Protein AF-0000000080310926 (afdb_homodimer)

Nearest PDB structures (foldseek):
  3hut-assembly1_A  TM=7.399E-01  e=4.909E-22  Rhodospirillum rubrum ATCC 11170
  4gnr-assembly1_A  TM=7.950E-01  e=7.179E-20  Streptococcus pneumoniae str. Canada MDR_19A
  4eyk-assembly1_A  TM=7.569E-01  e=8.304E-18  Rhodopseudomonas palustris BisB5
  4evs-assembly1_A  TM=7.681E-01  e=6.756E-16  Rhodopseudomonas palustris CGA009
  4f06-assembly1_A  TM=7.928E-01  e=7.482E-15  Rhodopseudomonas palustris HaA2

Secondary structure (DSSP, 8-state):
------------------S-PEEEEEEE--SGGGHHHHHHHHHHHHHHHHHIIIII-SBTTBPEEEEEEE-TT-HHHHHHHHHHHHHTT-SEEE--S-HHHHHHHHHHHHHHT--EEESSPPS-S--GGGGGEEE-S--HHHHHHHHHHHHHHTT--EEEEEEESSHHHHHHHHHHHHHHHHTT-EEEEEEEE-TTS--HHHHHHHHTT--SEEEEE--HHHHHHHHHHHHHTT---EEEE-GGG--HHHHHTS-TTTTTT-EEEEE---TTHHHHHHHHHHHTTTPPPPHHHHHHHHHHHHHHHHHHHHHHH---HHHHHHHHHSS-SEEEETT-HHHHHHHHHTT--EEEE-SSS---B-TTSBBSS--EEEEEEETTEEEEPPPSB---S-----/------------------TTPEEEEEEE--SGGGHHHHHHHHHHHHHHHHHIIIII-SBTTBPEEEEEEE-TT-HHHHHHHHHHHHHTT-SEEE--S-HHHHHHHHHHHHHHT--EEESSPPS-S--GGGGGEEE-S--HHHHHHHHHHHHHHTT--EEEEEEESSHHHHHHHHHHHHHHHHTT-EEEEEEEE-TTS--HHHHHHHHTT--SEEEEE--HHHHHHHHHHHHHTT---EEEE-GGG--HHHHHTS-TTTTTT-EEEEE---TTHHHHHHHHHHHTTTPPPPHHHHHHHHHHHHHHHHHHHHHHH---HHHHHHHHHSS-SEEEETT-HHHHHHHHHTT--EEEE-SSS---B-TTSBBSS--EEEEEEETTEEEEPPPSB---S-----

InterPro domains:
  IPR028081 Leucine-binding protein domain [PF13458] (21-311)
  IPR028082 Periplasmic binding protein-like I [SSF53822] (20-378)
  IPR051010 Branched-chain amino acid transport protein [PTHR30483] (4-324)

Radius of gyration: 31.16 Å; Cα contacts (8 Å, |Δi|>4): 1689; chains: 2; bounding box: 74×140×94 Å

Foldseek 3Di:
DPPPPPPPPPPPDDDPPPPFAAEEEEEEACDDPCNVVRVLLVLLQVVLQCLCCVQACFFVNHGYDYDYDHCVVPLVSSVVRVVVSVVVPHQEYEDDADQVSVQVCLVVCLVVQHAYEYCHDHLDLPDPSLLRYFHQHDALLVQLLVLLVVCVVVVFFEFEEEAEDGSSRVSNVVSVQVNSVVVVGHYPYYFYDHLVDDDLVSLVSRCPPHGQAYEYHDALVSLQVSLQSCVVVVRDHAYEYEPNNVDLSSLVSHPWPSQAFHKYKDFFFAPLLVVVQVVSCVVPVHDGRDLVSQRSSVVSLLLSLLSSLCSQPNDRSSVSSLQQLAADFDEDEQSRSSVSSVCSNVVHHYFYATSGGSSRQDPSNYRPDTFMWMWGARRSDIGTDPGPDHRPPDVPDD/DPPPPPPPPPPPDDDPQPPFAAEEEEEEACDDPCNVVRVLLVLLQVVLQCLCCVQACFFVNHGYDYDYDHCVVDLVSSVVRVVVSVVVPHQEYEDDADQVSVQVCLVVCLVVQHAYEYCHDHLDLPDPSLLRYFHQHDALLVQLLVLLVVCVVVVFFEFEEEAEDGSSRVSNVVSVQVNSVVVVGHYPYYFYDHLVDDDLVSLVSRCPPHGQAYEYHDALVSLQVSLQSCVVVVRDHAYEYEPNNVDLSSLVSHPWPSQAFHKYKDFFFAPLLVVVQVVSCVVPVHDGRDLVSQRSSQVSLLLSLLSSLCSQPNDRSSVSSLQQLAADFDEDEQSRSSVSSVCSNVVHHYFYATSGGSSRQDPSNYRPDTFMWMWGARRSDIGTDDGPDHRPPDVPDD

pLDDT: mean 86.86, std 15.84, range [20.0, 98.69]

Solvent-accessible surface area (backbone atoms only — not comparable to full-atom values): 41056 Å² total; per-residue (Å²): 136,84,80,77,78,76,77,76,72,74,75,72,69,78,73,75,73,72,90,66,60,45,37,37,24,35,37,33,27,64,41,74,95,44,16,66,56,26,50,47,33,50,52,31,40,48,51,38,39,49,46,39,34,71,55,49,44,22,49,82,67,21,41,59,43,83,47,76,36,51,21,58,82,33,68,69,53,25,50,52,33,50,51,50,38,55,72,70,55,36,61,33,36,38,43,30,73,50,40,68,54,41,55,67,40,40,66,59,32,52,76,69,69,28,42,34,38,22,57,33,57,71,76,64,87,78,50,81,66,50,59,34,45,34,27,65,33,67,47,43,32,57,51,18,28,53,45,24,53,51,32,45,67,69,32,39,45,40,25,15,32,42,21,34,66,54,53,58,31,51,35,19,49,48,18,25,47,55,40,25,40,65,46,51,29,43,70,79,38,78,34,69,40,55,81,89,52,92,58,70,65,48,57,54,59,37,50,50,87,63,36,54,24,38,37,40,35,44,45,37,67,55,39,26,48,52,54,52,50,39,51,74,71,65,59,84,58,46,47,34,33,38,46,62,51,75,39,72,66,26,48,71,65,36,67,85,64,74,50,56,75,19,36,32,35,35,82,44,60,40,80,51,27,58,61,45,42,52,53,41,16,71,72,49,84,64,43,75,67,51,78,67,21,30,37,51,23,33,48,53,48,50,46,48,54,21,51,32,35,31,66,73,72,49,75,56,66,49,60,40,36,43,58,47,24,27,45,64,36,54,77,27,50,57,86,36,50,38,60,46,46,53,38,38,76,71,69,46,61,39,15,52,28,32,34,22,43,43,67,29,31,18,89,76,29,31,43,49,71,60,39,54,28,42,30,33,26,50,91,73,34,84,40,79,43,81,59,60,54,64,61,56,78,59,80,60,83,123,136,82,77,78,78,78,76,77,75,75,76,73,68,78,71,73,75,72,94,65,59,44,38,36,23,36,37,33,27,63,40,73,95,43,18,66,56,26,50,46,34,48,52,32,40,48,52,40,41,50,46,38,33,73,54,48,44,22,48,83,69,20,40,59,44,81,45,76,36,49,20,59,82,33,68,69,53,25,50,52,33,49,49,51,37,54,74,70,54,36,62,34,38,37,41,31,73,49,37,68,53,41,56,67,40,38,66,57,31,53,74,70,69,28,43,34,37,21,55,33,58,70,76,63,86,77,50,82,63,50,58,33,42,34,26,65,34,66,45,44,32,59,50,19,28,54,44,24,53,52,32,45,68,69,33,39,44,39,25,13,34,40,21,32,68,53,53,60,32,51,36,19,50,48,17,25,44,54,40,25,40,64,47,53,32,44,69,79,39,79,34,68,40,56,83,90,52,94,57,69,64,47,55,54,58,37,49,50,88,61,36,55,24,38,37,41,33,46,45,36,70,56,38,26,50,53,54,51,49,38,50,74,71,66,58,84,60,45,46,34,33,39,48,62,50,75,39,72,67,26,48,70,66,35,67,84,65,75,51,55,76,19,36,32,35,34,82,44,59,40,80,51,28,56,60,45,40,52,53,42,17,72,72,50,85,64,42,76,69,51,77,68,21,30,38,51,24,32,48,51,48,51,47,46,54,20,50,33,34,33,66,72,72,48,74,56,67,51,60,39,35,41,57,50,25,28,45,65,36,55,77,28,51,58,85,36,49,39,62,45,47,53,37,39,75,71,70,47,61,37,16,48,27,31,32,22,43,44,68,29,30,17,90,78,28,29,43,50,71,63,38,51,28,42,31,35,26,50,90,72,36,82,41,79,43,81,58,58,55,64,59,53,78,58,82,59,80,122

Organism: NCBI:txid927083

Structure (mmCIF, N/CA/C/O backbone):
data_AF-0000000080310926-model_v1
#
loop_
_entity.id
_entity.type
_entity.pdbx_description
1 polymer 'Branched-chain amino acid ABC transporter, amino acid-binding protein'
#
loop_
_atom_site.group_PDB
_atom_site.id
_atom_site.type_symbol
_atom_site.label_atom_id
_atom_site.label_alt_id
_atom_site.label_comp_id
_atom_site.label_asym_id
_atom_site.label_entity_id
_atom_site.label_seq_id
_atom_site.pdbx_PDB_ins_code
_atom_site.Cartn_x
_atom_site.Cartn_y
_atom_site.Cartn_z
_atom_site.occupancy
_atom_site.B_iso_or_equiv
_atom_site.auth_seq_id
_atom_site.auth_comp_id
_atom_site.auth_asym_id
_atom_site.auth_atom_id
_atom_site.pdbx_PDB_model_num
ATOM 1 N N . MET A 1 1 ? 23.469 -83.375 -9.305 1 33.31 1 MET A N 1
ATOM 2 C CA . MET A 1 1 ? 22.438 -83 -10.25 1 33.31 1 MET A CA 1
ATOM 3 C C . MET A 1 1 ? 21.703 -81.75 -9.773 1 33.31 1 MET A C 1
ATOM 5 O O . MET A 1 1 ? 20.938 -81.812 -8.812 1 33.31 1 MET A O 1
ATOM 9 N N . ALA A 1 2 ? 22.453 -80.625 -9.898 1 42.41 2 ALA A N 1
ATOM 10 C CA . ALA A 1 2 ? 22.266 -79.25 -9.477 1 42.41 2 ALA A CA 1
ATOM 11 C C . ALA A 1 2 ? 21.062 -78.625 -10.172 1 42.41 2 ALA A C 1
ATOM 13 O O . ALA A 1 2 ? 21.078 -78.375 -11.391 1 42.41 2 ALA A O 1
ATOM 14 N N . SER A 1 3 ? 19.828 -78.938 -9.688 1 39.19 3 SER A N 1
ATOM 15 C CA . SER A 1 3 ? 18.562 -78.438 -10.227 1 39.19 3 SER A CA 1
ATOM 16 C C . SER A 1 3 ? 18.531 -76.875 -10.219 1 39.19 3 SER A C 1
ATOM 18 O O . SER A 1 3 ? 18.656 -76.25 -9.156 1 39.19 3 SER A O 1
ATOM 20 N N . SER A 1 4 ? 18.969 -76.312 -11.328 1 39.78 4 SER A N 1
ATOM 21 C CA . SER A 1 4 ? 18.906 -74.875 -11.609 1 39.78 4 SER A CA 1
ATOM 22 C C . SER A 1 4 ? 17.484 -74.375 -11.562 1 39.78 4 SER A C 1
ATOM 24 O O . SER A 1 4 ? 16.641 -74.75 -12.383 1 39.78 4 SER A O 1
ATOM 26 N N . ILE A 1 5 ? 16.938 -74 -10.352 1 46.66 5 ILE A N 1
ATOM 27 C CA . ILE A 1 5 ? 15.633 -73.312 -10.219 1 46.66 5 ILE A CA 1
ATOM 28 C C . ILE A 1 5 ? 15.633 -72 -10.953 1 46.66 5 ILE A C 1
ATOM 30 O O . ILE A 1 5 ? 16.375 -71.062 -10.586 1 46.66 5 ILE A O 1
ATOM 34 N N . VAL A 1 6 ? 15.367 -72 -12.227 1 42.88 6 VAL A N 1
ATOM 35 C CA . VAL A 1 6 ? 15.086 -70.812 -12.984 1 42.88 6 VAL A CA 1
ATOM 36 C C . VAL A 1 6 ? 13.93 -70.062 -12.336 1 42.88 6 VAL A C 1
ATOM 38 O O . VAL A 1 6 ? 12.797 -70.5 -12.312 1 42.88 6 VAL A O 1
ATOM 41 N N . LEU A 1 7 ? 14.266 -69.25 -11.297 1 39.59 7 LEU A N 1
ATOM 42 C CA . LEU A 1 7 ? 13.273 -68.25 -10.797 1 39.59 7 LEU A CA 1
ATOM 43 C C . LEU A 1 7 ? 12.82 -67.312 -11.898 1 39.59 7 LEU A C 1
ATOM 45 O O . LEU A 1 7 ? 13.602 -66.5 -12.383 1 39.59 7 LEU A O 1
ATOM 49 N N . ALA A 1 8 ? 11.844 -67.75 -12.711 1 44.66 8 ALA A N 1
ATOM 50 C CA . ALA A 1 8 ? 11.102 -66.875 -13.617 1 44.66 8 ALA A CA 1
ATOM 51 C C . ALA A 1 8 ? 10.562 -65.625 -12.875 1 44.66 8 ALA A C 1
ATOM 53 O O . ALA A 1 8 ? 9.656 -65.75 -12.047 1 44.66 8 ALA A O 1
ATOM 54 N N . SER A 1 9 ? 11.406 -64.688 -12.672 1 36.22 9 SER A N 1
ATOM 55 C CA . SER A 1 9 ? 10.953 -63.344 -12.188 1 36.22 9 SER A CA 1
ATOM 56 C C . SER A 1 9 ? 9.852 -62.781 -13.078 1 36.22 9 SER A C 1
ATOM 58 O O . SER A 1 9 ? 10.078 -62.531 -14.258 1 36.22 9 SER A O 1
ATOM 60 N N . CYS A 1 10 ? 8.594 -63.188 -12.961 1 36.5 10 CYS A N 1
ATOM 61 C CA . CYS A 1 10 ? 7.473 -62.531 -13.609 1 36.5 10 CYS A CA 1
ATOM 62 C C . CYS A 1 10 ? 7.602 -61 -13.5 1 36.5 10 CYS A C 1
ATOM 64 O O . CYS A 1 10 ? 7.512 -60.469 -12.406 1 36.5 10 CYS A O 1
ATOM 66 N N . VAL A 1 11 ? 8.391 -60.375 -14.328 1 38.06 11 VAL A N 1
ATOM 67 C CA . VAL A 1 11 ? 8.344 -58.938 -14.531 1 38.06 11 VAL A CA 1
ATOM 68 C C . VAL A 1 11 ? 6.891 -58.469 -14.625 1 38.06 11 VAL A C 1
ATOM 70 O O . VAL A 1 11 ? 6.18 -58.812 -15.57 1 38.06 11 VAL A O 1
ATOM 73 N N . SER A 1 12 ? 6.133 -58.438 -13.531 1 37.62 12 SER A N 1
ATOM 74 C CA . SER A 1 12 ? 4.812 -57.812 -13.508 1 37.62 12 SER A CA 1
ATOM 75 C C . SER A 1 12 ? 4.77 -56.562 -14.398 1 37.62 12 SER A C 1
ATOM 77 O O . SER A 1 12 ? 5.582 -55.656 -14.242 1 37.62 12 SER A O 1
ATOM 79 N N . ARG A 1 13 ? 4.309 -56.688 -15.602 1 43 13 ARG A N 1
ATOM 80 C CA . ARG A 1 13 ? 4.012 -55.531 -16.484 1 43 13 ARG A CA 1
ATOM 81 C C . ARG A 1 13 ? 3.402 -54.406 -15.688 1 43 13 ARG A C 1
ATOM 83 O O . ARG A 1 13 ? 2.471 -54.594 -14.906 1 43 13 ARG A O 1
ATOM 90 N N . PRO A 1 14 ? 4.172 -53.25 -15.57 1 41.41 14 PRO A N 1
ATOM 91 C CA . PRO A 1 14 ? 3.518 -52.156 -14.875 1 41.41 14 PRO A CA 1
ATOM 92 C C . PRO A 1 14 ? 2.057 -51.969 -15.281 1 41.41 14 PRO A C 1
ATOM 94 O O . PRO A 1 14 ? 1.687 -52.281 -16.422 1 41.41 14 PRO A O 1
ATOM 97 N N . ALA A 1 15 ? 1.085 -52.062 -14.414 1 42.44 15 ALA A N 1
ATOM 98 C CA . ALA A 1 15 ? -0.353 -51.938 -14.625 1 42.44 15 ALA A CA 1
ATOM 99 C C . ALA A 1 15 ? -0.648 -50.781 -15.602 1 42.44 15 ALA A C 1
ATOM 101 O O . ALA A 1 15 ? 0.032 -49.75 -15.594 1 42.44 15 ALA A O 1
ATOM 102 N N . PRO A 1 16 ? -1.193 -50.938 -16.781 1 40.81 16 PRO A N 1
ATOM 103 C CA . PRO A 1 16 ? -1.605 -49.844 -17.688 1 40.81 16 PRO A CA 1
ATOM 104 C C . PRO A 1 16 ? -2.092 -48.625 -16.922 1 40.81 16 PRO A C 1
ATOM 106 O O . PRO A 1 16 ? -2.635 -48.719 -15.828 1 40.81 16 PRO A O 1
ATOM 109 N N . GLU A 1 17 ? -1.365 -47.438 -16.922 1 47.25 17 GLU A N 1
ATOM 110 C CA . GLU A 1 17 ? -1.964 -46.219 -16.422 1 47.25 17 GLU A CA 1
ATOM 111 C C . GLU A 1 17 ? -3.467 -46.188 -16.688 1 47.25 17 GLU A C 1
ATOM 113 O O . GLU A 1 17 ? -3.922 -46.562 -17.766 1 47.25 17 GLU A O 1
ATOM 118 N N . PRO A 1 18 ? -4.371 -46.375 -15.781 1 49.66 18 PRO A N 1
ATOM 119 C CA . PRO A 1 18 ? -5.797 -46.312 -16.109 1 49.66 18 PRO A CA 1
ATOM 120 C C . PRO A 1 18 ? -6.105 -45.312 -17.219 1 49.66 18 PRO A C 1
ATOM 122 O O . PRO A 1 18 ? -5.402 -44.312 -17.375 1 49.66 18 PRO A O 1
ATOM 125 N N . ALA A 1 19 ? -6.559 -45.594 -18.406 1 55.59 19 ALA A N 1
ATOM 126 C CA . ALA A 1 19 ? -6.957 -44.969 -19.656 1 55.59 19 ALA A CA 1
ATOM 127 C C . ALA A 1 19 ? -7.41 -43.531 -19.406 1 55.59 19 ALA A C 1
ATOM 129 O O . ALA A 1 19 ? -7.273 -42.656 -20.281 1 55.59 19 ALA A O 1
ATOM 130 N N . ASP A 1 20 ? -7.871 -42.906 -18.25 1 81.56 20 ASP A N 1
ATOM 131 C CA . ASP A 1 20 ? -8.516 -41.594 -18.297 1 81.56 20 ASP A CA 1
ATOM 132 C C . ASP A 1 20 ? -7.855 -40.625 -17.328 1 81.56 20 ASP A C 1
ATOM 134 O O . ASP A 1 20 ? -8.523 -40.062 -16.453 1 81.56 20 ASP A O 1
ATOM 138 N N . THR A 1 21 ? -6.391 -40.469 -17.375 1 93.69 21 THR A N 1
ATOM 139 C CA . THR A 1 21 ? -5.648 -39.562 -16.5 1 93.69 21 THR A CA 1
ATOM 140 C C . THR A 1 21 ? -5.488 -38.188 -17.156 1 93.69 21 THR A C 1
ATOM 142 O O . THR A 1 21 ? -5.477 -38.062 -18.391 1 93.69 21 THR A O 1
ATOM 145 N N . ILE A 1 22 ? -5.457 -37.188 -16.328 1 97.31 22 ILE A N 1
ATOM 146 C CA . ILE A 1 22 ? -5.176 -35.844 -16.797 1 97.31 22 ILE A CA 1
ATO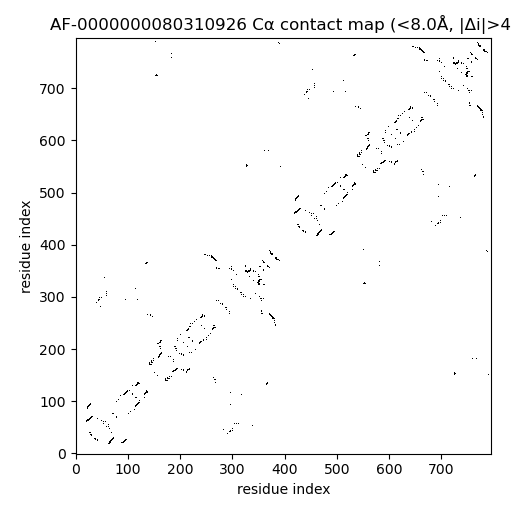M 147 C C . ILE A 1 22 ? -3.684 -35.531 -16.656 1 97.31 22 ILE A C 1
ATOM 149 O O . ILE A 1 22 ? -3.113 -35.656 -15.578 1 97.31 22 ILE A O 1
ATOM 153 N N . ARG A 1 23 ? -3.008 -35.219 -17.797 1 98.06 23 ARG A N 1
ATOM 154 C CA . ARG A 1 23 ? -1.574 -34.938 -17.781 1 98.06 23 ARG A CA 1
ATOM 155 C C . ARG A 1 23 ? -1.301 -33.469 -17.578 1 98.06 23 ARG A C 1
ATOM 157 O O . ARG A 1 23 ? -1.846 -32.625 -18.297 1 98.06 23 ARG A O 1
ATOM 164 N N . VAL A 1 24 ? -0.503 -33.156 -16.531 1 98.5 24 VAL A N 1
ATOM 165 C CA . VAL A 1 24 ? -0.023 -31.828 -16.203 1 98.5 24 VAL A CA 1
ATOM 166 C C . VAL A 1 24 ? 1.43 -31.672 -16.656 1 98.5 24 VAL A C 1
ATOM 168 O O . VAL A 1 24 ? 2.289 -32.469 -16.266 1 98.5 24 VAL A O 1
ATOM 171 N N . GLY A 1 25 ? 1.706 -30.703 -17.469 1 98.62 25 GLY A N 1
ATOM 172 C CA . GLY A 1 25 ? 3.066 -30.484 -17.938 1 98.62 25 GLY A CA 1
ATOM 173 C C . GLY A 1 25 ? 3.867 -29.562 -17.047 1 98.62 25 GLY A C 1
ATOM 174 O O . GLY A 1 25 ? 3.393 -28.484 -16.672 1 98.62 25 GLY A O 1
ATOM 175 N N . ALA A 1 26 ? 5.047 -29.969 -16.656 1 98.44 26 ALA A N 1
ATOM 176 C CA . ALA A 1 26 ? 6.031 -29.125 -15.992 1 98.44 26 ALA A CA 1
ATOM 177 C C . ALA A 1 26 ? 7.215 -28.828 -16.906 1 98.44 26 ALA A C 1
ATOM 179 O O . ALA A 1 26 ? 7.898 -29.75 -17.359 1 98.44 26 ALA A O 1
ATOM 180 N N . LEU A 1 27 ? 7.383 -27.641 -17.281 1 97.81 27 LEU A N 1
ATOM 181 C CA . LEU A 1 27 ? 8.508 -27.172 -18.078 1 97.81 27 LEU A CA 1
ATOM 182 C C . LEU A 1 27 ? 9.5 -26.391 -17.219 1 97.81 27 LEU A C 1
ATOM 184 O O . LEU A 1 27 ? 9.328 -25.188 -17.016 1 97.81 27 LEU A O 1
ATOM 188 N N . LEU A 1 28 ? 10.547 -27.094 -16.766 1 95.88 28 LEU A N 1
ATOM 189 C CA . LEU A 1 28 ? 11.445 -26.578 -15.742 1 95.88 28 LEU A CA 1
ATOM 190 C C . LEU A 1 28 ? 12.898 -26.891 -16.094 1 95.88 28 LEU A C 1
ATOM 192 O O . LEU A 1 28 ? 13.172 -27.797 -16.891 1 95.88 28 LEU A O 1
ATOM 196 N N . PRO A 1 29 ? 13.844 -26.125 -15.531 1 90.94 29 PRO A N 1
ATOM 197 C CA . PRO A 1 29 ? 15.25 -26.484 -15.75 1 90.94 29 PRO A CA 1
ATOM 198 C C . PRO A 1 29 ? 15.695 -27.672 -14.891 1 90.94 29 PRO A C 1
ATOM 200 O O . PRO A 1 29 ? 15.57 -27.625 -13.664 1 90.94 29 PRO A O 1
ATOM 203 N N . PHE A 1 30 ? 16.172 -28.797 -15.523 1 94.56 30 PHE A N 1
ATOM 204 C CA . PHE A 1 30 ? 16.641 -29.969 -14.773 1 94.56 30 PHE A CA 1
ATOM 205 C C . PHE A 1 30 ? 18.125 -30.203 -15.031 1 94.56 30 PHE A C 1
ATOM 207 O O . PHE A 1 30 ? 18.703 -31.172 -14.539 1 94.56 30 PHE A O 1
ATOM 214 N N . THR A 1 31 ? 18.672 -29.344 -15.867 1 90.62 31 THR A N 1
ATOM 215 C CA . THR A 1 31 ? 20.109 -29.375 -16.141 1 90.62 31 THR A CA 1
ATOM 216 C C . THR A 1 31 ? 20.703 -27.984 -15.977 1 90.62 31 THR A C 1
ATOM 218 O O . THR A 1 31 ? 19.984 -26.984 -15.914 1 90.62 31 THR A O 1
ATOM 221 N N . GLY A 1 32 ? 21.969 -28 -15.75 1 81.62 32 GLY A N 1
ATOM 222 C CA . GLY A 1 32 ? 22.656 -26.734 -15.617 1 81.62 32 GLY A CA 1
ATOM 223 C C . GLY A 1 32 ? 22.562 -26.141 -14.227 1 81.62 32 GLY A C 1
ATOM 224 O O . GLY A 1 32 ? 22.266 -26.844 -13.266 1 81.62 32 GLY A O 1
ATOM 225 N N . ASP A 1 33 ? 22.781 -24.828 -14.086 1 73.06 33 ASP A N 1
ATOM 226 C CA . ASP A 1 33 ? 22.922 -24.109 -12.812 1 73.06 33 ASP A CA 1
ATOM 227 C C . ASP A 1 33 ? 21.578 -24.031 -12.086 1 73.06 33 ASP A C 1
ATOM 229 O O . ASP A 1 33 ? 21.547 -23.844 -10.867 1 73.06 33 ASP A O 1
ATOM 233 N N . LEU A 1 34 ? 20.516 -24.25 -12.836 1 78.88 34 LEU A N 1
ATOM 234 C CA . LEU A 1 34 ? 19.188 -24.109 -12.234 1 78.88 34 LEU A CA 1
ATOM 235 C C . LEU A 1 34 ? 18.547 -25.469 -11.992 1 78.88 34 LEU A C 1
ATOM 237 O O . LEU A 1 34 ? 17.375 -25.547 -11.648 1 78.88 34 LEU A O 1
ATOM 241 N N . ALA A 1 35 ? 19.344 -26.5 -12.141 1 87.81 35 ALA A N 1
ATOM 242 C CA . ALA A 1 35 ? 18.828 -27.859 -12 1 87.81 35 ALA A CA 1
ATOM 243 C C . ALA A 1 35 ? 18.188 -28.062 -10.633 1 87.81 35 ALA A C 1
ATOM 245 O O . ALA A 1 35 ? 17.078 -28.625 -10.531 1 87.81 35 ALA A O 1
ATOM 246 N N . SER A 1 36 ? 18.844 -27.562 -9.594 1 86.31 36 SER A N 1
ATOM 247 C CA . SER A 1 36 ? 18.328 -27.75 -8.242 1 86.31 36 SER A CA 1
ATOM 248 C C . SER A 1 36 ? 17.031 -26.984 -8.031 1 86.31 36 SER A C 1
ATOM 250 O O . SER A 1 36 ? 16.156 -27.438 -7.285 1 86.31 36 SER A O 1
ATOM 252 N N . VAL A 1 37 ? 16.906 -25.875 -8.641 1 86.25 37 VAL A N 1
ATOM 253 C CA . VAL A 1 37 ? 15.695 -25.078 -8.555 1 86.25 37 VAL A CA 1
ATOM 254 C C . VAL A 1 37 ? 14.539 -25.828 -9.227 1 86.25 37 VAL A C 1
ATOM 256 O O . VAL A 1 37 ? 13.469 -25.984 -8.633 1 86.25 37 VAL A O 1
ATOM 259 N N . GLY A 1 38 ? 14.789 -26.312 -10.445 1 92.94 38 GLY A N 1
ATOM 260 C CA . GLY A 1 38 ? 13.773 -27.078 -11.156 1 92.94 38 GLY A CA 1
ATOM 261 C C . GLY A 1 38 ? 13.305 -28.297 -10.391 1 92.94 38 GLY A C 1
ATOM 262 O O . GLY A 1 38 ? 12.109 -28.578 -10.328 1 92.94 38 GLY A O 1
ATOM 263 N N . GLU A 1 39 ? 14.281 -28.984 -9.812 1 94.06 39 GLU A N 1
ATOM 264 C CA . GLU A 1 39 ? 13.945 -30.172 -9.031 1 94.06 39 GLU A CA 1
ATOM 265 C C . GLU A 1 39 ? 13.094 -29.812 -7.82 1 94.06 39 GLU A C 1
ATOM 267 O O . GLU A 1 39 ? 12.133 -30.516 -7.5 1 94.06 39 GLU A O 1
ATOM 272 N N . ASN A 1 40 ? 13.438 -28.734 -7.137 1 93.88 40 ASN A N 1
ATOM 273 C CA . ASN A 1 40 ? 12.688 -28.297 -5.969 1 93.88 40 ASN A CA 1
ATOM 274 C C . ASN A 1 40 ? 11.258 -27.922 -6.328 1 93.88 40 ASN A C 1
ATOM 276 O O . ASN A 1 40 ? 10.312 -28.312 -5.629 1 93.88 40 ASN A O 1
ATOM 280 N N . ILE A 1 41 ? 11.102 -27.234 -7.434 1 95.12 41 ILE A N 1
ATOM 281 C CA . ILE A 1 41 ? 9.773 -26.875 -7.91 1 95.12 41 ILE A CA 1
ATOM 282 C C . ILE A 1 41 ? 8.969 -28.125 -8.242 1 95.12 41 ILE A C 1
ATOM 284 O O . ILE A 1 41 ? 7.805 -28.25 -7.863 1 95.12 41 ILE A O 1
ATOM 288 N N . GLU A 1 42 ? 9.625 -29.062 -8.961 1 97.31 42 GLU A N 1
ATOM 289 C CA . GLU A 1 42 ? 8.93 -30.297 -9.312 1 97.31 42 GLU A CA 1
ATOM 290 C C . GLU A 1 42 ? 8.422 -31.031 -8.07 1 97.31 42 GLU A C 1
ATOM 292 O O . GLU A 1 42 ? 7.324 -31.578 -8.078 1 97.31 42 GLU A O 1
ATOM 297 N N . ARG A 1 43 ? 9.188 -31.016 -7.07 1 97.12 43 ARG A N 1
ATOM 298 C CA . ARG A 1 43 ? 8.797 -31.656 -5.82 1 97.12 43 ARG A CA 1
ATOM 299 C C . ARG A 1 43 ? 7.551 -31 -5.234 1 97.12 43 ARG A C 1
ATOM 301 O O . ARG A 1 43 ? 6.676 -31.672 -4.691 1 97.12 43 ARG A O 1
ATOM 308 N N . GLY A 1 44 ? 7.504 -29.672 -5.293 1 97.19 44 GLY A N 1
ATOM 309 C CA . GLY A 1 44 ? 6.293 -28.969 -4.883 1 97.19 44 GLY A CA 1
ATOM 310 C C . GLY A 1 44 ? 5.082 -29.344 -5.719 1 97.19 44 GLY A C 1
ATOM 311 O O . GLY A 1 44 ? 3.986 -29.516 -5.188 1 97.19 44 GLY A O 1
ATOM 312 N N . LEU A 1 45 ? 5.285 -29.484 -7 1 98.12 45 LEU A N 1
ATOM 313 C CA . LEU A 1 45 ? 4.211 -29.875 -7.91 1 98.12 45 LEU A CA 1
ATOM 314 C C . LEU A 1 45 ? 3.725 -31.297 -7.602 1 98.12 45 LEU A C 1
ATOM 316 O O . LEU A 1 45 ? 2.527 -31.578 -7.684 1 98.12 45 LEU A O 1
ATOM 320 N N . LEU A 1 46 ? 4.637 -32.156 -7.293 1 98.12 46 LEU A N 1
ATOM 321 C CA . LEU A 1 46 ? 4.266 -33.531 -6.957 1 98.12 46 LEU A CA 1
ATOM 322 C C . LEU A 1 46 ? 3.412 -33.562 -5.695 1 98.12 4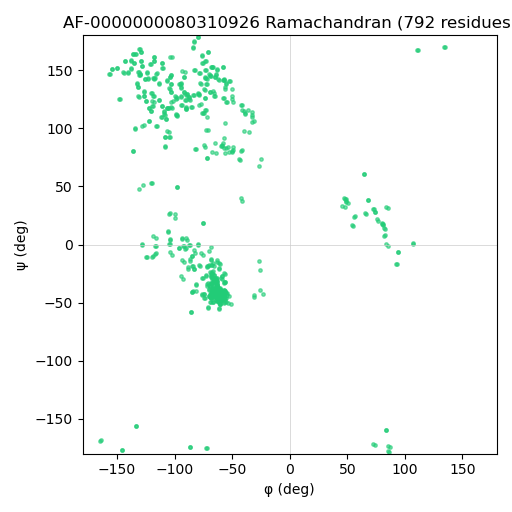6 LEU A C 1
ATOM 324 O O . LEU A 1 46 ? 2.443 -34.312 -5.617 1 98.12 46 LEU A O 1
ATOM 328 N N . ILE A 1 47 ? 3.734 -32.75 -4.715 1 97.25 47 ILE A N 1
ATOM 329 C CA . ILE A 1 47 ? 2.889 -32.656 -3.529 1 97.25 47 ILE A CA 1
ATOM 330 C C . ILE A 1 47 ? 1.485 -32.188 -3.934 1 97.25 47 ILE A C 1
ATOM 332 O O . ILE A 1 47 ? 0.49 -32.75 -3.445 1 97.25 47 ILE A O 1
ATOM 336 N N . ALA A 1 48 ? 1.396 -31.203 -4.797 1 97.62 48 ALA A N 1
ATOM 337 C CA . ALA A 1 48 ? 0.101 -30.703 -5.25 1 97.62 48 ALA A CA 1
ATOM 338 C C . ALA A 1 48 ? -0.701 -31.797 -5.938 1 97.62 48 ALA A C 1
ATOM 340 O O . ALA A 1 48 ? -1.893 -31.969 -5.668 1 97.62 48 ALA A O 1
ATOM 341 N N . ILE A 1 49 ? -0.052 -32.594 -6.805 1 98 49 ILE A N 1
ATOM 342 C CA . ILE A 1 49 ? -0.699 -33.656 -7.535 1 98 49 ILE A CA 1
ATOM 343 C C . ILE A 1 49 ? -1.213 -34.719 -6.551 1 98 49 ILE A C 1
ATOM 345 O O . ILE A 1 49 ? -2.365 -35.156 -6.637 1 98 49 ILE A O 1
ATOM 349 N N . GLU A 1 50 ? -0.373 -35.094 -5.664 1 97.19 50 GLU A N 1
ATOM 350 C CA . GLU A 1 50 ? -0.752 -36.062 -4.656 1 97.19 50 GLU A CA 1
ATOM 351 C C . GLU A 1 50 ? -1.937 -35.594 -3.826 1 97.19 50 GLU A C 1
ATOM 353 O O . GLU A 1 50 ? -2.865 -36.344 -3.555 1 97.19 50 GLU A O 1
ATOM 358 N N . THR A 1 51 ? -1.869 -34.344 -3.439 1 96.5 51 THR A N 1
ATOM 359 C CA . THR A 1 51 ? -2.941 -33.75 -2.648 1 96.5 51 THR A CA 1
ATOM 360 C C . THR A 1 51 ? -4.266 -33.812 -3.408 1 96.5 51 THR A C 1
ATOM 362 O O . THR A 1 51 ? -5.277 -34.25 -2.875 1 96.5 51 THR A O 1
ATOM 365 N N . VAL A 1 52 ? -4.309 -33.438 -4.664 1 97.69 52 VAL A N 1
ATOM 366 C CA . VAL A 1 52 ? -5.52 -33.406 -5.48 1 97.69 52 VAL A CA 1
ATOM 367 C C . VAL A 1 52 ? -6.02 -34.844 -5.68 1 97.69 52 VAL A C 1
ATOM 369 O O . VAL A 1 52 ? -7.219 -35.125 -5.555 1 97.69 52 VAL A O 1
ATOM 372 N N . ASN A 1 53 ? -5.121 -35.75 -5.961 1 97.69 53 ASN A N 1
ATOM 373 C CA . ASN A 1 53 ? -5.5 -37.125 -6.207 1 97.69 53 ASN A CA 1
ATOM 374 C C . ASN A 1 53 ? -6.043 -37.812 -4.949 1 97.69 53 ASN A C 1
ATOM 376 O O . ASN A 1 53 ? -7.074 -38.469 -4.992 1 97.69 53 ASN A O 1
ATOM 380 N N . GLU A 1 54 ? -5.402 -37.562 -3.844 1 96.75 54 GLU A N 1
ATOM 381 C CA . GLU A 1 54 ? -5.742 -38.281 -2.609 1 96.75 54 GLU A CA 1
ATOM 382 C C . GLU A 1 54 ? -6.926 -37.625 -1.909 1 96.75 54 GLU A C 1
ATOM 384 O O . GLU A 1 54 ? -7.801 -38.312 -1.377 1 96.75 54 GLU A O 1
ATOM 389 N N . GLU A 1 55 ? -6.91 -36.312 -1.939 1 95.56 55 GLU A N 1
ATOM 390 C CA . GLU A 1 55 ? -7.902 -35.625 -1.134 1 95.56 55 GLU A CA 1
ATOM 391 C C . GLU A 1 55 ? -9.156 -35.281 -1.949 1 95.56 55 GLU A C 1
ATOM 393 O O . GLU A 1 55 ? -10.258 -35.219 -1.403 1 95.56 55 GLU A O 1
ATOM 398 N N . ALA A 1 56 ? -9.016 -35.125 -3.229 1 96.06 56 ALA A N 1
ATOM 399 C CA . ALA A 1 56 ? -10.156 -34.656 -4.031 1 96.06 56 ALA A CA 1
ATOM 400 C C . ALA A 1 56 ? -10.555 -35.75 -5.043 1 96.06 56 ALA A C 1
ATOM 402 O O . ALA A 1 56 ? -11.57 -35.594 -5.734 1 96.06 56 ALA A O 1
ATOM 403 N N . GLY A 1 57 ? -9.805 -36.781 -5.176 1 95.94 57 GLY A N 1
ATOM 404 C CA . GLY A 1 57 ? -10.117 -37.844 -6.133 1 95.94 57 GLY A CA 1
ATOM 405 C C . GLY A 1 57 ? -9.797 -37.438 -7.566 1 95.94 57 GLY A C 1
ATOM 406 O O . GLY A 1 57 ? -10.344 -38.031 -8.508 1 95.94 57 GLY A O 1
ATOM 407 N N . GLY A 1 58 ? -8.961 -36.5 -7.719 1 97.12 58 GLY A N 1
ATOM 408 C CA . GLY A 1 58 ? -8.625 -36 -9.047 1 97.12 58 GLY A CA 1
ATOM 409 C C . GLY A 1 58 ? -9.578 -34.938 -9.539 1 97.12 58 GLY A C 1
ATOM 410 O O . GLY A 1 58 ? -10.352 -34.375 -8.766 1 97.12 58 GLY A O 1
ATOM 411 N N . VAL A 1 59 ? -9.398 -34.562 -10.773 1 97.44 59 VAL A N 1
ATOM 412 C CA . VAL A 1 59 ? -10.273 -33.594 -11.438 1 97.44 59 VAL A CA 1
ATOM 413 C C . VAL A 1 59 ? -11.297 -34.312 -12.297 1 97.44 59 VAL A C 1
ATOM 415 O O . VAL A 1 59 ? -10.945 -35.156 -13.141 1 97.44 59 VAL A O 1
ATOM 418 N N . GLY A 1 60 ? -12.57 -34.031 -12.086 1 95.12 60 GLY A N 1
ATOM 419 C CA . GLY A 1 60 ? -13.602 -34.781 -12.797 1 95.12 60 GLY A CA 1
ATOM 420 C C . GLY A 1 60 ? -13.516 -36.281 -12.594 1 95.12 60 GLY A C 1
ATOM 421 O O . GLY A 1 60 ? -13.867 -37.062 -13.484 1 95.12 60 GLY A O 1
ATOM 422 N N . GLY A 1 61 ? -12.922 -36.625 -11.516 1 94.94 61 GLY A N 1
ATOM 423 C CA . GLY A 1 61 ? -12.766 -38.031 -11.203 1 94.94 61 GLY A CA 1
ATOM 424 C C . GLY A 1 61 ? -11.539 -38.656 -11.852 1 94.94 61 GLY A C 1
ATOM 425 O O . GLY A 1 61 ? -11.273 -39.844 -11.672 1 94.94 61 GLY A O 1
ATOM 426 N N . ARG A 1 62 ? -10.82 -37.969 -12.578 1 96.75 62 ARG A N 1
ATOM 427 C CA . ARG A 1 62 ? -9.609 -38.438 -13.234 1 96.75 62 ARG A CA 1
ATOM 428 C C . ARG A 1 62 ? -8.359 -38.031 -12.461 1 96.75 62 ARG A C 1
ATOM 430 O O . ARG A 1 62 ? -8.195 -36.844 -12.117 1 96.75 62 ARG A O 1
ATOM 437 N N . PRO A 1 63 ? -7.488 -38.969 -12.125 1 97.38 63 PRO A N 1
ATOM 438 C CA . PRO A 1 63 ? -6.258 -38.594 -11.43 1 97.38 63 PRO A CA 1
ATOM 439 C C . PRO A 1 63 ? -5.316 -37.75 -12.305 1 97.38 63 PRO A C 1
ATOM 441 O O . PRO A 1 63 ? -5.34 -37.875 -13.531 1 97.38 63 PRO A O 1
ATOM 444 N N . LEU A 1 64 ? -4.527 -36.938 -11.594 1 98.31 64 LEU A N 1
ATOM 445 C CA . LEU A 1 64 ? -3.508 -36.156 -12.266 1 98.31 64 LEU A 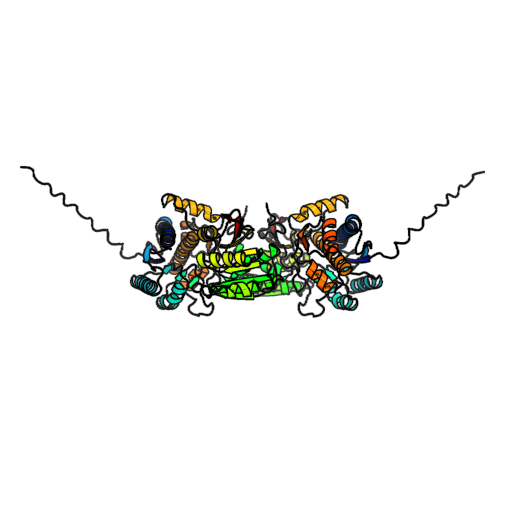CA 1
ATOM 446 C C . LEU A 1 64 ? -2.18 -36.875 -12.32 1 98.31 64 LEU A C 1
ATOM 448 O O . LEU A 1 64 ? -1.847 -37.656 -11.406 1 98.31 64 LEU A O 1
ATOM 452 N N . THR A 1 65 ? -1.447 -36.719 -13.375 1 98.12 65 THR A N 1
ATOM 453 C CA . THR A 1 65 ? -0.066 -37.156 -13.484 1 98.12 65 THR A CA 1
ATOM 454 C C . THR A 1 65 ? 0.832 -36.031 -14 1 98.12 65 THR A C 1
ATOM 456 O O . THR A 1 65 ? 0.399 -35.219 -14.805 1 98.12 65 THR A O 1
ATOM 459 N N . LEU A 1 66 ? 2.039 -36.031 -13.5 1 98.25 66 LEU A N 1
ATOM 460 C CA . LEU A 1 66 ? 2.992 -35 -13.891 1 98.25 66 LEU A CA 1
ATOM 461 C C . LEU A 1 66 ? 3.873 -35.469 -15.039 1 98.25 66 LEU A C 1
ATOM 463 O O . LEU A 1 66 ? 4.426 -36.594 -14.977 1 98.25 66 LEU A O 1
ATOM 467 N N . VAL A 1 67 ? 3.971 -34.75 -16.109 1 98.31 67 VAL A N 1
ATOM 468 C CA . VAL A 1 67 ? 4.922 -34.938 -17.188 1 98.31 67 VAL A CA 1
ATOM 469 C C . VAL A 1 67 ? 5.934 -33.781 -17.203 1 98.31 67 VAL A C 1
ATOM 471 O O . VAL A 1 67 ? 5.594 -32.656 -17.547 1 98.31 67 VAL A O 1
ATOM 474 N N . SER A 1 68 ? 7.145 -34.094 -16.844 1 98.31 68 SER A N 1
ATOM 475 C CA . SER A 1 68 ? 8.164 -33.062 -16.719 1 98.31 68 SER A CA 1
ATOM 476 C C . SER A 1 68 ? 9.109 -33.094 -17.922 1 98.31 68 SER A C 1
ATOM 478 O O . SER A 1 68 ? 9.461 -34.156 -18.422 1 98.31 68 SER A O 1
ATOM 480 N N . ARG A 1 69 ? 9.445 -31.938 -18.406 1 97.94 69 ARG A N 1
ATOM 481 C CA . ARG A 1 69 ? 10.453 -31.781 -19.453 1 97.94 69 ARG A CA 1
ATOM 482 C C . ARG A 1 69 ? 11.469 -30.719 -19.078 1 97.94 69 ARG A C 1
ATOM 484 O O . ARG A 1 69 ? 11.125 -29.719 -18.422 1 97.94 69 ARG A O 1
ATOM 491 N N . ASP A 1 70 ? 12.602 -30.906 -19.516 1 97.19 70 ASP A N 1
ATOM 492 C CA . ASP A 1 70 ? 13.734 -30.047 -19.188 1 97.19 70 ASP A CA 1
ATOM 493 C C . ASP A 1 70 ? 13.867 -28.922 -20.203 1 97.19 70 ASP A C 1
ATOM 495 O O . ASP A 1 70 ? 13.922 -29.156 -21.422 1 97.19 70 ASP A O 1
ATOM 499 N N . THR A 1 71 ? 13.969 -27.672 -19.703 1 93.75 71 THR A N 1
ATOM 500 C CA . THR A 1 71 ? 14.18 -26.531 -20.594 1 93.75 71 THR A CA 1
ATOM 501 C C . THR A 1 71 ? 15.633 -26.453 -21.031 1 93.75 71 THR A C 1
ATOM 503 O O . THR A 1 71 ? 15.961 -25.766 -22.016 1 93.75 71 THR A O 1
ATOM 506 N N . HIS A 1 72 ? 16.516 -27.172 -20.234 1 88.88 72 HIS A N 1
ATOM 507 C CA . HIS A 1 72 ? 17.969 -27.094 -20.422 1 88.88 72 HIS A CA 1
ATOM 508 C C . HIS A 1 72 ? 18.453 -25.656 -20.391 1 88.88 72 HIS A C 1
ATOM 510 O O . HIS A 1 72 ? 19.516 -25.344 -20.938 1 88.88 72 HIS A O 1
ATOM 516 N N . SER A 1 73 ? 17.625 -24.812 -19.875 1 80.38 73 SER A N 1
ATOM 517 C CA . SER A 1 73 ? 17.891 -23.375 -19.859 1 80.38 73 SER A CA 1
ATOM 518 C C . SER A 1 73 ? 18.312 -22.891 -21.25 1 80.38 73 SER A C 1
ATOM 520 O O . SER A 1 73 ? 19.219 -22.047 -21.359 1 80.38 73 SER A O 1
ATOM 522 N N . ASP A 1 74 ? 17.719 -23.453 -22.281 1 86 74 ASP A N 1
ATOM 523 C CA . ASP A 1 74 ? 17.984 -23.156 -23.688 1 86 74 ASP A CA 1
ATOM 524 C C . ASP A 1 74 ? 16.688 -22.922 -24.453 1 86 74 ASP A C 1
ATOM 526 O O . ASP A 1 74 ? 15.797 -23.766 -24.438 1 86 74 ASP A O 1
ATOM 530 N N . PRO A 1 75 ? 16.641 -21.766 -25.156 1 86.56 75 PRO A N 1
ATOM 531 C CA . PRO A 1 75 ? 15.383 -21.422 -25.812 1 86.56 75 PRO A CA 1
ATOM 532 C C . PRO A 1 75 ? 14.969 -22.469 -26.844 1 86.56 75 PRO A C 1
ATOM 534 O O . PRO A 1 75 ? 13.781 -22.797 -26.953 1 86.56 75 PRO A O 1
ATOM 537 N N . VAL A 1 76 ? 15.891 -22.969 -27.641 1 90.94 76 VAL A N 1
ATOM 538 C CA . VAL A 1 76 ? 15.57 -23.922 -28.688 1 90.94 76 VAL A CA 1
ATOM 539 C C . VAL A 1 76 ? 15.141 -25.25 -28.062 1 90.94 76 VAL A C 1
ATOM 541 O O . VAL A 1 76 ? 14.094 -25.797 -28.406 1 90.94 76 VAL A O 1
ATOM 544 N N . ARG A 1 77 ? 15.914 -25.734 -27.141 1 93.25 77 ARG A N 1
ATOM 545 C CA . ARG A 1 77 ? 15.578 -26.984 -26.469 1 93.25 77 ARG A CA 1
ATOM 546 C C . ARG A 1 77 ? 14.312 -26.844 -25.625 1 93.25 77 ARG A C 1
ATOM 548 O O . ARG A 1 77 ? 13.516 -27.781 -25.531 1 93.25 77 ARG A O 1
ATOM 555 N N . GLY A 1 78 ? 14.203 -25.703 -25.016 1 94.31 78 GLY A N 1
ATOM 556 C CA . GLY A 1 78 ? 13 -25.422 -24.266 1 94.31 78 GLY A CA 1
ATOM 557 C C . GLY A 1 78 ? 11.734 -25.453 -25.094 1 94.31 78 GLY A C 1
ATOM 558 O O . GLY A 1 78 ? 10.719 -26.016 -24.672 1 94.31 78 GLY A O 1
ATOM 559 N N . MET A 1 79 ? 11.812 -24.875 -26.266 1 94.44 79 MET A N 1
ATOM 560 C CA . MET A 1 79 ? 10.656 -24.891 -27.156 1 94.44 79 MET A CA 1
ATOM 561 C C . MET A 1 79 ? 10.328 -26.312 -27.594 1 94.44 79 MET A C 1
ATOM 563 O O . MET A 1 79 ? 9.156 -26.688 -27.672 1 94.44 79 MET A O 1
ATOM 567 N N . ALA A 1 80 ? 11.367 -27.031 -27.875 1 96.06 80 ALA A N 1
ATOM 568 C CA . ALA A 1 80 ? 11.164 -28.422 -28.25 1 96.06 80 ALA A CA 1
ATOM 569 C C . ALA A 1 80 ? 10.523 -29.203 -27.094 1 96.06 80 ALA A C 1
ATOM 571 O O . ALA A 1 80 ? 9.641 -30.031 -27.312 1 96.06 80 ALA A O 1
ATOM 572 N N . ALA A 1 81 ? 11.023 -28.938 -25.953 1 97 81 ALA A N 1
ATOM 573 C CA . ALA A 1 81 ? 10.461 -29.578 -24.766 1 97 81 ALA A CA 1
ATOM 574 C C . ALA A 1 81 ? 8.992 -29.203 -24.578 1 97 81 ALA A C 1
ATOM 576 O O . ALA A 1 81 ? 8.172 -30.062 -24.234 1 97 81 ALA A O 1
ATOM 577 N N . ALA A 1 82 ? 8.672 -27.953 -24.797 1 96.12 82 ALA A N 1
ATOM 578 C CA . ALA A 1 82 ? 7.285 -27.5 -24.719 1 96.12 82 ALA A CA 1
ATOM 579 C C . ALA A 1 82 ? 6.406 -28.219 -25.734 1 96.12 82 ALA A C 1
ATOM 581 O O . ALA A 1 82 ? 5.305 -28.656 -25.422 1 96.12 82 ALA A O 1
ATOM 582 N N . GLN A 1 83 ? 6.906 -28.328 -26.922 1 95.81 83 GLN A N 1
ATOM 583 C CA . GLN A 1 83 ? 6.164 -29.031 -27.969 1 95.81 83 GLN A CA 1
ATOM 584 C C . GLN A 1 83 ? 5.922 -30.5 -27.578 1 95.81 83 GLN A C 1
ATOM 586 O O . GLN A 1 83 ? 4.848 -31.031 -27.844 1 95.81 83 GLN A O 1
ATOM 591 N N . ALA A 1 84 ? 6.938 -31.078 -27.016 1 97.19 84 ALA A N 1
ATOM 592 C CA . ALA A 1 84 ? 6.797 -32.469 -26.578 1 97.19 84 ALA A CA 1
ATOM 593 C C . ALA A 1 84 ? 5.695 -32.594 -25.531 1 97.19 84 ALA A C 1
ATOM 595 O O . ALA A 1 84 ? 4.957 -33.594 -25.531 1 97.19 84 ALA A O 1
ATOM 596 N N . LEU A 1 85 ? 5.609 -31.641 -24.625 1 97.75 85 LEU A N 1
ATOM 597 C CA . LEU A 1 85 ? 4.539 -31.641 -23.625 1 97.75 85 LEU A CA 1
ATOM 598 C C . LEU A 1 85 ? 3.176 -31.531 -24.297 1 97.75 85 LEU A C 1
ATOM 600 O O . LEU A 1 85 ? 2.238 -32.25 -23.938 1 97.75 85 LEU A O 1
ATOM 604 N N . LEU A 1 86 ? 3.066 -30.641 -25.25 1 96.06 86 LEU A N 1
ATOM 605 C CA . LEU A 1 86 ? 1.811 -30.453 -25.969 1 96.06 86 LEU A CA 1
ATOM 606 C C . LEU A 1 86 ? 1.428 -31.734 -26.734 1 96.06 86 LEU A C 1
ATOM 608 O O . LEU A 1 86 ? 0.267 -32.156 -26.703 1 96.06 86 LEU A O 1
ATOM 612 N N . ASP A 1 87 ? 2.395 -32.375 -27.328 1 95.75 87 ASP A N 1
ATOM 613 C CA . ASP A 1 87 ? 2.164 -33.625 -28.062 1 95.75 87 ASP A CA 1
ATOM 614 C C . ASP A 1 87 ? 1.747 -34.75 -27.125 1 95.75 87 ASP A C 1
ATOM 616 O O . ASP A 1 87 ? 1.04 -35.656 -27.531 1 95.75 87 ASP A O 1
ATOM 620 N N . ALA A 1 88 ? 2.238 -34.625 -25.938 1 96.38 88 ALA A N 1
ATOM 621 C CA . ALA A 1 88 ? 1.896 -35.656 -24.953 1 96.38 88 ALA A CA 1
ATOM 622 C C . ALA A 1 88 ? 0.477 -35.438 -24.422 1 96.38 88 ALA A C 1
ATOM 624 O O . ALA A 1 88 ? -0.025 -36.25 -23.641 1 96.38 88 ALA A O 1
ATOM 625 N N . GLY A 1 89 ? -0.147 -34.312 -24.797 1 96.06 89 GLY A N 1
ATOM 626 C CA . GLY A 1 89 ? -1.545 -34.094 -24.469 1 96.06 89 GLY A CA 1
ATOM 627 C C . GLY A 1 89 ? -1.741 -33.5 -23.094 1 96.06 89 GLY A C 1
ATOM 628 O O . GLY A 1 89 ? -2.721 -33.812 -22.406 1 96.06 89 GLY A O 1
ATOM 629 N N . VAL A 1 90 ? -0.835 -32.719 -22.625 1 97.56 90 VAL A N 1
ATOM 630 C CA . VAL A 1 90 ? -1 -32.094 -21.328 1 97.56 90 VAL A CA 1
ATOM 631 C C . VAL A 1 90 ? -2.129 -31.062 -21.406 1 97.56 90 VAL A C 1
ATOM 633 O O . VAL A 1 90 ? -2.396 -30.5 -22.469 1 97.56 90 VAL A O 1
ATOM 636 N N . GLU A 1 91 ? -2.781 -30.797 -20.312 1 96.88 91 GLU A N 1
ATOM 637 C CA . GLU A 1 91 ? -3.914 -29.875 -20.266 1 96.88 91 GLU A CA 1
ATOM 638 C C . GLU A 1 91 ? -3.508 -28.516 -19.688 1 96.88 91 GLU A C 1
ATOM 640 O O . GLU A 1 91 ? -4.293 -27.562 -19.703 1 96.88 91 GLU A O 1
ATOM 645 N N . VAL A 1 92 ? -2.35 -28.438 -19.188 1 97.88 92 VAL A N 1
ATOM 646 C CA . VAL A 1 92 ? -1.763 -27.203 -18.656 1 97.88 92 VAL A CA 1
ATOM 647 C C . VAL A 1 92 ? -0.239 -27.312 -18.688 1 97.88 92 VAL A C 1
ATOM 649 O O . VAL A 1 92 ? 0.318 -28.406 -18.578 1 97.88 92 VAL A O 1
ATOM 652 N N . ILE A 1 93 ? 0.385 -26.188 -18.906 1 97.94 93 ILE A N 1
ATOM 653 C CA . ILE A 1 93 ? 1.831 -26.125 -18.719 1 97.94 93 ILE A CA 1
ATOM 654 C C . ILE A 1 93 ? 2.166 -25.203 -17.547 1 97.94 93 ILE A C 1
ATOM 656 O O . ILE A 1 93 ? 1.704 -24.062 -17.5 1 97.94 93 ILE A O 1
ATOM 660 N N . ILE A 1 94 ? 2.875 -25.703 -16.609 1 97.81 94 ILE A N 1
ATOM 661 C CA . ILE A 1 94 ? 3.393 -24.953 -15.469 1 97.81 94 ILE A CA 1
ATOM 662 C C . ILE A 1 94 ? 4.883 -24.688 -15.664 1 97.81 94 ILE A C 1
ATOM 664 O O . ILE A 1 94 ? 5.656 -25.609 -15.938 1 97.81 94 ILE A O 1
ATOM 668 N N . GLY A 1 95 ? 5.301 -23.5 -15.43 1 93.62 95 GLY A N 1
ATOM 669 C CA . GLY A 1 95 ? 6.598 -23.016 -15.875 1 93.62 95 GLY A CA 1
ATOM 670 C C . GLY A 1 95 ? 6.57 -22.469 -17.297 1 93.62 95 GLY A C 1
ATOM 671 O O . GLY A 1 95 ? 5.5 -22.328 -17.891 1 93.62 95 GLY A O 1
ATOM 672 N N . PRO A 1 96 ? 7.621 -22.016 -17.906 1 88.81 96 PRO A N 1
ATOM 673 C CA . PRO A 1 96 ? 8.984 -22 -17.375 1 88.81 96 PRO A CA 1
ATOM 674 C C . PRO A 1 96 ? 9.258 -20.797 -16.484 1 88.81 96 PRO A C 1
ATOM 676 O O . PRO A 1 96 ? 8.414 -19.906 -16.375 1 88.81 96 PRO A O 1
ATOM 679 N N . GLU A 1 97 ? 10.375 -20.844 -15.805 1 79.38 97 GLU A N 1
ATOM 680 C CA . GLU A 1 97 ? 10.852 -19.688 -15.047 1 79.38 97 GLU A CA 1
ATOM 681 C C . GLU A 1 97 ? 11.438 -18.625 -15.977 1 79.38 97 GLU A C 1
ATOM 683 O O . GLU A 1 97 ? 11.383 -17.438 -15.68 1 79.38 97 GLU A O 1
ATOM 688 N N . GLU A 1 98 ? 11.945 -19.094 -17.078 1 76.69 98 GLU A N 1
ATOM 689 C CA . GLU A 1 98 ? 12.562 -18.188 -18.047 1 76.69 98 GLU A CA 1
ATOM 690 C C . GLU A 1 98 ? 11.508 -17.391 -18.797 1 76.69 98 GLU A C 1
ATOM 692 O O . GLU A 1 98 ? 10.703 -17.953 -19.547 1 76.69 98 GLU A O 1
ATOM 697 N N . GLY A 1 99 ? 11.516 -16.109 -18.625 1 78.88 99 GLY A N 1
ATOM 698 C CA . GLY A 1 99 ? 10.508 -15.234 -19.203 1 78.88 99 GLY A CA 1
ATOM 699 C C . GLY A 1 99 ? 10.469 -15.273 -20.719 1 78.88 99 GLY A C 1
ATOM 700 O O . GLY A 1 99 ? 9.391 -15.305 -21.312 1 78.88 99 GLY A O 1
ATOM 701 N N . ASP A 1 100 ? 11.609 -15.273 -21.344 1 80.56 100 ASP A N 1
ATOM 702 C CA . ASP A 1 100 ? 11.656 -15.297 -22.797 1 80.56 100 ASP A CA 1
ATOM 703 C C . ASP A 1 100 ? 11.008 -16.562 -23.344 1 80.56 100 ASP A C 1
ATOM 705 O O . ASP A 1 100 ? 10.32 -16.516 -24.375 1 80.56 100 ASP A O 1
ATOM 709 N N . LEU A 1 101 ? 11.344 -17.609 -22.688 1 85.44 101 LEU A N 1
ATOM 710 C CA . LEU A 1 101 ? 10.719 -18.859 -23.109 1 85.44 101 LEU A CA 1
ATOM 711 C C . LEU A 1 101 ? 9.211 -18.812 -22.906 1 85.44 101 LEU A C 1
ATOM 713 O O . LEU A 1 101 ? 8.445 -19.25 -23.781 1 85.44 101 LEU A O 1
ATOM 717 N N . ALA A 1 102 ? 8.789 -18.297 -21.766 1 88.25 102 ALA A N 1
ATOM 718 C CA . ALA A 1 102 ? 7.359 -18.141 -21.516 1 88.25 102 ALA A CA 1
ATOM 719 C C . ALA A 1 102 ? 6.703 -17.281 -22.594 1 88.25 102 ALA A C 1
ATOM 721 O O . ALA A 1 102 ? 5.621 -17.609 -23.078 1 88.25 102 ALA A O 1
ATOM 722 N N . ASP A 1 103 ? 7.32 -16.281 -23 1 87.19 103 ASP A N 1
ATOM 723 C CA . ASP A 1 103 ? 6.809 -15.406 -24.047 1 87.19 103 ASP A CA 1
ATOM 724 C C . ASP A 1 103 ? 6.648 -16.156 -25.359 1 87.19 103 ASP A C 1
ATOM 726 O O . ASP A 1 103 ? 5.629 -16.031 -26.031 1 87.19 103 ASP A O 1
ATOM 730 N N . ALA A 1 104 ? 7.598 -16.891 -25.672 1 86.81 104 ALA A N 1
ATOM 731 C CA . ALA A 1 104 ? 7.613 -17.625 -26.938 1 86.81 104 ALA A CA 1
ATOM 732 C C . ALA A 1 104 ? 6.535 -18.703 -26.953 1 86.81 104 ALA A C 1
ATOM 734 O O . ALA A 1 104 ? 6.109 -19.156 -28.031 1 86.81 104 ALA A O 1
ATOM 735 N N . LEU A 1 105 ? 6.156 -19.109 -25.797 1 90.62 105 LEU A N 1
ATOM 736 C CA . LEU A 1 105 ? 5.191 -20.203 -25.688 1 90.62 105 LEU A CA 1
ATOM 737 C C . LEU A 1 105 ? 3.766 -19.688 -25.844 1 90.62 105 LEU A C 1
ATOM 739 O O . LEU A 1 105 ? 2.84 -20.453 -26.078 1 90.62 105 LEU A O 1
ATOM 743 N N . GLU A 1 106 ? 3.533 -18.469 -25.641 1 89.12 106 GLU A N 1
ATOM 744 C CA . GLU A 1 106 ? 2.186 -17.922 -25.547 1 89.12 106 GLU A CA 1
ATOM 745 C C . GLU A 1 106 ? 1.366 -18.25 -26.797 1 89.12 106 GLU A C 1
ATOM 747 O O . GLU A 1 106 ? 0.249 -18.766 -26.688 1 89.12 106 GLU A O 1
ATOM 752 N N . PRO A 1 107 ? 1.912 -18.078 -28.016 1 88 107 PRO A N 1
ATOM 753 C CA . PRO A 1 107 ? 1.111 -18.422 -29.188 1 88 107 PRO A CA 1
ATOM 754 C C . PRO A 1 107 ? 0.812 -19.922 -29.281 1 88 107 PRO A C 1
ATOM 756 O O . PRO A 1 107 ? -0.248 -20.312 -29.781 1 88 107 PRO A O 1
ATOM 759 N N . LEU A 1 108 ? 1.727 -20.734 -28.828 1 89.56 108 LEU A N 1
ATOM 760 C CA . LEU A 1 108 ? 1.561 -22.188 -28.906 1 89.56 108 LEU A CA 1
ATOM 761 C C . LEU A 1 108 ? 0.454 -22.656 -27.984 1 89.56 108 LEU A C 1
ATOM 763 O O . LEU A 1 108 ? -0.394 -23.453 -28.375 1 89.56 108 LEU A O 1
ATOM 767 N N . VAL A 1 109 ? 0.483 -22.141 -26.781 1 91.5 109 VAL A N 1
ATOM 768 C CA . VAL A 1 109 ? -0.537 -22.562 -25.828 1 91.5 109 VAL A CA 1
ATOM 769 C C . VAL A 1 109 ? -1.892 -21.984 -26.219 1 91.5 109 VAL A C 1
ATOM 771 O O . VAL A 1 109 ? -2.93 -22.625 -26.016 1 91.5 109 VAL A O 1
ATOM 774 N N . ALA A 1 110 ? -1.907 -20.844 -26.781 1 89.38 110 ALA A N 1
ATOM 775 C CA . ALA A 1 110 ? -3.146 -20.25 -27.266 1 89.38 110 ALA A CA 1
ATOM 776 C C . ALA A 1 110 ? -3.77 -21.109 -28.359 1 89.38 110 ALA A C 1
ATOM 778 O O . ALA A 1 110 ? -4.98 -21.328 -28.375 1 89.38 110 ALA A O 1
ATOM 779 N N . ALA A 1 111 ? -2.967 -21.594 -29.234 1 89.94 111 ALA A N 1
ATOM 780 C CA . ALA A 1 111 ? -3.439 -22.422 -30.344 1 89.94 111 ALA A CA 1
ATOM 781 C C . ALA A 1 111 ? -4.035 -23.734 -29.844 1 89.94 111 ALA A C 1
ATOM 783 O O . ALA A 1 111 ? -4.969 -24.266 -30.438 1 89.94 111 ALA A O 1
ATOM 784 N N . ARG A 1 112 ? -3.518 -24.203 -28.766 1 91.69 112 ARG A N 1
ATOM 785 C CA . ARG A 1 112 ? -3.977 -25.484 -28.203 1 91.69 112 ARG A CA 1
ATOM 786 C C . ARG A 1 112 ? -5.09 -25.266 -27.188 1 91.69 112 ARG A C 1
ATOM 788 O O . ARG A 1 112 ? -5.75 -26.203 -26.766 1 91.69 112 ARG A O 1
ATOM 795 N N . GLY A 1 113 ? -5.227 -24 -26.766 1 92 113 GLY A N 1
ATOM 796 C CA . GLY A 1 113 ? -6.266 -23.656 -25.812 1 92 113 GLY A CA 1
ATOM 797 C C . GLY A 1 113 ? -5.961 -24.125 -24.391 1 92 113 GLY A C 1
ATOM 798 O O . GLY A 1 113 ? -6.863 -24.531 -23.656 1 92 113 GLY A O 1
ATOM 799 N N . ILE A 1 114 ? -4.723 -24.234 -24.062 1 93.94 114 ILE A N 1
ATOM 800 C CA . ILE A 1 114 ? -4.387 -24.656 -22.703 1 93.94 114 ILE A CA 1
ATOM 801 C C . ILE A 1 114 ? -3.672 -23.516 -21.984 1 93.94 114 ILE A C 1
ATOM 803 O O . ILE A 1 114 ? -2.912 -22.766 -22.594 1 93.94 114 ILE A O 1
ATOM 807 N N . PRO A 1 115 ? -3.873 -23.406 -20.656 1 96.38 115 PRO A N 1
ATOM 808 C CA . PRO A 1 115 ? -3.264 -22.297 -19.922 1 96.38 115 PRO A CA 1
ATOM 809 C C . PRO A 1 115 ? -1.782 -22.531 -19.625 1 96.38 115 PRO A C 1
ATOM 811 O O . PRO A 1 115 ? -1.34 -23.688 -19.531 1 96.38 115 PRO A O 1
ATOM 814 N N . LEU A 1 116 ? -1.095 -21.438 -19.609 1 96.06 116 LEU A N 1
ATOM 815 C CA . LEU A 1 116 ? 0.294 -21.344 -19.172 1 96.06 116 LEU A CA 1
ATOM 816 C C . LEU A 1 116 ? 0.397 -20.625 -17.844 1 96.06 116 LEU A C 1
ATOM 818 O O . LEU A 1 116 ? 0.068 -19.438 -17.75 1 96.06 116 LEU A O 1
ATOM 822 N N . LEU A 1 117 ? 0.777 -21.359 -16.781 1 96.19 117 LEU A N 1
ATOM 823 C CA . LEU A 1 117 ? 0.957 -20.734 -15.484 1 96.19 117 LEU A CA 1
ATOM 824 C C . LEU A 1 117 ? 2.438 -20.578 -15.148 1 96.19 117 LEU A C 1
ATOM 826 O O . LEU A 1 117 ? 3.166 -21.578 -15.094 1 96.19 117 LEU A O 1
ATOM 830 N N . THR A 1 118 ? 2.844 -19.344 -15.008 1 93.12 118 THR A N 1
ATOM 831 C CA . THR A 1 118 ? 4.258 -19.078 -14.781 1 93.12 118 THR A CA 1
ATOM 832 C C . THR A 1 118 ? 4.438 -17.922 -13.812 1 93.12 118 THR A C 1
ATOM 834 O O . THR A 1 118 ? 3.5 -17.156 -13.57 1 93.12 118 THR A O 1
ATOM 837 N N . ILE A 1 119 ? 5.578 -17.828 -13.156 1 87.94 119 ILE A N 1
ATOM 838 C CA . ILE A 1 119 ? 5.879 -16.703 -12.281 1 87.94 119 ILE A CA 1
ATOM 839 C C . ILE A 1 119 ? 6.613 -15.617 -13.07 1 87.94 119 ILE A C 1
ATOM 841 O O . ILE A 1 119 ? 6.902 -14.539 -12.539 1 87.94 119 ILE A O 1
ATOM 845 N N . SER A 1 120 ? 6.863 -15.875 -14.32 1 80.31 120 SER A N 1
ATOM 846 C CA . SER A 1 120 ? 7.566 -14.914 -15.156 1 80.31 120 SER A CA 1
ATOM 847 C C . SER A 1 120 ? 6.598 -13.922 -15.789 1 80.31 120 SER A C 1
ATOM 849 O O . SER A 1 120 ? 5.625 -14.32 -16.438 1 80.31 120 SER A O 1
ATOM 851 N N . GLU A 1 121 ? 6.914 -12.719 -15.539 1 78.31 121 GLU A N 1
ATOM 852 C CA . GLU A 1 121 ? 6.086 -11.656 -16.094 1 78.31 121 GLU A CA 1
ATOM 853 C C . GLU A 1 121 ? 6.238 -11.578 -17.609 1 78.31 121 GLU A C 1
ATOM 855 O O . GLU A 1 121 ? 7.324 -11.812 -18.141 1 78.31 121 GLU A O 1
ATOM 860 N N . ALA A 1 122 ? 5.113 -11.242 -18.219 1 73 122 ALA A N 1
ATOM 861 C CA . ALA A 1 122 ? 5.133 -11.078 -19.672 1 73 122 ALA A CA 1
ATOM 862 C C . ALA A 1 122 ? 5.879 -9.812 -20.078 1 73 122 ALA A C 1
ATOM 864 O O . ALA A 1 122 ? 5.816 -8.797 -19.375 1 73 122 ALA A O 1
ATOM 865 N N . ALA A 1 123 ? 6.672 -9.883 -21.078 1 66.88 123 ALA A N 1
ATOM 866 C CA . ALA A 1 123 ? 7.406 -8.734 -21.578 1 66.88 123 ALA A CA 1
ATOM 867 C C . ALA A 1 123 ? 6.453 -7.629 -22.031 1 66.88 123 ALA A C 1
ATOM 869 O O . ALA A 1 123 ? 6.781 -6.445 -21.953 1 66.88 123 ALA A O 1
ATOM 870 N N . SER A 1 124 ? 5.305 -7.902 -22.75 1 61 124 SER A N 1
ATOM 871 C CA . SER A 1 124 ? 4.398 -6.867 -23.234 1 61 124 SER A CA 1
ATOM 872 C C . SER A 1 124 ? 2.973 -7.117 -22.75 1 61 124 SER A C 1
ATOM 874 O O . SER A 1 124 ? 2.547 -8.266 -22.625 1 61 124 SER A O 1
ATOM 876 N N . SER A 1 125 ? 2.357 -6.125 -22.047 1 56.5 125 SER A N 1
ATOM 877 C CA . SER A 1 125 ? 0.979 -6.215 -21.578 1 56.5 125 SER A CA 1
ATOM 878 C C . SER A 1 125 ? 0.002 -6.32 -22.75 1 56.5 125 SER A C 1
ATOM 880 O O . SER A 1 125 ? -1.153 -6.707 -22.562 1 56.5 125 SER A O 1
ATOM 882 N N . ASP A 1 126 ? 0.292 -5.723 -23.891 1 50.81 126 ASP A N 1
ATOM 883 C CA . ASP A 1 126 ? -0.687 -5.539 -24.953 1 50.81 126 ASP A CA 1
ATOM 884 C C . ASP A 1 126 ? -1.114 -6.879 -25.547 1 50.81 126 ASP A C 1
ATOM 886 O O . ASP A 1 126 ? -1.927 -6.926 -26.484 1 50.81 126 ASP A O 1
ATOM 890 N N . SER A 1 127 ? -0.493 -7.84 -25.406 1 47.09 127 SER A N 1
ATOM 891 C CA . SER A 1 127 ? -0.781 -8.914 -26.359 1 47.09 127 SER A CA 1
ATOM 892 C C . SER A 1 127 ? -2.139 -9.547 -26.078 1 47.09 127 SER A C 1
ATOM 894 O O . SER A 1 127 ? -2.469 -9.844 -24.922 1 47.09 127 SER A O 1
ATOM 896 N N . ALA A 1 128 ? -3.086 -9.344 -26.891 1 44.06 128 ALA A N 1
ATOM 897 C CA . ALA A 1 128 ? -4.328 -10.078 -27.078 1 44.06 128 ALA A CA 1
ATOM 898 C C . ALA A 1 128 ? -4.195 -11.516 -26.578 1 44.06 128 ALA A C 1
ATOM 900 O O . ALA A 1 128 ? -5.18 -12.133 -26.156 1 44.06 128 ALA A O 1
ATOM 901 N N . HIS A 1 129 ? -3.066 -12.117 -26.891 1 48.5 129 HIS A N 1
ATOM 902 C CA . HIS A 1 129 ? -2.744 -13.523 -26.688 1 48.5 129 HIS A CA 1
ATOM 903 C C . HIS A 1 129 ? -2.6 -13.859 -25.219 1 48.5 129 HIS A C 1
ATOM 905 O O . HIS A 1 129 ? -2.42 -15.023 -24.844 1 48.5 129 HIS A O 1
ATOM 911 N N . GLU A 1 130 ? -2.742 -12.781 -24.344 1 57.38 130 GLU A N 1
ATOM 912 C CA . GLU A 1 130 ? -2.537 -12.773 -22.891 1 57.38 130 GLU A CA 1
ATOM 913 C C . GLU A 1 130 ? -3.705 -13.438 -22.172 1 57.38 130 GLU A C 1
ATOM 915 O O . GLU A 1 130 ? -3.629 -13.688 -20.969 1 57.38 130 GLU A O 1
ATOM 920 N N . ALA A 1 131 ? -4.383 -14.195 -23.062 1 75.69 131 ALA A N 1
ATOM 921 C CA . ALA A 1 131 ? -5.617 -14.68 -22.453 1 75.69 131 ALA A CA 1
ATOM 922 C C . ALA A 1 131 ? -5.387 -16 -21.719 1 75.69 131 ALA A C 1
ATOM 924 O O . ALA A 1 131 ? -6.086 -16.312 -20.75 1 75.69 131 ALA A O 1
ATOM 925 N N . LEU A 1 132 ? -4.18 -16.688 -22.156 1 91.75 132 LEU A N 1
ATOM 926 C CA . LEU A 1 132 ? -4.07 -17.969 -21.484 1 91.75 132 LEU A CA 1
ATOM 927 C C . LEU A 1 132 ? -2.807 -18.047 -20.641 1 91.75 132 LEU A C 1
ATOM 929 O O . LEU A 1 132 ? -2.48 -19.094 -20.078 1 91.75 132 LEU A O 1
ATOM 933 N N . ARG A 1 133 ? -2.082 -16.891 -20.516 1 92.31 133 ARG A N 1
ATOM 934 C CA . ARG A 1 133 ? -0.976 -16.812 -19.578 1 92.31 133 ARG A CA 1
ATOM 935 C C . ARG A 1 133 ? -1.446 -16.281 -18.219 1 92.31 133 ARG A C 1
ATOM 937 O O . ARG A 1 133 ? -2.148 -15.273 -18.156 1 92.31 133 ARG A O 1
ATOM 944 N N . PHE A 1 134 ? -1.077 -16.953 -17.25 1 93.5 134 PHE A N 1
ATOM 945 C CA . PHE A 1 134 ? -1.347 -16.531 -15.875 1 93.5 134 PHE A CA 1
ATOM 946 C C . PHE A 1 134 ? -0.047 -16.312 -15.109 1 93.5 134 PHE A C 1
ATOM 948 O O . PHE A 1 134 ? 0.753 -17.25 -14.961 1 93.5 134 PHE A O 1
ATOM 955 N N . HIS A 1 135 ? 0.129 -15.117 -14.672 1 91.38 135 HIS A N 1
ATOM 956 C CA . HIS A 1 135 ? 1.341 -14.734 -13.961 1 91.38 135 HIS A CA 1
ATOM 957 C C . HIS A 1 135 ? 1.125 -14.758 -12.453 1 91.38 135 HIS A C 1
ATOM 959 O O . HIS A 1 135 ? 0.446 -13.891 -11.898 1 91.38 135 HIS A O 1
ATOM 965 N N . LEU A 1 136 ? 1.729 -15.672 -11.75 1 90.06 136 LEU A N 1
ATOM 966 C CA . LEU A 1 136 ? 1.465 -15.883 -10.328 1 90.06 136 LEU A CA 1
ATOM 967 C C . LEU A 1 136 ? 2.594 -15.312 -9.477 1 90.06 136 LEU A C 1
ATOM 969 O O . LEU A 1 136 ? 2.891 -15.836 -8.406 1 90.06 136 LEU A O 1
ATOM 973 N N . GLY A 1 137 ? 3.25 -14.398 -9.875 1 84.62 137 GLY A N 1
ATOM 974 C CA . GLY A 1 137 ? 4.254 -13.648 -9.125 1 84.62 137 GLY A CA 1
ATOM 975 C C . GLY A 1 137 ? 4.082 -12.148 -9.234 1 84.62 137 GLY A C 1
ATOM 976 O O . GLY A 1 137 ? 3.242 -11.664 -9.992 1 84.62 137 GLY A O 1
ATOM 977 N N . PRO A 1 138 ? 4.832 -11.5 -8.375 1 86.25 138 PRO A N 1
ATOM 978 C CA . PRO A 1 138 ? 4.781 -10.039 -8.492 1 86.25 138 PRO A CA 1
ATOM 979 C C . PRO A 1 138 ? 5.328 -9.539 -9.828 1 86.25 138 PRO A C 1
ATOM 981 O O . PRO A 1 138 ? 6.262 -10.133 -10.375 1 86.25 138 PRO A O 1
ATOM 984 N N . THR A 1 139 ? 4.746 -8.477 -10.312 1 86.69 139 THR A N 1
ATOM 985 C CA . THR A 1 139 ? 5.32 -7.824 -11.484 1 86.69 139 THR A CA 1
ATOM 986 C C . THR A 1 139 ? 6.57 -7.035 -11.102 1 86.69 139 THR A C 1
ATOM 988 O O . THR A 1 139 ? 6.719 -6.617 -9.953 1 86.69 139 THR A O 1
ATOM 991 N N . ALA A 1 140 ? 7.375 -6.84 -12.055 1 88.94 140 ALA A N 1
ATOM 992 C CA . ALA A 1 140 ? 8.578 -6.047 -11.828 1 88.94 140 ALA A CA 1
ATOM 993 C C . ALA A 1 140 ? 8.227 -4.625 -11.398 1 88.94 140 ALA A C 1
ATOM 995 O O . ALA A 1 140 ? 8.875 -4.062 -10.516 1 88.94 140 ALA A O 1
ATOM 996 N N . ALA A 1 141 ? 7.211 -4.09 -12 1 90.06 141 ALA A N 1
ATOM 997 C CA . ALA A 1 141 ? 6.785 -2.736 -11.648 1 90.06 141 ALA A CA 1
ATOM 998 C C . ALA A 1 141 ? 6.328 -2.664 -10.195 1 90.06 141 ALA A C 1
ATOM 1000 O O . ALA A 1 141 ? 6.633 -1.698 -9.492 1 90.06 141 ALA A O 1
ATOM 1001 N N . ALA A 1 142 ? 5.613 -3.664 -9.766 1 88.12 142 ALA A N 1
ATOM 1002 C CA . ALA A 1 142 ? 5.164 -3.703 -8.375 1 88.12 142 ALA A CA 1
ATOM 1003 C C . ALA A 1 142 ? 6.352 -3.795 -7.418 1 88.12 142 ALA A C 1
ATOM 1005 O O . ALA A 1 142 ? 6.359 -3.154 -6.367 1 88.12 142 ALA A O 1
ATOM 1006 N N . GLU A 1 143 ? 7.273 -4.555 -7.75 1 89.88 143 GLU A N 1
ATOM 1007 C CA . GLU A 1 143 ? 8.492 -4.648 -6.957 1 89.88 143 GLU A CA 1
ATOM 1008 C C . GLU A 1 143 ? 9.219 -3.307 -6.887 1 89.88 143 GLU A C 1
ATOM 1010 O O . GLU A 1 143 ? 9.641 -2.881 -5.812 1 89.88 143 GLU A O 1
ATOM 1015 N N . GLY A 1 144 ? 9.344 -2.668 -8.062 1 94.31 144 GLY A N 1
ATOM 1016 C CA . GLY A 1 144 ? 9.961 -1.351 -8.109 1 94.31 144 GLY A CA 1
ATOM 1017 C C . GLY A 1 144 ? 9.234 -0.325 -7.254 1 94.31 144 GLY A C 1
ATOM 1018 O O . GLY A 1 144 ? 9.867 0.452 -6.535 1 94.31 144 GLY A O 1
ATOM 1019 N N . ARG A 1 145 ? 7.938 -0.352 -7.344 1 92.06 145 ARG A N 1
ATOM 1020 C CA . ARG A 1 145 ? 7.152 0.581 -6.543 1 92.06 145 ARG A CA 1
ATOM 1021 C C . ARG A 1 145 ? 7.383 0.352 -5.055 1 92.06 145 ARG A C 1
ATOM 1023 O O . ARG A 1 145 ? 7.566 1.307 -4.297 1 92.06 145 ARG A O 1
ATOM 1030 N N . ALA A 1 146 ? 7.383 -0.89 -4.648 1 89.5 146 ALA A N 1
ATOM 1031 C CA . ALA A 1 146 ? 7.633 -1.212 -3.246 1 89.5 146 ALA A CA 1
ATOM 1032 C C . ALA A 1 146 ? 9.016 -0.729 -2.809 1 89.5 146 ALA A C 1
ATOM 1034 O O . ALA A 1 146 ? 9.164 -0.17 -1.719 1 89.5 146 ALA A O 1
ATOM 1035 N N . LEU A 1 147 ? 9.93 -0.924 -3.629 1 94.44 147 LEU A N 1
ATOM 1036 C CA . LEU A 1 147 ? 11.289 -0.517 -3.293 1 94.44 147 LEU A CA 1
ATOM 1037 C C . LEU A 1 147 ? 11.391 0.999 -3.158 1 94.44 147 LEU A C 1
ATOM 1039 O O . LEU A 1 147 ? 12.078 1.505 -2.27 1 94.44 147 LEU A O 1
ATOM 1043 N N . ALA A 1 148 ? 10.703 1.694 -4.043 1 94.12 148 ALA A N 1
ATOM 1044 C CA . ALA A 1 148 ? 10.695 3.154 -3.984 1 94.12 148 ALA A CA 1
ATOM 1045 C C . ALA A 1 148 ? 10.109 3.643 -2.66 1 94.12 148 ALA A C 1
ATOM 1047 O O . ALA A 1 148 ? 10.602 4.613 -2.08 1 94.12 148 ALA A O 1
ATOM 1048 N N . GLN A 1 149 ? 9.109 3.002 -2.227 1 88.75 149 GLN A N 1
ATOM 1049 C CA . GLN A 1 149 ? 8.531 3.363 -0.937 1 88.75 149 GLN A CA 1
ATOM 1050 C C . GLN A 1 149 ? 9.531 3.154 0.195 1 88.75 149 GLN A C 1
ATOM 1052 O O . GLN A 1 149 ? 9.648 3.992 1.092 1 88.75 149 GLN A O 1
ATOM 1057 N N . ARG A 1 150 ? 10.234 2.092 0.112 1 90.19 150 ARG A N 1
ATOM 1058 C CA . ARG A 1 150 ? 11.266 1.82 1.106 1 90.19 150 ARG A CA 1
ATOM 1059 C C . ARG A 1 150 ? 12.375 2.863 1.042 1 90.19 150 ARG A C 1
ATOM 1061 O O . ARG A 1 150 ? 12.867 3.32 2.076 1 90.19 150 ARG A O 1
ATOM 1068 N N . MET A 1 151 ? 12.766 3.227 -0.13 1 92.88 151 MET A N 1
ATOM 1069 C CA . MET A 1 151 ? 13.781 4.258 -0.318 1 92.88 151 MET A CA 1
ATOM 1070 C C . MET A 1 151 ? 13.336 5.578 0.311 1 92.88 151 MET A C 1
ATOM 1072 O O . MET A 1 151 ? 14.117 6.23 1.004 1 92.88 151 MET A O 1
ATOM 1076 N N . PHE A 1 152 ? 12.125 5.883 0.056 1 89.12 152 PHE A N 1
ATOM 1077 C CA . PHE A 1 152 ? 11.57 7.117 0.605 1 89.12 152 PHE A CA 1
ATOM 1078 C C . PHE A 1 152 ? 11.594 7.09 2.129 1 89.12 152 PHE A C 1
ATOM 1080 O O . PHE A 1 152 ? 12.031 8.055 2.766 1 89.12 152 PHE A O 1
ATOM 1087 N N . ARG A 1 153 ? 11.289 6.008 2.67 1 83.25 153 ARG A N 1
ATOM 1088 C CA . ARG A 1 153 ? 11.297 5.848 4.121 1 83.25 153 ARG A CA 1
ATOM 1089 C C . ARG A 1 153 ? 12.719 5.91 4.668 1 83.25 153 ARG A C 1
ATOM 1091 O O . ARG A 1 153 ? 12.938 6.363 5.793 1 83.25 153 ARG A O 1
ATOM 1098 N N . ASP A 1 154 ? 13.602 5.434 3.881 1 88.25 154 ASP A N 1
ATOM 1099 C CA . ASP A 1 154 ? 15.008 5.473 4.266 1 88.25 154 ASP A CA 1
ATOM 1100 C C . ASP A 1 154 ? 15.609 6.855 4.016 1 88.25 154 ASP A C 1
ATOM 1102 O O . ASP A 1 154 ? 16.812 7.055 4.172 1 88.25 154 ASP A O 1
ATOM 1106 N N . ARG A 1 155 ? 14.836 7.785 3.518 1 88.56 155 ARG A N 1
ATOM 1107 C CA . ARG A 1 155 ? 15.234 9.172 3.291 1 88.56 155 ARG A CA 1
ATOM 1108 C C . ARG A 1 155 ? 16.188 9.281 2.104 1 88.56 155 ARG A C 1
ATOM 1110 O O . ARG A 1 155 ? 17.125 10.078 2.125 1 88.56 155 ARG A O 1
ATOM 1117 N N . ARG A 1 156 ? 15.945 8.32 1.165 1 92.69 156 ARG A N 1
ATOM 1118 C CA . ARG A 1 156 ? 16.656 8.359 -0.106 1 92.69 156 ARG A CA 1
ATOM 1119 C C . ARG A 1 156 ? 15.742 8.781 -1.243 1 92.69 156 ARG A C 1
ATOM 1121 O O . ARG A 1 156 ? 14.93 7.984 -1.72 1 92.69 156 ARG A O 1
ATOM 1128 N N . GLN A 1 157 ? 15.969 10.016 -1.727 1 90.75 157 GLN A N 1
ATOM 1129 C CA . GLN A 1 157 ? 14.953 10.562 -2.619 1 90.75 157 GLN A CA 1
ATOM 1130 C C . GLN A 1 157 ? 15.562 10.977 -3.957 1 90.75 157 GLN A C 1
ATOM 1132 O O . GLN A 1 157 ? 14.852 11.438 -4.855 1 90.75 157 GLN A O 1
ATOM 1137 N N . ARG A 1 158 ? 16.812 11.016 -4.082 1 94.94 158 ARG A N 1
ATOM 1138 C CA . ARG A 1 158 ? 17.516 11.297 -5.328 1 94.94 158 ARG A CA 1
ATOM 1139 C C . ARG A 1 158 ? 18.328 10.086 -5.773 1 94.94 158 ARG A C 1
ATOM 1141 O O . ARG A 1 158 ? 19.406 9.828 -5.242 1 94.94 158 ARG A O 1
ATOM 1148 N N . ALA A 1 159 ? 17.766 9.367 -6.766 1 97.62 159 ALA A N 1
ATOM 1149 C CA . ALA A 1 159 ? 18.375 8.07 -7.059 1 97.62 159 ALA A CA 1
ATOM 1150 C C . ALA A 1 159 ? 18.688 7.945 -8.547 1 97.62 159 ALA A C 1
ATOM 1152 O O . ALA A 1 159 ? 18.125 8.664 -9.375 1 97.62 159 ALA A O 1
ATOM 1153 N N . SER A 1 160 ? 19.656 7.141 -8.805 1 98.5 160 SER A N 1
ATOM 1154 C CA . SER A 1 160 ? 19.891 6.613 -10.148 1 98.5 160 SER A CA 1
ATOM 1155 C C . SER A 1 160 ? 19.578 5.117 -10.211 1 98.5 160 SER A C 1
ATOM 1157 O O . SER A 1 160 ? 19.625 4.426 -9.195 1 98.5 160 SER A O 1
ATOM 1159 N N . ILE A 1 161 ? 19.203 4.719 -11.422 1 98.69 161 ILE A N 1
ATOM 1160 C CA . ILE A 1 161 ? 18.891 3.311 -11.641 1 98.69 161 ILE A CA 1
ATOM 1161 C C . ILE A 1 161 ? 19.844 2.727 -12.68 1 98.69 161 ILE A C 1
ATOM 1163 O O . ILE A 1 161 ? 20.094 3.34 -13.727 1 98.69 161 ILE A O 1
ATOM 1167 N N . ILE A 1 162 ? 20.469 1.63 -12.336 1 98.25 162 ILE A N 1
ATOM 1168 C CA . ILE A 1 162 ? 21.203 0.802 -13.289 1 98.25 162 ILE A CA 1
ATOM 1169 C C . ILE A 1 162 ? 20.469 -0.525 -13.484 1 98.25 162 ILE A C 1
ATOM 1171 O O . ILE A 1 162 ? 20.266 -1.273 -12.523 1 98.25 162 ILE A O 1
ATOM 1175 N N . SER A 1 163 ? 20.047 -0.791 -14.703 1 97 163 SER A N 1
ATOM 1176 C CA . SER A 1 163 ? 19.297 -2.021 -14.938 1 97 163 SER A CA 1
ATOM 1177 C C . SER A 1 163 ? 19.828 -2.77 -16.156 1 97 163 SER A C 1
ATOM 1179 O O . SER A 1 163 ? 20.219 -2.152 -17.141 1 97 163 SER A O 1
ATOM 1181 N N . ALA A 1 164 ? 19.891 -4.102 -15.953 1 91.5 164 ALA A N 1
ATOM 1182 C CA . ALA A 1 164 ? 20.156 -4.906 -17.141 1 91.5 164 ALA A CA 1
ATOM 1183 C C . ALA A 1 164 ? 19.109 -4.648 -18.219 1 91.5 164 ALA A C 1
ATOM 1185 O O . ALA A 1 164 ? 17.938 -4.434 -17.922 1 91.5 164 ALA A O 1
ATOM 1186 N N . GLN A 1 165 ? 19.578 -4.629 -19.469 1 86.94 165 GLN A N 1
ATOM 1187 C CA . GLN A 1 165 ? 18.656 -4.465 -20.578 1 86.94 165 GLN A CA 1
ATOM 1188 C C . GLN A 1 165 ? 17.594 -5.562 -20.594 1 86.94 165 GLN A C 1
ATOM 1190 O O . GLN A 1 165 ? 17.875 -6.695 -20.188 1 86.94 165 GLN A O 1
ATOM 1195 N N . GLY A 1 166 ? 16.375 -5.18 -20.938 1 82.12 166 GLY A N 1
ATOM 1196 C CA . GLY A 1 166 ? 15.273 -6.129 -21 1 82.12 166 GLY A CA 1
ATOM 1197 C C . GLY A 1 166 ? 14.008 -5.613 -20.344 1 82.12 166 GLY A C 1
ATOM 1198 O O . GLY A 1 166 ? 14.031 -4.586 -19.656 1 82.12 166 GLY A O 1
ATOM 1199 N N . THR A 1 167 ? 12.945 -6.332 -20.547 1 81.31 167 THR A N 1
ATOM 1200 C CA . THR A 1 167 ? 11.625 -5.902 -20.109 1 81.31 167 THR A CA 1
ATOM 1201 C C . THR A 1 167 ? 11.555 -5.852 -18.578 1 81.31 167 THR A C 1
ATOM 1203 O O . THR A 1 167 ? 10.93 -4.953 -18.016 1 81.31 167 THR A O 1
ATOM 1206 N N . TYR A 1 168 ? 12.18 -6.832 -17.984 1 84.31 168 TYR A N 1
ATOM 1207 C CA . TYR A 1 168 ? 12.141 -6.84 -16.531 1 84.31 168 TYR A CA 1
ATOM 1208 C C . TYR A 1 168 ? 12.789 -5.59 -15.961 1 84.31 168 TYR A C 1
ATOM 1210 O O . TYR A 1 168 ? 12.203 -4.902 -15.117 1 84.31 168 TYR A O 1
ATOM 1218 N N . GLY A 1 169 ? 14.055 -5.375 -16.375 1 90.44 169 GLY A N 1
ATOM 1219 C CA . GLY A 1 169 ? 14.766 -4.199 -15.891 1 90.44 169 GLY A CA 1
ATOM 1220 C C . GLY A 1 169 ? 14.031 -2.902 -16.172 1 90.44 169 GLY A C 1
ATOM 1221 O O . GLY A 1 169 ? 13.961 -2.023 -15.312 1 90.44 169 GLY A O 1
ATOM 1222 N N . ASP A 1 170 ? 13.43 -2.791 -17.344 1 90.75 170 ASP A N 1
ATOM 1223 C CA . ASP A 1 170 ? 12.711 -1.581 -17.719 1 90.75 170 ASP A CA 1
ATOM 1224 C C . ASP A 1 170 ? 11.461 -1.395 -16.875 1 90.75 170 ASP A C 1
ATOM 1226 O O . ASP A 1 170 ? 11.18 -0.29 -16.406 1 90.75 170 ASP A O 1
ATOM 1230 N N . SER A 1 171 ? 10.734 -2.49 -16.703 1 89.44 171 SER A N 1
ATOM 1231 C CA . SER A 1 171 ? 9.508 -2.43 -15.922 1 89.44 171 SER A CA 1
ATOM 1232 C C . SER A 1 171 ? 9.805 -2.1 -14.461 1 89.44 171 SER A C 1
ATOM 1234 O O . SER A 1 171 ? 9.102 -1.299 -13.844 1 89.44 171 SER A O 1
ATOM 1236 N N . PHE A 1 172 ? 10.828 -2.68 -13.938 1 94 172 PHE A N 1
ATOM 1237 C CA . PHE A 1 172 ? 11.25 -2.396 -12.562 1 94 172 PHE A CA 1
ATOM 1238 C C . PHE A 1 172 ? 11.609 -0.925 -12.398 1 94 172 PHE A C 1
ATOM 1240 O O . PHE A 1 172 ? 11.133 -0.264 -11.477 1 94 172 PHE A O 1
ATOM 1247 N N . ALA A 1 173 ? 12.391 -0.474 -13.297 1 97.06 173 ALA A N 1
ATOM 1248 C CA . ALA A 1 173 ? 12.828 0.918 -13.266 1 97.06 173 ALA A CA 1
ATOM 1249 C C . ALA A 1 173 ? 11.641 1.871 -13.336 1 97.06 173 ALA A C 1
ATOM 1251 O O . ALA A 1 173 ? 11.594 2.877 -12.625 1 97.06 173 ALA A O 1
ATOM 1252 N N . GLU A 1 174 ? 10.75 1.533 -14.156 1 95.12 174 GLU A N 1
ATOM 1253 C CA . GLU A 1 174 ? 9.57 2.379 -14.281 1 95.12 174 GLU A CA 1
ATOM 1254 C C . GLU A 1 174 ? 8.766 2.404 -12.977 1 95.12 174 GLU A C 1
ATOM 1256 O O . GLU A 1 174 ? 8.25 3.451 -12.586 1 95.12 174 GLU A O 1
ATOM 1261 N N . GLY A 1 175 ? 8.633 1.251 -12.367 1 94.81 175 GLY A N 1
ATOM 1262 C CA . GLY A 1 175 ? 7.988 1.203 -11.062 1 94.81 175 GLY A CA 1
ATOM 1263 C C . GLY A 1 175 ? 8.656 2.096 -10.031 1 94.81 175 GLY A C 1
ATOM 1264 O O . GLY A 1 175 ? 7.98 2.846 -9.32 1 94.81 175 GLY A O 1
ATOM 1265 N N . VAL A 1 176 ? 9.969 2.053 -9.992 1 97.25 176 VAL A N 1
ATOM 1266 C CA . VAL A 1 176 ? 10.727 2.895 -9.062 1 97.25 176 VAL A CA 1
ATOM 1267 C C . VAL A 1 176 ? 10.492 4.367 -9.398 1 97.25 176 VAL A C 1
ATOM 1269 O O . VAL A 1 176 ? 10.164 5.164 -8.523 1 97.25 176 VAL A O 1
ATOM 1272 N N . ARG A 1 177 ? 10.633 4.656 -10.656 1 97.56 177 ARG A N 1
ATOM 1273 C CA . ARG A 1 177 ? 10.523 6.039 -11.094 1 97.56 177 ARG A CA 1
ATOM 1274 C C . ARG A 1 177 ? 9.148 6.613 -10.773 1 97.56 177 ARG A C 1
ATOM 1276 O O . ARG A 1 177 ? 9.039 7.688 -10.18 1 97.56 177 ARG A O 1
ATOM 1283 N N . ALA A 1 178 ? 8.141 5.91 -11.164 1 94.25 178 ALA A N 1
ATOM 1284 C CA . ALA A 1 178 ? 6.777 6.398 -10.984 1 94.25 178 ALA A CA 1
ATOM 1285 C C . ALA A 1 178 ? 6.465 6.625 -9.516 1 94.25 178 ALA A C 1
ATOM 1287 O O . ALA A 1 178 ? 5.941 7.676 -9.133 1 94.25 178 ALA A O 1
ATOM 1288 N N . GLU A 1 179 ? 6.824 5.684 -8.719 1 92.94 179 GLU A N 1
ATOM 1289 C CA . GLU A 1 179 ? 6.465 5.758 -7.305 1 92.94 179 GLU A CA 1
ATOM 1290 C C . GLU A 1 179 ? 7.32 6.789 -6.574 1 92.94 179 GLU A C 1
ATOM 1292 O O . GLU A 1 179 ? 6.812 7.555 -5.75 1 92.94 179 GLU A O 1
ATOM 1297 N N . LEU A 1 180 ? 8.617 6.828 -6.84 1 95.19 180 LEU A N 1
ATOM 1298 C CA . LEU A 1 180 ? 9.477 7.793 -6.16 1 95.19 180 LEU A CA 1
ATOM 1299 C C . LEU A 1 180 ? 9.086 9.219 -6.523 1 95.19 180 LEU A C 1
ATOM 1301 O O . LEU A 1 180 ? 9.078 10.102 -5.664 1 95.19 180 LEU A O 1
ATOM 1305 N N . THR A 1 181 ? 8.734 9.391 -7.773 1 94.25 181 THR A N 1
ATOM 1306 C CA . THR A 1 181 ? 8.281 10.703 -8.211 1 94.25 181 THR A CA 1
ATOM 1307 C C . THR A 1 181 ? 6.977 11.086 -7.52 1 94.25 181 THR A C 1
ATOM 1309 O O . THR A 1 181 ? 6.832 12.203 -7.027 1 94.25 181 THR A O 1
ATOM 1312 N N . ARG A 1 182 ? 6.059 10.188 -7.445 1 87.12 182 ARG A N 1
ATOM 1313 C CA . ARG A 1 182 ? 4.789 10.422 -6.762 1 87.12 182 ARG A CA 1
ATOM 1314 C C . ARG A 1 182 ? 5.02 10.844 -5.312 1 87.12 182 ARG A C 1
ATOM 1316 O O . ARG A 1 182 ? 4.309 11.703 -4.789 1 87.12 182 ARG A O 1
ATOM 1323 N N . LEU A 1 183 ? 6.07 10.336 -4.707 1 87.69 183 LEU A N 1
ATOM 1324 C CA . LEU A 1 183 ? 6.379 10.586 -3.303 1 87.69 183 LEU A CA 1
ATOM 1325 C C . LEU A 1 183 ? 7.152 11.891 -3.137 1 87.69 183 LEU A C 1
ATOM 1327 O O . LEU A 1 183 ? 7.367 12.352 -2.014 1 87.69 183 LEU A O 1
ATOM 1331 N N . GLY A 1 184 ? 7.609 12.492 -4.25 1 87.06 184 GLY A N 1
ATOM 1332 C CA . GLY A 1 184 ? 8.297 13.773 -4.207 1 87.06 184 GLY A CA 1
ATOM 1333 C C . GLY A 1 184 ? 9.789 13.656 -4.461 1 87.06 184 GLY A C 1
ATOM 1334 O O . GLY A 1 184 ? 10.508 14.656 -4.402 1 87.06 184 GLY A O 1
ATOM 1335 N N . GLY A 1 185 ? 10.211 12.383 -4.707 1 92.62 185 GLY A N 1
ATOM 1336 C CA . GLY A 1 185 ? 11.609 12.164 -5.055 1 92.62 185 GLY A CA 1
ATOM 1337 C C . GLY A 1 185 ? 11.883 12.305 -6.543 1 92.62 185 GLY A C 1
ATOM 1338 O O . GLY A 1 185 ? 11.031 12.781 -7.293 1 92.62 185 GLY A O 1
ATOM 1339 N N . SER A 1 186 ? 13.164 11.984 -6.891 1 94.5 186 SER A N 1
ATOM 1340 C CA . SER A 1 186 ? 13.539 12.117 -8.297 1 94.5 186 SER A CA 1
ATOM 1341 C C . SER A 1 186 ? 14.508 11.016 -8.719 1 94.5 186 SER A C 1
ATOM 1343 O O . SER A 1 186 ? 15.266 10.5 -7.891 1 94.5 186 SER A O 1
ATOM 1345 N N . ILE A 1 187 ? 14.367 10.664 -9.977 1 97.06 187 ILE A N 1
ATOM 1346 C CA . ILE A 1 187 ? 15.328 9.781 -10.617 1 97.06 187 ILE A CA 1
ATOM 1347 C C . ILE A 1 187 ? 16.266 10.594 -11.5 1 97.06 187 ILE A C 1
ATOM 1349 O O . ILE A 1 187 ? 15.836 11.234 -12.461 1 97.06 187 ILE A O 1
ATOM 1353 N N . ILE A 1 188 ? 17.547 10.562 -11.156 1 96.31 188 ILE A N 1
ATOM 1354 C CA . ILE A 1 188 ? 18.578 11.344 -11.836 1 96.31 188 ILE A CA 1
ATOM 1355 C C . ILE A 1 188 ? 18.875 10.727 -13.203 1 96.31 188 ILE A C 1
ATOM 1357 O O . ILE A 1 188 ? 19.016 11.438 -14.195 1 96.31 188 ILE A O 1
ATOM 1361 N N . SER A 1 189 ? 19.016 9.438 -13.172 1 97.19 189 SER A N 1
ATOM 1362 C CA . SER A 1 189 ? 19.312 8.734 -14.422 1 97.19 189 SER A CA 1
ATOM 1363 C C . SER A 1 189 ? 18.844 7.285 -14.359 1 97.19 189 SER A C 1
ATOM 1365 O O . SER A 1 189 ? 18.688 6.723 -13.273 1 97.19 189 SER A O 1
ATOM 1367 N N . HIS A 1 190 ? 18.531 6.816 -15.5 1 98.12 190 HIS A N 1
ATOM 1368 C CA . HIS A 1 190 ? 18.328 5.391 -15.727 1 98.12 190 HIS A CA 1
ATOM 1369 C C . HIS A 1 190 ? 19.266 4.863 -16.812 1 98.12 190 HIS A C 1
ATOM 1371 O O . HIS A 1 190 ? 19.078 5.164 -17.984 1 98.12 190 HIS A O 1
ATOM 1377 N N . GLU A 1 191 ? 20.266 4.121 -16.281 1 98 191 GLU A N 1
ATOM 1378 C CA . GLU A 1 191 ? 21.266 3.564 -17.188 1 98 191 GLU A CA 1
ATOM 1379 C C . GLU A 1 191 ? 21.031 2.078 -17.438 1 98 191 GLU A C 1
ATOM 1381 O O . GLU A 1 191 ? 20.859 1.306 -16.484 1 98 191 GLU A O 1
ATOM 1386 N N . ARG A 1 192 ? 21.062 1.76 -18.719 1 96.12 192 ARG A N 1
ATOM 1387 C CA . ARG A 1 192 ? 20.906 0.358 -19.094 1 96.12 192 ARG A CA 1
ATOM 1388 C C . ARG A 1 192 ? 22.234 -0.256 -19.484 1 96.12 192 ARG A C 1
ATOM 1390 O O . ARG A 1 192 ? 23.078 0.412 -20.094 1 96.12 192 ARG A O 1
ATOM 1397 N N . PHE A 1 193 ? 22.375 -1.542 -19.125 1 95.12 193 PHE A N 1
ATOM 1398 C CA . PHE A 1 193 ? 23.625 -2.188 -19.5 1 95.12 193 PHE A CA 1
ATOM 1399 C C . PHE A 1 193 ? 23.375 -3.576 -20.078 1 95.12 193 PHE A C 1
ATOM 1401 O O . PHE A 1 193 ? 22.312 -4.168 -19.828 1 95.12 193 PHE A O 1
ATOM 1408 N N . ASP A 1 194 ? 24.328 -4.043 -20.891 1 91.81 194 ASP A N 1
ATOM 1409 C CA . ASP A 1 194 ? 24.375 -5.426 -21.359 1 91.81 194 ASP A CA 1
ATOM 1410 C C . ASP A 1 194 ? 25.188 -6.297 -20.406 1 91.81 194 ASP A C 1
ATOM 1412 O O . ASP A 1 194 ? 26.391 -6.078 -20.219 1 91.81 194 ASP A O 1
ATOM 1416 N N . PRO A 1 195 ? 24.5 -7.273 -19.859 1 85.69 195 PRO A N 1
ATOM 1417 C CA . PRO A 1 195 ? 25.219 -8.086 -18.875 1 85.69 195 PRO A CA 1
ATOM 1418 C C . PRO A 1 195 ? 26.422 -8.812 -19.469 1 85.69 195 PRO A C 1
ATOM 1420 O O . PRO A 1 195 ? 27.281 -9.281 -18.719 1 85.69 195 PRO A O 1
ATOM 1423 N N . ALA A 1 196 ? 26.484 -8.898 -20.734 1 83.56 196 ALA A N 1
ATOM 1424 C CA . ALA A 1 196 ? 27.562 -9.617 -21.406 1 83.56 196 ALA A CA 1
ATOM 1425 C C . ALA A 1 196 ? 28.766 -8.703 -21.625 1 83.56 196 ALA A C 1
ATOM 1427 O O . ALA A 1 196 ? 29.859 -9.172 -21.984 1 83.56 196 ALA A O 1
ATOM 1428 N N . ILE A 1 197 ? 28.547 -7.449 -21.469 1 88.44 197 ILE A N 1
ATOM 1429 C CA . ILE A 1 197 ? 29.578 -6.473 -21.766 1 88.44 197 ILE A CA 1
ATOM 1430 C C . ILE A 1 197 ? 29.953 -5.703 -20.5 1 88.44 197 ILE A C 1
ATOM 1432 O O . ILE A 1 197 ? 29.078 -5.227 -19.781 1 88.44 197 ILE A O 1
ATOM 1436 N N . GLU A 1 198 ? 31.219 -5.789 -20.203 1 87.19 198 GLU A N 1
ATOM 1437 C CA . GLU A 1 198 ? 31.688 -4.922 -19.125 1 87.19 198 GLU A CA 1
ATOM 1438 C C . GLU A 1 198 ? 31.828 -3.477 -19.609 1 87.19 198 GLU A C 1
ATOM 1440 O O . GLU A 1 198 ? 32.594 -3.182 -20.516 1 87.19 198 GLU A O 1
ATOM 1445 N N . ASP A 1 199 ? 31 -2.615 -19.078 1 89.56 199 ASP A N 1
ATOM 1446 C CA . ASP A 1 199 ? 30.984 -1.207 -19.469 1 89.56 199 ASP A CA 1
ATOM 1447 C C . ASP A 1 199 ? 30.922 -0.304 -18.234 1 89.56 199 ASP A C 1
ATOM 1449 O O . ASP A 1 199 ? 29.844 -0.005 -17.734 1 89.56 199 ASP A O 1
ATOM 1453 N N . ARG A 1 200 ? 32.094 0.226 -17.875 1 92.25 200 ARG A N 1
ATOM 1454 C CA . ARG A 1 200 ? 32.188 1.048 -16.672 1 92.25 200 ARG A CA 1
ATOM 1455 C C . ARG A 1 200 ? 31.516 2.404 -16.891 1 92.25 200 ARG A C 1
ATOM 1457 O O . ARG A 1 200 ? 31.188 3.096 -15.922 1 92.25 200 ARG A O 1
ATOM 1464 N N . SER A 1 201 ? 31.328 2.76 -18.109 1 94.62 201 SER A N 1
ATOM 1465 C CA . SER A 1 201 ? 30.75 4.066 -18.406 1 94.62 201 SER A CA 1
ATOM 1466 C C . SER A 1 201 ? 29.312 4.168 -17.875 1 94.62 201 SER A C 1
ATOM 1468 O O . SER A 1 201 ? 28.859 5.254 -17.531 1 94.62 201 SER A O 1
ATOM 1470 N N . VAL A 1 202 ? 28.641 3.082 -17.859 1 96.19 202 VAL A N 1
ATOM 1471 C CA . VAL A 1 202 ? 27.281 3.029 -17.344 1 96.19 202 VAL A CA 1
ATOM 1472 C C . VAL A 1 202 ? 27.266 3.488 -15.883 1 96.19 202 VAL A C 1
ATOM 1474 O O . VAL A 1 202 ? 26.422 4.312 -15.5 1 96.19 202 VAL A O 1
ATOM 1477 N N . LEU A 1 203 ? 28.188 2.939 -15.148 1 96.75 203 LEU A N 1
ATOM 1478 C CA . LEU A 1 203 ? 28.297 3.285 -13.734 1 96.75 203 LEU A CA 1
ATOM 1479 C C . LEU A 1 203 ? 28.703 4.746 -13.57 1 96.75 203 LEU A C 1
ATOM 1481 O O . LEU A 1 203 ? 28.156 5.449 -12.719 1 96.75 203 LEU A O 1
ATOM 1485 N N . GLU A 1 204 ? 29.609 5.207 -14.336 1 96.5 204 GLU A N 1
ATOM 1486 C CA . GLU A 1 204 ? 30.062 6.594 -14.25 1 96.5 204 GLU A CA 1
ATOM 1487 C C . GLU A 1 204 ? 28.922 7.566 -14.516 1 96.5 204 GLU A C 1
ATOM 1489 O O . GLU A 1 204 ? 28.766 8.547 -13.789 1 96.5 204 GLU A O 1
ATOM 1494 N N . ARG A 1 205 ? 28.109 7.27 -15.469 1 97.25 205 ARG A N 1
ATOM 1495 C CA . ARG A 1 205 ? 26.953 8.109 -15.766 1 97.25 205 ARG A CA 1
ATOM 1496 C C . ARG A 1 205 ? 25.953 8.086 -14.617 1 97.25 205 ARG A C 1
ATOM 1498 O O . ARG A 1 205 ? 25.375 9.117 -14.273 1 97.25 205 ARG A O 1
ATOM 1505 N N . ALA A 1 206 ? 25.734 6.91 -14.055 1 97.56 206 ALA A N 1
ATOM 1506 C CA . ALA A 1 206 ? 24.781 6.766 -12.961 1 97.56 206 ALA A CA 1
ATOM 1507 C C . ALA A 1 206 ? 25.25 7.535 -11.727 1 97.56 206 ALA A C 1
ATOM 1509 O O . ALA A 1 206 ? 24.422 7.969 -10.914 1 97.56 206 ALA A O 1
ATOM 1510 N N . LEU A 1 207 ? 26.547 7.652 -11.633 1 96.81 207 LEU A N 1
ATOM 1511 C CA . LEU A 1 207 ? 27.109 8.312 -10.453 1 96.81 207 LEU A CA 1
ATOM 1512 C C . LEU A 1 207 ? 27.266 9.805 -10.695 1 96.81 207 LEU A C 1
ATOM 1514 O O . LEU A 1 207 ? 27.562 10.562 -9.766 1 96.81 207 LEU A O 1
ATOM 1518 N N . ASP A 1 208 ? 26.906 10.086 -11.977 1 91.62 208 ASP A N 1
ATOM 1519 C CA . ASP A 1 208 ? 26.984 11.508 -12.297 1 91.62 208 ASP A CA 1
ATOM 1520 C C . ASP A 1 208 ? 25.953 12.312 -11.5 1 91.62 208 ASP A C 1
ATOM 1522 O O . ASP A 1 208 ? 24.859 11.82 -11.227 1 91.62 208 ASP A O 1
ATOM 1526 N N . ASP A 1 209 ? 26.266 13.297 -10.898 1 90.69 209 ASP A N 1
ATOM 1527 C CA . ASP A 1 209 ? 25.438 14.211 -10.125 1 90.69 209 ASP A CA 1
ATOM 1528 C C . ASP A 1 209 ? 25.203 13.68 -8.711 1 90.69 209 ASP A C 1
ATOM 1530 O O . ASP A 1 209 ? 24.234 14.062 -8.047 1 90.69 209 ASP A O 1
ATOM 1534 N N . GLU A 1 210 ? 25.844 12.656 -8.344 1 91.19 210 GLU A N 1
ATOM 1535 C CA . GLU A 1 210 ? 26 12.219 -6.961 1 91.19 210 GLU A CA 1
ATOM 1536 C C . GLU A 1 210 ? 24.672 11.828 -6.348 1 91.19 210 GLU A C 1
ATOM 1538 O O . GLU A 1 210 ? 24.25 12.406 -5.344 1 91.19 210 GLU A O 1
ATOM 1543 N N . PRO A 1 211 ? 23.984 10.812 -6.926 1 95.56 211 PRO A N 1
ATOM 1544 C CA . PRO A 1 211 ? 22.75 10.32 -6.297 1 95.56 211 PRO A CA 1
ATOM 1545 C C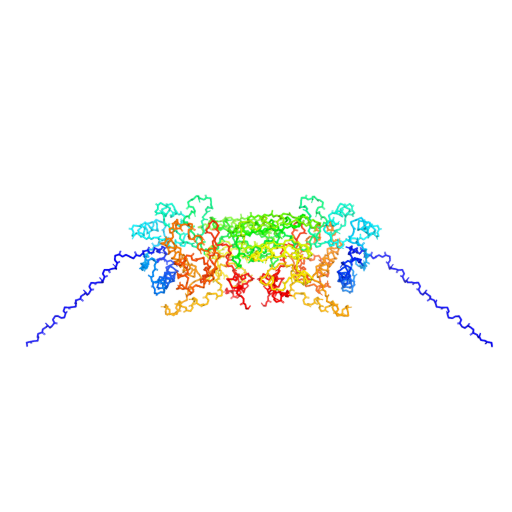 . PRO A 1 211 ? 22.984 9.836 -4.867 1 95.56 211 PRO A C 1
ATOM 1547 O O . PRO A 1 211 ? 24.094 9.43 -4.516 1 95.56 211 PRO A O 1
ATOM 1550 N N . ASP A 1 212 ? 21.938 9.898 -4.035 1 92.81 212 ASP A N 1
ATOM 1551 C CA . ASP A 1 212 ? 22.031 9.391 -2.668 1 92.81 212 ASP A CA 1
ATOM 1552 C C . ASP A 1 212 ? 21.781 7.891 -2.623 1 92.81 212 ASP A C 1
ATOM 1554 O O . ASP A 1 212 ? 22.094 7.23 -1.632 1 92.81 212 ASP A O 1
ATOM 1558 N N . ALA A 1 213 ? 21.156 7.367 -3.686 1 96.56 213 ALA A N 1
ATOM 1559 C CA . ALA A 1 213 ? 20.875 5.934 -3.77 1 96.56 213 ALA A CA 1
ATOM 1560 C C . ALA A 1 213 ? 21.094 5.414 -5.188 1 96.56 213 ALA A C 1
ATOM 1562 O O . ALA A 1 213 ? 20.906 6.148 -6.16 1 96.56 213 ALA A O 1
ATOM 1563 N N . LEU A 1 214 ? 21.5 4.211 -5.285 1 98.25 214 LEU A N 1
ATOM 1564 C CA . LEU A 1 214 ? 21.609 3.496 -6.555 1 98.25 214 LEU A CA 1
ATOM 1565 C C . LEU A 1 214 ? 20.766 2.229 -6.531 1 98.25 214 LEU A C 1
ATOM 1567 O O . LEU A 1 214 ? 20.969 1.357 -5.68 1 98.25 214 LEU A O 1
ATOM 1571 N N . VAL A 1 215 ? 19.797 2.201 -7.406 1 98.69 215 VAL A N 1
ATOM 1572 C CA . VAL A 1 215 ? 19 0.993 -7.613 1 98.69 215 VAL A CA 1
ATOM 1573 C C . VAL A 1 215 ? 19.688 0.103 -8.648 1 98.69 215 VAL A C 1
ATOM 1575 O O . VAL A 1 215 ? 20.016 0.558 -9.75 1 98.69 215 VAL A O 1
ATOM 1578 N N . LEU A 1 216 ? 19.891 -1.137 -8.25 1 98.31 216 LEU A N 1
ATOM 1579 C CA . LEU A 1 216 ? 20.578 -2.057 -9.148 1 98.31 216 LEU A CA 1
ATOM 1580 C C . LEU A 1 216 ? 19.703 -3.26 -9.469 1 98.31 216 LEU A C 1
ATOM 1582 O O . LEU A 1 216 ? 19.312 -4.008 -8.57 1 98.31 216 LEU A O 1
ATOM 1586 N N . VAL A 1 217 ? 19.328 -3.367 -10.734 1 96.31 217 VAL A N 1
ATOM 1587 C CA . VAL A 1 217 ? 18.625 -4.512 -11.297 1 96.31 217 VAL A CA 1
ATOM 1588 C C . VAL A 1 217 ? 19.562 -5.309 -12.203 1 96.31 217 VAL A C 1
ATOM 1590 O O . VAL A 1 217 ? 19.719 -4.98 -13.383 1 96.31 217 VAL A O 1
ATOM 1593 N N . ALA A 1 218 ? 20.188 -6.281 -11.625 1 93.5 218 ALA A N 1
ATOM 1594 C CA . ALA A 1 218 ? 21.25 -7.027 -12.297 1 93.5 218 ALA A CA 1
ATOM 1595 C C . ALA A 1 218 ? 21.234 -8.492 -11.875 1 93.5 218 ALA A C 1
ATOM 1597 O O . ALA A 1 218 ? 20.297 -8.961 -11.242 1 93.5 218 ALA A O 1
ATOM 1598 N N . TYR A 1 219 ? 22.188 -9.172 -12.398 1 86.31 219 TYR A N 1
ATOM 1599 C CA . TYR A 1 219 ? 22.453 -10.555 -12 1 86.31 219 TYR A CA 1
ATOM 1600 C C . TYR A 1 219 ? 23.641 -10.633 -11.055 1 86.31 219 TYR A C 1
ATOM 1602 O O . TYR A 1 219 ? 24.422 -9.688 -10.945 1 86.31 219 TYR A O 1
ATOM 1610 N N . PRO A 1 220 ? 23.781 -11.758 -10.305 1 88.81 220 PRO A N 1
ATOM 1611 C CA . PRO A 1 220 ? 24.781 -11.82 -9.242 1 88.81 220 PRO A CA 1
ATOM 1612 C C . PRO A 1 220 ? 26.188 -11.477 -9.734 1 88.81 220 PRO A C 1
ATOM 1614 O O . PRO A 1 220 ? 26.875 -10.648 -9.125 1 88.81 220 PRO A O 1
ATOM 1617 N N . ARG A 1 221 ? 26.609 -11.953 -10.828 1 88.56 221 ARG A N 1
ATOM 1618 C CA . ARG A 1 221 ? 27.953 -11.703 -11.32 1 88.56 221 ARG A CA 1
ATOM 1619 C C . ARG A 1 221 ? 28.109 -10.258 -11.781 1 88.56 221 ARG A C 1
ATOM 1621 O O . ARG A 1 221 ? 29.047 -9.57 -11.359 1 88.56 221 ARG A O 1
ATOM 1628 N N . SER A 1 222 ? 27.203 -9.828 -12.688 1 92 222 SER A N 1
ATOM 1629 C CA . SER A 1 222 ? 27.297 -8.453 -13.18 1 92 222 SER A CA 1
ATOM 1630 C C . SER A 1 222 ? 27.062 -7.445 -12.062 1 92 222 SER A C 1
ATOM 1632 O O . SER A 1 222 ? 27.688 -6.387 -12.039 1 92 222 SER A O 1
ATOM 1634 N N . GLY A 1 223 ? 26.172 -7.773 -11.148 1 95.38 223 GLY A N 1
ATOM 1635 C CA . GLY A 1 223 ? 25.938 -6.902 -10 1 95.38 223 GLY A CA 1
ATOM 1636 C C . GLY A 1 223 ? 27.172 -6.719 -9.133 1 95.38 223 GLY A C 1
ATOM 1637 O O . GLY A 1 223 ? 27.5 -5.598 -8.742 1 95.38 223 GLY A O 1
ATOM 1638 N N . ALA A 1 224 ? 27.812 -7.844 -8.852 1 94.75 224 ALA A N 1
ATOM 1639 C CA . ALA A 1 224 ? 29.016 -7.777 -8.031 1 94.75 224 ALA A CA 1
ATOM 1640 C C . ALA A 1 224 ? 30.078 -6.906 -8.695 1 94.75 224 ALA A C 1
ATOM 1642 O O . ALA A 1 224 ? 30.734 -6.098 -8.031 1 94.75 224 ALA A O 1
ATOM 1643 N N . ARG A 1 225 ? 30.203 -7.07 -9.945 1 94.75 225 ARG A N 1
ATOM 1644 C CA . ARG A 1 225 ? 31.172 -6.27 -10.68 1 94.75 225 ARG A CA 1
ATOM 1645 C C . ARG A 1 225 ? 30.859 -4.781 -10.562 1 94.75 225 ARG A C 1
ATOM 1647 O O . ARG A 1 225 ? 31.75 -3.969 -10.297 1 94.75 225 ARG A O 1
ATOM 1654 N N . ILE A 1 226 ? 29.609 -4.422 -10.758 1 96.69 226 ILE A N 1
ATOM 1655 C CA . ILE A 1 226 ? 29.188 -3.023 -10.734 1 96.69 226 ILE A CA 1
ATOM 1656 C C . ILE A 1 226 ? 29.438 -2.436 -9.344 1 96.69 226 ILE A C 1
ATOM 1658 O O . ILE A 1 226 ? 29.938 -1.318 -9.219 1 96.69 226 ILE A O 1
ATOM 1662 N N . VAL A 1 227 ? 29.156 -3.172 -8.289 1 96.88 227 VAL A N 1
ATOM 1663 C CA . VAL A 1 227 ? 29.344 -2.711 -6.922 1 96.88 227 VAL A CA 1
ATOM 1664 C C . VAL A 1 227 ? 30.844 -2.516 -6.656 1 96.88 227 VAL A C 1
ATOM 1666 O O . VAL A 1 227 ? 31.25 -1.492 -6.102 1 96.88 227 VAL A O 1
ATOM 1669 N N . MET A 1 228 ? 31.641 -3.506 -7.07 1 96.12 228 MET A N 1
ATOM 1670 C CA . MET A 1 228 ? 33.094 -3.414 -6.867 1 96.12 228 MET A CA 1
ATOM 1671 C C . MET A 1 228 ? 33.688 -2.24 -7.645 1 96.12 228 MET A C 1
ATOM 1673 O O . MET A 1 228 ? 34.562 -1.534 -7.145 1 96.12 228 MET A O 1
ATOM 1677 N N . ASP A 1 229 ? 33.188 -2.047 -8.867 1 96.12 229 ASP A N 1
ATOM 1678 C CA . ASP A 1 229 ? 33.625 -0.909 -9.656 1 96.12 229 ASP A CA 1
ATOM 1679 C C . ASP A 1 229 ? 33.281 0.411 -8.984 1 96.12 229 ASP A C 1
ATOM 1681 O O . ASP A 1 229 ? 34.062 1.359 -9 1 96.12 229 ASP A O 1
ATOM 1685 N N . ALA A 1 230 ? 32.094 0.488 -8.445 1 96.38 230 ALA A N 1
ATOM 1686 C CA . ALA A 1 230 ? 31.672 1.694 -7.73 1 96.38 230 ALA A CA 1
ATOM 1687 C C . ALA A 1 230 ? 32.594 1.985 -6.555 1 96.38 230 ALA A C 1
ATOM 1689 O O . ALA A 1 230 ? 32.969 3.135 -6.328 1 96.38 230 ALA A O 1
ATOM 1690 N N . ALA A 1 231 ? 32.938 0.947 -5.82 1 95.25 231 ALA A N 1
ATOM 1691 C CA . ALA A 1 231 ? 33.875 1.092 -4.695 1 95.25 231 ALA A CA 1
ATOM 1692 C C . ALA A 1 231 ? 35.219 1.582 -5.164 1 95.25 231 ALA A C 1
ATOM 1694 O O . ALA A 1 231 ? 35.844 2.443 -4.527 1 95.25 231 ALA A O 1
ATOM 1695 N N . ALA A 1 232 ? 35.625 1.045 -6.23 1 94.88 232 ALA A N 1
ATOM 1696 C CA . ALA A 1 232 ? 36.938 1.432 -6.789 1 94.88 232 ALA A CA 1
ATOM 1697 C C . ALA A 1 232 ? 36.938 2.902 -7.195 1 94.88 232 ALA A C 1
ATOM 1699 O O . ALA A 1 232 ? 37.969 3.564 -7.145 1 94.88 232 ALA A O 1
ATOM 1700 N N . LEU A 1 233 ? 35.781 3.375 -7.562 1 94.38 233 LEU A N 1
ATOM 1701 C CA . LEU A 1 233 ? 35.625 4.777 -7.938 1 94.38 233 LEU A CA 1
ATOM 1702 C C . LEU A 1 233 ? 35.469 5.66 -6.703 1 94.38 233 LEU A C 1
ATOM 1704 O O . LEU A 1 233 ? 35.375 6.883 -6.816 1 94.38 233 LEU A O 1
ATOM 1708 N N . GLY A 1 234 ? 35.344 5.07 -5.531 1 92.88 234 GLY A N 1
ATOM 1709 C CA . GLY A 1 234 ? 35.188 5.809 -4.285 1 92.88 234 GLY A CA 1
ATOM 1710 C C . GLY A 1 234 ? 33.781 6.281 -4.035 1 92.88 234 GLY A C 1
ATOM 1711 O O . GLY A 1 234 ? 33.562 7.227 -3.271 1 92.88 234 GLY A O 1
ATOM 1712 N N . ALA A 1 235 ? 32.844 5.68 -4.734 1 92 235 ALA A N 1
ATOM 1713 C CA . ALA A 1 235 ? 31.438 6.094 -4.586 1 92 235 ALA A CA 1
ATOM 1714 C C . ALA A 1 235 ? 30.891 5.707 -3.213 1 92 235 ALA A C 1
ATOM 1716 O O . ALA A 1 235 ? 31.172 4.609 -2.721 1 92 235 ALA A O 1
ATOM 1717 N N . THR A 1 236 ? 30.234 6.684 -2.525 1 88.94 236 THR A N 1
ATOM 1718 C CA . THR A 1 236 ? 29.5 6.438 -1.283 1 88.94 236 THR A CA 1
ATOM 1719 C C . THR A 1 236 ? 28 6.531 -1.507 1 88.94 236 THR A C 1
ATOM 1721 O O . THR A 1 236 ? 27.438 7.625 -1.49 1 88.94 236 THR A O 1
ATOM 1724 N N . VAL A 1 237 ? 27.406 5.469 -1.941 1 91.75 237 VAL A N 1
ATOM 1725 C CA . VAL A 1 237 ? 25.984 5.453 -2.26 1 91.75 237 VAL A CA 1
ATOM 1726 C C . VAL A 1 237 ? 25.281 4.348 -1.467 1 91.75 237 VAL A C 1
ATOM 1728 O O . VAL A 1 237 ? 25.922 3.375 -1.058 1 91.75 237 VAL A O 1
ATOM 1731 N N . SER A 1 238 ? 24.047 4.586 -1.129 1 95.88 238 SER A N 1
ATOM 1732 C CA . SER A 1 238 ? 23.203 3.523 -0.578 1 95.88 238 SER A CA 1
ATOM 1733 C C . SER A 1 238 ? 22.672 2.609 -1.678 1 95.88 238 SER A C 1
ATOM 1735 O O . SER A 1 238 ? 22.109 3.082 -2.666 1 95.88 238 SER A O 1
ATOM 1737 N N . TRP A 1 239 ? 22.859 1.344 -1.483 1 98.12 239 TRP A N 1
ATOM 1738 C CA . TRP A 1 239 ? 22.469 0.379 -2.508 1 98.12 239 TRP A CA 1
ATOM 1739 C C . TRP A 1 239 ? 21.062 -0.161 -2.248 1 98.12 239 TRP A C 1
ATOM 1741 O O . TRP A 1 239 ? 20.734 -0.5 -1.113 1 98.12 239 TRP A O 1
ATOM 1751 N N . TYR A 1 240 ? 20.281 -0.222 -3.275 1 98.38 240 TYR A N 1
ATOM 1752 C CA . TYR A 1 240 ? 18.969 -0.852 -3.283 1 98.38 240 TYR A CA 1
ATOM 1753 C C . TYR A 1 240 ? 18.859 -1.871 -4.41 1 98.38 240 TYR A C 1
ATOM 1755 O O . TYR A 1 240 ? 19.156 -1.56 -5.566 1 98.38 240 TYR A O 1
ATOM 1763 N N . PHE A 1 241 ? 18.359 -3.107 -4.082 1 97.62 241 PHE A N 1
ATOM 1764 C CA . PHE A 1 241 ? 18.562 -4.215 -5.012 1 97.62 241 PHE A CA 1
ATOM 1765 C C . PHE A 1 241 ? 17.234 -4.832 -5.414 1 97.62 241 PHE A C 1
ATOM 1767 O O . PHE A 1 241 ? 16.328 -4.969 -4.582 1 97.62 241 PHE A O 1
ATOM 1774 N N . ALA A 1 242 ? 17.172 -5.227 -6.676 1 95.25 242 ALA A N 1
ATOM 1775 C CA . ALA A 1 242 ? 16.109 -6.098 -7.168 1 95.25 242 ALA A CA 1
ATOM 1776 C C . ALA A 1 242 ? 16.266 -7.512 -6.621 1 95.25 242 ALA A C 1
ATOM 1778 O O . ALA A 1 242 ? 17.312 -7.871 -6.094 1 95.25 242 ALA A O 1
ATOM 1779 N N . PRO A 1 243 ? 15.195 -8.289 -6.773 1 89.75 243 PRO A N 1
ATOM 1780 C CA . PRO A 1 243 ? 15.195 -9.633 -6.199 1 89.75 243 PRO A CA 1
ATOM 1781 C C . PRO A 1 243 ? 16.312 -10.516 -6.75 1 89.75 243 PRO A C 1
ATOM 1783 O O . PRO A 1 243 ? 16.812 -11.398 -6.051 1 89.75 243 PRO A O 1
ATOM 1786 N N . THR A 1 244 ? 16.75 -10.312 -7.938 1 86 244 THR A N 1
ATOM 1787 C CA . THR A 1 244 ? 17.75 -11.148 -8.594 1 86 244 THR A CA 1
ATOM 1788 C C . THR A 1 244 ? 19.078 -11.094 -7.836 1 86 244 THR A C 1
ATOM 1790 O O . THR A 1 244 ? 19.938 -11.953 -8.023 1 86 244 THR A O 1
ATOM 1793 N N . LEU A 1 245 ? 19.203 -10.125 -6.953 1 92.62 245 LEU A N 1
ATOM 1794 C CA . LEU A 1 245 ? 20.453 -9.969 -6.23 1 92.62 245 LEU A CA 1
ATOM 1795 C C . LEU A 1 245 ? 20.328 -10.484 -4.801 1 92.62 245 LEU A C 1
ATOM 1797 O O . LEU A 1 245 ? 21.25 -10.352 -4 1 92.62 245 LEU A O 1
ATOM 1801 N N . ASN A 1 246 ? 19.172 -10.961 -4.516 1 91.81 246 ASN A N 1
ATOM 1802 C CA . ASN A 1 246 ? 19.047 -11.727 -3.281 1 91.81 246 ASN A CA 1
ATOM 1803 C C . ASN A 1 246 ? 19.734 -13.094 -3.396 1 91.81 246 ASN A C 1
ATOM 1805 O O . ASN A 1 246 ? 19.062 -14.117 -3.527 1 91.81 246 ASN A O 1
ATOM 1809 N N . ASP A 1 247 ? 21.016 -13.078 -3.354 1 85.88 247 ASP A N 1
ATOM 1810 C CA . ASP A 1 247 ? 21.844 -14.219 -3.691 1 85.88 247 ASP A CA 1
ATOM 1811 C C . ASP A 1 247 ? 23.125 -14.234 -2.861 1 85.88 247 ASP A C 1
ATOM 1813 O O . ASP A 1 247 ? 23.891 -13.266 -2.879 1 85.88 247 ASP A O 1
ATOM 1817 N N . ASP A 1 248 ? 23.391 -15.352 -2.166 1 88.38 248 ASP A N 1
ATOM 1818 C CA . ASP A 1 248 ? 24.547 -15.445 -1.288 1 88.38 248 ASP A CA 1
ATOM 1819 C C . ASP A 1 248 ? 25.844 -15.312 -2.08 1 88.38 248 ASP A C 1
ATOM 1821 O O . ASP A 1 248 ? 26.828 -14.75 -1.588 1 88.38 248 ASP A O 1
ATOM 1825 N N . ALA A 1 249 ? 25.859 -15.82 -3.234 1 86.69 249 ALA A N 1
ATOM 1826 C CA . ALA A 1 249 ? 27.062 -15.727 -4.059 1 86.69 249 ALA A CA 1
ATOM 1827 C C . ALA A 1 249 ? 27.328 -14.273 -4.453 1 86.69 249 ALA A C 1
ATOM 1829 O O . ALA A 1 249 ? 28.484 -13.852 -4.523 1 86.69 249 ALA A O 1
ATOM 1830 N N . PHE A 1 250 ? 26.297 -13.516 -4.715 1 92.81 250 PHE A N 1
ATOM 1831 C CA . PHE A 1 250 ? 26.453 -12.086 -4.98 1 92.81 250 PHE A CA 1
ATOM 1832 C C . PHE A 1 250 ? 27.172 -11.391 -3.83 1 92.81 250 PHE A C 1
ATOM 1834 O O . PHE A 1 250 ? 28.172 -10.703 -4.043 1 92.81 250 PHE A O 1
ATOM 1841 N N . VAL A 1 251 ? 26.734 -11.656 -2.605 1 94.88 251 VAL A N 1
ATOM 1842 C CA . VAL A 1 251 ? 27.297 -11.008 -1.421 1 94.88 251 VAL A CA 1
ATOM 1843 C C . VAL A 1 251 ? 28.734 -11.484 -1.206 1 94.88 251 VAL A C 1
ATOM 1845 O O . VAL A 1 251 ? 29.625 -10.68 -0.91 1 94.88 251 VAL A O 1
ATOM 1848 N N . ALA A 1 252 ? 28.984 -12.727 -1.43 1 92.94 252 ALA A N 1
ATOM 1849 C CA . ALA A 1 252 ? 30.281 -13.328 -1.172 1 92.94 252 ALA A CA 1
ATOM 1850 C C . ALA A 1 252 ? 31.344 -12.773 -2.125 1 92.94 252 ALA A C 1
ATOM 1852 O O . ALA A 1 252 ? 32.531 -12.797 -1.819 1 92.94 252 ALA A O 1
ATOM 1853 N N . ASN A 1 253 ? 30.891 -12.32 -3.258 1 94 253 ASN A N 1
ATOM 1854 C CA . ASN A 1 253 ? 31.812 -11.852 -4.273 1 94 253 ASN A CA 1
ATOM 1855 C C . ASN A 1 253 ? 32.125 -10.367 -4.121 1 94 253 ASN A C 1
ATOM 1857 O O . ASN A 1 253 ? 32.812 -9.781 -4.945 1 94 253 ASN A O 1
ATOM 1861 N N . ILE A 1 254 ? 31.656 -9.773 -3.164 1 95.75 254 ILE A N 1
ATOM 1862 C CA . ILE A 1 254 ? 31.859 -8.352 -2.896 1 95.75 254 ILE A CA 1
ATOM 1863 C C . ILE A 1 254 ? 32.688 -8.18 -1.63 1 95.75 254 ILE A C 1
ATOM 1865 O O . ILE A 1 254 ? 32.531 -8.93 -0.667 1 95.75 254 ILE A O 1
ATOM 1869 N N . SER A 1 255 ? 33.625 -7.273 -1.649 1 94.19 255 SER A N 1
ATOM 1870 C CA . SER A 1 255 ? 34.469 -7.031 -0.5 1 94.19 255 SER A CA 1
ATOM 1871 C C . SER A 1 255 ? 33.656 -6.809 0.77 1 94.19 255 SER A C 1
ATOM 1873 O O . SER A 1 255 ? 32.625 -6.133 0.744 1 94.19 255 SER A O 1
ATOM 1875 N N . PRO A 1 256 ? 34.188 -7.383 1.862 1 93.94 256 PRO A N 1
ATOM 1876 C CA . PRO A 1 256 ? 33.438 -7.297 3.127 1 93.94 256 PRO A CA 1
ATOM 1877 C C . PRO A 1 256 ? 33.125 -5.855 3.531 1 93.94 256 PRO A C 1
ATOM 1879 O O . PRO A 1 256 ? 33.969 -4.965 3.346 1 93.94 256 PRO A O 1
ATOM 1882 N N . GLY A 1 257 ? 31.938 -5.629 3.938 1 94.56 257 GLY A N 1
ATOM 1883 C CA . GLY A 1 257 ? 31.531 -4.348 4.496 1 94.56 257 GLY A CA 1
ATOM 1884 C C . GLY A 1 257 ? 30.969 -3.393 3.461 1 94.56 257 GLY A C 1
ATOM 1885 O O . GLY A 1 257 ? 30.297 -2.426 3.805 1 94.56 257 GLY A O 1
ATOM 1886 N N . LEU A 1 258 ? 31.172 -3.604 2.182 1 95.12 258 LEU A N 1
ATOM 1887 C CA . LEU A 1 258 ? 30.766 -2.668 1.135 1 95.12 258 LEU A CA 1
ATOM 1888 C C . LEU A 1 258 ? 29.25 -2.588 1.023 1 95.12 258 LEU A C 1
ATOM 1890 O O . LEU A 1 258 ? 28.703 -1.565 0.601 1 95.12 258 LEU A O 1
ATOM 1894 N N . LEU A 1 259 ? 28.578 -3.654 1.4 1 96.5 259 LEU A N 1
ATOM 1895 C CA . LEU A 1 259 ? 27.125 -3.713 1.207 1 96.5 259 LEU A CA 1
ATOM 1896 C C . LEU A 1 259 ? 26.391 -3.479 2.523 1 96.5 259 LEU A C 1
ATOM 1898 O O . LEU A 1 259 ? 25.172 -3.637 2.594 1 96.5 259 LEU A O 1
ATOM 1902 N N . ASP A 1 260 ? 27.125 -3.184 3.566 1 94.25 260 ASP A N 1
ATOM 1903 C CA . ASP A 1 260 ? 26.453 -2.963 4.848 1 94.25 260 ASP A CA 1
ATOM 1904 C C . ASP A 1 260 ? 25.391 -1.888 4.727 1 94.25 260 ASP A C 1
ATOM 1906 O O . ASP A 1 260 ? 25.656 -0.778 4.262 1 94.25 260 ASP A O 1
ATOM 1910 N N . GLY A 1 261 ? 24.172 -2.268 5.078 1 94.19 261 GLY A N 1
ATOM 1911 C CA . GLY A 1 261 ? 23.062 -1.329 5.043 1 94.19 261 GLY A CA 1
ATOM 1912 C C . GLY A 1 261 ? 22.281 -1.381 3.746 1 94.19 261 GLY A C 1
ATOM 1913 O O . GLY A 1 261 ? 21.234 -0.732 3.617 1 94.19 261 GLY A O 1
ATOM 1914 N N . ALA A 1 262 ? 22.75 -2.137 2.791 1 97.44 262 ALA A N 1
ATOM 1915 C CA . ALA A 1 262 ? 22.016 -2.264 1.534 1 97.44 262 ALA A CA 1
ATOM 1916 C C . ALA A 1 262 ? 20.656 -2.91 1.757 1 97.44 262 ALA A C 1
ATOM 1918 O O . ALA A 1 262 ? 20.469 -3.658 2.719 1 97.44 262 ALA A O 1
ATOM 1919 N N . VAL A 1 263 ? 19.734 -2.553 0.916 1 96.44 263 VAL A N 1
ATOM 1920 C CA . VAL A 1 263 ? 18.359 -3.049 1.024 1 96.44 263 VAL A CA 1
ATOM 1921 C C . VAL A 1 263 ? 17.938 -3.682 -0.298 1 96.44 263 VAL A C 1
ATOM 1923 O O . VAL A 1 263 ? 18.297 -3.195 -1.371 1 96.44 263 VAL A O 1
ATOM 1926 N N . GLY A 1 264 ? 17.203 -4.73 -0.187 1 95.75 264 GLY A N 1
ATOM 1927 C CA . GLY A 1 264 ? 16.594 -5.324 -1.362 1 95.75 264 GLY A CA 1
ATOM 1928 C C . GLY A 1 264 ? 15.133 -5.68 -1.157 1 95.75 264 GLY A C 1
ATOM 1929 O O . GLY A 1 264 ? 14.633 -5.645 -0.031 1 95.75 264 GLY A O 1
ATOM 1930 N N . VAL A 1 265 ? 14.414 -5.926 -2.268 1 92.38 265 VAL A N 1
ATOM 1931 C CA . VAL A 1 265 ? 13.016 -6.34 -2.25 1 92.38 265 VAL A CA 1
ATOM 1932 C C . VAL A 1 265 ? 12.883 -7.727 -2.875 1 92.38 265 VAL A C 1
ATOM 1934 O O . VAL A 1 265 ? 13.625 -8.07 -3.803 1 92.38 265 VAL A O 1
ATOM 1937 N N . SER A 1 266 ? 12.039 -8.484 -2.334 1 88.69 266 SER A N 1
ATOM 1938 C CA . SER A 1 266 ? 11.75 -9.797 -2.9 1 88.69 266 SER A CA 1
ATOM 1939 C C . SER A 1 266 ? 10.312 -10.211 -2.625 1 88.69 266 SER A C 1
ATOM 1941 O O . SER A 1 266 ? 9.703 -9.75 -1.659 1 88.69 266 SER A O 1
ATOM 1943 N N . PRO A 1 267 ? 9.844 -11.039 -3.572 1 82.25 267 PRO A N 1
ATOM 1944 C CA . PRO A 1 267 ? 8.594 -11.695 -3.186 1 82.25 267 PRO A CA 1
ATOM 1945 C C . PRO A 1 267 ? 8.711 -12.453 -1.863 1 82.25 267 PRO A C 1
ATOM 1947 O O . PRO A 1 267 ? 9.758 -13.023 -1.562 1 82.25 267 PRO A O 1
ATOM 1950 N N . GLU A 1 268 ? 7.688 -12.32 -1.056 1 80.25 268 GLU A N 1
ATOM 1951 C CA . GLU A 1 268 ? 7.629 -13.039 0.214 1 80.25 268 GLU A CA 1
ATOM 1952 C C . GLU A 1 268 ? 6.441 -14 0.248 1 80.25 268 GLU A C 1
ATOM 1954 O O . GLU A 1 268 ? 5.582 -13.961 -0.636 1 80.25 268 GLU A O 1
ATOM 1959 N N . VAL A 1 269 ? 6.637 -14.906 1.102 1 76.81 269 VAL A N 1
ATOM 1960 C CA . VAL A 1 269 ? 5.52 -15.812 1.338 1 76.81 269 VAL A CA 1
ATOM 1961 C C . VAL A 1 269 ? 4.883 -15.508 2.689 1 76.81 269 VAL A C 1
ATOM 1963 O O . VAL A 1 269 ? 5.566 -15.094 3.629 1 76.81 269 VAL A O 1
ATOM 1966 N N . GLY A 1 270 ? 3.635 -15.578 2.76 1 68.69 270 GLY A N 1
ATOM 1967 C CA . GLY A 1 270 ? 2.875 -15.234 3.951 1 68.69 270 GLY A CA 1
ATOM 1968 C C . GLY A 1 270 ? 3.004 -16.266 5.059 1 68.69 270 GLY A C 1
ATOM 1969 O O . GLY A 1 270 ? 3.838 -17.172 4.98 1 68.69 270 GLY A O 1
ATOM 1970 N N . ASP A 1 271 ? 2.258 -16.047 6.105 1 65.5 271 ASP A N 1
ATOM 1971 C CA . ASP A 1 271 ? 2.262 -16.875 7.301 1 65.5 271 ASP A CA 1
ATOM 1972 C C . ASP A 1 271 ? 1.89 -18.328 6.969 1 65.5 271 ASP A C 1
ATOM 1974 O O . ASP A 1 271 ? 2.373 -19.25 7.609 1 65.5 271 ASP A O 1
ATOM 1978 N N . GLU A 1 272 ? 1.144 -18.469 5.914 1 70.31 272 GLU A N 1
ATOM 1979 C CA . GLU A 1 272 ? 0.693 -19.797 5.5 1 70.31 272 GLU A CA 1
ATOM 1980 C C . GLU A 1 272 ? 1.861 -20.641 5.012 1 70.31 272 GLU A C 1
ATOM 1982 O O . GLU A 1 272 ? 1.757 -21.875 4.945 1 70.31 272 GLU A O 1
ATOM 1987 N N . ALA A 1 273 ? 2.906 -20.016 4.797 1 77.06 273 ALA A N 1
ATOM 1988 C CA . ALA A 1 273 ? 4.066 -20.688 4.223 1 77.06 273 ALA A CA 1
ATOM 1989 C C . ALA A 1 273 ? 4.664 -21.688 5.215 1 77.06 273 ALA A C 1
ATOM 1991 O O . ALA A 1 273 ? 5.293 -22.672 4.812 1 77.06 273 ALA A O 1
ATOM 1992 N N . ALA A 1 274 ? 4.414 -21.422 6.48 1 78.38 274 ALA A N 1
ATOM 1993 C CA . ALA A 1 274 ? 4.992 -22.297 7.488 1 78.38 274 ALA A CA 1
ATOM 1994 C C . ALA A 1 274 ? 4.43 -23.719 7.367 1 78.38 274 ALA A C 1
ATOM 1996 O O . ALA A 1 274 ? 5.172 -24.703 7.445 1 78.38 274 ALA A O 1
ATOM 1997 N N . ALA A 1 275 ? 3.166 -23.797 7.172 1 84 275 ALA A N 1
ATOM 1998 C CA . ALA A 1 275 ? 2.527 -25.109 7.039 1 84 275 ALA A CA 1
ATOM 1999 C C . ALA A 1 275 ? 3 -25.828 5.777 1 84 275 ALA A C 1
ATOM 2001 O O . ALA A 1 275 ? 3.213 -27.031 5.789 1 84 275 ALA A O 1
ATOM 2002 N N . PHE A 1 276 ? 3.164 -25.172 4.828 1 90.25 276 PHE A N 1
ATOM 2003 C CA . PHE A 1 276 ? 3.65 -25.781 3.598 1 90.25 276 PHE A CA 1
ATOM 2004 C C . PHE A 1 276 ? 5.094 -26.234 3.756 1 90.25 276 PHE A C 1
ATOM 2006 O O . PHE A 1 276 ? 5.465 -27.312 3.279 1 90.25 276 PHE A O 1
ATOM 2013 N N . ARG A 1 277 ? 5.84 -25.453 4.336 1 90.06 277 ARG A N 1
ATOM 2014 C CA . ARG A 1 277 ? 7.223 -25.828 4.59 1 90.06 277 ARG A CA 1
ATOM 2015 C C . ARG A 1 277 ? 7.293 -27.141 5.367 1 90.06 277 ARG A C 1
ATOM 2017 O O . ARG A 1 277 ? 8.109 -28.016 5.047 1 90.06 277 ARG A O 1
ATOM 2024 N N . ALA A 1 278 ? 6.465 -27.281 6.301 1 89.5 278 ALA A N 1
ATOM 2025 C CA . ALA A 1 278 ? 6.434 -28.5 7.094 1 89.5 278 ALA A CA 1
ATOM 2026 C C . ALA A 1 278 ? 6.027 -29.703 6.242 1 89.5 278 ALA A C 1
ATOM 2028 O O . ALA A 1 278 ? 6.648 -30.766 6.32 1 89.5 278 ALA A O 1
ATOM 2029 N N . ALA A 1 279 ? 5.043 -29.547 5.426 1 91.44 279 ALA A N 1
ATOM 2030 C CA . ALA A 1 279 ? 4.578 -30.609 4.551 1 91.44 279 ALA A CA 1
ATOM 2031 C C . ALA A 1 279 ? 5.66 -31.016 3.549 1 91.44 279 ALA A C 1
ATOM 2033 O O . ALA A 1 279 ? 5.852 -32.188 3.27 1 91.44 279 ALA A O 1
ATOM 2034 N N . PHE A 1 280 ? 6.281 -30.094 3.053 1 95 280 PHE A N 1
ATOM 2035 C CA . PHE A 1 280 ? 7.352 -30.312 2.09 1 95 280 PHE A CA 1
ATOM 2036 C C . PHE A 1 280 ? 8.492 -31.109 2.723 1 95 280 PHE A C 1
ATOM 2038 O O . PHE A 1 280 ? 8.977 -32.094 2.143 1 95 280 PHE A O 1
ATOM 2045 N N . ARG A 1 281 ? 8.859 -30.734 3.889 1 93 281 ARG A N 1
ATOM 2046 C CA . ARG A 1 281 ? 9.938 -31.406 4.602 1 93 281 ARG A CA 1
ATOM 2047 C C . ARG A 1 281 ? 9.562 -32.844 4.934 1 93 281 ARG A C 1
ATOM 2049 O O . ARG A 1 281 ? 10.391 -33.75 4.832 1 93 281 ARG A O 1
ATOM 2056 N N . ALA A 1 282 ? 8.414 -33 5.328 1 94.19 282 ALA A N 1
ATOM 2057 C CA . ALA A 1 282 ? 7.941 -34.344 5.676 1 94.19 282 ALA A CA 1
ATOM 2058 C C . ALA A 1 282 ? 7.965 -35.25 4.465 1 94.19 282 ALA A C 1
ATOM 2060 O O . ALA A 1 282 ? 8.297 -36.438 4.582 1 94.19 282 ALA A O 1
ATOM 2061 N N . ARG A 1 283 ? 7.641 -34.688 3.348 1 95.56 283 ARG A N 1
ATOM 2062 C CA . ARG A 1 283 ? 7.523 -35.5 2.139 1 95.56 283 ARG A CA 1
ATOM 2063 C C . ARG A 1 283 ? 8.891 -35.75 1.521 1 95.56 283 ARG A C 1
ATOM 2065 O O . ARG A 1 283 ? 9.125 -36.812 0.926 1 95.56 283 ARG A O 1
ATOM 2072 N N . TRP A 1 284 ? 9.766 -34.781 1.632 1 96.5 284 TRP A N 1
ATOM 2073 C CA . TRP A 1 284 ? 11.008 -34.844 0.869 1 96.5 284 TRP A CA 1
ATOM 2074 C C . TRP A 1 284 ? 12.219 -34.844 1.797 1 96.5 284 TRP A C 1
ATOM 2076 O O . TRP A 1 284 ? 13.156 -34.062 1.602 1 96.5 284 TRP A O 1
ATOM 2086 N N . SER A 1 285 ? 12.344 -35.688 2.768 1 92.31 285 SER A N 1
ATOM 2087 C CA . SER A 1 285 ? 13.484 -35.969 3.637 1 92.31 285 SER A CA 1
ATOM 2088 C C . SER A 1 285 ? 14.094 -34.656 4.18 1 92.31 285 SER A C 1
ATOM 2090 O O . SER A 1 285 ? 15.305 -34.469 4.082 1 92.31 285 SER A O 1
ATOM 2092 N N . ASP A 1 286 ? 13.297 -33.688 4.535 1 86.75 286 ASP A N 1
ATOM 2093 C CA . ASP A 1 286 ? 13.648 -32.5 5.285 1 86.75 286 ASP A CA 1
ATOM 2094 C C . ASP A 1 286 ? 14.234 -31.438 4.371 1 86.75 286 ASP A C 1
ATOM 2096 O O . ASP A 1 286 ? 14.883 -30.5 4.84 1 86.75 286 ASP A O 1
ATOM 2100 N N . GLU A 1 287 ? 14.039 -31.688 3.08 1 89.75 287 GLU A N 1
ATOM 2101 C CA . GLU A 1 287 ? 14.375 -30.609 2.17 1 89.75 287 GLU A CA 1
ATOM 2102 C C . GLU A 1 287 ? 13.461 -29.406 2.383 1 89.75 287 GLU A C 1
ATOM 2104 O O . GLU A 1 287 ? 12.297 -29.562 2.752 1 89.75 287 GLU A O 1
ATOM 2109 N N . ARG A 1 288 ? 14.016 -28.219 2.242 1 88.12 288 ARG A N 1
ATOM 2110 C CA . ARG A 1 288 ? 13.211 -27 2.363 1 88.12 288 ARG A CA 1
ATOM 2111 C C . ARG A 1 288 ? 12.727 -26.531 0.996 1 88.12 288 ARG A C 1
ATOM 2113 O O . ARG A 1 288 ? 13.484 -26.531 0.025 1 88.12 288 ARG A O 1
ATOM 2120 N N . PRO A 1 289 ? 11.508 -26.125 0.956 1 91.94 289 PRO A N 1
ATOM 2121 C CA . PRO A 1 289 ? 11.062 -25.531 -0.301 1 91.94 289 PRO A CA 1
ATOM 2122 C C . PRO A 1 289 ? 11.656 -24.141 -0.53 1 91.94 289 PRO A C 1
ATOM 2124 O O . PRO A 1 289 ? 11.859 -23.391 0.426 1 91.94 289 PRO A O 1
ATOM 2127 N N . LEU A 1 290 ? 11.938 -23.922 -1.793 1 84.88 290 LEU A N 1
ATOM 2128 C CA . LEU A 1 290 ? 12.266 -22.547 -2.182 1 84.88 290 LEU A CA 1
ATOM 2129 C C . LEU A 1 290 ? 11.023 -21.672 -2.172 1 84.88 290 LEU A C 1
ATOM 2131 O O . LEU A 1 290 ? 9.898 -22.172 -2.225 1 84.88 290 LEU A O 1
ATOM 2135 N N . GLN A 1 291 ? 11.258 -20.344 -2.057 1 82.31 291 GLN A N 1
ATOM 2136 C CA . GLN A 1 291 ? 10.133 -19.422 -2.094 1 82.31 291 GLN A CA 1
ATOM 2137 C C . GLN A 1 291 ? 9.297 -19.609 -3.359 1 82.31 291 GLN A C 1
ATOM 2139 O O . GLN A 1 291 ? 8.07 -19.641 -3.305 1 82.31 291 GLN A O 1
ATOM 2144 N N . ILE A 1 292 ? 9.969 -19.797 -4.469 1 87.62 292 ILE A N 1
ATOM 2145 C CA . ILE A 1 292 ? 9.305 -19.906 -5.762 1 87.62 292 ILE A CA 1
ATOM 2146 C C . ILE A 1 292 ? 8.484 -21.203 -5.805 1 87.62 292 ILE A C 1
ATOM 2148 O O . ILE A 1 292 ? 7.473 -21.281 -6.512 1 87.62 292 ILE A O 1
ATOM 2152 N N . THR A 1 293 ? 8.875 -22.172 -5.09 1 93 293 THR A N 1
ATOM 2153 C CA . THR A 1 293 ? 8.172 -23.453 -5.047 1 93 293 THR A CA 1
ATOM 2154 C C . THR A 1 293 ? 6.766 -23.281 -4.488 1 93 293 THR A C 1
ATOM 2156 O O . THR A 1 293 ? 5.828 -23.938 -4.945 1 93 293 THR A O 1
ATOM 2159 N N . HIS A 1 294 ? 6.59 -22.359 -3.533 1 92.25 294 HIS A N 1
ATOM 2160 C CA . HIS A 1 294 ? 5.27 -22.078 -2.984 1 92.25 294 HIS A CA 1
ATOM 2161 C C . HIS A 1 294 ? 4.32 -21.578 -4.066 1 92.25 294 HIS A C 1
ATOM 2163 O O . HIS A 1 294 ? 3.156 -21.984 -4.117 1 92.25 294 HIS A O 1
ATOM 2169 N N . PHE A 1 295 ? 4.824 -20.797 -4.93 1 91.62 295 PHE A N 1
ATOM 2170 C CA . PHE A 1 295 ? 4.016 -20.219 -5.992 1 91.62 295 PHE A CA 1
ATOM 2171 C C . PHE A 1 295 ? 3.584 -21.281 -6.992 1 91.62 295 PHE A C 1
ATOM 2173 O O . PHE A 1 295 ? 2.434 -21.297 -7.434 1 91.62 295 PHE A O 1
ATOM 2180 N N . TYR A 1 296 ? 4.449 -22.094 -7.371 1 95.31 296 TYR A N 1
ATOM 2181 C CA . TYR A 1 296 ? 4.117 -23.109 -8.375 1 95.31 296 TYR A CA 1
ATOM 2182 C C . TYR A 1 296 ? 3.205 -24.172 -7.789 1 95.31 296 TYR A C 1
ATOM 2184 O O . TYR A 1 296 ? 2.352 -24.734 -8.492 1 95.31 296 TYR A O 1
ATOM 2192 N N . TYR A 1 297 ? 3.377 -24.531 -6.5 1 96.06 297 TYR A N 1
ATOM 2193 C CA . TYR A 1 297 ? 2.365 -25.344 -5.844 1 96.06 297 TYR A CA 1
ATOM 2194 C C . TYR A 1 297 ? 0.977 -24.75 -6.012 1 96.06 297 TYR A C 1
ATOM 2196 O O . TYR A 1 297 ? 0.039 -25.438 -6.422 1 96.06 297 TYR A O 1
ATOM 2204 N N . ASP A 1 298 ? 0.922 -23.469 -5.68 1 95.19 298 ASP A N 1
ATOM 2205 C CA . ASP A 1 298 ? -0.351 -22.766 -5.762 1 95.19 298 ASP A CA 1
ATOM 2206 C C . ASP A 1 298 ? -0.875 -22.734 -7.195 1 95.19 298 ASP A C 1
ATOM 2208 O O . ASP A 1 298 ? -2.084 -22.812 -7.422 1 95.19 298 ASP A O 1
ATOM 2212 N N . ALA A 1 299 ? -0.005 -22.594 -8.141 1 96.31 299 ALA A N 1
ATOM 2213 C CA . ALA A 1 299 ? -0.401 -22.578 -9.547 1 96.31 299 ALA A CA 1
ATOM 2214 C C . ALA A 1 299 ? -1.148 -23.859 -9.922 1 96.31 299 ALA A C 1
ATOM 2216 O O . ALA A 1 299 ? -2.203 -23.812 -10.555 1 96.31 299 ALA A O 1
ATOM 2217 N N . LEU A 1 300 ? -0.613 -24.922 -9.508 1 97.88 300 LEU A N 1
ATOM 2218 C CA . LEU A 1 300 ? -1.234 -26.203 -9.859 1 97.88 300 LEU A CA 1
ATOM 2219 C C . LEU A 1 300 ? -2.57 -26.359 -9.141 1 97.88 300 LEU A C 1
ATOM 2221 O O . LEU A 1 300 ? -3.557 -26.781 -9.75 1 97.88 300 LEU A O 1
ATOM 2225 N N . ILE A 1 301 ? -2.625 -26.062 -7.836 1 97.19 301 ILE A N 1
ATOM 2226 C CA . ILE A 1 301 ? -3.867 -26.203 -7.086 1 97.19 301 ILE A CA 1
ATOM 2227 C C . ILE A 1 301 ? -4.945 -25.297 -7.688 1 97.19 301 ILE A C 1
ATOM 2229 O O . ILE A 1 301 ? -6.082 -25.734 -7.883 1 97.19 301 ILE A O 1
ATOM 2233 N N . LEU A 1 302 ? -4.578 -24.078 -7.969 1 96.62 302 LEU A N 1
ATOM 2234 C CA . LEU A 1 302 ? -5.535 -23.141 -8.547 1 96.62 302 LEU A CA 1
ATOM 2235 C C . LEU A 1 302 ? -6.055 -23.656 -9.883 1 96.62 302 LEU A C 1
ATOM 2237 O O . LEU A 1 302 ? -7.262 -23.609 -10.148 1 96.62 302 LEU A O 1
ATOM 2241 N N . TRP A 1 303 ? -5.164 -24.141 -10.727 1 97.69 303 TRP A N 1
ATOM 2242 C CA . TRP A 1 303 ? -5.59 -24.703 -12 1 97.69 303 TRP A CA 1
ATOM 2243 C C . TRP A 1 303 ? -6.531 -25.875 -11.781 1 97.69 303 TRP A C 1
ATOM 2245 O O . TRP A 1 303 ? -7.562 -26 -12.453 1 97.69 303 TRP A O 1
ATOM 2255 N N . ALA A 1 304 ? -6.207 -26.766 -10.898 1 98.25 304 ALA A N 1
ATOM 2256 C CA . ALA A 1 304 ? -7.016 -27.969 -10.648 1 98.25 304 ALA A CA 1
ATOM 2257 C C . ALA A 1 304 ? -8.422 -27.578 -10.195 1 98.25 304 ALA A C 1
ATOM 2259 O O . ALA A 1 304 ? -9.406 -28.188 -10.633 1 98.25 304 ALA A O 1
ATOM 2260 N N . LEU A 1 305 ? -8.516 -26.609 -9.305 1 97.69 305 LEU A N 1
ATOM 2261 C CA . LEU A 1 305 ? -9.812 -26.109 -8.852 1 97.69 305 LEU A CA 1
ATOM 2262 C C . LEU A 1 305 ? -10.609 -25.547 -10.016 1 97.69 305 LEU A C 1
ATOM 2264 O O . LEU A 1 305 ? -11.812 -25.828 -10.148 1 97.69 305 LEU A O 1
ATOM 2268 N N . ALA A 1 306 ? -9.969 -24.797 -10.875 1 97.25 306 ALA A N 1
ATOM 2269 C CA . ALA A 1 306 ? -10.625 -24.219 -12.039 1 97.25 306 ALA A CA 1
ATOM 2270 C C . ALA A 1 306 ? -11.055 -25.312 -13.023 1 97.25 306 ALA A C 1
ATOM 2272 O O . ALA A 1 306 ? -12.156 -25.266 -13.57 1 97.25 306 ALA A O 1
ATOM 2273 N N . ALA A 1 307 ? -10.195 -26.281 -13.25 1 97.62 307 ALA A N 1
ATOM 2274 C CA . ALA A 1 307 ? -10.508 -27.391 -14.148 1 97.62 307 ALA A CA 1
ATOM 2275 C C . ALA A 1 307 ? -11.703 -28.188 -13.633 1 97.62 307 ALA A C 1
ATOM 2277 O O . ALA A 1 307 ? -12.547 -28.625 -14.422 1 97.62 307 ALA A O 1
ATOM 2278 N N . GLU A 1 308 ? -11.734 -28.375 -12.336 1 97.5 308 GLU A N 1
ATOM 2279 C CA . GLU A 1 308 ? -12.898 -29.031 -11.742 1 97.5 308 GLU A CA 1
ATOM 2280 C C . GLU A 1 308 ? -14.172 -28.234 -12.023 1 97.5 308 GLU A C 1
ATOM 2282 O O . GLU A 1 308 ? -15.211 -28.828 -12.352 1 97.5 308 GLU A O 1
ATOM 2287 N N . ARG A 1 309 ? -14.07 -26.984 -11.922 1 96.5 309 ARG A N 1
ATOM 2288 C CA . ARG A 1 309 ? -15.227 -26.125 -12.188 1 96.5 309 ARG A CA 1
ATOM 2289 C C . ARG A 1 309 ? -15.648 -26.219 -13.648 1 96.5 309 ARG A C 1
ATOM 2291 O O . ARG A 1 309 ? -16.844 -26.219 -13.953 1 96.5 309 ARG A O 1
ATOM 2298 N N . VAL A 1 310 ? -14.711 -26.25 -14.555 1 95.62 310 VAL A N 1
ATOM 2299 C CA . VAL A 1 310 ? -15.008 -26.406 -15.969 1 95.62 310 VAL A CA 1
ATOM 2300 C C . VAL A 1 310 ? -15.727 -27.734 -16.203 1 95.62 310 VAL A C 1
ATOM 2302 O O . VAL A 1 310 ? -16.672 -27.812 -16.984 1 95.62 310 VAL A O 1
ATOM 2305 N N . GLU A 1 311 ? -15.297 -28.75 -15.484 1 93.69 311 GLU A N 1
ATOM 2306 C CA . GLU A 1 311 ? -15.938 -30.047 -15.602 1 93.69 311 GLU A CA 1
ATOM 2307 C C . GLU A 1 311 ? -17.406 -30 -15.156 1 93.69 311 GLU A C 1
ATOM 2309 O O . GLU A 1 311 ? -18.25 -30.688 -15.727 1 93.69 311 GLU A O 1
ATOM 2314 N N . GLN A 1 312 ? -17.656 -29.188 -14.211 1 91.12 312 GLN A N 1
ATOM 2315 C CA . GLN A 1 312 ? -18.984 -29.125 -13.609 1 91.12 312 GLN A CA 1
ATOM 2316 C C . GLN A 1 312 ? -19.906 -28.203 -14.406 1 91.12 312 GLN A C 1
ATOM 2318 O O . GLN A 1 312 ? -21.094 -28.5 -14.594 1 91.12 312 GLN A O 1
ATOM 2323 N N . SER A 1 313 ? -19.359 -27.078 -14.844 1 91.44 313 SER A N 1
ATOM 2324 C CA . SER A 1 313 ? -20.266 -26.047 -15.344 1 91.44 313 SER A CA 1
ATOM 2325 C C . SER A 1 313 ? -19.844 -25.578 -16.734 1 91.44 313 SER A C 1
ATOM 2327 O O . SER A 1 313 ? -20.531 -24.75 -17.344 1 91.44 313 SER A O 1
ATOM 2329 N N . GLY A 1 314 ? -18.781 -26.125 -17.25 1 91.06 314 GLY A N 1
ATOM 2330 C CA . GLY A 1 314 ? -18.297 -25.688 -18.547 1 91.06 314 GLY A CA 1
ATOM 2331 C C . GLY A 1 314 ? -17.625 -24.328 -18.516 1 91.06 314 GLY A C 1
ATOM 2332 O O . GLY A 1 314 ? -17.219 -23.859 -17.453 1 91.06 314 GLY A O 1
ATOM 2333 N N . GLY A 1 315 ? -17.281 -23.766 -19.719 1 89.88 315 GLY A N 1
ATOM 2334 C CA . GLY A 1 315 ? -16.625 -22.484 -19.844 1 89.88 315 GLY A CA 1
ATOM 2335 C C . GLY A 1 315 ? -15.195 -22.594 -20.344 1 89.88 315 GLY A C 1
ATOM 2336 O O . GLY A 1 315 ? -14.633 -23.688 -20.375 1 89.88 315 GLY A O 1
ATOM 2337 N N . SER A 1 316 ? -14.711 -21.406 -20.703 1 90.81 316 SER A N 1
ATOM 2338 C CA . SER A 1 316 ? -13.305 -21.359 -21.078 1 90.81 316 SER A CA 1
ATOM 2339 C C . SER A 1 316 ? -12.398 -21.453 -19.844 1 90.81 316 SER A C 1
ATOM 2341 O O . SER A 1 316 ? -12.656 -20.812 -18.828 1 90.81 316 SER A O 1
ATOM 2343 N N . ILE A 1 317 ? -11.383 -22.281 -19.906 1 93.44 317 ILE A N 1
ATOM 2344 C CA . ILE A 1 317 ? -10.477 -22.469 -18.781 1 93.44 317 ILE A CA 1
ATOM 2345 C C . ILE A 1 317 ? -9.859 -21.125 -18.391 1 93.44 317 ILE A C 1
ATOM 2347 O O . ILE A 1 317 ? -9.617 -20.844 -17.219 1 93.44 317 ILE A O 1
ATOM 2351 N N . SER A 1 318 ? -9.641 -20.219 -19.359 1 90.12 318 SER A N 1
ATOM 2352 C CA . SER A 1 318 ? -9.07 -18.906 -19.078 1 90.12 318 SER A CA 1
ATOM 2353 C C . SER A 1 318 ? -9.969 -18.094 -18.141 1 90.12 318 SER A C 1
ATOM 2355 O O . SER A 1 318 ? -9.523 -17.625 -17.094 1 90.12 318 SER A O 1
ATOM 2357 N N . ASP A 1 319 ? -11.234 -18 -18.469 1 90.38 319 ASP A N 1
ATOM 2358 C CA . ASP A 1 319 ? -12.18 -17.234 -17.672 1 90.38 319 ASP A CA 1
ATOM 2359 C C . ASP A 1 319 ? -12.406 -17.891 -16.312 1 90.38 319 ASP A C 1
ATOM 2361 O O . ASP A 1 319 ? -12.422 -17.219 -15.289 1 90.38 319 ASP A O 1
ATOM 2365 N N . VAL A 1 320 ? -12.508 -19.156 -16.375 1 93.44 320 VAL A N 1
ATOM 2366 C CA . VAL A 1 320 ? -12.867 -19.875 -15.164 1 93.44 320 VAL A CA 1
ATOM 2367 C C . VAL A 1 320 ? -11.695 -19.828 -14.18 1 93.44 320 VAL A C 1
ATOM 2369 O O . VAL A 1 320 ? -11.898 -19.703 -12.977 1 93.44 320 VAL A O 1
ATOM 2372 N N . LEU A 1 321 ? -10.5 -19.953 -14.711 1 94.81 321 LEU A N 1
ATOM 2373 C CA . LEU A 1 321 ? -9.32 -19.891 -13.859 1 94.81 321 LEU A CA 1
ATOM 2374 C C . LEU A 1 321 ? -9.203 -18.516 -13.188 1 94.81 321 LEU A C 1
ATOM 2376 O O . LEU A 1 321 ? -8.992 -18.438 -11.977 1 94.81 321 LEU A O 1
ATOM 2380 N N . ARG A 1 322 ? -9.391 -17.5 -13.914 1 91.56 322 ARG A N 1
ATOM 2381 C CA . ARG A 1 322 ? -9.391 -16.141 -13.359 1 91.56 322 ARG A CA 1
ATOM 2382 C C . ARG A 1 322 ? -10.469 -15.992 -12.297 1 91.56 322 ARG A C 1
ATOM 2384 O O . ARG A 1 322 ? -10.188 -15.523 -11.188 1 91.56 322 ARG A O 1
ATOM 2391 N N . ASP A 1 323 ? -11.641 -16.453 -12.625 1 89.44 323 ASP A N 1
ATOM 2392 C CA . ASP A 1 323 ? -12.781 -16.281 -11.727 1 89.44 323 ASP A CA 1
ATOM 2393 C C . ASP A 1 323 ? -12.617 -17.125 -10.469 1 89.44 323 ASP A C 1
ATOM 2395 O O . ASP A 1 323 ? -13.016 -16.719 -9.375 1 89.44 323 ASP A O 1
ATOM 2399 N N . THR A 1 324 ? -12.039 -18.266 -10.648 1 92.69 324 THR A N 1
ATOM 2400 C CA . THR A 1 324 ? -11.805 -19.156 -9.516 1 92.69 324 THR A CA 1
ATOM 2401 C C . THR A 1 324 ? -10.805 -18.547 -8.547 1 92.69 324 THR A C 1
ATOM 2403 O O . THR A 1 324 ? -10.898 -18.75 -7.336 1 92.69 324 THR A O 1
ATOM 2406 N N . SER A 1 325 ? -9.906 -17.781 -9.062 1 92.5 325 SER A N 1
ATOM 2407 C CA . SER A 1 325 ? -8.883 -17.156 -8.219 1 92.5 325 SER A CA 1
ATOM 2408 C C . SER A 1 325 ? -9.477 -16.031 -7.375 1 92.5 325 SER A C 1
ATOM 2410 O O . SER A 1 325 ? -8.922 -15.68 -6.332 1 92.5 325 SER A O 1
ATOM 2412 N N . ARG A 1 326 ? -10.492 -15.453 -7.832 1 88.44 326 ARG A N 1
ATOM 2413 C CA . ARG A 1 326 ? -11.016 -14.242 -7.211 1 88.44 326 ARG A CA 1
ATOM 2414 C C . ARG A 1 326 ? -11.68 -14.547 -5.871 1 88.44 326 ARG A C 1
ATOM 2416 O O . ARG A 1 326 ? -12.336 -15.578 -5.723 1 88.44 326 ARG A O 1
ATOM 2423 N N . PRO A 1 327 ? -11.477 -13.602 -4.891 1 84.25 327 PRO A N 1
ATOM 2424 C CA . PRO A 1 327 ? -11.992 -13.852 -3.539 1 84.25 327 PRO A CA 1
ATOM 2425 C C . PRO A 1 327 ? -13.469 -13.516 -3.398 1 84.25 327 PRO A C 1
ATOM 2427 O O . PRO A 1 327 ? -13.82 -12.461 -2.855 1 84.25 327 PRO A O 1
ATOM 2430 N N . THR A 1 328 ? -14.32 -14.414 -3.801 1 82.44 328 THR A N 1
ATOM 2431 C CA . THR A 1 328 ? -15.734 -14.078 -3.838 1 82.44 328 THR A CA 1
ATOM 2432 C C . THR A 1 328 ? -16.531 -15 -2.912 1 82.44 328 THR A C 1
ATOM 2434 O O . THR A 1 328 ? -17.719 -14.781 -2.684 1 82.44 328 THR A O 1
ATOM 2437 N N . GLY A 1 329 ? -15.883 -15.984 -2.443 1 85.88 329 GLY A N 1
ATOM 2438 C CA . GLY A 1 329 ? -16.609 -16.969 -1.645 1 85.88 329 GLY A CA 1
ATOM 2439 C C . GLY A 1 329 ? -15.891 -17.344 -0.366 1 85.88 329 GLY A C 1
ATOM 2440 O O . GLY A 1 329 ? -15.148 -16.531 0.201 1 85.88 329 GLY A O 1
ATOM 2441 N N . GLN A 1 330 ? -16.25 -18.5 0.055 1 87.69 330 GLN A N 1
ATOM 2442 C CA . GLN A 1 330 ? -15.672 -19.016 1.29 1 87.69 330 GLN A CA 1
ATOM 2443 C C . GLN A 1 330 ? -14.164 -19.188 1.16 1 87.69 330 GLN A C 1
ATOM 2445 O O . GLN A 1 330 ? -13.664 -19.625 0.123 1 87.69 330 GLN A O 1
ATOM 2450 N N . LEU A 1 331 ? -13.523 -18.875 2.256 1 88.25 331 LEU A N 1
ATOM 2451 C CA . LEU A 1 331 ? -12.07 -18.984 2.305 1 88.25 331 LEU A CA 1
ATOM 2452 C C . LEU A 1 331 ? -11.648 -20.438 2.525 1 88.25 331 LEU A C 1
ATOM 2454 O O . LEU A 1 331 ? -12.219 -21.125 3.379 1 88.25 331 LEU A O 1
ATOM 2458 N N . PHE A 1 332 ? -10.758 -20.859 1.702 1 89.5 332 PHE A N 1
ATOM 2459 C CA . PHE A 1 332 ? -10.094 -22.141 1.884 1 89.5 332 PHE A CA 1
ATOM 2460 C C . PHE A 1 332 ? -8.578 -21.984 1.871 1 89.5 332 PHE A C 1
ATOM 2462 O O . PHE A 1 332 ? -8.016 -21.438 0.922 1 89.5 332 PHE A O 1
ATOM 2469 N N . ALA A 1 333 ? -7.984 -22.516 2.898 1 86.62 333 ALA A N 1
ATOM 2470 C CA . ALA A 1 333 ? -6.527 -22.484 2.969 1 86.62 333 ALA A CA 1
ATOM 2471 C C . ALA A 1 333 ? -5.91 -23.516 2.029 1 86.62 333 ALA A C 1
ATOM 2473 O O . ALA A 1 333 ? -6.578 -24.469 1.61 1 86.62 333 ALA A O 1
ATOM 2474 N N . TRP A 1 334 ? -4.668 -23.328 1.763 1 86.56 334 TRP A N 1
ATOM 2475 C CA . TRP A 1 334 ? -3.949 -24.141 0.784 1 86.56 334 TRP A CA 1
ATOM 2476 C C . TRP A 1 334 ? -4.039 -25.625 1.133 1 86.56 334 TRP A C 1
ATOM 2478 O O . TRP A 1 334 ? -3.947 -26.484 0.252 1 86.56 334 TRP A O 1
ATOM 2488 N N . TYR A 1 335 ? -4.25 -25.969 2.418 1 85.38 335 TYR A N 1
ATOM 2489 C CA . TYR A 1 335 ? -4.262 -27.359 2.844 1 85.38 335 TYR A CA 1
ATOM 2490 C C . TYR A 1 335 ? -5.684 -27.906 2.898 1 85.38 335 TYR A C 1
ATOM 2492 O O . TYR A 1 335 ? -5.898 -29.078 3.221 1 85.38 335 TYR A O 1
ATOM 2500 N N . GLU A 1 336 ? -6.602 -27.031 2.623 1 91.81 336 GLU A N 1
ATOM 2501 C CA . GLU A 1 336 ? -8 -27.453 2.65 1 91.81 336 GLU A CA 1
ATOM 2502 C C . GLU A 1 336 ? -8.508 -27.781 1.247 1 91.81 336 GLU A C 1
ATOM 2504 O O . GLU A 1 336 ? -9.594 -27.344 0.856 1 91.81 336 GLU A O 1
ATOM 2509 N N . VAL A 1 337 ? -7.73 -28.578 0.575 1 95.12 337 VAL A N 1
ATOM 2510 C CA . VAL A 1 337 ? -7.988 -28.875 -0.831 1 95.12 337 VAL A CA 1
ATOM 2511 C C . VAL A 1 337 ? -9.266 -29.703 -0.958 1 95.12 337 VAL A C 1
ATOM 2513 O O . VAL A 1 337 ? -10.102 -29.438 -1.82 1 95.12 337 VAL A O 1
ATOM 2516 N N . GLU A 1 338 ? -9.477 -30.672 -0.11 1 96.25 338 GLU A N 1
ATOM 2517 C CA . GLU A 1 338 ? -10.68 -31.5 -0.142 1 96.25 338 GLU A CA 1
ATOM 2518 C C . GLU A 1 338 ? -11.938 -30.641 -0.022 1 96.25 338 GLU A C 1
ATOM 2520 O O . GLU A 1 338 ? -12.867 -30.766 -0.828 1 96.25 338 GLU A O 1
ATOM 2525 N N . ALA A 1 339 ? -11.906 -29.812 0.949 1 96.31 339 ALA A N 1
ATOM 2526 C CA . ALA A 1 339 ? -13.062 -28.953 1.198 1 96.31 339 ALA A CA 1
ATOM 2527 C C . ALA A 1 339 ? -13.281 -27.984 0.045 1 96.31 339 ALA A C 1
ATOM 2529 O O . ALA A 1 339 ? -14.422 -27.703 -0.332 1 96.31 339 ALA A O 1
ATOM 2530 N N . ALA A 1 340 ? -12.227 -27.469 -0.483 1 96.31 340 ALA A N 1
ATOM 2531 C CA . ALA A 1 340 ? -12.336 -26.547 -1.605 1 96.31 340 ALA A CA 1
ATOM 2532 C C . ALA A 1 340 ? -12.938 -27.234 -2.828 1 96.31 340 ALA A C 1
ATOM 2534 O O . ALA A 1 340 ? -13.812 -26.672 -3.494 1 96.31 340 ALA A O 1
ATOM 2535 N N . PHE A 1 341 ? -12.492 -28.438 -3.117 1 97.56 341 PHE A N 1
ATOM 2536 C CA . PHE A 1 341 ? -13.031 -29.188 -4.242 1 97.56 341 PHE A CA 1
ATOM 2537 C C . PHE A 1 341 ? -14.508 -29.5 -4.031 1 97.56 341 PHE A C 1
ATOM 2539 O O . PHE A 1 341 ? -15.305 -29.422 -4.965 1 97.56 341 PHE A O 1
ATOM 2546 N N . ALA A 1 342 ? -14.852 -29.859 -2.83 1 97.12 342 ALA A N 1
ATOM 2547 C CA . ALA A 1 342 ? -16.25 -30.125 -2.523 1 97.12 342 ALA A CA 1
ATOM 2548 C C . ALA A 1 342 ? -17.109 -28.891 -2.797 1 97.12 342 ALA A C 1
ATOM 2550 O O . ALA A 1 342 ? -18.188 -29 -3.391 1 97.12 342 ALA A O 1
ATOM 2551 N N . ALA A 1 343 ? -16.594 -27.781 -2.373 1 96.44 343 ALA A N 1
ATOM 2552 C CA . ALA A 1 343 ? -17.312 -26.531 -2.607 1 96.44 343 ALA A CA 1
ATOM 2553 C C . ALA A 1 343 ? -17.469 -26.266 -4.102 1 96.44 343 ALA A C 1
ATOM 2555 O O . ALA A 1 343 ? -18.547 -25.875 -4.559 1 96.44 343 ALA A O 1
ATOM 2556 N N . VAL A 1 344 ? -16.453 -26.484 -4.867 1 96.5 344 VAL A N 1
ATOM 2557 C CA . VAL A 1 344 ? -16.469 -26.266 -6.309 1 96.5 344 VAL A CA 1
ATOM 2558 C C . VAL A 1 344 ? -17.484 -27.219 -6.969 1 96.5 344 VAL A C 1
ATOM 2560 O O . VAL A 1 344 ? -18.234 -26.797 -7.855 1 96.5 344 VAL A O 1
ATOM 2563 N N . ARG A 1 345 ? -17.578 -28.406 -6.586 1 96.5 345 ARG A N 1
ATOM 2564 C CA . ARG A 1 345 ? -18.5 -29.406 -7.145 1 96.5 345 ARG A CA 1
ATOM 2565 C C . ARG A 1 345 ? -19.953 -29.016 -6.867 1 96.5 345 ARG A C 1
ATOM 2567 O O . ARG A 1 345 ? -20.844 -29.344 -7.656 1 96.5 345 ARG A O 1
ATOM 2574 N N . GLU A 1 346 ? -20.109 -28.266 -5.805 1 95.44 346 GLU A N 1
ATOM 2575 C CA . GLU A 1 346 ? -21.453 -27.812 -5.453 1 95.44 346 GLU A CA 1
ATOM 2576 C C . GLU A 1 346 ? -21.797 -26.5 -6.16 1 95.44 346 GLU A C 1
ATOM 2578 O O . GLU A 1 346 ? -22.891 -25.953 -5.984 1 95.44 346 GLU A O 1
ATOM 2583 N N . GLY A 1 347 ? -20.875 -26.047 -6.906 1 94.25 347 GLY A N 1
ATOM 2584 C CA . GLY A 1 347 ? -21.094 -24.828 -7.656 1 94.25 347 GLY A CA 1
ATOM 2585 C C . GLY A 1 347 ? -20.906 -23.562 -6.816 1 94.25 347 GLY A C 1
ATOM 2586 O O . GLY A 1 347 ? -21.359 -22.484 -7.203 1 94.25 347 GLY A O 1
ATOM 2587 N N . ALA A 1 348 ? -20.234 -23.719 -5.672 1 94.31 348 ALA A N 1
ATOM 2588 C CA . ALA A 1 348 ? -20.047 -22.594 -4.762 1 94.31 348 ALA A CA 1
ATOM 2589 C C . ALA A 1 348 ? -18.875 -21.734 -5.188 1 94.31 348 ALA A C 1
ATOM 2591 O O . ALA A 1 348 ? -17.922 -22.219 -5.801 1 94.31 348 ALA A O 1
ATOM 2592 N N . GLU A 1 349 ? -18.953 -20.469 -4.891 1 91.5 349 GLU A N 1
ATOM 2593 C CA . GLU A 1 349 ? -17.797 -19.594 -4.996 1 91.5 349 GLU A CA 1
ATOM 2594 C C . GLU A 1 349 ? -16.797 -19.875 -3.877 1 91.5 349 GLU A C 1
ATOM 2596 O O . GLU A 1 349 ? -17.172 -20.281 -2.779 1 91.5 349 GLU A O 1
ATOM 2601 N N . ILE A 1 350 ? -15.484 -19.625 -4.219 1 92.19 350 ILE A N 1
ATOM 2602 C CA . ILE A 1 350 ? -14.445 -19.875 -3.232 1 92.19 350 ILE A CA 1
ATOM 2603 C C . ILE A 1 350 ? -13.445 -18.734 -3.217 1 92.19 350 ILE A C 1
ATOM 2605 O O . ILE A 1 350 ? -13.461 -17.875 -4.109 1 92.19 350 ILE A O 1
ATOM 2609 N N . ASP A 1 351 ? -12.688 -18.703 -2.164 1 89.94 351 ASP A N 1
ATOM 2610 C CA . ASP A 1 351 ? -11.469 -17.906 -2.016 1 89.94 351 ASP A CA 1
ATOM 2611 C C . ASP A 1 351 ? -10.289 -18.781 -1.591 1 89.94 351 ASP A C 1
ATOM 2613 O O . ASP A 1 351 ? -10.188 -19.172 -0.425 1 89.94 351 ASP A O 1
ATOM 2617 N N . TYR A 1 352 ? -9.453 -19.062 -2.572 1 90.94 352 TYR A N 1
ATOM 2618 C CA . TYR A 1 352 ? -8.297 -19.922 -2.297 1 90.94 352 TYR A CA 1
ATOM 2619 C C . TYR A 1 352 ? -7.125 -19.094 -1.774 1 90.94 352 TYR A C 1
ATOM 2621 O O . TYR A 1 352 ? -6.645 -18.188 -2.455 1 90.94 352 TYR A O 1
ATOM 2629 N N . CYS A 1 353 ? -6.742 -19.406 -0.576 1 87.75 353 CYS A N 1
ATOM 2630 C CA . CYS A 1 353 ? -5.531 -18.844 0.008 1 87.75 353 CYS A CA 1
ATOM 2631 C C . CYS A 1 353 ? -4.363 -19.812 -0.105 1 87.75 353 CYS A C 1
ATOM 2633 O O . CYS A 1 353 ? -4.32 -20.828 0.602 1 87.75 353 CYS A O 1
ATOM 2635 N N . GLY A 1 354 ? -3.422 -19.438 -0.913 1 89.12 354 GLY A N 1
ATOM 2636 C CA . GLY A 1 354 ? -2.369 -20.375 -1.298 1 89.12 354 GLY A CA 1
ATOM 2637 C C . GLY A 1 354 ? -1.253 -20.453 -0.275 1 89.12 354 GLY A C 1
ATOM 2638 O O . GLY A 1 354 ? -1.284 -19.781 0.749 1 89.12 354 GLY A O 1
ATOM 2639 N N . ALA A 1 355 ? -0.361 -21.375 -0.559 1 88.25 355 ALA A N 1
ATOM 2640 C CA . ALA A 1 355 ? 0.848 -21.547 0.241 1 88.25 355 ALA A CA 1
ATOM 2641 C C . ALA A 1 355 ? 1.758 -20.328 0.146 1 88.25 355 ALA A C 1
ATOM 2643 O O . ALA A 1 355 ? 2.502 -20.031 1.082 1 88.25 355 ALA A O 1
ATOM 2644 N N . SER A 1 356 ? 1.711 -19.672 -0.972 1 84.62 356 SER A N 1
ATOM 2645 C CA . SER A 1 356 ? 2.529 -18.484 -1.188 1 84.62 356 SER A CA 1
ATOM 2646 C C . SER A 1 356 ? 1.841 -17.234 -0.65 1 84.62 356 SER A C 1
ATOM 2648 O O . SER A 1 356 ? 2.402 -16.516 0.183 1 84.62 356 SER A O 1
ATOM 2650 N N . SER A 1 357 ? 0.679 -17.031 -1.177 1 81 357 SER A N 1
ATOM 2651 C CA . SER A 1 357 ? -0.123 -15.852 -0.897 1 81 357 SER A CA 1
ATOM 2652 C C . SER A 1 357 ? -1.57 -16.047 -1.336 1 81 357 SER A C 1
ATOM 2654 O O . SER A 1 357 ? -2.002 -17.172 -1.588 1 81 357 SER A O 1
ATOM 2656 N N . SER A 1 358 ? -2.484 -15.016 -1.38 1 80.19 358 SER A N 1
ATOM 2657 C CA . SER A 1 358 ? -3.895 -15.117 -1.742 1 80.19 358 SER A CA 1
ATOM 2658 C C . SER A 1 358 ? -4.062 -15.492 -3.211 1 80.19 358 SER A C 1
ATOM 2660 O O . SER A 1 358 ? -5.109 -16.016 -3.611 1 80.19 358 SER A O 1
ATOM 2662 N N . VAL A 1 359 ? -3.166 -15.406 -4.047 1 87.5 359 VAL A N 1
ATOM 2663 C CA . VAL A 1 359 ? -3.096 -15.742 -5.465 1 87.5 359 VAL A CA 1
ATOM 2664 C C . VAL A 1 359 ? -4.34 -15.227 -6.18 1 87.5 359 VAL A C 1
ATOM 2666 O O . VAL A 1 359 ? -4.93 -15.93 -7.004 1 87.5 359 VAL A O 1
ATOM 2669 N N . ASP A 1 360 ? -4.957 -14.125 -5.812 1 89.94 360 ASP A N 1
ATOM 2670 C CA . ASP A 1 360 ? -6.055 -13.445 -6.488 1 89.94 360 ASP A CA 1
ATOM 2671 C C . ASP A 1 360 ? -5.562 -12.727 -7.742 1 89.94 360 ASP A C 1
ATOM 2673 O O . ASP A 1 360 ? -4.617 -11.938 -7.684 1 89.94 360 ASP A O 1
ATOM 2677 N N . LEU A 1 361 ? -6.227 -13.039 -8.867 1 90.69 361 LEU A N 1
ATOM 2678 C CA . LEU A 1 361 ? -5.73 -12.508 -10.125 1 90.69 361 LEU A CA 1
ATOM 2679 C C . LEU A 1 361 ? -6.59 -11.336 -10.594 1 90.69 361 LEU A C 1
ATOM 2681 O O . LEU A 1 361 ? -7.805 -11.336 -10.398 1 90.69 361 LEU A O 1
ATOM 2685 N N . THR A 1 362 ? -5.922 -10.383 -11.227 1 88.75 362 THR A N 1
ATOM 2686 C CA . THR A 1 362 ? -6.594 -9.273 -11.906 1 88.75 362 THR A CA 1
ATOM 2687 C C . THR A 1 362 ? -7.117 -9.711 -13.266 1 88.75 362 THR A C 1
ATOM 2689 O O . THR A 1 362 ? -6.941 -10.867 -13.664 1 88.75 362 THR A O 1
ATOM 2692 N N . ASP A 1 363 ? -7.801 -8.703 -13.961 1 88.19 363 ASP A N 1
ATOM 2693 C CA . ASP A 1 363 ? -8.281 -8.984 -15.312 1 88.19 363 ASP A CA 1
ATOM 2694 C C . ASP A 1 363 ? -7.125 -9.297 -16.25 1 88.19 363 ASP A C 1
ATOM 2696 O O . ASP A 1 363 ? -7.301 -10.016 -17.234 1 88.19 363 ASP A O 1
ATOM 2700 N N . GLU A 1 364 ? -5.926 -8.891 -15.898 1 85.81 364 GLU A N 1
ATOM 2701 C CA . GLU A 1 364 ? -4.738 -9.094 -16.734 1 85.81 364 GLU A CA 1
ATOM 2702 C C . GLU A 1 364 ? -4.008 -10.375 -16.344 1 85.81 364 GLU A C 1
ATOM 2704 O O . GLU A 1 364 ? -2.918 -10.648 -16.844 1 85.81 364 GLU A O 1
ATOM 2709 N N . HIS A 1 365 ? -4.559 -11.18 -15.414 1 90.94 365 HIS A N 1
ATOM 2710 C CA . HIS A 1 365 ? -4.027 -12.461 -14.969 1 90.94 365 HIS A CA 1
ATOM 2711 C C . HIS A 1 365 ? -2.725 -12.281 -14.195 1 90.94 365 HIS A C 1
ATOM 2713 O O . HIS A 1 365 ? -1.786 -13.062 -14.359 1 90.94 365 HIS A O 1
ATOM 2719 N N . GLU A 1 366 ? -2.762 -11.195 -13.406 1 88.94 366 GLU A N 1
ATOM 2720 C CA . GLU A 1 366 ? -1.663 -10.93 -12.484 1 88.94 366 GLU A CA 1
ATOM 2721 C C . GLU A 1 366 ? -2.141 -10.953 -11.039 1 88.94 366 GLU A C 1
ATOM 2723 O O . GLU A 1 366 ? -3.334 -10.789 -10.773 1 88.94 366 GLU A O 1
ATOM 2728 N N . LEU A 1 367 ? -1.167 -11.117 -10.172 1 88 367 LEU A N 1
ATOM 2729 C CA . LEU A 1 367 ? -1.552 -11.07 -8.766 1 88 367 LEU A CA 1
ATOM 2730 C C . LEU A 1 367 ? -2.057 -9.68 -8.391 1 88 367 LEU A C 1
ATOM 2732 O O . LEU A 1 367 ? -1.388 -8.68 -8.656 1 88 367 LEU A O 1
ATOM 2736 N N . ALA A 1 368 ? -3.195 -9.672 -7.824 1 84.75 368 ALA A N 1
ATOM 2737 C CA . ALA A 1 368 ? -3.812 -8.398 -7.449 1 84.75 368 ALA A CA 1
ATOM 2738 C C . ALA A 1 368 ? -3.047 -7.73 -6.309 1 84.75 368 ALA A C 1
ATOM 2740 O O . ALA A 1 368 ? -2.838 -6.516 -6.32 1 84.75 368 ALA A O 1
ATOM 2741 N N . MET A 1 369 ? -2.668 -8.461 -5.363 1 80.31 369 MET A N 1
ATOM 2742 C CA . MET A 1 369 ? -1.959 -7.961 -4.188 1 80.31 369 MET A CA 1
ATOM 2743 C C . MET A 1 369 ? -0.787 -8.867 -3.832 1 80.31 369 MET A C 1
ATOM 2745 O O . MET A 1 369 ? -0.86 -9.633 -2.871 1 80.31 369 MET A O 1
ATOM 2749 N N . PRO A 1 370 ? 0.299 -8.695 -4.543 1 79.62 370 PRO A N 1
ATOM 2750 C CA . PRO A 1 370 ? 1.45 -9.547 -4.234 1 79.62 370 PRO A CA 1
ATOM 2751 C C . PRO A 1 370 ? 2.082 -9.211 -2.883 1 79.62 370 PRO A C 1
ATOM 2753 O O . PRO A 1 370 ? 2.053 -8.062 -2.449 1 79.62 370 PRO A O 1
ATOM 2756 N N . PHE A 1 371 ? 2.562 -10.227 -2.26 1 80.31 371 PHE A N 1
ATOM 2757 C CA . PHE A 1 371 ? 3.275 -10.039 -1 1 80.31 371 PHE A CA 1
ATOM 2758 C C . PHE A 1 371 ? 4.766 -9.828 -1.247 1 80.31 371 PHE A C 1
ATOM 2760 O O . PHE A 1 371 ? 5.441 -10.703 -1.792 1 80.31 371 PHE A O 1
ATOM 2767 N N . LEU A 1 372 ? 5.188 -8.688 -0.888 1 84.94 372 LEU A N 1
ATOM 2768 C CA . LEU A 1 372 ? 6.59 -8.328 -1.059 1 84.94 372 LEU A CA 1
ATOM 2769 C C . LEU A 1 372 ? 7.246 -8.055 0.289 1 84.94 372 LEU A C 1
ATOM 2771 O O . LEU A 1 372 ? 6.594 -7.57 1.216 1 84.94 372 LEU A O 1
ATOM 2775 N N . GLY A 1 373 ? 8.469 -8.43 0.432 1 85.31 373 GLY A N 1
ATOM 2776 C CA . GLY A 1 373 ? 9.281 -8.148 1.606 1 85.31 373 GLY A CA 1
ATOM 2777 C C . GLY A 1 373 ? 10.625 -7.539 1.271 1 85.31 373 GLY A C 1
ATOM 2778 O O . GLY A 1 373 ? 11.023 -7.504 0.104 1 85.31 373 GLY A O 1
ATOM 2779 N N . PHE A 1 374 ? 11.219 -7.012 2.312 1 90.5 374 PHE A N 1
ATOM 2780 C CA . PHE A 1 374 ? 12.531 -6.398 2.146 1 90.5 374 PHE A CA 1
ATOM 2781 C C . PHE A 1 374 ? 13.602 -7.223 2.852 1 90.5 374 PHE A C 1
ATOM 2783 O O . PHE A 1 374 ? 13.297 -8.031 3.73 1 90.5 374 PHE A O 1
ATOM 2790 N N . TRP A 1 375 ? 14.766 -7.078 2.408 1 91.06 375 TRP A N 1
ATOM 2791 C CA . TRP A 1 375 ? 15.93 -7.668 3.066 1 91.06 375 TRP A CA 1
ATOM 2792 C C . TRP A 1 375 ? 17.094 -6.68 3.1 1 91.06 375 TRP A C 1
ATOM 2794 O O . TRP A 1 375 ? 17.172 -5.777 2.262 1 91.06 375 TRP A O 1
ATOM 2804 N N . THR A 1 376 ? 17.922 -6.84 4.102 1 95.44 376 THR A N 1
ATOM 2805 C CA . THR A 1 376 ? 19.094 -6.004 4.27 1 95.44 376 THR A CA 1
ATOM 2806 C C . THR A 1 376 ? 20.359 -6.855 4.289 1 95.44 376 THR A C 1
ATOM 2808 O O . THR A 1 376 ? 20.297 -8.078 4.449 1 95.44 376 THR A O 1
ATOM 2811 N N . ILE A 1 377 ? 21.438 -6.242 3.938 1 95.56 377 ILE A N 1
ATOM 2812 C CA . ILE A 1 377 ? 22.734 -6.902 4.066 1 95.56 377 ILE A CA 1
ATOM 2813 C C . ILE A 1 377 ? 23.5 -6.301 5.238 1 95.56 377 ILE A C 1
ATOM 2815 O O . ILE A 1 377 ? 23.75 -5.094 5.273 1 95.56 377 ILE A O 1
ATOM 2819 N N . GLU A 1 378 ? 23.75 -7.141 6.168 1 93.88 378 GLU A N 1
ATOM 2820 C CA . GLU A 1 378 ? 24.562 -6.805 7.34 1 93.88 378 GLU A CA 1
ATOM 2821 C C . GLU A 1 378 ? 25.625 -7.859 7.602 1 93.88 378 GLU A C 1
ATOM 2823 O O . GLU A 1 378 ? 25.344 -9.062 7.547 1 93.88 378 GLU A O 1
ATOM 2828 N N . GLU A 1 379 ? 26.812 -7.402 7.887 1 92.81 379 GLU A N 1
ATOM 2829 C CA . GLU A 1 379 ? 27.922 -8.305 8.125 1 92.81 379 GLU A CA 1
ATOM 2830 C C . GLU A 1 379 ? 28.031 -9.359 7.023 1 92.81 379 GLU A C 1
ATOM 2832 O O . GLU A 1 379 ? 28.141 -10.555 7.309 1 92.81 379 GLU A O 1
ATOM 2837 N N . ASP A 1 380 ? 27.781 -8.961 5.867 1 92.69 380 ASP A N 1
ATOM 2838 C CA . ASP A 1 380 ? 27.953 -9.734 4.641 1 92.69 380 ASP A CA 1
ATOM 2839 C C . ASP A 1 380 ? 26.984 -10.914 4.594 1 92.69 380 ASP A C 1
ATOM 2841 O O . ASP A 1 380 ? 27.328 -11.984 4.082 1 92.69 380 ASP A O 1
ATOM 2845 N N . ARG A 1 381 ? 25.922 -10.656 5.297 1 93.62 381 ARG A N 1
ATOM 2846 C CA . ARG A 1 381 ? 24.844 -11.633 5.254 1 93.62 381 ARG A CA 1
ATOM 2847 C C . ARG A 1 381 ? 23.5 -10.961 4.953 1 93.62 381 ARG A C 1
ATOM 2849 O O . ARG A 1 381 ? 23.266 -9.836 5.379 1 93.62 381 ARG A O 1
ATOM 2856 N N . ILE A 1 382 ? 22.703 -11.727 4.25 1 93.31 382 ILE A N 1
ATOM 2857 C CA . ILE A 1 382 ? 21.359 -11.234 3.938 1 93.31 382 ILE A CA 1
ATOM 2858 C C . ILE A 1 382 ? 20.422 -11.508 5.109 1 93.31 382 ILE A C 1
ATOM 2860 O O . ILE A 1 382 ? 20.375 -12.633 5.621 1 93.31 382 ILE A O 1
ATOM 2864 N N . HIS A 1 383 ? 19.734 -10.477 5.527 1 91.19 383 HIS A N 1
ATOM 2865 C CA . HIS A 1 383 ? 18.75 -10.578 6.602 1 91.19 383 HIS A CA 1
ATOM 2866 C C . HIS A 1 383 ? 17.375 -10.156 6.117 1 91.19 383 HIS A C 1
ATOM 2868 O O . HIS A 1 383 ? 17.203 -9.078 5.543 1 91.19 383 HIS A O 1
ATOM 2874 N N . ARG A 1 384 ? 16.391 -10.969 6.375 1 84.38 384 ARG A N 1
ATOM 2875 C CA . ARG A 1 384 ? 15.023 -10.617 6.035 1 84.38 384 ARG A CA 1
ATOM 2876 C C . ARG A 1 384 ? 14.453 -9.617 7.035 1 84.38 384 ARG A C 1
ATOM 2878 O O . ARG A 1 384 ? 14.695 -9.727 8.242 1 84.38 384 ARG A O 1
ATOM 2885 N N . GLU A 1 385 ? 13.742 -8.648 6.453 1 78.38 385 GLU A N 1
ATOM 2886 C CA . GLU A 1 385 ? 13.039 -7.703 7.32 1 78.38 385 GLU A CA 1
ATOM 2887 C C . GLU A 1 385 ? 11.594 -8.125 7.535 1 78.38 385 GLU A C 1
ATOM 2889 O O . GLU A 1 385 ? 10.961 -8.68 6.633 1 78.38 385 GLU A O 1
ATOM 2894 N N . PRO A 1 386 ? 11.156 -8 8.734 1 59.81 386 PRO A N 1
ATOM 2895 C CA . PRO A 1 386 ? 9.742 -8.328 8.938 1 59.81 386 PRO A CA 1
ATOM 2896 C C . PRO A 1 386 ? 8.812 -7.492 8.062 1 59.81 386 PRO A C 1
ATOM 2898 O O . PRO A 1 386 ? 9.094 -6.324 7.797 1 59.81 386 PRO A O 1
ATOM 2901 N N . ALA A 1 387 ? 8.062 -8.172 7.41 1 55.06 387 ALA A N 1
ATOM 2902 C CA . ALA A 1 387 ? 7.156 -7.609 6.41 1 55.06 387 ALA A CA 1
ATOM 2903 C C . ALA A 1 387 ? 6.363 -6.441 6.988 1 55.06 387 ALA A C 1
ATOM 2905 O O . ALA A 1 387 ? 5.953 -6.477 8.148 1 55.06 387 ALA A O 1
ATOM 2906 N N . VAL A 1 388 ? 6.438 -5.285 6.328 1 48.03 388 VAL A N 1
ATOM 2907 C CA . VAL A 1 388 ? 5.672 -4.102 6.711 1 48.03 388 VAL A CA 1
ATOM 2908 C C . VAL A 1 388 ? 4.223 -4.262 6.266 1 48.03 388 VAL A C 1
ATOM 2910 O O . VAL A 1 388 ? 3.307 -3.758 6.922 1 48.03 388 VAL A O 1
ATOM 2913 N N . PHE A 1 389 ? 4.062 -4.766 5.016 1 46.03 389 PHE A N 1
ATOM 2914 C CA . PHE A 1 389 ? 2.713 -4.887 4.48 1 46.03 389 PHE A CA 1
ATOM 2915 C C . PHE A 1 389 ? 2.244 -6.336 4.523 1 46.03 389 PHE A C 1
ATOM 2917 O O . PHE A 1 389 ? 2.908 -7.227 3.984 1 46.03 389 PHE A O 1
ATOM 2924 N N . ARG A 1 390 ? 1.582 -6.703 5.566 1 40.22 390 ARG A N 1
ATOM 2925 C CA . ARG A 1 390 ? 1.116 -8.086 5.668 1 40.22 390 ARG A CA 1
ATOM 2926 C C . ARG A 1 390 ? -0.016 -8.352 4.684 1 40.22 390 ARG A C 1
ATOM 2928 O O . ARG A 1 390 ? -0.986 -7.594 4.621 1 40.22 390 ARG A O 1
ATOM 2935 N N . SER A 1 391 ? 0.264 -8.93 3.543 1 37.31 391 SER A N 1
ATOM 2936 C CA . SER A 1 391 ? -0.842 -9.555 2.824 1 37.31 391 SER A CA 1
ATOM 2937 C C . SER A 1 391 ? -1.645 -10.477 3.736 1 37.31 391 SER A C 1
ATOM 2939 O O . SER A 1 391 ? -1.086 -11.383 4.359 1 37.31 391 SER A O 1
ATOM 2941 N N . LEU A 1 392 ? -2.508 -10.016 4.512 1 39.88 392 LEU A N 1
ATOM 2942 C CA . LEU A 1 392 ? -3.27 -10.922 5.363 1 39.88 392 LEU A CA 1
ATOM 2943 C C . LEU A 1 392 ? -4.293 -11.703 4.547 1 39.88 392 LEU A C 1
ATOM 2945 O O . LEU A 1 392 ? -5.16 -11.109 3.9 1 39.88 392 LEU A O 1
ATOM 2949 N N . CYS A 1 393 ? -3.863 -12.844 3.895 1 36.88 393 CYS A N 1
ATOM 2950 C CA . CYS A 1 393 ? -5.02 -13.695 3.629 1 36.88 393 CYS A CA 1
ATOM 2951 C C . CYS A 1 393 ? -6.082 -13.523 4.711 1 36.88 393 CYS A C 1
ATOM 2953 O O . CYS A 1 393 ? -7.277 -13.656 4.441 1 36.88 393 CYS A O 1
ATOM 2955 N N . HIS A 1 394 ? -5.617 -13.477 6.199 1 34.97 394 HIS A N 1
ATOM 2956 C CA . HIS A 1 394 ? -6.473 -13.711 7.355 1 34.97 394 HIS A CA 1
ATOM 2957 C C . HIS A 1 394 ? -6.91 -12.398 7.992 1 34.97 394 HIS A C 1
ATOM 2959 O O . HIS A 1 394 ? -6.277 -11.914 8.938 1 34.97 394 HIS A O 1
ATOM 2965 N N . PHE A 1 395 ? -7.008 -11.273 7.598 1 32.25 395 PHE A N 1
ATOM 2966 C CA . PHE A 1 395 ? -7.805 -10.656 8.648 1 32.25 395 PHE A CA 1
ATOM 2967 C C . PHE A 1 395 ? -8.93 -11.578 9.094 1 32.25 395 PHE A C 1
ATOM 2969 O O . PHE A 1 395 ? -10.055 -11.484 8.602 1 32.25 395 PHE A O 1
ATOM 2976 N N . ILE A 1 396 ? -8.812 -12.844 9.188 1 26.36 396 ILE A N 1
ATOM 2977 C CA . ILE A 1 396 ? -9.789 -13.734 9.82 1 26.36 396 ILE A CA 1
ATOM 2978 C C . ILE A 1 396 ? -10.148 -13.195 11.211 1 26.36 396 ILE A C 1
ATOM 2980 O O . ILE A 1 396 ? -9.297 -12.641 11.906 1 26.36 396 ILE A O 1
ATOM 2984 N N . GLY A 1 397 ? -11.484 -13.148 11.578 1 23.5 397 GLY A N 1
ATOM 2985 C CA . GLY A 1 397 ? -12.211 -13.023 12.836 1 23.5 397 GLY A CA 1
ATOM 2986 C C . GLY A 1 397 ? -11.43 -13.547 14.023 1 23.5 397 GLY A C 1
ATOM 2987 O O . GLY A 1 397 ? -11.055 -14.719 14.062 1 23.5 397 GLY A O 1
ATOM 2988 N N . GLY A 1 398 ? -10.273 -13.07 14.633 1 20.41 398 GLY A N 1
ATOM 2989 C CA . GLY A 1 398 ? -10.578 -13.469 16 1 20.41 398 GLY A CA 1
ATOM 2990 C C . GLY A 1 398 ? -11.922 -12.969 16.484 1 20.41 398 GLY A C 1
ATOM 2991 O O . GLY A 1 398 ? -12.422 -11.945 16 1 20.41 398 GLY A O 1
ATOM 2992 N N . MET B 1 1 ? -10.453 56.75 65.25 1 32.72 1 MET B N 1
ATOM 2993 C CA . MET B 1 1 ? -9.914 57.438 64.062 1 32.72 1 MET B CA 1
ATOM 2994 C C . MET B 1 1 ? -9.32 56.438 63.094 1 32.72 1 MET B C 1
ATOM 2996 O O . MET B 1 1 ? -8.18 56 63.219 1 32.72 1 MET B O 1
ATOM 3000 N N . ALA B 1 2 ? -10.18 55.469 62.625 1 44.06 2 ALA B N 1
ATOM 3001 C CA . ALA B 1 2 ? -9.898 54.281 61.844 1 44.06 2 ALA B CA 1
ATOM 3002 C C . ALA B 1 2 ? -9.438 54.625 60.438 1 44.06 2 ALA B C 1
ATOM 3004 O O . ALA B 1 2 ? -10.211 55.188 59.625 1 44.06 2 ALA B O 1
ATOM 3005 N N . SER B 1 3 ? -8.117 55 60.281 1 39.75 3 SER B N 1
ATOM 3006 C CA . SER B 1 3 ? -7.566 55.375 59 1 39.75 3 SER B CA 1
ATOM 3007 C C . SER B 1 3 ? -7.762 54.281 57.969 1 39.75 3 SER B C 1
ATOM 3009 O O . SER B 1 3 ? -7.41 53.125 58.188 1 39.75 3 SER B O 1
ATOM 3011 N N . SER B 1 4 ? -8.734 54.5 57.062 1 40.06 4 SER B N 1
ATOM 3012 C CA . SER B 1 4 ? -9.062 53.719 55.875 1 40.06 4 SER B CA 1
ATOM 3013 C C . SER B 1 4 ? -7.867 53.625 54.938 1 40.06 4 SER B C 1
ATOM 3015 O O . SER B 1 4 ? -7.43 54.625 54.375 1 40.06 4 SER B O 1
ATOM 3017 N N . ILE B 1 5 ? -6.953 52.594 55.125 1 46.75 5 ILE B N 1
ATOM 3018 C CA . ILE B 1 5 ? -5.844 52.375 54.188 1 46.75 5 ILE B CA 1
ATOM 3019 C C . ILE B 1 5 ? -6.383 51.969 52.812 1 46.75 5 ILE B C 1
ATOM 3021 O O . ILE B 1 5 ? -7.055 50.969 52.688 1 46.75 5 ILE B O 1
ATOM 3025 N N . VAL B 1 6 ? -6.684 52.969 52 1 43.47 6 VAL B N 1
ATOM 3026 C CA . VAL B 1 6 ? -6.953 52.75 50.594 1 43.47 6 VAL B CA 1
ATOM 3027 C C . VAL B 1 6 ? -5.805 51.969 49.938 1 43.47 6 VAL B C 1
ATOM 3029 O O . VAL B 1 6 ? -4.68 52.469 49.875 1 43.47 6 VAL B O 1
ATOM 3032 N N . LEU B 1 7 ? -5.859 50.625 50.062 1 39.59 7 LEU B N 1
ATOM 3033 C CA . LEU B 1 7 ? -4.938 49.812 49.281 1 39.59 7 LEU B CA 1
ATOM 3034 C C . LEU B 1 7 ? -5.098 50.062 47.781 1 39.59 7 LEU B C 1
ATOM 3036 O O . LEU B 1 7 ? -6.133 49.75 47.219 1 39.59 7 LEU B O 1
ATOM 3040 N N . ALA B 1 8 ? -4.43 51.094 47.25 1 45.16 8 ALA B N 1
ATOM 3041 C CA . ALA B 1 8 ? -4.215 51.312 45.812 1 45.16 8 ALA B CA 1
ATOM 3042 C C . ALA B 1 8 ? -3.693 50.031 45.156 1 45.16 8 ALA B C 1
ATOM 3044 O O . ALA B 1 8 ? -2.551 49.625 45.375 1 45.16 8 ALA B O 1
ATOM 3045 N N . SER B 1 9 ? -4.578 49.156 44.812 1 36.41 9 SER B N 1
ATOM 3046 C CA . SER B 1 9 ? -4.227 48 43.969 1 36.41 9 SER B CA 1
ATOM 3047 C C . SER B 1 9 ? -3.602 48.438 42.656 1 36.41 9 SER B C 1
ATOM 3049 O O . SER B 1 9 ? -4.254 49.125 41.844 1 36.41 9 SER B O 1
ATOM 3051 N N . CYS B 1 10 ? -2.326 48.812 42.594 1 36.53 10 CYS B N 1
ATOM 3052 C CA . CYS B 1 10 ? -1.611 49 41.344 1 36.53 10 CYS B CA 1
ATOM 3053 C C . CYS B 1 10 ? -1.941 47.906 40.344 1 36.53 10 CYS B C 1
ATOM 3055 O O . CYS B 1 10 ? -1.575 46.75 40.531 1 36.53 10 CYS B O 1
ATOM 3057 N N . VAL B 1 11 ? -3.045 48.031 39.656 1 37.81 11 VAL B N 1
ATOM 3058 C CA . VAL B 1 11 ? -3.307 47.25 38.438 1 37.81 11 VAL B CA 1
ATOM 3059 C C . VAL B 1 11 ? -2.061 47.219 37.562 1 37.81 11 VAL B C 1
ATOM 3061 O O . VAL B 1 11 ? -1.658 48.25 37.031 1 37.81 11 VAL B O 1
ATOM 3064 N N . SER B 1 12 ? -1.017 46.469 37.906 1 37.66 12 SER B N 1
ATOM 3065 C CA . SER B 1 12 ? 0.137 46.281 37.031 1 37.66 12 SER B CA 1
ATOM 3066 C C . SER B 1 12 ? -0.289 46.125 35.594 1 37.66 12 SER B C 1
ATOM 3068 O O . SER B 1 12 ? -1.113 45.281 35.25 1 37.66 12 SER B O 1
ATOM 3070 N N . ARG B 1 13 ? -0.244 47.156 34.812 1 42.38 13 ARG B N 1
ATOM 3071 C CA . ARG B 1 13 ? -0.417 47.125 33.375 1 42.38 13 ARG B CA 1
ATOM 3072 C C . ARG B 1 13 ? 0.256 45.906 32.75 1 42.38 13 ARG B C 1
ATOM 3074 O O . ARG B 1 13 ? 1.412 45.625 33.062 1 42.38 13 ARG B O 1
ATOM 3081 N N . PRO B 1 14 ? -0.576 44.969 32.219 1 41.72 14 PRO B N 1
ATOM 3082 C CA . PRO B 1 14 ? 0.112 43.844 31.578 1 41.72 14 PRO B CA 1
ATOM 3083 C C . PRO B 1 14 ? 1.319 44.281 30.75 1 41.72 14 PRO B C 1
ATOM 3085 O O . PRO B 1 14 ? 1.332 45.406 30.219 1 41.72 14 PRO B O 1
ATOM 3088 N N . ALA B 1 15 ? 2.523 43.844 31.016 1 43.5 15 ALA B N 1
ATOM 3089 C CA . ALA B 1 15 ? 3.793 44.156 30.359 1 43.5 15 ALA B CA 1
ATOM 3090 C C . ALA B 1 15 ? 3.627 44.25 28.844 1 43.5 15 ALA B C 1
ATOM 3092 O O . ALA B 1 15 ? 2.924 43.406 28.266 1 43.5 15 ALA B O 1
ATOM 3093 N N . PRO B 1 16 ? 3.781 45.281 28.109 1 41.03 16 PRO B N 1
ATOM 3094 C CA . PRO B 1 16 ? 3.748 45.375 26.656 1 41.03 16 PRO B CA 1
ATOM 3095 C C . PRO B 1 16 ? 4.293 44.094 25.984 1 41.03 16 PRO B C 1
ATOM 3097 O O . PRO B 1 16 ? 5.188 43.438 26.531 1 41.03 16 PRO B O 1
ATOM 3100 N N . GLU B 1 17 ? 3.475 43.219 25.297 1 47.22 17 GLU B N 1
ATOM 3101 C CA . GLU B 1 17 ? 4.039 42.156 24.453 1 47.22 17 GLU B CA 1
ATOM 3102 C C . GLU B 1 17 ? 5.363 42.594 23.844 1 47.22 17 GLU B C 1
ATOM 3104 O O . GLU B 1 17 ? 5.492 43.719 23.359 1 47.22 17 GLU B O 1
ATOM 3109 N N . PRO B 1 18 ? 6.512 42.156 24.219 1 49.38 18 PRO B N 1
ATOM 3110 C CA . PRO B 1 18 ? 7.738 42.625 23.562 1 49.38 18 PRO B CA 1
ATOM 3111 C C . PRO B 1 18 ? 7.555 42.844 22.062 1 49.38 18 PRO B C 1
ATOM 3113 O O . PRO B 1 18 ? 6.723 42.188 21.422 1 49.38 18 PRO B O 1
ATOM 3116 N N . ALA B 1 19 ? 7.656 44.031 21.453 1 54.81 19 ALA B N 1
ATOM 3117 C CA . ALA B 1 19 ? 7.578 44.562 20.094 1 54.81 19 ALA B CA 1
ATOM 3118 C C . ALA B 1 19 ? 7.945 43.531 19.047 1 54.81 19 ALA B C 1
ATOM 3120 O O . ALA B 1 19 ? 7.477 43.594 17.906 1 54.81 19 ALA B O 1
ATOM 3121 N N . ASP B 1 20 ? 8.578 42.281 19.172 1 81.38 20 ASP B N 1
ATOM 3122 C CA . ASP B 1 20 ? 9.086 41.531 18.031 1 81.38 20 ASP B CA 1
ATOM 3123 C C . ASP B 1 20 ? 8.617 40.062 18.078 1 81.38 20 ASP B C 1
ATOM 3125 O O . ASP B 1 20 ? 9.422 39.156 17.953 1 81.38 20 ASP B O 1
ATOM 3129 N N . THR B 1 21 ? 7.176 39.812 18.344 1 93.56 21 THR B N 1
ATOM 3130 C CA . THR B 1 21 ? 6.617 38.469 18.391 1 93.56 21 THR B CA 1
ATOM 3131 C C . THR B 1 21 ? 6.066 38.062 17.031 1 93.56 21 THR B C 1
ATOM 3133 O O . THR B 1 21 ? 5.668 38.906 16.234 1 93.56 21 THR B O 1
ATOM 3136 N N . ILE B 1 22 ? 6.133 36.781 16.766 1 97.25 22 ILE B N 1
ATOM 3137 C CA . ILE B 1 22 ? 5.531 36.219 15.57 1 97.25 22 ILE B CA 1
ATOM 3138 C C . ILE B 1 22 ? 4.121 35.719 15.883 1 97.25 22 ILE B C 1
ATOM 3140 O O . ILE B 1 22 ? 3.936 34.906 16.781 1 97.25 22 ILE B O 1
ATOM 3144 N N . ARG B 1 23 ? 3.1 36.281 15.195 1 98 23 ARG B N 1
ATOM 3145 C CA . ARG B 1 23 ? 1.711 35.906 15.43 1 98 23 ARG B CA 1
ATOM 3146 C C . ARG B 1 23 ? 1.302 34.75 14.516 1 98 23 ARG B C 1
ATOM 3148 O O . ARG B 1 23 ? 1.474 34.812 13.297 1 98 23 ARG B O 1
ATOM 3155 N N . VAL B 1 24 ? 0.818 33.656 15.141 1 98.44 24 VAL B N 1
ATOM 3156 C CA . VAL B 1 24 ? 0.266 32.469 14.461 1 98.44 24 VAL B CA 1
ATOM 3157 C C . VAL B 1 24 ? -1.259 32.5 14.531 1 98.44 24 VAL B C 1
ATOM 3159 O O . VAL B 1 24 ? -1.833 32.625 15.625 1 98.44 24 VAL B O 1
ATOM 3162 N N . GLY B 1 25 ? -1.907 32.469 13.398 1 98.62 25 GLY B N 1
ATOM 3163 C CA . GLY B 1 25 ? -3.361 32.5 13.375 1 98.62 25 GLY B CA 1
ATOM 3164 C C . GLY B 1 25 ? -3.98 31.109 13.445 1 98.62 25 GLY B C 1
ATOM 3165 O O . GLY B 1 25 ? -3.578 30.203 12.703 1 98.62 25 GLY B O 1
ATOM 3166 N N . ALA B 1 26 ? -4.914 30.906 14.344 1 98.44 26 ALA B N 1
ATOM 3167 C CA . ALA B 1 26 ? -5.762 29.719 14.391 1 98.44 26 ALA B CA 1
ATOM 3168 C C . ALA B 1 26 ? -7.195 30.062 13.992 1 98.44 26 ALA B C 1
ATOM 3170 O O . ALA B 1 26 ? -7.844 30.891 14.633 1 98.44 26 ALA B O 1
ATOM 3171 N N . LEU B 1 27 ? -7.633 29.547 12.938 1 97.88 27 LEU B N 1
ATOM 3172 C CA . LEU B 1 27 ? -9.008 29.703 12.469 1 97.88 27 LEU B CA 1
ATOM 3173 C C . LEU B 1 27 ? -9.797 28.406 12.672 1 97.88 27 LEU B C 1
ATOM 3175 O O . LEU B 1 27 ? -9.742 27.5 11.836 1 97.88 27 LEU B O 1
ATOM 3179 N N . LEU B 1 28 ? -10.547 28.375 13.789 1 95.88 28 LEU B N 1
ATOM 3180 C CA . LEU B 1 28 ? -11.156 27.141 14.273 1 95.88 28 LEU B CA 1
ATOM 3181 C C . LEU B 1 28 ? -12.586 27.391 14.742 1 95.88 28 LEU B C 1
ATOM 3183 O O . LEU B 1 28 ? -12.953 28.516 15.039 1 95.88 28 LEU B O 1
ATOM 3187 N N . PRO B 1 29 ? -13.398 26.328 14.789 1 90.81 29 PRO B N 1
ATOM 3188 C CA . PRO B 1 29 ? -14.734 26.516 15.352 1 90.81 29 PRO B CA 1
ATOM 3189 C C . PRO B 1 29 ? -14.727 26.547 16.875 1 90.81 29 PRO B C 1
ATOM 3191 O O . PRO B 1 29 ? -14.258 25.609 17.531 1 90.81 29 PRO B O 1
ATOM 3194 N N . PHE B 1 30 ? -15.195 27.688 17.516 1 94.56 30 PHE B N 1
ATOM 3195 C CA . PHE B 1 30 ? -15.25 27.797 18.969 1 94.56 30 PHE B CA 1
ATOM 3196 C C . PHE B 1 30 ? -16.688 27.938 19.453 1 94.56 30 PHE B C 1
ATOM 3198 O O . PHE B 1 30 ? -16.938 28.094 20.641 1 94.56 30 PHE B O 1
ATOM 3205 N N . THR B 1 31 ? -17.578 27.953 18.484 1 90.62 31 THR B N 1
ATOM 3206 C CA . THR B 1 31 ? -19 27.953 18.781 1 90.62 31 THR B CA 1
ATOM 3207 C C . THR B 1 31 ? -19.734 26.859 18 1 90.62 31 THR B C 1
ATOM 3209 O O . THR B 1 31 ? -19.172 26.281 17.062 1 90.62 31 THR B O 1
ATOM 3212 N N . GLY B 1 32 ? -20.844 26.516 18.531 1 81.5 32 GLY B N 1
ATOM 3213 C CA . GLY B 1 32 ? -21.641 25.516 17.859 1 81.5 32 GLY B CA 1
ATOM 3214 C C . GLY B 1 32 ? -21.219 24.094 18.172 1 81.5 32 GLY B C 1
ATOM 3215 O O . GLY B 1 32 ? -20.531 23.859 19.172 1 81.5 32 GLY B O 1
ATOM 3216 N N . ASP B 1 33 ? -21.578 23.125 17.344 1 72.94 33 ASP B N 1
ATOM 3217 C CA . ASP B 1 33 ? -21.422 21.688 17.594 1 72.94 33 ASP B CA 1
ATOM 3218 C C . ASP B 1 33 ? -19.953 21.281 17.547 1 72.94 33 ASP B C 1
ATOM 3220 O O . ASP B 1 33 ? -19.578 20.234 18.094 1 72.94 33 ASP B O 1
ATOM 3224 N N . LEU B 1 34 ? -19.141 22.141 16.953 1 78.88 34 LEU B N 1
ATOM 3225 C CA . LEU B 1 34 ? -17.734 21.781 16.797 1 78.88 34 LEU B CA 1
ATOM 3226 C C . LEU B 1 34 ? -16.859 22.562 17.766 1 78.88 34 LEU B C 1
ATOM 3228 O O . LEU B 1 34 ? -15.641 22.531 17.672 1 78.88 34 LEU B O 1
ATOM 3232 N N . ALA B 1 35 ? -17.516 23.219 18.719 1 87.75 35 ALA B N 1
ATOM 3233 C CA . ALA B 1 35 ? -16.781 24.062 19.672 1 87.75 35 ALA B CA 1
ATOM 3234 C C . ALA B 1 35 ? -15.727 23.25 20.406 1 87.75 35 ALA B C 1
ATOM 3236 O O . ALA B 1 35 ? -14.578 23.688 20.547 1 87.75 35 ALA B O 1
ATOM 3237 N N . SER B 1 36 ? -16.094 22.047 20.828 1 86.19 36 SER B N 1
ATOM 3238 C CA . SER B 1 36 ? -15.18 21.219 21.609 1 86.19 36 SER B CA 1
ATOM 3239 C C . SER B 1 36 ? -14 20.75 20.75 1 86.19 36 SER B C 1
ATOM 3241 O O . SER B 1 36 ? -12.891 20.594 21.25 1 86.19 36 SER B O 1
ATOM 3243 N N . VAL B 1 37 ? -14.234 20.531 19.516 1 86.19 37 VAL B N 1
ATOM 3244 C CA . VAL B 1 37 ? -13.18 20.125 18.594 1 86.19 37 VAL B CA 1
ATOM 3245 C C . VAL B 1 37 ? -12.188 21.281 18.422 1 86.19 37 VAL B C 1
ATOM 3247 O O . VAL B 1 37 ? -10.977 21.078 18.562 1 86.19 37 VAL B O 1
ATOM 3250 N N . GLY B 1 38 ? -12.727 22.469 18.156 1 92.88 38 GLY B N 1
ATOM 3251 C CA . GLY B 1 38 ? -11.875 23.641 18.016 1 92.88 38 GLY B CA 1
ATOM 3252 C C . GLY B 1 38 ? -11.023 23.922 19.25 1 92.88 38 GLY B C 1
ATOM 3253 O O . GLY B 1 38 ? -9.836 24.219 19.125 1 92.88 38 GLY B O 1
ATOM 3254 N N . GLU B 1 39 ? -11.656 23.766 20.391 1 94 39 GLU B N 1
ATOM 3255 C CA . GLU B 1 39 ? -10.93 23.984 21.641 1 94 39 GLU B CA 1
ATOM 3256 C C . GLU B 1 39 ? -9.805 22.969 21.812 1 94 39 GLU B C 1
ATOM 3258 O O . GLU B 1 39 ? -8.703 23.312 22.234 1 94 39 GLU B O 1
ATOM 3263 N N . ASN B 1 40 ? -10.094 21.719 21.5 1 93.81 40 ASN B N 1
ATOM 3264 C CA . ASN B 1 40 ? -9.102 20.656 21.609 1 93.81 40 ASN B CA 1
ATOM 3265 C C . ASN B 1 40 ? -7.91 20.906 20.688 1 93.81 40 ASN B C 1
ATOM 3267 O O . ASN B 1 40 ? -6.758 20.75 21.094 1 93.81 40 ASN B O 1
ATOM 3271 N N . ILE B 1 41 ? -8.203 21.328 19.484 1 95.12 41 ILE B N 1
ATOM 3272 C CA . ILE B 1 41 ? -7.152 21.641 18.516 1 95.12 41 ILE B CA 1
ATOM 3273 C C . ILE B 1 41 ? -6.316 22.812 19.031 1 95.12 41 ILE B C 1
ATOM 3275 O O . ILE B 1 41 ? -5.082 22.766 18.984 1 95.12 41 ILE B O 1
ATOM 3279 N N . GLU B 1 42 ? -7 23.859 19.531 1 97.25 42 GLU B N 1
ATOM 3280 C CA . GLU B 1 42 ? -6.277 25.016 20.047 1 97.25 42 GLU B CA 1
ATOM 3281 C C . GLU B 1 42 ? -5.312 24.625 21.156 1 97.25 42 GLU B C 1
ATOM 3283 O O . GLU B 1 42 ? -4.199 25.141 21.234 1 97.25 42 GLU B O 1
ATOM 3288 N N . ARG B 1 43 ? -5.734 23.734 21.969 1 97.12 43 ARG B N 1
ATOM 3289 C CA . ARG B 1 43 ? -4.891 23.266 23.047 1 97.12 43 ARG B CA 1
ATOM 3290 C C . ARG B 1 43 ? -3.641 22.578 22.516 1 97.12 43 ARG B C 1
ATOM 3292 O O . ARG B 1 43 ? -2.553 22.719 23.078 1 97.12 43 ARG B O 1
ATOM 3299 N N . GLY B 1 44 ? -3.816 21.781 21.469 1 97.12 44 GLY B N 1
ATOM 3300 C CA . GLY B 1 44 ? -2.654 21.203 20.812 1 97.12 44 GLY B CA 1
ATOM 3301 C C . GLY B 1 44 ? -1.716 22.234 20.234 1 97.12 44 GLY B C 1
ATOM 3302 O O . GLY B 1 44 ? -0.495 22.109 20.344 1 97.12 44 GLY B O 1
ATOM 3303 N N . LEU B 1 45 ? -2.271 23.281 19.656 1 98.06 45 LEU B N 1
ATOM 3304 C CA . LEU B 1 45 ? -1.479 24.375 19.094 1 98.06 45 LEU B CA 1
ATOM 3305 C C . LEU B 1 45 ? -0.72 25.109 20.203 1 98.06 45 LEU B C 1
ATOM 3307 O O . LEU B 1 45 ? 0.425 25.516 20 1 98.06 45 LEU B O 1
ATOM 3311 N N . LEU B 1 46 ? -1.352 25.281 21.312 1 98.12 46 LEU B N 1
ATOM 3312 C CA . LEU B 1 46 ? -0.697 25.969 22.422 1 98.12 46 LEU B CA 1
ATOM 3313 C C . LEU B 1 46 ? 0.495 25.156 22.922 1 98.12 46 LEU B C 1
ATOM 3315 O O . LEU B 1 46 ? 1.542 25.719 23.25 1 98.12 46 LEU B O 1
ATOM 3319 N N . ILE B 1 47 ? 0.36 23.844 22.969 1 97.19 47 ILE B N 1
ATOM 3320 C CA . ILE B 1 47 ? 1.501 23.016 23.328 1 97.19 47 ILE B CA 1
ATOM 3321 C C . ILE B 1 47 ? 2.633 23.234 22.328 1 97.19 47 ILE B C 1
ATOM 3323 O O . ILE B 1 47 ? 3.799 23.359 22.703 1 97.19 47 ILE B O 1
ATOM 3327 N N . ALA B 1 48 ? 2.311 23.266 21.047 1 97.62 48 ALA B N 1
ATOM 3328 C CA . ALA B 1 48 ? 3.318 23.469 20.016 1 97.62 48 ALA B CA 1
ATOM 3329 C C . ALA B 1 48 ? 4.027 24.812 20.203 1 97.62 48 ALA B C 1
ATOM 3331 O O . ALA B 1 48 ? 5.254 24.891 20.109 1 97.62 48 ALA B O 1
ATOM 3332 N N . ILE B 1 49 ? 3.266 25.875 20.484 1 98 49 ILE B N 1
ATOM 3333 C CA . ILE B 1 49 ? 3.814 27.203 20.688 1 98 49 ILE B CA 1
ATOM 3334 C C . ILE B 1 49 ? 4.75 27.203 21.891 1 98 49 ILE B C 1
ATOM 3336 O O . ILE B 1 49 ? 5.871 27.719 21.812 1 98 49 ILE B O 1
ATOM 3340 N N . GLU B 1 50 ? 4.289 26.656 22.938 1 97.12 50 GLU B N 1
ATOM 3341 C CA . GLU B 1 50 ? 5.098 26.578 24.156 1 97.12 50 GLU B CA 1
ATOM 3342 C C . GLU B 1 50 ? 6.391 25.812 23.906 1 97.12 50 GLU B C 1
ATOM 3344 O O . GLU B 1 50 ? 7.461 26.219 24.359 1 97.12 50 GLU B O 1
ATOM 3349 N N . THR B 1 51 ? 6.266 24.719 23.219 1 96.5 51 THR B N 1
ATOM 3350 C CA . THR B 1 51 ? 7.426 23.891 22.906 1 96.5 51 THR B CA 1
ATOM 3351 C C . THR B 1 51 ? 8.445 24.688 22.094 1 96.5 51 THR B C 1
ATOM 3353 O O . THR B 1 51 ? 9.633 24.719 22.438 1 96.5 51 THR B O 1
ATOM 3356 N N . VAL B 1 52 ? 8.047 25.406 21.078 1 97.69 52 VAL B N 1
ATOM 3357 C CA . VAL B 1 52 ? 8.938 26.188 20.219 1 97.69 52 VAL B CA 1
ATOM 3358 C C . VAL B 1 52 ? 9.562 27.328 21.031 1 97.69 52 VAL B C 1
ATOM 3360 O O . VAL B 1 52 ? 10.766 27.578 20.938 1 97.69 52 VAL B O 1
ATOM 3363 N N . ASN B 1 53 ? 8.758 27.984 21.828 1 97.62 53 ASN B N 1
ATOM 3364 C CA . ASN B 1 53 ? 9.242 29.125 22.609 1 97.62 53 ASN B CA 1
ATOM 3365 C C . ASN B 1 53 ? 10.234 28.672 23.688 1 97.62 53 ASN B C 1
ATOM 3367 O O . ASN B 1 53 ? 11.289 29.281 23.859 1 97.62 53 ASN B O 1
ATOM 3371 N N . GLU B 1 54 ? 9.93 27.594 24.359 1 96.75 54 GLU B N 1
ATOM 3372 C CA . GLU B 1 54 ? 10.727 27.156 25.5 1 96.75 54 GLU B CA 1
ATOM 3373 C C . GLU B 1 54 ? 11.961 26.391 25.047 1 96.75 54 GLU B C 1
ATOM 3375 O O . GLU B 1 54 ? 13.039 26.547 25.609 1 96.75 54 GLU B O 1
ATOM 3380 N N . GLU B 1 55 ? 11.742 25.578 24.047 1 95.56 55 GLU B N 1
ATOM 3381 C CA . GLU B 1 55 ? 12.812 24.656 23.672 1 95.56 55 GLU B CA 1
ATOM 3382 C C . GLU B 1 55 ? 13.703 25.25 22.578 1 95.56 55 GLU B C 1
ATOM 3384 O O . GLU B 1 55 ? 14.898 24.953 22.516 1 95.56 55 GLU B O 1
ATOM 3389 N N . ALA B 1 56 ? 13.156 26.078 21.75 1 96.06 56 ALA B N 1
ATOM 3390 C CA . ALA B 1 56 ? 13.93 26.562 20.609 1 96.06 56 ALA B CA 1
ATOM 3391 C C . ALA B 1 56 ? 14.156 28.078 20.703 1 96.06 56 ALA B C 1
ATOM 3393 O O . ALA B 1 56 ? 14.875 28.656 19.891 1 96.06 56 ALA B O 1
ATOM 3394 N N . GLY B 1 57 ? 13.555 28.734 21.625 1 95.88 57 GLY B N 1
ATOM 3395 C CA . GLY B 1 57 ? 13.711 30.172 21.766 1 95.88 57 GLY B CA 1
ATOM 3396 C C . GLY B 1 57 ? 12.922 30.969 20.75 1 95.88 57 GLY B C 1
ATOM 3397 O O . GLY B 1 57 ? 13.227 32.125 20.469 1 95.88 57 GLY B O 1
ATOM 3398 N N . GLY B 1 58 ? 11.945 30.359 20.188 1 97.06 58 GLY B N 1
ATOM 3399 C CA . GLY B 1 58 ? 11.156 31 19.156 1 97.06 58 GLY B CA 1
ATOM 3400 C C . GLY B 1 58 ? 11.742 30.828 17.766 1 97.06 58 GLY B C 1
ATOM 3401 O O . GLY B 1 58 ? 12.633 29.984 17.562 1 97.06 58 GLY B O 1
ATOM 3402 N N . VAL B 1 59 ? 11.141 31.484 16.812 1 97.38 59 VAL B N 1
ATOM 3403 C CA . VAL B 1 59 ? 11.617 31.484 15.438 1 97.38 59 VAL B CA 1
ATOM 3404 C C . VAL B 1 59 ? 12.43 32.75 15.18 1 97.38 59 VAL B C 1
ATOM 3406 O O . VAL B 1 59 ? 11.953 33.875 15.422 1 97.38 59 VAL B O 1
ATOM 3409 N N . GLY B 1 60 ? 13.656 32.594 14.703 1 95 60 GLY B N 1
ATOM 3410 C CA . GLY B 1 60 ? 14.516 33.75 14.523 1 95 60 GLY B CA 1
ATOM 3411 C C . GLY B 1 60 ? 14.719 34.562 15.805 1 95 60 GLY B C 1
ATOM 3412 O O . GLY B 1 60 ? 14.891 35.781 15.766 1 95 60 GLY B O 1
ATOM 3413 N N . GLY B 1 61 ? 14.539 33.875 16.859 1 94.81 61 GLY B N 1
ATOM 3414 C CA . GLY B 1 61 ? 14.688 34.5 18.156 1 94.81 61 GLY B CA 1
ATOM 3415 C C . GLY B 1 61 ? 13.438 35.219 18.609 1 94.81 61 GLY B C 1
ATOM 3416 O O . GLY B 1 61 ? 13.414 35.812 19.703 1 94.81 61 GLY B O 1
ATOM 3417 N N . ARG B 1 62 ? 12.438 35.219 17.891 1 96.62 62 ARG B N 1
ATOM 3418 C CA . ARG B 1 62 ? 11.172 35.844 18.25 1 96.62 62 ARG B CA 1
ATOM 3419 C C . ARG B 1 62 ? 10.172 34.812 18.766 1 96.62 62 ARG B C 1
ATOM 3421 O O . ARG B 1 62 ? 9.945 33.781 18.125 1 96.62 62 ARG B O 1
ATOM 3428 N N . PRO B 1 63 ? 9.586 35.031 19.922 1 97.31 63 PRO B N 1
ATOM 3429 C CA . PRO B 1 63 ? 8.578 34.094 20.422 1 97.31 63 PRO B CA 1
ATOM 3430 C C . PRO B 1 63 ? 7.309 34.094 19.578 1 97.31 63 PRO B C 1
ATOM 3432 O O . PRO B 1 63 ? 6.973 35.094 18.953 1 97.31 63 PRO B O 1
ATOM 3435 N N . LEU B 1 64 ? 6.66 32.938 19.625 1 98.31 64 LEU B N 1
ATOM 3436 C CA . LEU B 1 64 ? 5.379 32.781 18.953 1 98.31 64 LEU B CA 1
ATOM 3437 C C . LEU B 1 64 ? 4.219 33.094 19.891 1 98.31 64 LEU B C 1
ATOM 3439 O O . LEU B 1 64 ? 4.297 32.844 21.094 1 98.31 64 LEU B O 1
ATOM 3443 N N . THR B 1 65 ? 3.195 33.688 19.359 1 98.06 65 THR B N 1
ATOM 3444 C CA . THR B 1 65 ? 1.928 33.844 20.062 1 98.06 65 THR B CA 1
ATOM 3445 C C . THR B 1 65 ? 0.761 33.406 19.188 1 98.06 65 THR B C 1
ATOM 3447 O O . THR B 1 65 ? 0.805 33.531 17.953 1 98.06 65 THR B O 1
ATOM 3450 N N . LEU B 1 66 ? -0.233 32.844 19.828 1 98.19 66 LEU B N 1
ATOM 3451 C CA . LEU B 1 66 ? -1.401 32.344 19.109 1 98.19 66 LEU B CA 1
ATOM 3452 C C . LEU B 1 66 ? -2.508 33.375 19.078 1 98.19 66 LEU B C 1
ATOM 3454 O O . LEU B 1 66 ? -2.848 33.969 20.109 1 98.19 66 LEU B O 1
ATOM 3458 N N . VAL B 1 67 ? -3.023 33.688 17.922 1 98.25 67 VAL B N 1
ATOM 3459 C CA . VAL B 1 67 ? -4.223 34.5 17.734 1 98.25 67 VAL B CA 1
ATOM 3460 C C . VAL B 1 67 ? -5.348 33.656 17.172 1 98.25 67 VAL B C 1
ATOM 3462 O O . VAL B 1 67 ? -5.293 33.219 16.016 1 98.25 67 VAL B O 1
ATOM 3465 N N . SER B 1 68 ? -6.34 33.406 17.984 1 98.31 68 SER B N 1
ATOM 3466 C CA . SER B 1 68 ? -7.418 32.5 17.594 1 98.31 68 SER B CA 1
ATOM 3467 C C . SER B 1 68 ? -8.672 33.281 17.203 1 98.31 68 SER B C 1
ATOM 3469 O O . SER B 1 68 ? -8.992 34.281 17.828 1 98.31 68 SER B O 1
ATOM 3471 N N . ARG B 1 69 ? -9.289 32.844 16.172 1 98 69 ARG B N 1
ATOM 3472 C CA . ARG B 1 69 ? -10.578 33.406 15.75 1 98 69 ARG B CA 1
ATOM 3473 C C . ARG B 1 69 ? -11.578 32.281 15.461 1 98 69 ARG B C 1
ATOM 3475 O O . ARG B 1 69 ? -11.203 31.203 14.977 1 98 69 ARG B O 1
ATOM 3482 N N . ASP B 1 70 ? -12.75 32.562 15.703 1 97.19 70 ASP B N 1
ATOM 3483 C CA . ASP B 1 70 ? -13.852 31.625 15.586 1 97.19 70 ASP B CA 1
ATOM 3484 C C . ASP B 1 70 ? -14.445 31.641 14.18 1 97.19 70 ASP B C 1
ATOM 3486 O O . ASP B 1 70 ? -14.82 32.719 13.68 1 97.19 70 ASP B O 1
ATOM 3490 N N . THR B 1 71 ? -14.57 30.453 13.562 1 93.81 71 THR B N 1
ATOM 3491 C CA . THR B 1 71 ? -15.203 30.375 12.25 1 93.81 71 THR B CA 1
ATOM 3492 C C . THR B 1 71 ? -16.719 30.438 12.375 1 93.81 71 THR B C 1
ATOM 3494 O O . THR B 1 71 ? -17.422 30.688 11.391 1 93.81 71 THR B O 1
ATOM 3497 N N . HIS B 1 72 ? -17.219 30.172 13.641 1 88.81 72 HIS B N 1
ATOM 3498 C CA . HIS B 1 72 ? -18.641 30.062 13.914 1 88.81 72 HIS B CA 1
ATOM 3499 C C . HIS B 1 72 ? -19.297 29.031 13 1 88.81 72 HIS B C 1
ATOM 3501 O O . HIS B 1 72 ? -20.516 29.109 12.758 1 88.81 72 HIS B O 1
ATOM 3507 N N . SER B 1 73 ? -18.484 28.234 12.398 1 80.44 73 SER B N 1
ATOM 3508 C CA . SER B 1 73 ? -18.953 27.266 11.414 1 80.44 73 SER B CA 1
ATOM 3509 C C . SER B 1 73 ? -19.844 27.938 10.367 1 80.44 73 SER B C 1
ATOM 3511 O O . SER B 1 73 ? -20.859 27.375 9.945 1 80.44 73 SER B O 1
ATOM 3513 N N . ASP B 1 74 ? -19.516 29.172 10.016 1 86 74 ASP B N 1
ATOM 3514 C CA . ASP B 1 74 ? -20.234 30.016 9.062 1 86 74 ASP B CA 1
ATOM 3515 C C . ASP B 1 74 ? -19.281 30.625 8.039 1 86 74 ASP B C 1
ATOM 3517 O O . ASP B 1 74 ? -18.297 31.281 8.414 1 86 74 ASP B O 1
ATOM 3521 N N . PRO B 1 75 ? -19.625 30.422 6.738 1 86.62 75 PRO B N 1
ATOM 3522 C CA . PRO B 1 75 ? -18.688 30.891 5.711 1 86.62 75 PRO B CA 1
ATOM 3523 C C . PRO B 1 75 ? -18.453 32.406 5.77 1 86.62 75 PRO B C 1
ATOM 3525 O O . PRO B 1 75 ? -17.328 32.844 5.594 1 86.62 75 PRO B O 1
ATOM 3528 N N . VAL B 1 76 ? -19.484 33.156 5.984 1 90.94 76 VAL B N 1
ATOM 3529 C CA . VAL B 1 76 ? -19.359 34.625 6.004 1 90.94 76 VAL B CA 1
ATOM 3530 C C . VAL B 1 76 ? -18.562 35.062 7.238 1 90.94 76 VAL B C 1
ATOM 3532 O O . VAL B 1 76 ? -17.594 35.812 7.129 1 90.94 76 VAL B O 1
ATOM 3535 N N . ARG B 1 77 ? -18.938 34.562 8.375 1 93.31 77 ARG B N 1
ATOM 3536 C CA . ARG B 1 77 ? -18.234 34.906 9.602 1 93.31 77 ARG B CA 1
ATOM 3537 C C . ARG B 1 77 ? -16.812 34.344 9.594 1 93.31 77 ARG B C 1
ATOM 3539 O O . ARG B 1 77 ? -15.891 35 10.117 1 93.31 77 ARG B O 1
ATOM 3546 N N . GLY B 1 78 ? -16.703 33.188 9.047 1 94.38 78 GLY B N 1
ATOM 3547 C CA . GLY B 1 78 ? -15.383 32.594 8.898 1 94.38 78 GLY B CA 1
ATOM 3548 C C . GLY B 1 78 ? -14.445 33.438 8.062 1 94.38 78 GLY B C 1
ATOM 3549 O O . GLY B 1 78 ? -13.273 33.625 8.422 1 94.38 78 GLY B O 1
ATOM 3550 N N . MET B 1 79 ? -14.945 33.938 6.969 1 94.5 79 MET B N 1
ATOM 3551 C CA . MET B 1 79 ? -14.125 34.781 6.105 1 94.5 79 MET B CA 1
ATOM 3552 C C . MET B 1 79 ? -13.75 36.094 6.82 1 94.5 79 MET B C 1
ATOM 3554 O O . MET B 1 79 ? -12.617 36.562 6.699 1 94.5 79 MET B O 1
ATOM 3558 N N . ALA B 1 80 ? -14.695 36.594 7.527 1 96.12 80 ALA B N 1
ATOM 3559 C CA . ALA B 1 80 ? -14.406 37.812 8.312 1 96.12 80 ALA B CA 1
ATOM 3560 C C . ALA B 1 80 ? -13.344 37.531 9.375 1 96.12 80 ALA B C 1
ATOM 3562 O O . ALA B 1 80 ? -12.461 38.344 9.609 1 96.12 80 ALA B O 1
ATOM 3563 N N . ALA B 1 81 ? -13.508 36.406 9.984 1 97 81 ALA B N 1
ATOM 3564 C CA . ALA B 1 81 ? -12.523 36 10.984 1 97 81 ALA B CA 1
ATOM 3565 C C . ALA B 1 81 ? -11.141 35.844 10.367 1 97 81 ALA B C 1
ATOM 3567 O O . ALA B 1 81 ? -10.133 36.219 10.961 1 97 81 ALA B O 1
ATOM 3568 N N . ALA B 1 82 ? -11.086 35.25 9.195 1 96.12 82 ALA B N 1
ATOM 3569 C CA . ALA B 1 82 ? -9.82 35.094 8.477 1 96.12 82 ALA B CA 1
ATOM 3570 C C . ALA B 1 82 ? -9.203 36.438 8.156 1 96.12 82 ALA B C 1
ATOM 3572 O O . ALA B 1 82 ? -8 36.656 8.344 1 96.12 82 ALA B O 1
ATOM 3573 N N . GLN B 1 83 ? -10.008 37.344 7.719 1 95.75 83 GLN B N 1
ATOM 3574 C CA . GLN B 1 83 ? -9.523 38.688 7.414 1 95.75 83 GLN B CA 1
ATOM 3575 C C . GLN B 1 83 ? -8.977 39.375 8.664 1 95.75 83 GLN B C 1
ATOM 3577 O O . GLN B 1 83 ? -7.957 40.062 8.602 1 95.75 83 GLN B O 1
ATOM 3582 N N . ALA B 1 84 ? -9.664 39.156 9.742 1 97.12 84 ALA B N 1
ATOM 3583 C CA . ALA B 1 84 ? -9.203 39.75 11 1 97.12 84 ALA B CA 1
ATOM 3584 C C . ALA B 1 84 ? -7.828 39.188 11.375 1 97.12 84 ALA B C 1
ATOM 3586 O O . ALA B 1 84 ? -6.984 39.938 11.898 1 97.12 84 ALA B O 1
ATOM 3587 N N . LEU B 1 85 ? -7.609 37.906 11.156 1 97.75 85 LEU B N 1
ATOM 3588 C CA . LEU B 1 85 ? -6.301 37.312 11.406 1 97.75 85 LEU B CA 1
ATOM 3589 C C . LEU B 1 85 ? -5.234 37.938 10.516 1 97.75 85 LEU B C 1
ATOM 3591 O O . LEU B 1 85 ? -4.141 38.281 10.984 1 97.75 85 LEU B O 1
ATOM 3595 N N . LEU B 1 86 ? -5.555 38.125 9.266 1 96 86 LEU B N 1
ATOM 3596 C CA . LEU B 1 86 ? -4.613 38.719 8.328 1 96 86 LEU B CA 1
ATOM 3597 C C . LEU B 1 86 ? -4.297 40.156 8.727 1 96 86 LEU B C 1
ATOM 3599 O O . LEU B 1 86 ? -3.139 40.562 8.695 1 96 86 LEU B O 1
ATOM 3603 N N . ASP B 1 87 ? -5.289 40.875 9.164 1 95.69 87 ASP B N 1
ATOM 3604 C CA . ASP B 1 87 ? -5.113 42.281 9.602 1 95.69 87 ASP B CA 1
ATOM 3605 C C . ASP B 1 87 ? -4.27 42.344 10.875 1 95.69 87 ASP B C 1
ATOM 3607 O O . ASP B 1 87 ? -3.596 43.344 11.117 1 95.69 87 ASP B O 1
ATOM 3611 N N . ALA B 1 88 ? -4.391 41.312 11.617 1 96.25 88 ALA B N 1
ATOM 3612 C CA . ALA B 1 88 ? -3.615 41.25 12.852 1 96.25 88 ALA B CA 1
ATOM 3613 C C . ALA B 1 88 ? -2.15 40.938 12.57 1 96.25 88 ALA B C 1
ATOM 3615 O O . ALA B 1 88 ? -1.32 40.938 13.477 1 96.25 88 ALA B O 1
ATOM 3616 N N . GLY B 1 89 ? -1.851 40.594 11.312 1 96 89 GLY B N 1
ATOM 3617 C CA . GLY B 1 89 ? -0.468 40.375 10.898 1 96 89 GLY B CA 1
ATOM 3618 C C . GLY B 1 89 ? 0.05 39 11.195 1 96 89 GLY B C 1
ATOM 3619 O O . GLY B 1 89 ? 1.224 38.812 11.523 1 96 89 GLY B O 1
ATOM 3620 N N . VAL B 1 90 ? -0.777 38.031 11.156 1 97.56 90 VAL B N 1
ATOM 3621 C CA . VAL B 1 90 ? -0.321 36.656 11.375 1 97.56 90 VAL B CA 1
ATOM 3622 C C . VAL B 1 90 ? 0.569 36.219 10.211 1 97.56 90 VAL B C 1
ATOM 3624 O O . VAL B 1 90 ? 0.415 36.719 9.086 1 97.56 90 VAL B O 1
ATOM 3627 N N . GLU B 1 91 ? 1.479 35.312 10.453 1 96.88 91 GLU B N 1
ATOM 3628 C CA . GLU B 1 91 ? 2.418 34.875 9.43 1 96.88 91 GLU B CA 1
ATOM 3629 C C . GLU B 1 91 ? 2.02 33.5 8.883 1 96.88 91 GLU B C 1
ATOM 3631 O O . GLU B 1 91 ? 2.611 33.031 7.914 1 96.88 91 GLU B O 1
ATOM 3636 N N . VAL B 1 92 ? 1.063 32.906 9.461 1 97.88 92 VAL B N 1
ATOM 3637 C CA . VAL B 1 92 ? 0.49 31.625 9.023 1 97.88 92 VAL B CA 1
ATOM 3638 C C . VAL B 1 92 ? -0.938 31.5 9.547 1 97.88 92 VAL B C 1
ATOM 3640 O O . VAL B 1 92 ? -1.268 32.031 10.609 1 97.88 92 VAL B O 1
ATOM 3643 N N . ILE B 1 93 ? -1.758 30.859 8.766 1 97.94 93 ILE B N 1
ATOM 3644 C CA . ILE B 1 93 ? -3.076 30.484 9.258 1 97.94 93 ILE B CA 1
ATOM 3645 C C . ILE B 1 93 ? -3.166 28.953 9.352 1 97.94 93 ILE B C 1
ATOM 3647 O O . ILE B 1 93 ? -2.883 28.25 8.383 1 97.94 93 ILE B O 1
ATOM 3651 N N . ILE B 1 94 ? -3.479 28.469 10.484 1 97.75 94 ILE B N 1
ATOM 3652 C CA . ILE B 1 94 ? -3.729 27.047 10.742 1 97.75 94 ILE B CA 1
ATOM 3653 C C . ILE B 1 94 ? -5.23 26.812 10.883 1 97.75 94 ILE B C 1
ATOM 3655 O O . ILE B 1 94 ? -5.902 27.484 11.656 1 97.75 94 ILE B O 1
ATOM 3659 N N . GLY B 1 95 ? -5.723 25.812 10.266 1 93.69 95 GLY B N 1
ATOM 3660 C CA . GLY B 1 95 ? -7.152 25.656 10.031 1 93.69 95 GLY B CA 1
ATOM 3661 C C . GLY B 1 95 ? -7.637 26.375 8.789 1 93.69 95 GLY B C 1
ATOM 3662 O O . GLY B 1 95 ? -6.832 26.875 8.008 1 93.69 95 GLY B O 1
ATOM 3663 N N . PRO B 1 96 ? -8.875 26.406 8.406 1 88.81 96 PRO B N 1
ATOM 3664 C CA . PRO B 1 96 ? -9.992 25.797 9.125 1 88.81 96 PRO B CA 1
ATOM 3665 C C . PRO B 1 96 ? -10.164 24.312 8.805 1 88.81 96 PRO B C 1
ATOM 3667 O O . PRO B 1 96 ? -9.469 23.781 7.934 1 88.81 96 PRO B O 1
ATOM 3670 N N . GLU B 1 97 ? -11.008 23.672 9.578 1 79.19 97 GLU B N 1
ATOM 3671 C CA . GLU B 1 97 ? -11.398 22.297 9.289 1 79.19 97 GLU B CA 1
ATOM 3672 C C . GLU B 1 97 ? -12.391 22.234 8.133 1 79.19 97 GLU B C 1
ATOM 3674 O O . GLU B 1 97 ? -12.422 21.25 7.387 1 79.19 97 GLU B O 1
ATOM 3679 N N . GLU B 1 98 ? -13.133 23.281 8.008 1 76.81 98 GLU B N 1
ATOM 3680 C CA . GLU B 1 98 ? -14.141 23.359 6.949 1 76.81 98 GLU B CA 1
ATOM 3681 C C . GLU B 1 98 ? -13.492 23.562 5.582 1 76.81 98 GLU B C 1
ATOM 3683 O O . GLU B 1 98 ? -12.875 24.594 5.324 1 76.81 98 GLU B O 1
ATOM 3688 N N . GLY B 1 99 ? -13.633 22.625 4.719 1 79.06 99 GLY B N 1
ATOM 3689 C CA . GLY B 1 99 ? -12.992 22.641 3.414 1 79.06 99 GLY B CA 1
ATOM 3690 C C . GLY B 1 99 ? -13.406 23.812 2.555 1 79.06 99 GLY B C 1
ATOM 3691 O O . GLY B 1 99 ? -12.57 24.438 1.895 1 79.06 99 GLY B O 1
ATOM 3692 N N . ASP B 1 100 ? -14.672 24.109 2.545 1 80.75 100 ASP B N 1
ATOM 3693 C CA . ASP B 1 100 ? -15.164 25.219 1.727 1 80.75 100 ASP B CA 1
ATOM 3694 C C . ASP B 1 100 ? -14.531 26.531 2.162 1 80.75 100 ASP B C 1
ATOM 3696 O O . ASP B 1 100 ? -14.211 27.375 1.323 1 80.75 100 ASP B O 1
ATOM 3700 N N . LEU B 1 101 ? -14.492 26.656 3.434 1 85.56 101 LEU B N 1
ATOM 3701 C CA . LEU B 1 101 ? -13.852 27.859 3.941 1 85.56 101 LEU B CA 1
ATOM 3702 C C . LEU B 1 101 ? -12.375 27.891 3.562 1 85.56 101 LEU B C 1
ATOM 3704 O O . LEU B 1 101 ? -11.859 28.938 3.15 1 85.56 101 LEU B O 1
ATOM 3708 N N . ALA B 1 102 ? -11.711 26.75 3.711 1 88.38 102 ALA B N 1
ATOM 3709 C CA . ALA B 1 102 ? -10.305 26.672 3.303 1 88.38 102 ALA B CA 1
ATOM 3710 C C . ALA B 1 102 ? -10.141 27.031 1.828 1 88.38 102 ALA B C 1
ATOM 3712 O O . ALA B 1 102 ? -9.227 27.766 1.458 1 88.38 102 ALA B O 1
ATOM 3713 N N . ASP B 1 103 ? -10.992 26.609 1.033 1 87.31 103 ASP B N 1
ATOM 3714 C CA . ASP B 1 103 ? -10.953 26.922 -0.394 1 87.31 103 ASP B CA 1
ATOM 3715 C C . ASP B 1 103 ? -11.094 28.422 -0.641 1 87.31 103 ASP B C 1
ATOM 3717 O O . ASP B 1 103 ? -10.359 29 -1.445 1 87.31 103 ASP B O 1
ATOM 3721 N N . ALA B 1 104 ? -11.984 28.984 0.019 1 86.94 104 ALA B N 1
ATOM 3722 C CA . ALA B 1 104 ? -12.273 30.406 -0.162 1 86.94 104 ALA B CA 1
ATOM 3723 C C . ALA B 1 104 ? -11.109 31.266 0.312 1 86.94 104 ALA B C 1
ATOM 3725 O O . ALA B 1 104 ? -10.969 32.438 -0.106 1 86.94 104 ALA B O 1
ATOM 3726 N N . LEU B 1 105 ? -10.336 30.703 1.172 1 90.69 105 LEU B N 1
ATOM 3727 C CA . LEU B 1 105 ? -9.234 31.453 1.768 1 90.69 105 LEU B CA 1
ATOM 3728 C C . LEU B 1 105 ? -8.016 31.453 0.854 1 90.69 105 LEU B C 1
ATOM 3730 O O . LEU B 1 105 ? -7.102 32.25 1.024 1 90.69 105 LEU B O 1
ATOM 3734 N N . GLU B 1 106 ? -7.91 30.562 -0.016 1 89.25 106 GLU B N 1
ATOM 3735 C CA . GLU B 1 106 ? -6.695 30.344 -0.791 1 89.25 106 GLU B CA 1
ATOM 3736 C C . GLU B 1 106 ? -6.25 31.609 -1.507 1 89.25 106 GLU B C 1
ATOM 3738 O O . GLU B 1 106 ? -5.09 32.031 -1.401 1 89.25 106 GLU B O 1
ATOM 3743 N N . PRO B 1 107 ? -7.156 32.344 -2.184 1 88.06 107 PRO B N 1
ATOM 3744 C CA . PRO B 1 107 ? -6.707 33.562 -2.848 1 88.06 107 PRO B CA 1
ATOM 3745 C C . PRO B 1 107 ? -6.23 34.625 -1.862 1 88.06 107 PRO B C 1
ATOM 3747 O O . PRO B 1 107 ? -5.328 35.406 -2.178 1 88.06 107 PRO B O 1
ATOM 3750 N N . LEU B 1 108 ? -6.836 34.656 -0.697 1 89.5 108 LEU B N 1
ATOM 3751 C CA . LEU B 1 108 ? -6.496 35.688 0.299 1 89.5 108 LEU B CA 1
ATOM 3752 C C . LEU B 1 108 ? -5.098 35.438 0.86 1 89.5 108 LEU B C 1
ATOM 3754 O O . LEU B 1 108 ? -4.305 36.375 0.986 1 89.5 108 LEU B O 1
ATOM 3758 N N . VAL B 1 109 ? -4.828 34.188 1.173 1 91.5 109 VAL B N 1
ATOM 3759 C CA . VAL B 1 109 ? -3.518 33.875 1.738 1 91.5 109 VAL B CA 1
ATOM 3760 C C . VAL B 1 109 ? -2.445 34.031 0.657 1 91.5 109 VAL B C 1
ATOM 3762 O O . VAL B 1 109 ? -1.312 34.406 0.941 1 91.5 109 VAL B O 1
ATOM 3765 N N . ALA B 1 110 ? -2.775 33.719 -0.534 1 89.38 110 ALA B N 1
ATOM 3766 C CA . ALA B 1 110 ? -1.845 33.875 -1.646 1 89.38 110 ALA B CA 1
ATOM 3767 C C . ALA B 1 110 ? -1.468 35.344 -1.828 1 89.38 110 ALA B C 1
ATOM 3769 O O . ALA B 1 110 ? -0.295 35.656 -2.027 1 89.38 110 ALA B O 1
ATOM 3770 N N . ALA B 1 111 ? -2.412 36.188 -1.718 1 89.88 111 ALA B N 1
ATOM 3771 C CA . ALA B 1 111 ? -2.182 37.625 -1.88 1 89.88 111 ALA B CA 1
ATOM 3772 C C . ALA B 1 111 ? -1.273 38.188 -0.778 1 89.88 111 ALA B C 1
ATOM 3774 O O . ALA B 1 111 ? -0.503 39.125 -1.002 1 89.88 111 ALA B O 1
ATOM 3775 N N . ARG B 1 112 ? -1.358 37.594 0.36 1 91.69 112 ARG B N 1
ATOM 3776 C CA . ARG B 1 112 ? -0.571 38.062 1.499 1 91.69 112 ARG B CA 1
ATOM 3777 C C . ARG B 1 112 ? 0.753 37.281 1.589 1 91.69 112 ARG B C 1
ATOM 3779 O O . ARG B 1 112 ? 1.64 37.688 2.354 1 91.69 112 ARG B O 1
ATOM 3786 N N . GLY B 1 113 ? 0.818 36.188 0.831 1 91.94 113 GLY B N 1
ATOM 3787 C CA . GLY B 1 113 ? 2.035 35.406 0.812 1 91.94 113 GLY B CA 1
ATOM 3788 C C . GLY B 1 113 ? 2.24 34.594 2.078 1 91.94 113 GLY B C 1
ATOM 3789 O O . GLY B 1 113 ? 3.371 34.406 2.533 1 91.94 113 GLY B O 1
ATOM 3790 N N . ILE B 1 114 ? 1.194 34.219 2.729 1 93.88 114 ILE B N 1
ATOM 3791 C CA . ILE B 1 114 ? 1.354 33.438 3.936 1 93.88 114 ILE B CA 1
ATOM 3792 C C . ILE B 1 114 ? 0.734 32.062 3.723 1 93.88 114 ILE B C 1
ATOM 3794 O O . ILE B 1 114 ? -0.277 31.922 3.031 1 93.88 114 ILE B O 1
ATOM 3798 N N . PRO B 1 115 ? 1.304 31.016 4.344 1 96.44 115 PRO B N 1
ATOM 3799 C CA . PRO B 1 115 ? 0.794 29.656 4.129 1 96.44 115 PRO B CA 1
ATOM 3800 C C . PRO B 1 115 ? -0.477 29.375 4.926 1 96.44 115 PRO B C 1
ATOM 3802 O O . PRO B 1 115 ? -0.696 29.969 5.98 1 96.44 115 PRO B O 1
ATOM 3805 N N . LEU B 1 116 ? -1.273 28.562 4.312 1 96.06 116 LEU B N 1
ATOM 3806 C CA . LEU B 1 116 ? -2.461 27.984 4.926 1 96.06 116 LEU B CA 1
ATOM 3807 C C . LEU B 1 116 ? -2.26 26.484 5.18 1 96.06 116 LEU B C 1
ATOM 3809 O O . LEU B 1 116 ? -2.096 25.703 4.238 1 96.06 116 LEU B O 1
ATOM 3813 N N . LEU B 1 117 ? -2.197 26.109 6.465 1 96.25 117 LEU B N 1
ATOM 3814 C CA . LEU B 1 117 ? -2.062 24.703 6.801 1 96.25 117 LEU B CA 1
ATOM 3815 C C . LEU B 1 117 ? -3.375 24.141 7.344 1 96.25 117 LEU B C 1
ATOM 3817 O O . LEU B 1 117 ? -3.898 24.641 8.344 1 96.25 117 LEU B O 1
ATOM 3821 N N . THR B 1 118 ? -3.889 23.188 6.621 1 93.12 118 THR B N 1
ATOM 3822 C CA . THR B 1 118 ? -5.191 22.641 6.98 1 93.12 118 THR B CA 1
ATOM 3823 C C . THR B 1 118 ? -5.234 21.141 6.723 1 93.12 118 THR B C 1
ATOM 3825 O O . THR B 1 118 ? -4.391 20.609 5.996 1 93.12 118 THR B O 1
ATOM 3828 N N . ILE B 1 119 ? -6.133 20.438 7.375 1 88.06 119 ILE B N 1
ATOM 3829 C CA . ILE B 1 119 ? -6.316 19 7.125 1 88.06 119 ILE B CA 1
ATOM 3830 C C . ILE B 1 119 ? -7.406 18.797 6.07 1 88.06 119 ILE B C 1
ATOM 3832 O O . ILE B 1 119 ? -7.672 17.672 5.652 1 88.06 119 ILE B O 1
ATOM 3836 N N . SER B 1 120 ? -7.969 19.875 5.633 1 80.25 120 SER B N 1
ATOM 3837 C CA . SER B 1 120 ? -9.031 19.797 4.633 1 80.25 120 SER B CA 1
ATOM 3838 C C . SER B 1 120 ? -8.461 19.781 3.219 1 80.25 120 SER B C 1
ATOM 3840 O O . SER B 1 120 ? -7.684 20.656 2.848 1 80.25 120 SER B O 1
ATOM 3842 N N . GLU B 1 121 ? -8.859 18.766 2.557 1 78.62 121 GLU B N 1
ATOM 3843 C CA . GLU B 1 121 ? -8.406 18.625 1.175 1 78.62 121 GLU B CA 1
ATOM 3844 C C . GLU B 1 121 ? -9.023 19.703 0.284 1 78.62 121 GLU B C 1
ATOM 3846 O O . GLU B 1 121 ? -10.172 20.094 0.484 1 78.62 121 GLU B O 1
ATOM 3851 N N . ALA B 1 122 ? -8.195 20.109 -0.675 1 73.69 122 ALA B N 1
ATOM 3852 C CA . ALA B 1 122 ? -8.68 21.109 -1.631 1 73.69 122 ALA B CA 1
ATOM 3853 C C . ALA B 1 122 ? -9.688 20.484 -2.596 1 73.69 122 ALA B C 1
ATOM 3855 O O . ALA B 1 122 ? -9.562 19.328 -2.975 1 73.69 122 ALA B O 1
ATOM 3856 N N . ALA B 1 123 ? -10.711 21.172 -2.877 1 67.25 123 ALA B N 1
ATOM 3857 C CA . ALA B 1 123 ? -11.727 20.719 -3.82 1 67.25 123 ALA B CA 1
ATOM 3858 C C . ALA B 1 123 ? -11.125 20.484 -5.207 1 67.25 123 ALA B C 1
ATOM 3860 O O . ALA B 1 123 ? -11.578 19.625 -5.953 1 67.25 123 ALA B O 1
ATOM 3861 N N . SER B 1 124 ? -10.219 21.391 -5.742 1 61.53 124 SER B N 1
ATOM 3862 C CA . SER B 1 124 ? -9.656 21.219 -7.078 1 61.53 124 SER B CA 1
ATOM 3863 C C . SER B 1 124 ? -8.133 21.219 -7.039 1 61.53 124 SER B C 1
ATOM 3865 O O . SER B 1 124 ? -7.527 21.938 -6.234 1 61.53 124 SER B O 1
ATOM 3867 N N . SER B 1 125 ? -7.461 20.141 -7.551 1 56.62 125 SER B N 1
ATOM 3868 C CA . SER B 1 125 ? -6.008 20.031 -7.609 1 56.62 125 SER B CA 1
ATOM 3869 C C . SER B 1 125 ? -5.414 21.109 -8.508 1 56.62 125 SER B C 1
ATOM 3871 O O . SER B 1 125 ? -4.215 21.406 -8.438 1 56.62 125 SER B O 1
ATOM 3873 N N . ASP B 1 126 ? -6.094 21.547 -9.539 1 51.16 126 ASP B N 1
ATOM 3874 C CA . ASP B 1 126 ? -5.512 22.344 -10.609 1 51.16 126 ASP B CA 1
ATOM 3875 C C . ASP B 1 126 ? -5.109 23.734 -10.109 1 51.16 126 ASP B C 1
ATOM 3877 O O . ASP B 1 126 ? -4.578 24.547 -10.875 1 51.16 126 ASP B O 1
ATOM 3881 N N . SER B 1 127 ? -5.531 24.172 -9.109 1 47.16 127 SER B N 1
ATOM 3882 C CA . SER B 1 127 ? -5.41 25.625 -8.984 1 47.16 127 SER B CA 1
ATOM 3883 C C . SER B 1 127 ? -3.973 26.031 -8.688 1 47.16 127 SER B C 1
ATOM 3885 O O . SER B 1 127 ? -3.297 25.406 -7.867 1 47.16 127 SER B O 1
ATOM 3887 N N . ALA B 1 128 ? -3.316 26.688 -9.562 1 44.69 128 ALA B N 1
ATOM 3888 C CA . ALA B 1 128 ? -2.098 27.484 -9.461 1 44.69 128 ALA B CA 1
ATOM 3889 C C . ALA B 1 128 ? -1.91 28.016 -8.047 1 44.69 128 ALA B C 1
ATOM 3891 O O . ALA B 1 128 ? -0.781 28.25 -7.602 1 44.69 128 ALA B O 1
ATOM 3892 N N . HIS B 1 129 ? -3.006 28.422 -7.418 1 49.44 129 HIS B N 1
ATOM 3893 C CA . HIS B 1 129 ? -3.074 29.094 -6.125 1 49.44 129 HIS B CA 1
ATOM 3894 C C . HIS B 1 129 ? -2.715 28.141 -4.988 1 49.44 129 HIS B C 1
ATOM 3896 O O . HIS B 1 129 ? -2.584 28.562 -3.838 1 49.44 129 HIS B O 1
ATOM 3902 N N . GLU B 1 130 ? -2.508 26.797 -5.383 1 57.25 130 GLU B N 1
ATOM 3903 C CA . GLU B 1 130 ? -2.264 25.672 -4.484 1 57.25 130 GLU B CA 1
ATOM 3904 C C . GLU B 1 130 ? -0.836 25.703 -3.947 1 57.25 130 GLU B C 1
ATOM 3906 O O . GLU B 1 130 ? -0.514 24.984 -2.998 1 57.25 130 GLU B O 1
ATOM 3911 N N . ALA B 1 131 ? -0.33 26.922 -4.102 1 76.19 131 ALA B N 1
ATOM 3912 C CA . ALA B 1 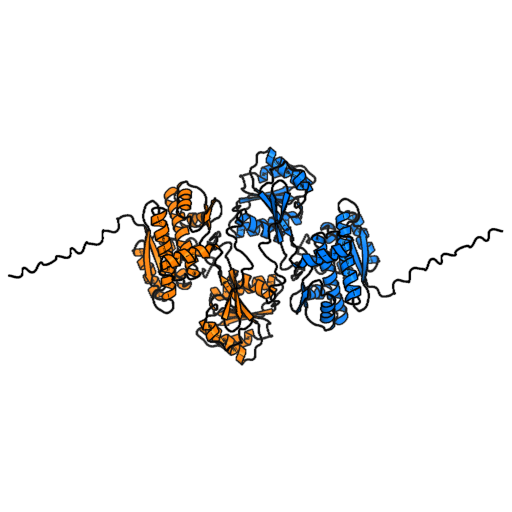131 ? 1.092 26.938 -3.77 1 76.19 131 ALA B CA 1
ATOM 3913 C C . ALA B 1 131 ? 1.302 27.219 -2.283 1 76.19 131 ALA B C 1
ATOM 3915 O O . ALA B 1 131 ? 2.287 26.766 -1.696 1 76.19 131 ALA B O 1
ATOM 3916 N N . LEU B 1 132 ? 0.155 27.859 -1.688 1 91.81 132 LEU B N 1
ATOM 3917 C CA . LEU B 1 132 ? 0.432 28.172 -0.292 1 91.81 132 LEU B CA 1
ATOM 3918 C C . LEU B 1 132 ? -0.488 27.391 0.637 1 91.81 132 LEU B C 1
ATOM 3920 O O . LEU B 1 132 ? -0.475 27.609 1.853 1 91.81 132 LEU B O 1
ATOM 3924 N N . ARG B 1 133 ? -1.291 26.484 0.053 1 92.44 133 ARG B N 1
ATOM 3925 C CA . ARG B 1 133 ? -2.057 25.562 0.887 1 92.44 133 ARG B CA 1
ATOM 3926 C C . ARG B 1 133 ? -1.285 24.266 1.124 1 92.44 133 ARG B C 1
ATOM 3928 O O . ARG B 1 133 ? -0.755 23.672 0.183 1 92.44 133 ARG B O 1
ATOM 3935 N N . PHE B 1 134 ? -1.24 23.906 2.312 1 93.56 134 PHE B N 1
ATOM 3936 C CA . PHE B 1 134 ? -0.632 22.641 2.707 1 93.56 134 PHE B CA 1
ATOM 3937 C C . PHE B 1 134 ? -1.652 21.75 3.393 1 93.56 134 PHE B C 1
ATOM 3939 O O . PHE B 1 134 ? -2.227 22.109 4.418 1 93.56 134 PHE B O 1
ATOM 3946 N N . HIS B 1 135 ? -1.859 20.625 2.787 1 91.38 135 HIS B N 1
ATOM 3947 C CA . HIS B 1 135 ? -2.84 19.672 3.281 1 91.38 135 HIS B CA 1
ATOM 3948 C C . HIS B 1 135 ? -2.172 18.578 4.109 1 91.38 135 HIS B C 1
ATOM 3950 O O . HIS B 1 135 ? -1.49 17.703 3.566 1 91.38 135 HIS B O 1
ATOM 3956 N N . LEU B 1 136 ? -2.396 18.531 5.395 1 90.12 136 LEU B N 1
ATOM 3957 C CA . LEU B 1 136 ? -1.686 17.641 6.293 1 90.12 136 LEU B CA 1
ATOM 3958 C C . LEU B 1 136 ? -2.57 16.469 6.703 1 90.12 136 LEU B C 1
ATOM 3960 O O . LEU B 1 136 ? -2.432 15.93 7.805 1 90.12 136 LEU B O 1
ATOM 3964 N N . GLY B 1 137 ? -3.451 16.094 5.992 1 84.81 137 GLY B N 1
ATOM 3965 C CA . GLY B 1 137 ? -4.277 14.914 6.168 1 84.81 137 GLY B CA 1
ATOM 3966 C C . GLY B 1 137 ? -4.367 14.055 4.922 1 84.81 137 GLY B C 1
ATOM 3967 O O . GLY B 1 137 ? -3.877 14.445 3.859 1 84.81 137 GLY B O 1
ATOM 3968 N N . PRO B 1 138 ? -4.91 12.875 5.164 1 86.38 138 PRO B N 1
ATOM 3969 C CA . PRO B 1 138 ? -5.117 12.039 3.979 1 86.38 138 PRO B CA 1
ATOM 3970 C C . PRO B 1 138 ? -6.113 12.648 2.992 1 86.38 138 PRO B C 1
ATOM 3972 O O . PRO B 1 138 ? -7.066 13.312 3.406 1 86.38 138 PRO B O 1
ATOM 3975 N N . THR B 1 139 ? -5.867 12.406 1.726 1 86.81 139 THR B N 1
ATOM 3976 C CA . THR B 1 139 ? -6.859 12.797 0.729 1 86.81 139 THR B CA 1
ATOM 3977 C C . THR B 1 139 ? -8.031 11.82 0.731 1 86.81 139 THR B C 1
ATOM 3979 O O . THR B 1 139 ? -7.887 10.656 1.123 1 86.81 139 THR B O 1
ATOM 3982 N N . ALA B 1 140 ? -9.117 12.312 0.281 1 89.12 140 ALA B N 1
ATOM 3983 C CA . ALA B 1 140 ? -10.297 11.453 0.175 1 89.12 140 ALA B CA 1
ATOM 3984 C C . ALA B 1 140 ? -10.039 10.273 -0.756 1 89.12 140 ALA B C 1
ATOM 3986 O O . ALA B 1 140 ? -10.453 9.148 -0.473 1 89.12 140 ALA B O 1
ATOM 3987 N N . ALA B 1 141 ? -9.344 10.531 -1.827 1 90.19 141 ALA B N 1
ATOM 3988 C CA . ALA B 1 141 ? -9.031 9.461 -2.775 1 90.19 141 ALA B CA 1
ATOM 3989 C C . ALA B 1 141 ? -8.172 8.383 -2.125 1 90.19 141 ALA B C 1
ATOM 3991 O O . ALA B 1 141 ? -8.383 7.191 -2.35 1 90.19 141 ALA B O 1
ATOM 3992 N N . ALA B 1 142 ? -7.215 8.805 -1.333 1 88.19 142 ALA B N 1
ATOM 3993 C CA . ALA B 1 142 ? -6.367 7.844 -0.633 1 88.19 142 ALA B CA 1
ATOM 3994 C C . ALA B 1 142 ? -7.18 7.008 0.351 1 88.19 142 ALA B C 1
ATOM 3996 O O . ALA B 1 142 ? -6.961 5.801 0.477 1 88.19 142 ALA B O 1
ATOM 3997 N N . GLU B 1 143 ? -8.039 7.609 1.014 1 89.94 143 GLU B N 1
ATOM 3998 C CA . GLU B 1 143 ? -8.93 6.891 1.92 1 89.94 143 GLU B CA 1
ATOM 3999 C C . GLU B 1 143 ? -9.781 5.875 1.165 1 89.94 143 GLU B C 1
ATOM 4001 O O . GLU B 1 143 ? -9.922 4.727 1.597 1 89.94 143 GLU B O 1
ATOM 4006 N N . GLY B 1 144 ? -10.352 6.34 0.049 1 94.44 144 GLY B N 1
ATOM 4007 C CA . GLY B 1 144 ? -11.133 5.445 -0.786 1 94.44 144 GLY B CA 1
ATOM 4008 C C . GLY B 1 144 ? -10.344 4.25 -1.286 1 94.44 144 GLY B C 1
ATOM 4009 O O . GLY B 1 144 ? -10.836 3.119 -1.266 1 94.44 144 GLY B O 1
ATOM 4010 N N . ARG B 1 145 ? -9.156 4.52 -1.723 1 92.19 145 ARG B N 1
ATOM 4011 C CA . ARG B 1 145 ? -8.305 3.432 -2.203 1 92.19 145 ARG B CA 1
ATOM 4012 C C . ARG B 1 145 ? -8.039 2.418 -1.097 1 92.19 145 ARG B C 1
ATOM 4014 O O . ARG B 1 145 ? -8.117 1.209 -1.322 1 92.19 145 ARG B O 1
ATOM 4021 N N . ALA B 1 146 ? -7.742 2.904 0.08 1 89.56 146 ALA B N 1
ATOM 4022 C CA . ALA B 1 146 ? -7.5 2.014 1.213 1 89.56 146 ALA B CA 1
ATOM 4023 C C . ALA B 1 146 ? -8.734 1.173 1.521 1 89.56 146 ALA B C 1
ATOM 4025 O O . ALA B 1 146 ? -8.633 -0.03 1.774 1 89.56 146 ALA B O 1
ATOM 4026 N N . LEU B 1 147 ? -9.82 1.79 1.475 1 94.44 147 LEU B N 1
ATOM 4027 C CA . LEU B 1 147 ? -11.055 1.075 1.774 1 94.44 147 LEU B CA 1
ATOM 4028 C C . LEU B 1 147 ? -11.32 -0.01 0.737 1 94.44 147 LEU B C 1
ATOM 4030 O O . LEU B 1 147 ? -11.766 -1.105 1.079 1 94.44 147 LEU B O 1
ATOM 4034 N N . ALA B 1 148 ? -11.055 0.31 -0.516 1 94.19 148 ALA B N 1
ATOM 4035 C CA . ALA B 1 148 ? -11.234 -0.667 -1.586 1 94.19 148 ALA B CA 1
ATOM 4036 C C . ALA B 1 148 ? -10.359 -1.895 -1.363 1 94.19 148 ALA B C 1
ATOM 4038 O O . ALA B 1 148 ? -10.781 -3.025 -1.613 1 94.19 148 ALA B O 1
ATOM 4039 N N . GLN B 1 149 ? -9.188 -1.67 -0.934 1 88.94 149 GLN B N 1
ATOM 4040 C CA . GLN B 1 149 ? -8.305 -2.791 -0.636 1 88.94 149 GLN B CA 1
ATOM 4041 C C . GLN B 1 149 ? -8.867 -3.66 0.482 1 88.94 149 GLN B C 1
ATOM 4043 O O . GLN B 1 149 ? -8.828 -4.891 0.402 1 88.94 149 GLN B O 1
ATOM 4048 N N . ARG B 1 150 ? -9.398 -3.018 1.458 1 90.31 150 ARG B N 1
ATOM 4049 C CA . ARG B 1 150 ? -10.023 -3.748 2.553 1 90.31 150 ARG B CA 1
ATOM 4050 C C . ARG B 1 150 ? -11.242 -4.527 2.062 1 90.31 150 ARG B C 1
ATOM 4052 O O . ARG B 1 150 ? -11.453 -5.672 2.467 1 90.31 150 ARG B O 1
ATOM 4059 N N . MET B 1 151 ? -12.023 -3.93 1.226 1 92.94 151 MET B N 1
ATOM 4060 C CA . MET B 1 151 ? -13.18 -4.598 0.644 1 92.94 151 MET B CA 1
ATOM 4061 C C . MET B 1 151 ? -12.766 -5.848 -0.122 1 92.94 151 MET B C 1
ATOM 4063 O O . MET B 1 151 ? -13.383 -6.902 0.02 1 92.94 151 MET B O 1
ATOM 4067 N N . PHE B 1 152 ? -11.734 -5.676 -0.876 1 89.25 152 PHE B N 1
ATOM 4068 C CA . PHE B 1 152 ? -11.227 -6.797 -1.658 1 89.25 152 PHE B CA 1
ATOM 4069 C C . PHE B 1 152 ? -10.781 -7.934 -0.748 1 89.25 152 PHE B C 1
ATOM 4071 O O . PHE B 1 152 ? -11.141 -9.094 -0.974 1 89.25 152 PHE B O 1
ATOM 4078 N N . ARG B 1 153 ? -10.164 -7.605 0.293 1 83.5 153 ARG B N 1
ATOM 4079 C CA . ARG B 1 153 ? -9.711 -8.602 1.256 1 83.5 153 ARG B CA 1
ATOM 4080 C C . ARG B 1 153 ? -10.891 -9.266 1.96 1 83.5 153 ARG B C 1
ATOM 4082 O O . ARG B 1 153 ? -10.82 -10.438 2.33 1 83.5 153 ARG B O 1
ATOM 4089 N N . ASP B 1 154 ? -11.891 -8.492 2.131 1 88.31 154 ASP B N 1
ATOM 4090 C CA . ASP B 1 154 ? -13.102 -9.016 2.75 1 88.31 154 ASP B CA 1
ATOM 4091 C C . ASP B 1 154 ? -13.945 -9.797 1.743 1 88.31 154 ASP B C 1
ATOM 4093 O O . ASP B 1 154 ? -15.055 -10.227 2.053 1 88.31 154 ASP B O 1
ATOM 4097 N N . ARG B 1 155 ? -13.516 -9.898 0.518 1 88.69 155 ARG B N 1
ATOM 4098 C CA . ARG B 1 155 ? -14.156 -10.672 -0.539 1 88.69 155 ARG B CA 1
ATOM 4099 C C . ARG B 1 155 ? -15.43 -9.984 -1.021 1 88.69 155 ARG B C 1
ATOM 4101 O O . ARG B 1 155 ? -16.422 -10.648 -1.322 1 88.69 155 ARG B O 1
ATOM 4108 N N . ARG B 1 156 ? -15.359 -8.633 -0.906 1 92.75 156 ARG B N 1
ATOM 4109 C CA . ARG B 1 156 ? -16.422 -7.797 -1.449 1 92.75 156 ARG B CA 1
ATOM 4110 C C . ARG B 1 156 ? -15.969 -7.07 -2.709 1 92.75 156 ARG B C 1
ATOM 4112 O O . ARG B 1 156 ? -15.234 -6.082 -2.629 1 92.75 156 ARG B O 1
ATOM 4119 N N . GLN B 1 157 ? -16.516 -7.527 -3.854 1 90.75 157 GLN B N 1
ATOM 4120 C CA . GLN B 1 157 ? -15.906 -7.055 -5.098 1 90.75 157 GLN B CA 1
ATOM 4121 C C . GLN B 1 157 ? -16.953 -6.398 -5.996 1 90.75 157 GLN B C 1
ATOM 4123 O O . GLN B 1 157 ? -16.625 -5.918 -7.086 1 90.75 157 GLN B O 1
ATOM 4128 N N . ARG B 1 158 ? -18.156 -6.508 -5.715 1 95 158 ARG B N 1
ATOM 4129 C CA . ARG B 1 158 ? -19.234 -5.848 -6.43 1 95 158 ARG B CA 1
ATOM 4130 C C . ARG B 1 158 ? -19.969 -4.859 -5.527 1 95 158 ARG B C 1
ATOM 4132 O O . ARG B 1 158 ? -20.781 -5.254 -4.691 1 95 158 ARG B O 1
ATOM 4139 N N . ALA B 1 159 ? -19.641 -3.568 -5.734 1 97.69 159 ALA B N 1
ATOM 4140 C CA . ALA B 1 159 ? -20.109 -2.605 -4.742 1 97.69 159 ALA B CA 1
ATOM 4141 C C . ALA B 1 159 ? -20.844 -1.448 -5.41 1 97.69 159 ALA B C 1
ATOM 4143 O O . ALA B 1 159 ? -20.672 -1.197 -6.602 1 97.69 159 ALA B O 1
ATOM 4144 N N . SER B 1 160 ? -21.703 -0.874 -4.668 1 98.5 160 SER B N 1
ATOM 4145 C CA . SER B 1 160 ? -22.266 0.441 -4.973 1 98.5 160 SER B CA 1
ATOM 4146 C C . SER B 1 160 ? -21.781 1.489 -3.975 1 98.5 160 SER B C 1
ATOM 4148 O O . SER B 1 160 ? -21.422 1.156 -2.848 1 98.5 160 SER B O 1
ATOM 4150 N N . ILE B 1 161 ? -21.734 2.699 -4.484 1 98.69 161 ILE B N 1
ATOM 4151 C CA . ILE B 1 161 ? -21.312 3.812 -3.646 1 98.69 161 ILE B CA 1
ATOM 4152 C C . ILE B 1 161 ? -22.438 4.828 -3.518 1 98.69 161 ILE B C 1
ATOM 4154 O O . ILE B 1 161 ? -23.078 5.191 -4.512 1 98.69 161 ILE B O 1
ATOM 4158 N N . ILE B 1 162 ? -22.766 5.188 -2.293 1 98.25 162 ILE B N 1
ATOM 4159 C CA . ILE B 1 162 ? -23.609 6.332 -2.004 1 98.25 162 ILE B CA 1
ATOM 4160 C C . ILE B 1 162 ? -22.797 7.434 -1.332 1 98.25 162 ILE B C 1
ATOM 4162 O O . ILE B 1 162 ? -22.203 7.215 -0.269 1 98.25 162 ILE B O 1
ATOM 4166 N N . SER B 1 163 ? -22.734 8.586 -1.967 1 97 163 SER B N 1
ATOM 4167 C CA . SER B 1 163 ? -21.922 9.656 -1.399 1 97 163 SER B CA 1
ATOM 4168 C C . SER B 1 163 ? -22.688 10.977 -1.383 1 97 163 SER B C 1
ATOM 4170 O O . SER B 1 163 ? -23.438 11.273 -2.311 1 97 163 SER B O 1
ATOM 4172 N N . ALA B 1 164 ? -22.484 11.672 -0.24 1 91.56 164 ALA B N 1
ATOM 4173 C CA . ALA B 1 164 ? -22.984 13.047 -0.24 1 91.56 164 ALA B CA 1
ATOM 4174 C C . ALA B 1 164 ? -22.375 13.852 -1.381 1 91.56 164 ALA B C 1
ATOM 4176 O O . ALA B 1 164 ? -21.203 13.656 -1.729 1 91.56 164 ALA B O 1
ATOM 4177 N N . GLN B 1 165 ? -23.172 14.695 -1.979 1 87.12 165 GLN B N 1
ATOM 4178 C CA . GLN B 1 165 ? -22.688 15.578 -3.031 1 87.12 165 GLN B CA 1
ATOM 4179 C C . GLN B 1 165 ? -21.531 16.438 -2.529 1 87.12 165 GLN B C 1
ATOM 4181 O O . GLN B 1 165 ? -21.484 16.812 -1.355 1 87.12 165 GLN B O 1
ATOM 4186 N N . GLY B 1 166 ? -20.547 16.641 -3.395 1 82.06 166 GLY B N 1
ATOM 4187 C CA . GLY B 1 166 ? -19.391 17.453 -3.049 1 82.06 166 GLY B CA 1
ATOM 4188 C C . GLY B 1 166 ? -18.062 16.812 -3.436 1 82.06 166 GLY B C 1
ATOM 4189 O O . GLY B 1 166 ? -18.031 15.633 -3.805 1 82.06 166 GLY B O 1
ATOM 4190 N N . THR B 1 167 ? -17.031 17.578 -3.336 1 81.31 167 THR B N 1
ATOM 4191 C CA . THR B 1 167 ? -15.711 17.156 -3.807 1 81.31 167 THR B CA 1
ATOM 4192 C C . THR B 1 167 ? -15.188 15.984 -2.979 1 81.31 167 THR B C 1
ATOM 4194 O O . THR B 1 167 ? -14.562 15.07 -3.516 1 81.31 167 THR B O 1
ATOM 4197 N N . TYR B 1 168 ? -15.453 16.078 -1.708 1 84.31 168 TYR B N 1
ATOM 4198 C CA . TYR B 1 168 ? -14.969 14.992 -0.866 1 84.31 168 TYR B CA 1
ATOM 4199 C C . TYR B 1 168 ? -15.594 13.664 -1.279 1 84.31 168 TYR B C 1
ATOM 4201 O O . TYR B 1 168 ? -14.883 12.672 -1.491 1 84.31 168 TYR B O 1
ATOM 4209 N N . GLY B 1 169 ? -16.938 13.664 -1.301 1 90.5 169 GLY B N 1
ATOM 4210 C CA . GLY B 1 169 ? -17.625 12.445 -1.692 1 90.5 169 GLY B CA 1
ATOM 4211 C C . GLY B 1 169 ? -17.203 11.938 -3.061 1 90.5 169 GLY B C 1
ATOM 4212 O O . GLY B 1 169 ? -17 10.734 -3.244 1 90.5 169 GLY B O 1
ATOM 4213 N N . ASP B 1 170 ? -17.016 12.828 -4.008 1 90.94 170 ASP B N 1
ATOM 4214 C CA . ASP B 1 170 ? -16.625 12.445 -5.359 1 90.94 170 ASP B CA 1
ATOM 4215 C C . ASP B 1 170 ? -15.219 11.867 -5.383 1 90.94 170 ASP B C 1
ATOM 4217 O O . ASP B 1 170 ? -14.977 10.844 -6.027 1 90.94 170 ASP B O 1
ATOM 4221 N N . SER B 1 171 ? -14.336 12.547 -4.688 1 89.56 171 SER B N 1
ATOM 4222 C CA . SER B 1 171 ? -12.953 12.094 -4.648 1 89.56 171 SER B CA 1
ATOM 4223 C C . SER B 1 171 ? -12.836 10.734 -3.957 1 89.56 171 SER B C 1
ATOM 4225 O O . SER B 1 171 ? -12.102 9.859 -4.418 1 89.56 171 SER B O 1
ATOM 4227 N N . PHE B 1 172 ? -13.547 10.562 -2.9 1 94.06 172 PHE B N 1
ATOM 4228 C CA . PHE B 1 172 ? -13.562 9.289 -2.191 1 94.06 172 PHE B CA 1
ATOM 4229 C C . PHE B 1 172 ? -14.062 8.172 -3.098 1 94.06 172 PHE B C 1
ATOM 4231 O O . PHE B 1 172 ? -13.43 7.125 -3.209 1 94.06 172 PHE B O 1
ATOM 4238 N N . ALA B 1 173 ? -15.141 8.453 -3.719 1 97.06 173 ALA B N 1
ATOM 4239 C CA . ALA B 1 173 ? -15.75 7.473 -4.617 1 97.06 173 ALA B CA 1
ATOM 4240 C C . ALA B 1 173 ? -14.789 7.094 -5.742 1 97.06 173 ALA B C 1
ATOM 4242 O O . ALA B 1 173 ? -14.68 5.922 -6.102 1 97.06 173 ALA B O 1
ATOM 4243 N N . GLU B 1 174 ? -14.156 8.047 -6.234 1 95.19 174 GLU B N 1
ATOM 4244 C CA . GLU B 1 174 ? -13.211 7.773 -7.309 1 95.19 174 GLU B CA 1
ATOM 4245 C C . GLU B 1 174 ? -12.062 6.891 -6.82 1 95.19 174 GLU B C 1
ATOM 4247 O O . GLU B 1 174 ? -11.609 6 -7.539 1 95.19 174 GLU B O 1
ATOM 4252 N N . GLY B 1 175 ? -11.578 7.184 -5.637 1 94.88 175 GLY B N 1
ATOM 4253 C CA . GLY B 1 175 ? -10.562 6.324 -5.043 1 94.88 175 GLY B CA 1
ATOM 4254 C C . GLY B 1 175 ? -11.008 4.879 -4.914 1 94.88 175 GLY B C 1
ATOM 4255 O O . GLY B 1 175 ? -10.273 3.963 -5.277 1 94.88 175 GLY B O 1
ATOM 4256 N N . VAL B 1 176 ? -12.227 4.691 -4.453 1 97.31 176 VAL B N 1
ATOM 4257 C CA . VAL B 1 176 ? -12.773 3.344 -4.324 1 97.31 176 VAL B CA 1
ATOM 4258 C C . VAL B 1 176 ? -12.875 2.691 -5.699 1 97.31 176 VAL B C 1
ATOM 4260 O O . VAL B 1 176 ? -12.406 1.564 -5.895 1 97.31 176 VAL B O 1
ATOM 4263 N N . ARG B 1 177 ? -13.43 3.426 -6.602 1 97.56 177 ARG B N 1
ATOM 4264 C CA . ARG B 1 177 ? -13.664 2.893 -7.938 1 97.56 177 ARG B CA 1
ATOM 4265 C C . ARG B 1 177 ? -12.352 2.488 -8.602 1 97.56 177 ARG B C 1
ATOM 4267 O O . ARG B 1 177 ? -12.219 1.369 -9.102 1 97.56 177 ARG B O 1
ATOM 4274 N N . ALA B 1 178 ? -11.43 3.375 -8.602 1 94.31 178 ALA B N 1
ATOM 4275 C CA . ALA B 1 178 ? -10.164 3.129 -9.289 1 94.31 178 ALA B CA 1
ATOM 4276 C C . ALA B 1 178 ? -9.445 1.916 -8.695 1 94.31 178 ALA B C 1
ATOM 4278 O O . ALA B 1 178 ? -8.992 1.037 -9.438 1 94.31 178 ALA B O 1
ATOM 4279 N N . GLU B 1 179 ? -9.406 1.865 -7.418 1 93.06 179 GLU B N 1
ATOM 4280 C CA . GLU B 1 179 ? -8.656 0.8 -6.77 1 93.06 179 GLU B CA 1
ATOM 4281 C C . GLU B 1 179 ? -9.383 -0.536 -6.863 1 93.06 179 GLU B C 1
ATOM 4283 O O . GLU B 1 179 ? -8.766 -1.57 -7.121 1 93.06 179 GLU B O 1
ATOM 4288 N N . LEU B 1 180 ? -10.688 -0.55 -6.648 1 95.25 180 LEU B N 1
ATOM 4289 C CA . LEU B 1 180 ? -11.43 -1.805 -6.723 1 95.25 180 LEU B CA 1
ATOM 4290 C C . LEU B 1 180 ? -11.375 -2.383 -8.133 1 95.25 180 LEU B C 1
ATOM 4292 O O . LEU B 1 180 ? -11.234 -3.596 -8.305 1 95.25 180 LEU B O 1
ATOM 4296 N N . THR B 1 181 ? -11.461 -1.494 -9.086 1 94.38 181 THR B N 1
ATOM 4297 C CA . THR B 1 181 ? -11.359 -1.934 -10.477 1 94.38 181 THR B CA 1
ATOM 4298 C C . THR B 1 181 ? -9.977 -2.512 -10.758 1 94.38 181 THR B C 1
ATOM 4300 O O . THR B 1 181 ? -9.859 -3.576 -11.367 1 94.38 181 THR B O 1
ATOM 4303 N N . ARG B 1 182 ? -8.953 -1.865 -10.32 1 87.25 182 ARG B N 1
ATOM 4304 C CA . ARG B 1 182 ? -7.59 -2.352 -10.492 1 87.25 182 ARG B CA 1
ATOM 4305 C C . ARG B 1 182 ? -7.426 -3.748 -9.898 1 87.25 182 ARG B C 1
ATOM 4307 O O . ARG B 1 182 ? -6.719 -4.586 -10.461 1 87.25 182 ARG B O 1
ATOM 4314 N N . LEU B 1 183 ? -8.156 -4.031 -8.852 1 87.81 183 LEU B N 1
ATOM 4315 C CA . LEU B 1 183 ? -8.055 -5.297 -8.125 1 87.81 183 LEU B CA 1
ATOM 4316 C C . LEU B 1 183 ? -8.922 -6.367 -8.781 1 87.81 183 LEU B C 1
ATOM 4318 O O . LEU B 1 183 ? -8.852 -7.539 -8.406 1 87.81 183 LEU B O 1
ATOM 4322 N N . GLY B 1 184 ? -9.773 -5.977 -9.742 1 87.12 184 GLY B N 1
ATOM 4323 C CA . GLY B 1 184 ? -10.594 -6.93 -10.477 1 87.12 184 GLY B CA 1
ATOM 4324 C C . GLY B 1 184 ? -12.055 -6.887 -10.078 1 87.12 184 GLY B C 1
ATOM 4325 O O . GLY B 1 184 ? -12.859 -7.672 -10.578 1 87.12 184 GLY B O 1
ATOM 4326 N N . GLY B 1 185 ? -12.344 -5.961 -9.125 1 92.62 185 GLY B N 1
ATOM 4327 C CA . GLY B 1 185 ? -13.727 -5.762 -8.734 1 92.62 185 GLY B CA 1
ATOM 4328 C C . GLY B 1 185 ? -14.461 -4.77 -9.617 1 92.62 185 GLY B C 1
ATOM 4329 O O . GLY B 1 185 ? -13.961 -4.391 -10.68 1 92.62 185 GLY B O 1
ATOM 4330 N N . SER B 1 186 ? -15.719 -4.477 -9.18 1 94.56 186 SER B N 1
ATOM 4331 C CA . SER B 1 186 ? -16.516 -3.561 -9.977 1 94.56 186 SER B CA 1
ATOM 4332 C C . SER B 1 186 ? -17.406 -2.68 -9.102 1 94.56 186 SER B C 1
ATOM 4334 O O . SER B 1 186 ? -17.781 -3.08 -8 1 94.56 186 SER B O 1
ATOM 4336 N N . ILE B 1 187 ? -17.609 -1.489 -9.617 1 97.06 187 ILE B N 1
ATOM 4337 C CA . ILE B 1 187 ? -18.578 -0.579 -9.023 1 97.06 187 ILE B CA 1
ATOM 4338 C C . ILE B 1 187 ? -19.859 -0.57 -9.867 1 97.06 187 ILE B C 1
ATOM 4340 O O . ILE B 1 187 ? -19.828 -0.194 -11.039 1 97.06 187 ILE B O 1
ATOM 4344 N N . ILE B 1 188 ? -20.938 -0.984 -9.25 1 96.31 188 ILE B N 1
ATOM 4345 C CA . ILE B 1 188 ? -22.219 -1.118 -9.922 1 96.31 188 ILE B CA 1
ATOM 4346 C C . ILE B 1 188 ? -22.828 0.264 -10.148 1 96.31 188 ILE B C 1
ATOM 4348 O O . ILE B 1 188 ? -23.375 0.536 -11.227 1 96.31 188 ILE B O 1
ATOM 4352 N N . SER B 1 189 ? -22.781 1.05 -9.125 1 97.19 189 SER B N 1
ATOM 4353 C CA . SER B 1 189 ? -23.344 2.395 -9.227 1 97.19 189 SER B CA 1
ATOM 4354 C C . SER B 1 189 ? -22.672 3.344 -8.234 1 97.19 189 SER B C 1
ATOM 4356 O O . SER B 1 189 ? -22.109 2.906 -7.23 1 97.19 189 SER B O 1
ATOM 4358 N N . HIS B 1 190 ? -22.656 4.547 -8.641 1 98.12 190 HIS B N 1
ATOM 4359 C CA . HIS B 1 190 ? -22.312 5.656 -7.758 1 98.12 190 HIS B CA 1
ATOM 4360 C C . HIS B 1 190 ? -23.453 6.672 -7.695 1 98.12 190 HIS B C 1
ATOM 4362 O O . HIS B 1 190 ? -23.688 7.402 -8.664 1 98.12 190 HIS B O 1
ATOM 4368 N N . GLU B 1 191 ? -24.125 6.613 -6.531 1 98 191 GLU B N 1
ATOM 4369 C CA . GLU B 1 191 ? -25.266 7.504 -6.328 1 98 191 GLU B CA 1
ATOM 4370 C C . GLU B 1 191 ? -24.891 8.672 -5.422 1 98 191 GLU B C 1
ATOM 4372 O O . GLU B 1 191 ? -24.344 8.477 -4.336 1 98 191 GLU B O 1
ATOM 4377 N N . ARG B 1 192 ? -25.266 9.836 -5.91 1 96.12 192 ARG B N 1
ATOM 4378 C CA . ARG B 1 192 ? -25.031 11.039 -5.121 1 96.12 192 ARG B CA 1
ATOM 4379 C C . ARG B 1 192 ? -26.328 11.539 -4.48 1 96.12 192 ARG B C 1
ATOM 4381 O O . ARG B 1 192 ? -27.391 11.453 -5.082 1 96.12 192 ARG B O 1
ATOM 4388 N N . PHE B 1 193 ? -26.156 12.062 -3.25 1 95.19 193 PHE B N 1
ATOM 4389 C CA . PHE B 1 193 ? -27.359 12.586 -2.605 1 95.19 193 PHE B CA 1
ATOM 4390 C C . PHE B 1 193 ? -27.078 13.938 -1.965 1 95.19 193 PHE B C 1
ATOM 4392 O O . PHE B 1 193 ? -25.938 14.281 -1.694 1 95.19 193 PHE B O 1
ATOM 4399 N N . ASP B 1 194 ? -28.172 14.703 -1.798 1 91.88 194 ASP B N 1
ATOM 4400 C CA . ASP B 1 194 ? -28.172 15.93 -1.01 1 91.88 194 ASP B CA 1
ATOM 4401 C C . ASP B 1 194 ? -28.516 15.648 0.45 1 91.88 194 ASP B C 1
ATOM 4403 O O . ASP B 1 194 ? -29.625 15.195 0.754 1 91.88 194 ASP B O 1
ATOM 4407 N N . PRO B 1 195 ? -27.547 15.953 1.286 1 85.62 195 PRO B N 1
ATOM 4408 C CA . PRO B 1 195 ? -27.797 15.625 2.691 1 85.62 195 PRO B CA 1
ATOM 4409 C C . PRO B 1 195 ? -29.016 16.359 3.26 1 85.62 195 PRO B C 1
ATOM 4411 O O . PRO B 1 195 ? -29.531 15.977 4.309 1 85.62 195 PRO B O 1
ATOM 4414 N N . ALA B 1 196 ? -29.453 17.375 2.611 1 83.62 196 ALA B N 1
ATOM 4415 C CA . ALA B 1 196 ? -30.578 18.172 3.096 1 83.62 196 ALA B CA 1
ATOM 4416 C C . ALA B 1 196 ? -31.906 17.594 2.635 1 83.62 196 ALA B C 1
ATOM 4418 O O . ALA B 1 196 ? -32.969 18 3.115 1 83.62 196 ALA B O 1
ATOM 4419 N N . ILE B 1 197 ? -31.812 16.688 1.717 1 88.56 197 ILE B N 1
ATOM 4420 C CA . ILE B 1 197 ? -33.031 16.156 1.115 1 88.56 197 ILE B CA 1
ATOM 4421 C C . ILE B 1 197 ? -33.094 14.648 1.381 1 88.56 197 ILE B C 1
ATOM 4423 O O . ILE B 1 197 ? -32.125 13.922 1.178 1 88.56 197 ILE B O 1
ATOM 4427 N N . GLU B 1 198 ? -34.188 14.289 1.994 1 87.38 198 GLU B N 1
ATOM 4428 C CA . GLU B 1 198 ? -34.438 12.852 2.107 1 87.38 198 GLU B CA 1
ATOM 4429 C C . GLU B 1 198 ? -34.906 12.266 0.78 1 87.38 198 GLU B C 1
ATOM 4431 O O . GLU B 1 198 ? -35.969 12.664 0.256 1 87.38 198 GLU B O 1
ATOM 4436 N N . ASP B 1 199 ? -34.125 11.445 0.196 1 89.56 199 ASP B N 1
ATOM 4437 C CA . ASP B 1 199 ? -34.406 10.836 -1.096 1 89.56 199 ASP B CA 1
ATOM 4438 C C . ASP B 1 199 ? -34.125 9.336 -1.082 1 89.56 199 ASP B C 1
ATOM 4440 O O . ASP B 1 199 ? -33 8.93 -1.344 1 89.56 199 ASP B O 1
ATOM 4444 N N . ARG B 1 200 ? -35.188 8.555 -0.923 1 92.19 200 ARG B N 1
ATOM 4445 C CA . ARG B 1 200 ? -35.031 7.109 -0.818 1 92.19 200 ARG B CA 1
ATOM 4446 C C . ARG B 1 200 ? -34.656 6.5 -2.166 1 92.19 200 ARG B C 1
ATOM 4448 O O . ARG B 1 200 ? -34.156 5.375 -2.23 1 92.19 200 ARG B O 1
ATOM 4455 N N . SER B 1 201 ? -34.906 7.23 -3.211 1 94.69 201 SER B N 1
ATOM 4456 C CA . SER B 1 201 ? -34.625 6.699 -4.543 1 94.69 201 SER B CA 1
ATOM 4457 C C . SER B 1 201 ? -33.156 6.453 -4.75 1 94.69 201 SER B C 1
ATOM 4459 O O . SER B 1 201 ? -32.75 5.562 -5.512 1 94.69 201 SER B O 1
ATOM 4461 N N . VAL B 1 202 ? -32.344 7.227 -4.113 1 96.19 202 VAL B N 1
ATOM 4462 C CA . VAL B 1 202 ? -30.891 7.066 -4.184 1 96.19 202 VAL B CA 1
ATOM 4463 C C . VAL B 1 202 ? -30.5 5.68 -3.689 1 96.19 202 VAL B C 1
ATOM 4465 O O . VAL B 1 202 ? -29.719 4.98 -4.34 1 96.19 202 VAL B O 1
ATOM 4468 N N . LEU B 1 203 ? -31.062 5.34 -2.57 1 96.69 203 LEU B N 1
ATOM 4469 C CA . LEU B 1 203 ? -30.797 4.035 -1.978 1 96.69 203 LEU B CA 1
ATOM 4470 C C . LEU B 1 203 ? -31.328 2.916 -2.861 1 96.69 203 LEU B C 1
ATOM 4472 O O . LEU B 1 203 ? -30.656 1.903 -3.066 1 96.69 203 LEU B O 1
ATOM 4476 N N . GLU B 1 204 ? -32.5 3.068 -3.381 1 96.5 204 GLU B N 1
ATOM 4477 C CA . GLU B 1 204 ? -33.094 2.055 -4.242 1 96.5 204 GLU B CA 1
ATOM 4478 C C . GLU B 1 204 ? -32.25 1.794 -5.473 1 96.5 204 GLU B C 1
ATOM 4480 O O . GLU B 1 204 ? -32 0.641 -5.844 1 96.5 204 GLU B O 1
ATOM 4485 N N . ARG B 1 205 ? -31.719 2.824 -6.051 1 97.25 205 ARG B N 1
ATOM 4486 C CA . ARG B 1 205 ? -30.844 2.676 -7.207 1 97.25 205 ARG B CA 1
ATOM 4487 C C . ARG B 1 205 ? -29.547 1.972 -6.824 1 97.25 205 ARG B C 1
ATOM 4489 O O . ARG B 1 205 ? -29.047 1.136 -7.578 1 97.25 205 ARG B O 1
ATOM 4496 N N . ALA B 1 206 ? -29 2.332 -5.684 1 97.62 206 ALA B N 1
ATOM 4497 C CA . ALA B 1 206 ? -27.75 1.736 -5.227 1 97.62 206 ALA B CA 1
ATOM 4498 C C . ALA B 1 206 ? -27.922 0.244 -4.953 1 97.62 206 ALA B C 1
ATOM 4500 O O . ALA B 1 206 ? -26.969 -0.525 -5.055 1 97.62 206 ALA B O 1
ATOM 4501 N N . LEU B 1 207 ? -29.141 -0.083 -4.59 1 96.81 207 LEU B N 1
ATOM 4502 C CA . LEU B 1 207 ? -29.406 -1.473 -4.234 1 96.81 207 LEU B CA 1
ATOM 4503 C C . LEU B 1 207 ? -29.844 -2.271 -5.453 1 96.81 207 LEU B C 1
ATOM 4505 O O . LEU B 1 207 ? -29.938 -3.5 -5.398 1 96.81 207 LEU B O 1
ATOM 4509 N N . ASP B 1 208 ? -29.938 -1.447 -6.52 1 91.75 208 ASP B N 1
ATOM 4510 C CA . ASP B 1 208 ? -30.312 -2.127 -7.758 1 91.75 208 ASP B CA 1
ATOM 4511 C C . ASP B 1 208 ? -29.203 -3.082 -8.211 1 91.75 208 ASP B C 1
ATOM 4513 O O . ASP B 1 208 ? -28.016 -2.807 -8.023 1 91.75 208 ASP B O 1
ATOM 4517 N N . ASP B 1 209 ? -29.453 -4.207 -8.531 1 90.81 209 ASP B N 1
ATOM 4518 C CA . ASP B 1 209 ? -28.562 -5.25 -9.023 1 90.81 209 ASP B CA 1
ATOM 4519 C C . ASP B 1 209 ? -27.844 -5.945 -7.871 1 90.81 209 ASP B C 1
ATOM 4521 O O . ASP B 1 209 ? -26.781 -6.551 -8.07 1 90.81 209 ASP B O 1
ATOM 4525 N N . GLU B 1 210 ? -28.188 -5.672 -6.684 1 91.31 210 GLU B N 1
ATOM 4526 C CA . GLU B 1 210 ? -27.859 -6.461 -5.504 1 91.31 210 GLU B CA 1
ATOM 4527 C C . GLU B 1 210 ? -26.344 -6.473 -5.258 1 91.31 210 GLU B C 1
ATOM 4529 O O . GLU B 1 210 ? -25.734 -7.535 -5.246 1 91.31 210 GLU B O 1
ATOM 4534 N N . PRO B 1 211 ? -25.75 -5.297 -5.031 1 95.69 211 PRO B N 1
ATOM 4535 C CA . PRO B 1 211 ? -24.328 -5.273 -4.664 1 95.69 211 PRO B CA 1
ATOM 4536 C C . PRO B 1 211 ? -24.031 -6.078 -3.4 1 95.69 211 PRO B C 1
ATOM 4538 O O . PRO B 1 211 ? -24.906 -6.246 -2.551 1 95.69 211 PRO B O 1
ATOM 4541 N N . ASP B 1 212 ? -22.797 -6.586 -3.285 1 92.94 212 ASP B N 1
ATOM 4542 C CA . ASP B 1 212 ? -22.406 -7.309 -2.08 1 92.94 212 ASP B CA 1
ATOM 4543 C C . ASP B 1 212 ? -21.938 -6.344 -0.995 1 92.94 212 ASP B C 1
ATOM 4545 O O . ASP B 1 212 ? -21.828 -6.719 0.176 1 92.94 212 ASP B O 1
ATOM 4549 N N . ALA B 1 213 ? -21.594 -5.121 -1.402 1 96.56 213 ALA B N 1
ATOM 4550 C CA . ALA B 1 213 ? -21.156 -4.102 -0.453 1 96.56 213 ALA B CA 1
ATOM 4551 C C . ALA B 1 213 ? -21.719 -2.732 -0.814 1 96.56 213 ALA B C 1
ATOM 4553 O O . ALA B 1 213 ? -21.938 -2.436 -1.99 1 96.56 213 ALA B O 1
ATOM 4554 N N . LEU B 1 214 ? -21.953 -1.94 0.157 1 98.25 214 LEU B N 1
ATOM 4555 C CA . LEU B 1 214 ? -22.344 -0.541 -0.004 1 98.25 214 LEU B CA 1
ATOM 4556 C C . LEU B 1 214 ? -21.344 0.375 0.71 1 98.25 214 LEU B C 1
ATOM 4558 O O . LEU B 1 214 ? -21.156 0.258 1.921 1 98.25 214 LEU B O 1
ATOM 4562 N N . VAL B 1 215 ? -20.703 1.192 -0.071 1 98.69 215 VAL B N 1
ATOM 4563 C CA . VAL B 1 215 ? -19.844 2.238 0.48 1 98.69 215 VAL B CA 1
ATOM 4564 C C . VAL B 1 215 ? -20.672 3.492 0.756 1 98.69 215 VAL B C 1
ATOM 4566 O O . VAL B 1 215 ? -21.391 3.98 -0.125 1 98.69 215 VAL B O 1
ATOM 4569 N N . LEU B 1 216 ? -20.562 3.957 1.986 1 98.31 216 LEU B N 1
ATOM 4570 C CA . LEU B 1 216 ? -21.344 5.125 2.371 1 98.31 216 LEU B CA 1
ATOM 4571 C C . LEU B 1 216 ? -20.453 6.266 2.824 1 98.31 216 LEU B C 1
ATOM 4573 O O . LEU B 1 216 ? -19.703 6.121 3.795 1 98.31 216 LEU B O 1
ATOM 4577 N N . VAL B 1 217 ? -20.469 7.34 2.061 1 96.31 217 VAL B N 1
ATOM 4578 C CA . VAL B 1 217 ? -19.812 8.602 2.381 1 96.31 217 VAL B CA 1
ATOM 4579 C C . VAL B 1 217 ? -20.859 9.656 2.742 1 96.31 217 VAL B C 1
ATOM 4581 O O . VAL B 1 217 ? -21.406 10.312 1.861 1 96.31 217 VAL B O 1
ATOM 4584 N N . ALA B 1 218 ? -21.125 9.75 4.004 1 93.56 218 ALA B N 1
ATOM 4585 C CA . ALA B 1 218 ? -22.219 10.578 4.504 1 93.56 218 ALA B CA 1
ATOM 4586 C C . ALA B 1 218 ? -21.875 11.195 5.855 1 93.56 218 ALA B C 1
ATOM 4588 O O . ALA B 1 218 ? -20.719 11.164 6.277 1 93.56 218 ALA B O 1
ATOM 4589 N N . TYR B 1 219 ? -22.844 11.867 6.352 1 86.31 219 TYR B N 1
ATOM 4590 C CA . TYR B 1 219 ? -22.75 12.406 7.703 1 86.31 219 TYR B CA 1
ATOM 4591 C C . TYR B 1 219 ? -23.578 11.578 8.68 1 86.31 219 TYR B C 1
ATOM 4593 O O . TYR B 1 219 ? -24.406 10.766 8.266 1 86.31 219 TYR B O 1
ATOM 4601 N N . PRO B 1 220 ? -23.297 11.711 10 1 88.81 220 PRO B N 1
ATOM 4602 C CA . PRO B 1 220 ? -23.922 10.797 10.969 1 88.81 220 PRO B CA 1
ATOM 4603 C C . PRO B 1 220 ? -25.438 10.742 10.852 1 88.81 220 PRO B C 1
ATOM 4605 O O . PRO B 1 220 ? -26.016 9.656 10.773 1 88.81 220 PRO B O 1
ATOM 4608 N N . ARG B 1 221 ? -26.094 11.828 10.711 1 88.44 221 ARG B N 1
ATOM 4609 C CA . ARG B 1 221 ? -27.562 11.836 10.648 1 88.44 221 ARG B CA 1
ATOM 4610 C C . ARG B 1 221 ? -28.047 11.234 9.336 1 88.44 221 ARG B C 1
ATOM 4612 O O . ARG B 1 221 ? -28.906 10.344 9.336 1 88.44 221 ARG B O 1
ATOM 4619 N N . SER B 1 222 ? -27.547 11.781 8.195 1 91.94 222 SER B N 1
ATOM 4620 C CA . SER B 1 222 ? -27.969 11.266 6.898 1 91.94 222 SER B CA 1
ATOM 4621 C C . SER B 1 222 ? -27.562 9.812 6.711 1 91.94 222 SER B C 1
ATOM 4623 O O . SER B 1 222 ? -28.297 9.023 6.117 1 91.94 222 SER B O 1
ATOM 4625 N N . GLY B 1 223 ? -26.391 9.461 7.23 1 95.31 223 GLY B N 1
ATOM 4626 C CA . GLY B 1 223 ? -25.953 8.078 7.168 1 95.31 223 GLY B CA 1
ATOM 4627 C C . GLY B 1 223 ? -26.875 7.121 7.906 1 95.31 223 GLY B C 1
ATOM 4628 O O . GLY B 1 223 ? -27.219 6.062 7.383 1 95.31 223 GLY B O 1
ATOM 4629 N N . ALA B 1 224 ? -27.219 7.527 9.109 1 94.69 224 ALA B N 1
ATOM 4630 C CA . ALA B 1 224 ? -28.125 6.688 9.906 1 94.69 224 ALA B CA 1
ATOM 4631 C C . ALA B 1 224 ? -29.453 6.48 9.18 1 94.69 224 ALA B C 1
ATOM 4633 O O . ALA B 1 224 ? -29.984 5.363 9.148 1 94.69 224 ALA B O 1
ATOM 4634 N N . ARG B 1 225 ? -29.922 7.508 8.625 1 94.75 225 ARG B N 1
ATOM 4635 C CA . ARG B 1 225 ? -31.188 7.41 7.879 1 94.75 225 ARG B CA 1
ATOM 4636 C C . ARG B 1 225 ? -31.062 6.422 6.727 1 94.75 225 ARG B C 1
ATOM 4638 O O . ARG B 1 225 ? -31.938 5.574 6.535 1 94.75 225 ARG B O 1
ATOM 4645 N N . ILE B 1 226 ? -30 6.523 5.961 1 96.69 226 ILE B N 1
ATOM 4646 C CA . ILE B 1 226 ? -29.797 5.676 4.793 1 96.69 226 ILE B CA 1
ATOM 4647 C C . ILE B 1 226 ? -29.688 4.215 5.227 1 96.69 226 ILE B C 1
ATOM 4649 O O . ILE B 1 226 ? -30.281 3.328 4.613 1 96.69 226 ILE B O 1
ATOM 4653 N N . VAL B 1 227 ? -28.984 3.924 6.309 1 96.88 227 VAL B N 1
ATOM 4654 C CA . VAL B 1 227 ? -28.828 2.564 6.816 1 96.88 227 VAL B CA 1
ATOM 4655 C C . VAL B 1 227 ? -30.172 2.021 7.277 1 96.88 227 VAL B C 1
ATOM 4657 O O . VAL B 1 227 ? -30.547 0.889 6.949 1 96.88 227 VAL B O 1
ATOM 4660 N N . MET B 1 228 ? -30.922 2.857 8.031 1 96.06 228 MET B N 1
ATOM 4661 C CA . MET B 1 228 ? -32.219 2.434 8.516 1 96.06 228 MET B CA 1
ATOM 4662 C C . MET B 1 228 ? -33.188 2.186 7.355 1 96.06 228 MET B C 1
ATOM 4664 O O . MET B 1 228 ? -33.969 1.226 7.379 1 96.06 228 MET B O 1
ATOM 4668 N N . ASP B 1 229 ? -33.125 3.059 6.352 1 96.12 229 ASP B N 1
ATOM 4669 C CA . ASP B 1 229 ? -33.938 2.865 5.168 1 96.12 229 ASP B CA 1
ATOM 4670 C C . ASP B 1 229 ? -33.594 1.562 4.457 1 96.12 229 ASP B C 1
ATOM 4672 O O . ASP B 1 229 ? -34.469 0.857 3.967 1 96.12 229 ASP B O 1
ATOM 4676 N N . ALA B 1 230 ? -32.344 1.271 4.352 1 96.38 230 ALA B N 1
ATOM 4677 C CA . ALA B 1 230 ? -31.906 0.024 3.727 1 96.38 230 ALA B CA 1
ATOM 4678 C C . ALA B 1 230 ? -32.469 -1.186 4.473 1 96.38 230 ALA B C 1
ATOM 4680 O O . ALA B 1 230 ? -32.906 -2.145 3.852 1 96.38 230 ALA B O 1
ATOM 4681 N N . ALA B 1 231 ? -32.406 -1.129 5.785 1 95.19 231 ALA B N 1
ATOM 4682 C CA . ALA B 1 231 ? -32.938 -2.207 6.609 1 95.19 231 ALA B CA 1
ATOM 4683 C C . ALA B 1 231 ? -34.438 -2.365 6.383 1 95.19 231 ALA B C 1
ATOM 4685 O O . ALA B 1 231 ? -34.938 -3.486 6.285 1 95.19 231 ALA B O 1
ATOM 4686 N N . ALA B 1 232 ? -35.062 -1.271 6.297 1 94.88 232 ALA B N 1
ATOM 4687 C CA . ALA B 1 232 ? -36.531 -1.285 6.078 1 94.88 232 ALA B CA 1
ATOM 4688 C C . ALA B 1 232 ? -36.875 -1.918 4.73 1 94.88 232 ALA B C 1
ATOM 4690 O O . ALA B 1 232 ? -37.906 -2.531 4.578 1 94.88 232 ALA B O 1
ATOM 4691 N N . LEU B 1 233 ? -35.938 -1.775 3.807 1 94.38 233 LEU B N 1
ATOM 4692 C CA . LEU B 1 233 ? -36.125 -2.369 2.488 1 94.38 233 LEU B CA 1
ATOM 4693 C C . LEU B 1 233 ? -35.719 -3.838 2.488 1 94.38 233 LEU B C 1
ATOM 4695 O O . LEU B 1 233 ? -35.875 -4.527 1.477 1 94.38 233 LEU B O 1
ATOM 4699 N N . GLY B 1 234 ? -35.188 -4.324 3.582 1 92.94 234 GLY B N 1
ATOM 4700 C CA . GLY B 1 234 ? -34.781 -5.715 3.703 1 92.94 234 GLY B CA 1
ATOM 4701 C C . GLY B 1 234 ? -33.438 -6 3.059 1 92.94 234 GLY B C 1
ATOM 4702 O O . GLY B 1 234 ? -33.125 -7.148 2.721 1 92.94 234 GLY B O 1
ATOM 4703 N N . ALA B 1 235 ? -32.656 -4.949 2.818 1 92 235 ALA B N 1
ATOM 4704 C CA . ALA B 1 235 ? -31.359 -5.121 2.17 1 92 235 ALA B CA 1
ATOM 4705 C C . ALA B 1 235 ? -30.375 -5.832 3.094 1 92 235 ALA B C 1
ATOM 4707 O O . ALA B 1 235 ? -30.328 -5.543 4.293 1 92 235 ALA B O 1
ATOM 4708 N N . THR B 1 236 ? -29.688 -6.883 2.553 1 88.94 236 THR B N 1
ATOM 4709 C CA . THR B 1 236 ? -28.594 -7.559 3.24 1 88.94 236 THR B CA 1
ATOM 4710 C C . THR B 1 236 ? -27.25 -7.23 2.582 1 88.94 236 THR B C 1
ATOM 4712 O O . THR B 1 236 ? -26.859 -7.867 1.6 1 88.94 236 THR B O 1
ATOM 4715 N N . VAL B 1 237 ? -26.672 -6.141 2.941 1 91.81 237 VAL B N 1
ATOM 4716 C CA . VAL B 1 237 ? -25.438 -5.684 2.336 1 91.81 237 VAL B CA 1
ATOM 4717 C C . VAL B 1 237 ? -24.375 -5.473 3.418 1 91.81 237 VAL B C 1
ATOM 4719 O O . VAL B 1 237 ? -24.703 -5.254 4.586 1 91.81 237 VAL B O 1
ATOM 4722 N N . SER B 1 238 ? -23.141 -5.691 3.061 1 95.88 238 SER B N 1
ATOM 4723 C CA . SER B 1 238 ? -22.031 -5.305 3.928 1 95.88 238 SER B CA 1
ATOM 4724 C C . SER B 1 238 ? -21.734 -3.814 3.816 1 95.88 238 SER B C 1
ATOM 4726 O O . SER B 1 238 ? -21.562 -3.289 2.715 1 95.88 238 SER B O 1
ATOM 4728 N N . TRP B 1 239 ? -21.656 -3.18 4.938 1 98.12 239 TRP B N 1
ATOM 4729 C CA . TRP B 1 239 ? -21.453 -1.732 4.953 1 98.12 239 TRP B CA 1
ATOM 4730 C C . TRP B 1 239 ? -19.984 -1.378 5.082 1 98.12 239 TRP B C 1
ATOM 4732 O O . TRP B 1 239 ? -19.266 -1.97 5.895 1 98.12 239 TRP B O 1
ATOM 4742 N N . TYR B 1 240 ? -19.547 -0.449 4.301 1 98.38 240 TYR B N 1
ATOM 4743 C CA . TYR B 1 240 ? -18.234 0.152 4.375 1 98.38 240 TYR B CA 1
ATOM 4744 C C . TYR B 1 240 ? -18.312 1.671 4.453 1 98.38 240 TYR B C 1
ATOM 4746 O O . TYR B 1 240 ? -19 2.303 3.641 1 98.38 240 TYR B O 1
ATOM 4754 N N . PHE B 1 241 ? -17.562 2.293 5.426 1 97.62 241 PHE B N 1
ATOM 4755 C CA . PHE B 1 241 ? -17.875 3.672 5.785 1 97.62 241 PHE B CA 1
ATOM 4756 C C . PHE B 1 241 ? -16.656 4.566 5.613 1 97.62 241 PHE B C 1
ATOM 4758 O O . PHE B 1 241 ? -15.531 4.16 5.922 1 97.62 241 PHE B O 1
ATOM 4765 N N . ALA B 1 242 ? -16.938 5.77 5.156 1 95.25 242 ALA B N 1
ATOM 4766 C CA . ALA B 1 242 ? -15.953 6.855 5.207 1 95.25 242 ALA B CA 1
ATOM 4767 C C . ALA B 1 242 ? -15.727 7.324 6.641 1 95.25 242 ALA B C 1
ATOM 4769 O O . ALA B 1 242 ? -16.516 7 7.535 1 95.25 242 ALA B O 1
ATOM 4770 N N . PRO B 1 243 ? -14.656 8.086 6.82 1 89.69 243 PRO B N 1
ATOM 4771 C CA . PRO B 1 243 ? -14.289 8.516 8.172 1 89.69 243 PRO B CA 1
ATOM 4772 C C . PRO B 1 243 ? -15.391 9.32 8.859 1 89.69 243 PRO B C 1
ATOM 4774 O O . PRO B 1 243 ? -15.508 9.289 10.086 1 89.69 243 PRO B O 1
ATOM 4777 N N . THR B 1 244 ? -16.188 10.031 8.141 1 85.94 244 THR B N 1
ATOM 4778 C CA . THR B 1 244 ? -17.203 10.914 8.703 1 85.94 244 THR B CA 1
ATOM 4779 C C . THR B 1 244 ? -18.234 10.109 9.5 1 85.94 244 THR B C 1
ATOM 4781 O O . THR B 1 244 ? -18.984 10.672 10.305 1 85.94 244 THR B O 1
ATOM 4784 N N . LEU B 1 245 ? -18.203 8.812 9.328 1 92.62 245 LEU B N 1
ATOM 4785 C CA . LEU B 1 245 ? -19.188 7.98 10.008 1 92.62 245 LEU B CA 1
ATOM 4786 C C . LEU B 1 245 ? -18.562 7.246 11.188 1 92.62 245 LEU B C 1
ATOM 4788 O O . LEU B 1 245 ? -19.203 6.418 11.828 1 92.62 245 LEU B O 1
ATOM 4792 N N . ASN B 1 246 ? -17.328 7.504 11.359 1 91.81 246 ASN B N 1
ATOM 4793 C CA . ASN B 1 246 ? -16.719 7.074 12.617 1 91.81 246 ASN B CA 1
ATOM 4794 C C . ASN B 1 246 ? -17.203 7.93 13.789 1 91.81 246 ASN B C 1
ATOM 4796 O O . ASN B 1 246 ? -16.453 8.781 14.281 1 91.81 246 ASN B O 1
ATOM 4800 N N . ASP B 1 247 ? -18.375 7.703 14.188 1 85.81 247 ASP B N 1
ATOM 4801 C CA . ASP B 1 247 ? -19.109 8.57 15.117 1 85.81 247 ASP B CA 1
ATOM 4802 C C . ASP B 1 247 ? -20.062 7.758 15.992 1 85.81 247 ASP B C 1
ATOM 4804 O O . ASP B 1 247 ? -20.922 7.035 15.484 1 85.81 247 ASP B O 1
ATOM 4808 N N . ASP B 1 248 ? -19.938 7.91 17.328 1 88.44 248 ASP B N 1
ATOM 4809 C CA . ASP B 1 248 ? -20.75 7.141 18.266 1 88.44 248 ASP B CA 1
ATOM 4810 C C . ASP B 1 248 ? -22.234 7.461 18.094 1 88.44 248 ASP B C 1
ATOM 4812 O O . ASP B 1 248 ? -23.078 6.586 18.25 1 88.44 248 ASP B O 1
ATOM 4816 N N . ALA B 1 249 ? -22.516 8.656 17.812 1 86.69 249 ALA B N 1
ATOM 4817 C CA . ALA B 1 249 ? -23.906 9.039 17.625 1 86.69 249 ALA B CA 1
ATOM 4818 C C . ALA B 1 249 ? -24.5 8.375 16.375 1 86.69 249 ALA B C 1
ATOM 4820 O O . ALA B 1 249 ? -25.672 7.988 16.375 1 86.69 249 ALA B O 1
ATOM 4821 N N . PHE B 1 250 ? -23.719 8.234 15.336 1 92.75 250 PHE B N 1
ATOM 4822 C CA . PHE B 1 250 ? -24.141 7.5 14.156 1 92.75 250 PHE B CA 1
ATOM 4823 C C . PHE B 1 250 ? -24.578 6.086 14.516 1 92.75 250 PHE B C 1
ATOM 4825 O O . PHE B 1 250 ? -25.688 5.66 14.18 1 92.75 250 PHE B O 1
ATOM 4832 N N . VAL B 1 251 ? -23.75 5.395 15.281 1 94.81 251 VAL B N 1
ATOM 4833 C CA . VAL B 1 251 ? -24.016 4.008 15.656 1 94.81 251 VAL B CA 1
ATOM 4834 C C . VAL B 1 251 ? -25.234 3.938 16.578 1 94.81 251 VAL B C 1
ATOM 4836 O O . VAL B 1 251 ? -26.094 3.07 16.406 1 94.81 251 VAL B O 1
ATOM 4839 N N . ALA B 1 252 ? -25.359 4.859 17.469 1 92.88 252 ALA B N 1
ATOM 4840 C CA . ALA B 1 252 ? -26.422 4.859 18.469 1 92.88 252 ALA B CA 1
ATOM 4841 C C . ALA B 1 252 ? -27.781 5.074 17.812 1 92.88 252 ALA B C 1
ATOM 4843 O O . ALA B 1 252 ? -28.812 4.684 18.375 1 92.88 252 ALA B O 1
ATOM 4844 N N . ASN B 1 253 ? -27.766 5.715 16.672 1 94 253 ASN B N 1
ATOM 4845 C CA . ASN B 1 253 ? -29.031 6.051 16.016 1 94 253 ASN B CA 1
ATOM 4846 C C . ASN B 1 253 ? -29.469 4.941 15.07 1 94 253 ASN B C 1
ATOM 4848 O O . ASN B 1 253 ? -30.469 5.086 14.367 1 94 253 ASN B O 1
ATOM 4852 N N . ILE B 1 254 ? -28.812 3.9 15.039 1 95.69 254 ILE B N 1
ATOM 4853 C CA . ILE B 1 254 ? -29.141 2.764 14.18 1 95.69 254 ILE B CA 1
ATOM 4854 C C . ILE B 1 254 ? -29.562 1.573 15.039 1 95.69 254 ILE B C 1
ATOM 4856 O O . ILE B 1 254 ? -29.016 1.352 16.125 1 95.69 254 ILE B O 1
ATOM 4860 N N . SER B 1 255 ? -30.562 0.873 14.625 1 94.06 255 SER B N 1
ATOM 4861 C CA . SER B 1 255 ? -31.078 -0.276 15.375 1 94.06 255 SER B CA 1
ATOM 4862 C C . SER B 1 255 ? -29.953 -1.261 15.695 1 94.06 255 SER B C 1
ATOM 4864 O O . SER B 1 255 ? -29.094 -1.522 14.852 1 94.06 255 SER B O 1
ATOM 4866 N N . PRO B 1 256 ? -30.016 -1.802 16.906 1 93.81 256 PRO B N 1
ATOM 4867 C CA . PRO B 1 256 ? -28.953 -2.707 17.344 1 93.81 256 PRO B CA 1
ATOM 4868 C C . PRO B 1 256 ? -28.75 -3.885 16.406 1 93.81 256 PRO B C 1
ATOM 4870 O O . PRO B 1 256 ? -29.719 -4.434 15.867 1 93.81 256 PRO B O 1
ATOM 4873 N N . GLY B 1 257 ? -27.531 -4.152 16.094 1 94.5 257 GLY B N 1
ATOM 4874 C CA . GLY B 1 257 ? -27.172 -5.332 15.328 1 94.5 257 GLY B CA 1
ATOM 4875 C C . GLY B 1 257 ? -27.094 -5.078 13.836 1 94.5 257 GLY B C 1
ATOM 4876 O O . GLY B 1 257 ? -26.484 -5.852 13.094 1 94.5 257 GLY B O 1
ATOM 4877 N N . LEU B 1 258 ? -27.641 -4.004 13.312 1 95.06 258 LEU B N 1
ATOM 4878 C CA . LEU B 1 258 ? -27.719 -3.75 11.875 1 95.06 258 LEU B CA 1
ATOM 4879 C C . LEU B 1 258 ? -26.328 -3.49 11.297 1 95.06 258 LEU B C 1
ATOM 4881 O O . LEU B 1 258 ? -26.094 -3.74 10.109 1 95.06 258 LEU B O 1
ATOM 4885 N N . LEU B 1 259 ? -25.422 -3.004 12.125 1 96.5 259 LEU B N 1
ATOM 4886 C CA . LEU B 1 259 ? -24.125 -2.607 11.617 1 96.5 259 LEU B CA 1
ATOM 4887 C C . LEU B 1 259 ? -23.062 -3.645 11.977 1 96.5 259 LEU B C 1
ATOM 4889 O O . LEU B 1 259 ? -21.875 -3.418 11.773 1 96.5 259 LEU B O 1
ATOM 4893 N N . ASP B 1 260 ? -23.469 -4.734 12.578 1 94.19 260 ASP B N 1
ATOM 4894 C CA . ASP B 1 260 ? -22.484 -5.746 12.945 1 94.19 260 ASP B CA 1
ATOM 4895 C C . ASP B 1 260 ? -21.656 -6.18 11.742 1 94.19 260 ASP B C 1
ATOM 4897 O O . ASP B 1 260 ? -22.219 -6.574 10.711 1 94.19 260 ASP B O 1
ATOM 4901 N N . GLY B 1 261 ? -20.359 -6.027 11.867 1 94.19 261 GLY B N 1
ATOM 4902 C CA . GLY B 1 261 ? -19.453 -6.438 10.797 1 94.19 261 GLY B CA 1
ATOM 4903 C C . GLY B 1 261 ? -19.109 -5.309 9.852 1 94.19 261 GLY B C 1
ATOM 4904 O O . GLY B 1 261 ? -18.25 -5.469 8.969 1 94.19 261 GLY B O 1
ATOM 4905 N N . ALA B 1 262 ? -19.734 -4.168 10.008 1 97.38 262 ALA B N 1
ATOM 4906 C CA . ALA B 1 262 ? -19.422 -3.031 9.156 1 97.38 262 ALA B CA 1
ATOM 4907 C C . ALA B 1 262 ? -17.969 -2.588 9.352 1 97.38 262 ALA B C 1
ATOM 4909 O O . ALA B 1 262 ? -17.391 -2.809 10.422 1 97.38 262 ALA B O 1
ATOM 4910 N N . VAL B 1 263 ? -17.406 -2.045 8.312 1 9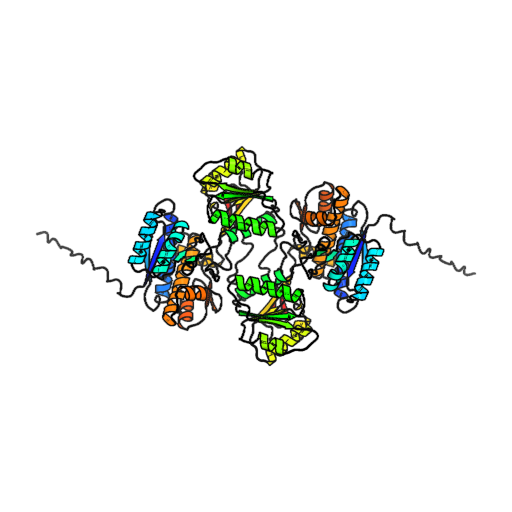6.38 263 VAL B N 1
ATOM 4911 C CA . VAL B 1 263 ? -16.016 -1.612 8.336 1 96.38 263 VAL B CA 1
ATOM 4912 C C . VAL B 1 263 ? -15.914 -0.146 7.918 1 96.38 263 VAL B C 1
ATOM 4914 O O . VAL B 1 263 ? -16.656 0.304 7.039 1 96.38 263 VAL B O 1
ATOM 4917 N N . GLY B 1 264 ? -15.047 0.544 8.555 1 95.75 264 GLY B N 1
ATOM 4918 C CA . GLY B 1 264 ? -14.742 1.904 8.141 1 95.75 264 GLY B CA 1
ATOM 4919 C C . GLY B 1 264 ? -13.25 2.191 8.086 1 95.75 264 GLY B C 1
ATOM 4920 O O . GLY B 1 264 ? -12.445 1.396 8.562 1 95.75 264 GLY B O 1
ATOM 4921 N N . VAL B 1 265 ? -12.891 3.287 7.398 1 92.44 265 VAL B N 1
ATOM 4922 C CA . VAL B 1 265 ? -11.508 3.748 7.301 1 92.44 265 VAL B CA 1
ATOM 4923 C C . VAL B 1 265 ? -11.375 5.125 7.949 1 92.44 265 VAL B C 1
ATOM 4925 O O . VAL B 1 265 ? -12.305 5.934 7.902 1 92.44 265 VAL B O 1
ATOM 4928 N N . SER B 1 266 ? -10.305 5.336 8.578 1 88.69 266 SER B N 1
ATOM 4929 C CA . SER B 1 266 ? -10.016 6.645 9.156 1 88.69 266 SER B CA 1
ATOM 4930 C C . SER B 1 266 ? -8.516 6.918 9.188 1 88.69 266 SER B C 1
ATOM 4932 O O . SER B 1 266 ? -7.711 5.984 9.211 1 88.69 266 SER B O 1
ATOM 4934 N N . PRO B 1 267 ? -8.25 8.219 9.125 1 82.25 267 PRO B N 1
ATOM 4935 C CA . PRO B 1 267 ? -6.859 8.523 9.461 1 82.25 267 PRO B CA 1
ATOM 4936 C C . PRO B 1 267 ? -6.449 7.988 10.828 1 82.25 267 PRO B C 1
ATOM 4938 O O . PRO B 1 267 ? -7.262 7.965 11.758 1 82.25 267 PRO B O 1
ATOM 4941 N N . GLU B 1 268 ? -5.262 7.457 10.891 1 80.19 268 GLU B N 1
ATOM 4942 C CA . GLU B 1 268 ? -4.707 6.969 12.148 1 80.19 268 GLU B CA 1
ATOM 4943 C C . GLU B 1 268 ? -3.439 7.73 12.523 1 80.19 268 GLU B C 1
ATOM 4945 O O . GLU B 1 268 ? -2.91 8.5 11.727 1 80.19 268 GLU B O 1
ATOM 4950 N N . VAL B 1 269 ? -3.223 7.641 13.773 1 76.88 269 VAL B N 1
ATOM 4951 C CA . VAL B 1 269 ? -1.966 8.203 14.25 1 76.88 269 VAL B CA 1
ATOM 4952 C C . VAL B 1 269 ? -0.995 7.082 14.602 1 76.88 269 VAL B C 1
ATOM 4954 O O . VAL B 1 269 ? -1.411 6.012 15.047 1 76.88 269 VAL B O 1
ATOM 4957 N N . GLY B 1 270 ? 0.211 7.254 14.305 1 68.56 270 GLY B N 1
ATOM 4958 C CA . GLY B 1 270 ? 1.244 6.25 14.5 1 68.56 270 GLY B CA 1
ATOM 4959 C C . GLY B 1 270 ? 1.608 6.047 15.961 1 68.56 270 GLY B C 1
ATOM 4960 O O . GLY B 1 270 ? 0.925 6.551 16.859 1 68.56 270 GLY B O 1
ATOM 4961 N N . ASP B 1 271 ? 2.602 5.23 16.172 1 65.31 271 ASP B N 1
ATOM 4962 C CA . ASP B 1 271 ? 3.088 4.863 17.5 1 65.31 271 ASP B CA 1
ATOM 4963 C C . ASP B 1 271 ? 3.541 6.094 18.281 1 65.31 271 ASP B C 1
ATOM 4965 O O . ASP B 1 271 ? 3.422 6.133 19.516 1 65.31 271 ASP B O 1
ATOM 4969 N N . GLU B 1 272 ? 3.938 7.094 17.562 1 69.94 272 GLU B N 1
ATOM 4970 C CA . GLU B 1 272 ? 4.426 8.32 18.188 1 69.94 272 GLU B CA 1
ATOM 4971 C C . GLU B 1 272 ? 3.299 9.062 18.906 1 69.94 272 GLU B C 1
ATOM 4973 O O . GLU B 1 272 ? 3.553 9.914 19.766 1 69.94 272 GLU B O 1
ATOM 4978 N N . ALA B 1 273 ? 2.156 8.648 18.625 1 77 273 ALA B N 1
ATOM 4979 C CA . ALA B 1 273 ? 0.988 9.344 19.172 1 77 273 ALA B CA 1
ATOM 4980 C C . ALA B 1 273 ? 0.876 9.141 20.672 1 77 273 ALA B C 1
ATOM 4982 O O . ALA B 1 273 ? 0.312 9.984 21.375 1 77 273 ALA B O 1
ATOM 4983 N N . ALA B 1 274 ? 1.467 8.055 21.125 1 78.31 274 ALA B N 1
ATOM 4984 C CA . ALA B 1 274 ? 1.359 7.773 22.547 1 78.31 274 ALA B CA 1
ATOM 4985 C C . ALA B 1 274 ? 2.062 8.852 23.375 1 78.31 274 ALA B C 1
ATOM 4987 O O . ALA B 1 274 ? 1.529 9.305 24.391 1 78.31 274 ALA B O 1
ATOM 4988 N N . ALA B 1 275 ? 3.195 9.234 22.953 1 83.56 275 ALA B N 1
ATOM 4989 C CA . ALA B 1 275 ? 3.949 10.258 23.672 1 83.56 275 ALA B CA 1
ATOM 4990 C C . ALA B 1 275 ? 3.229 11.602 23.609 1 83.56 275 ALA B C 1
ATOM 4992 O O . ALA B 1 275 ? 3.207 12.344 24.609 1 83.56 275 ALA B O 1
ATOM 4993 N N . PHE B 1 276 ? 2.691 11.883 22.609 1 89.94 276 PHE B N 1
ATOM 4994 C CA . PHE B 1 276 ? 1.948 13.133 22.5 1 89.94 276 PHE B CA 1
ATOM 4995 C C . PHE B 1 276 ? 0.706 13.102 23.391 1 89.94 276 PHE B C 1
ATOM 4997 O O . PHE B 1 276 ? 0.37 14.094 24.031 1 89.94 276 PHE B O 1
ATOM 5004 N N . ARG B 1 277 ? 0.065 12.039 23.359 1 89.94 277 ARG B N 1
ATOM 5005 C CA . ARG B 1 277 ? -1.105 11.891 24.219 1 89.94 277 ARG B CA 1
ATOM 5006 C C . ARG B 1 277 ? -0.746 12.133 25.672 1 89.94 277 ARG B C 1
ATOM 5008 O O . ARG B 1 277 ? -1.478 12.812 26.406 1 89.94 277 ARG B O 1
ATOM 5015 N N . ALA B 1 278 ? 0.342 11.641 26.078 1 89.44 278 ALA B N 1
ATOM 5016 C CA . ALA B 1 278 ? 0.792 11.828 27.453 1 89.44 278 ALA B CA 1
ATOM 5017 C C . ALA B 1 278 ? 1.09 13.297 27.734 1 89.44 278 ALA B C 1
ATOM 5019 O O . ALA B 1 278 ? 0.688 13.828 28.781 1 89.44 278 ALA B O 1
ATOM 5020 N N . ALA B 1 279 ? 1.742 13.953 26.844 1 91.38 279 ALA B N 1
ATOM 5021 C CA . ALA B 1 279 ? 2.072 15.367 27.016 1 91.38 279 ALA B CA 1
ATOM 5022 C C . ALA B 1 279 ? 0.809 16.219 27.062 1 91.38 279 ALA B C 1
ATOM 5024 O O . ALA B 1 279 ? 0.721 17.172 27.844 1 91.38 279 ALA B O 1
ATOM 5025 N N . PHE B 1 280 ? -0.062 15.906 26.266 1 94.94 280 PHE B N 1
ATOM 5026 C CA . PHE B 1 280 ? -1.33 16.625 26.203 1 94.94 280 PHE B CA 1
ATOM 5027 C C . PHE B 1 280 ? -2.094 16.484 27.516 1 94.94 280 PHE B C 1
ATOM 5029 O O . PHE B 1 280 ? -2.582 17.484 28.047 1 94.94 280 PHE B O 1
ATOM 5036 N N . ARG B 1 281 ? -2.139 15.328 28.016 1 92.94 281 ARG B N 1
ATOM 5037 C CA . ARG B 1 281 ? -2.842 15.062 29.266 1 92.94 281 ARG B CA 1
ATOM 5038 C C . ARG B 1 281 ? -2.174 15.789 30.438 1 92.94 281 ARG B C 1
ATOM 5040 O O . ARG B 1 281 ? -2.855 16.312 31.312 1 92.94 281 ARG B O 1
ATOM 5047 N N . ALA B 1 282 ? -0.954 15.75 30.422 1 94.12 282 ALA B N 1
ATOM 5048 C CA . ALA B 1 282 ? -0.205 16.406 31.5 1 94.12 282 ALA B CA 1
ATOM 5049 C C . ALA B 1 282 ? -0.459 17.906 31.5 1 94.12 282 ALA B C 1
ATOM 5051 O O . ALA B 1 282 ? -0.557 18.531 32.562 1 94.12 282 ALA B O 1
ATOM 5052 N N . ARG B 1 283 ? -0.582 18.438 30.328 1 95.5 283 ARG B N 1
ATOM 5053 C CA . ARG B 1 283 ? -0.72 19.891 30.203 1 95.5 283 ARG B CA 1
ATOM 5054 C C . ARG B 1 283 ? -2.16 20.328 30.453 1 95.5 283 ARG B C 1
ATOM 5056 O O . ARG B 1 283 ? -2.402 21.406 30.969 1 95.5 283 ARG B O 1
ATOM 5063 N N . TRP B 1 284 ? -3.086 19.5 30.047 1 96.44 284 TRP B N 1
ATOM 5064 C CA . TRP B 1 284 ? -4.48 19.938 30.016 1 96.44 284 TRP B CA 1
ATOM 5065 C C . TRP B 1 284 ? -5.336 19.047 30.922 1 96.44 284 TRP B C 1
ATOM 5067 O O . TRP B 1 284 ? -6.387 18.562 30.5 1 96.44 284 TRP B O 1
ATOM 5077 N N . SER B 1 285 ? -5.039 18.828 32.156 1 92.25 285 SER B N 1
ATOM 5078 C CA . SER B 1 285 ? -5.805 18.188 33.219 1 92.25 285 SER B CA 1
ATOM 5079 C C . SER B 1 285 ? -6.395 16.859 32.75 1 92.25 285 SER B C 1
ATOM 5081 O O . SER B 1 285 ? -7.594 16.625 32.906 1 92.25 285 SER B O 1
ATOM 5083 N N . ASP B 1 286 ? -5.684 16.094 31.984 1 86.69 286 ASP B N 1
ATOM 5084 C CA . ASP B 1 286 ? -5.957 14.711 31.609 1 86.69 286 ASP B CA 1
ATOM 5085 C C . ASP B 1 286 ? -6.949 14.633 30.453 1 86.69 286 ASP B C 1
ATOM 5087 O O . ASP B 1 286 ? -7.555 13.586 30.219 1 86.69 286 ASP B O 1
ATOM 5091 N N . GLU B 1 287 ? -7.117 15.797 29.844 1 89.5 287 GLU B N 1
ATOM 5092 C CA . GLU B 1 287 ? -7.871 15.742 28.594 1 89.5 287 GLU B CA 1
ATOM 5093 C C . GLU B 1 287 ? -7.121 14.945 27.531 1 89.5 287 GLU B C 1
ATOM 5095 O O . GLU B 1 287 ? -5.891 14.938 27.516 1 89.5 287 GLU B O 1
ATOM 5100 N N . ARG B 1 288 ? -7.859 14.219 26.734 1 88.31 288 ARG B N 1
ATOM 5101 C CA . ARG B 1 288 ? -7.242 13.477 25.641 1 88.31 288 ARG B CA 1
ATOM 5102 C C . ARG B 1 288 ? -7.27 14.273 24.344 1 88.31 288 ARG B C 1
ATOM 5104 O O . ARG B 1 288 ? -8.281 14.898 24.016 1 88.31 288 ARG B O 1
ATOM 5111 N N . PRO B 1 289 ? -6.203 14.219 23.625 1 91.81 289 PRO B N 1
ATOM 5112 C CA . PRO B 1 289 ? -6.254 14.852 22.312 1 91.81 289 PRO B CA 1
ATOM 5113 C C . PRO B 1 289 ? -7.086 14.047 21.312 1 91.81 289 PRO B C 1
ATOM 5115 O O . PRO B 1 289 ? -7.105 12.82 21.359 1 91.81 289 PRO B O 1
ATOM 5118 N N . LEU B 1 290 ? -7.762 14.82 20.484 1 84.69 290 LEU B N 1
ATOM 5119 C CA . LEU B 1 290 ? -8.391 14.195 19.328 1 84.69 290 LEU B CA 1
ATOM 5120 C C . LEU B 1 290 ? -7.34 13.805 18.281 1 84.69 290 LEU B C 1
ATOM 5122 O O . LEU B 1 290 ? -6.223 14.328 18.297 1 84.69 290 LEU B O 1
ATOM 5126 N N . GLN B 1 291 ? -7.727 12.836 17.438 1 82.12 291 GLN B N 1
ATOM 5127 C CA . GLN B 1 291 ? -6.812 12.438 16.359 1 82.12 291 GLN B CA 1
ATOM 5128 C C . GLN B 1 291 ? -6.391 13.641 15.523 1 82.12 291 GLN B C 1
ATOM 5130 O O . GLN B 1 291 ? -5.211 13.789 15.195 1 82.12 291 GLN B O 1
ATOM 5135 N N . ILE B 1 292 ? -7.32 14.5 15.234 1 87.5 292 ILE B N 1
ATOM 5136 C CA . ILE B 1 292 ? -7.07 15.648 14.367 1 87.5 292 ILE B CA 1
ATOM 5137 C C . ILE B 1 292 ? -6.125 16.625 15.07 1 87.5 292 ILE B C 1
ATOM 5139 O O . ILE B 1 292 ? -5.379 17.359 14.414 1 87.5 292 ILE B O 1
ATOM 5143 N N . THR B 1 293 ? -6.141 16.641 16.328 1 92.88 293 THR B N 1
ATOM 5144 C CA . THR B 1 293 ? -5.285 17.531 17.109 1 92.88 293 THR B CA 1
ATOM 5145 C C . THR B 1 293 ? -3.811 17.203 16.875 1 92.88 293 THR B C 1
ATOM 5147 O O . THR B 1 293 ? -2.973 18.094 16.828 1 92.88 293 THR B O 1
ATOM 5150 N N . HIS B 1 294 ? -3.488 15.914 16.688 1 92.19 294 HIS B N 1
ATOM 5151 C CA . HIS B 1 294 ? -2.119 15.516 16.391 1 92.19 294 HIS B CA 1
ATOM 5152 C C . HIS B 1 294 ? -1.628 16.141 15.094 1 92.19 294 HIS B C 1
ATOM 5154 O O . HIS B 1 294 ? -0.487 16.609 15.016 1 92.19 294 HIS B O 1
ATOM 5160 N N . PHE B 1 295 ? -2.484 16.234 14.164 1 91.56 295 PHE B N 1
ATOM 5161 C CA . PHE B 1 295 ? -2.131 16.781 12.859 1 91.56 295 PHE B CA 1
ATOM 5162 C C . PHE B 1 295 ? -1.87 18.281 12.953 1 91.56 295 PHE B C 1
ATOM 5164 O O . PHE B 1 295 ? -0.917 18.781 12.359 1 91.56 295 PHE B O 1
ATOM 5171 N N . TYR B 1 296 ? -2.682 18.953 13.617 1 95.25 296 TYR B N 1
ATOM 5172 C CA . TYR B 1 296 ? -2.523 20.406 13.695 1 95.25 296 TYR B CA 1
ATOM 5173 C C . TYR B 1 296 ? -1.331 20.781 14.57 1 95.25 296 TYR B C 1
ATOM 5175 O O . TYR B 1 296 ? -0.659 21.781 14.312 1 95.25 296 TYR B O 1
ATOM 5183 N N . TYR B 1 297 ? -1.052 19.984 15.625 1 96 297 TYR B N 1
ATOM 5184 C CA . TYR B 1 297 ? 0.22 20.172 16.328 1 96 297 TYR B CA 1
ATOM 5185 C C . TYR B 1 297 ? 1.387 20.109 15.344 1 96 297 TYR B C 1
ATOM 5187 O O . TYR B 1 297 ? 2.246 21 15.336 1 96 297 TYR B O 1
ATOM 5195 N N . ASP B 1 298 ? 1.353 19.062 14.555 1 95.12 298 ASP B N 1
ATOM 5196 C CA . ASP B 1 298 ? 2.422 18.844 13.586 1 95.12 298 ASP B CA 1
ATOM 5197 C C . ASP B 1 298 ? 2.477 19.984 12.57 1 95.12 298 ASP B C 1
ATOM 5199 O O . ASP B 1 298 ? 3.557 20.391 12.133 1 95.12 298 ASP B O 1
ATOM 5203 N N . ALA B 1 299 ? 1.351 20.484 12.188 1 96.31 299 ALA B N 1
ATOM 5204 C CA . ALA B 1 299 ? 1.293 21.594 11.234 1 96.31 299 ALA B CA 1
ATOM 5205 C C . ALA B 1 299 ? 2.07 22.812 11.758 1 96.31 299 ALA B C 1
ATOM 5207 O O . ALA B 1 299 ? 2.861 23.406 11.023 1 96.31 2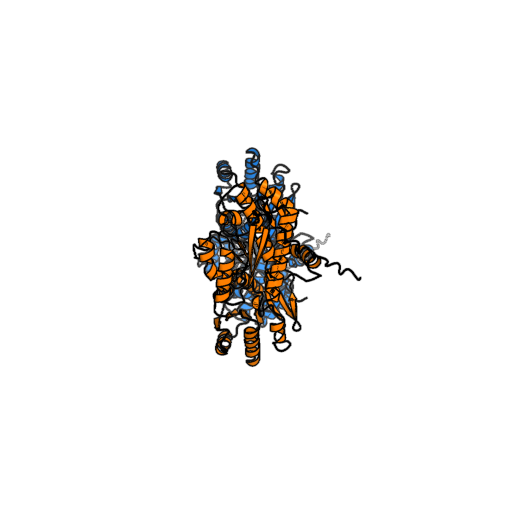99 ALA B O 1
ATOM 5208 N N . LEU B 1 300 ? 1.852 23.094 12.961 1 97.88 300 LEU B N 1
ATOM 5209 C CA . LEU B 1 300 ? 2.516 24.266 13.531 1 97.88 300 LEU B CA 1
ATOM 5210 C C . LEU B 1 300 ? 4.016 24.031 13.664 1 97.88 300 LEU B C 1
ATOM 5212 O O . LEU B 1 300 ? 4.82 24.891 13.328 1 97.88 300 LEU B O 1
ATOM 5216 N N . ILE B 1 301 ? 4.422 22.844 14.172 1 97.12 301 ILE B N 1
ATOM 5217 C CA . ILE B 1 301 ? 5.844 22.547 14.336 1 97.12 301 ILE B CA 1
ATOM 5218 C C . ILE B 1 301 ? 6.543 22.594 12.984 1 97.12 301 ILE B C 1
ATOM 5220 O O . ILE B 1 301 ? 7.621 23.172 12.852 1 97.12 301 ILE B O 1
ATOM 5224 N N . LEU B 1 302 ? 5.93 21.969 12.016 1 96.62 302 LEU B N 1
ATOM 5225 C CA . LEU B 1 302 ? 6.516 21.938 10.68 1 96.62 302 LEU B CA 1
ATOM 5226 C C . LEU B 1 302 ? 6.676 23.359 10.125 1 96.62 302 LEU B C 1
ATOM 5228 O O . LEU B 1 302 ? 7.723 23.703 9.57 1 96.62 302 LEU B O 1
ATOM 5232 N N . TRP B 1 303 ? 5.652 24.172 10.273 1 97.69 303 TRP B N 1
ATOM 5233 C CA . TRP B 1 303 ? 5.75 25.562 9.828 1 97.69 303 TRP B CA 1
ATOM 5234 C C . TRP B 1 303 ? 6.875 26.281 10.562 1 97.69 303 TRP B C 1
ATOM 5236 O O . TRP B 1 303 ? 7.652 27.016 9.945 1 97.69 303 TRP B O 1
ATOM 5246 N N . ALA B 1 304 ? 6.969 26.141 11.844 1 98.19 304 ALA B N 1
ATOM 5247 C CA . ALA B 1 304 ? 7.98 26.828 12.641 1 98.19 304 ALA B CA 1
ATOM 5248 C C . ALA B 1 304 ? 9.383 26.453 12.188 1 98.19 304 ALA B C 1
ATOM 5250 O O . ALA B 1 304 ? 10.266 27.297 12.086 1 98.19 304 ALA B O 1
ATOM 5251 N N . LEU B 1 305 ? 9.594 25.156 11.938 1 97.69 305 LEU B N 1
ATOM 5252 C CA . LEU B 1 305 ? 10.883 24.688 11.438 1 97.69 305 LEU B CA 1
ATOM 5253 C C . LEU B 1 305 ? 11.203 25.328 10.094 1 97.69 305 LEU B C 1
ATOM 5255 O O . LEU B 1 305 ? 12.328 25.766 9.859 1 97.69 305 LEU B O 1
ATOM 5259 N N . ALA B 1 306 ? 10.227 25.391 9.227 1 97.19 306 ALA B N 1
ATOM 5260 C CA . ALA B 1 306 ? 10.406 26 7.91 1 97.19 306 ALA B CA 1
ATOM 5261 C C . ALA B 1 306 ? 10.672 27.5 8.031 1 97.19 306 ALA B C 1
ATOM 5263 O O . ALA B 1 306 ? 11.539 28.047 7.344 1 97.19 306 ALA B O 1
ATOM 5264 N N . ALA B 1 307 ? 9.938 28.172 8.898 1 97.56 307 ALA B N 1
ATOM 5265 C CA . ALA B 1 307 ? 10.117 29.609 9.125 1 97.56 307 ALA B CA 1
ATOM 5266 C C . ALA B 1 307 ? 11.516 29.906 9.656 1 97.56 307 ALA B C 1
ATOM 5268 O O . ALA B 1 307 ? 12.141 30.891 9.266 1 97.56 307 ALA B O 1
ATOM 5269 N N . GLU B 1 308 ? 11.969 29.047 10.539 1 97.44 308 GLU B N 1
ATOM 5270 C CA . GLU B 1 308 ? 13.336 29.188 11.016 1 97.44 308 GLU B CA 1
ATOM 5271 C C . GLU B 1 308 ? 14.336 29.078 9.875 1 97.44 308 GLU B C 1
ATOM 5273 O O . GLU B 1 308 ? 15.305 29.844 9.805 1 97.44 308 GLU B O 1
ATOM 5278 N N . ARG B 1 309 ? 14.094 28.172 9.008 1 96.44 309 ARG B N 1
ATOM 5279 C CA . ARG B 1 309 ? 14.969 28 7.855 1 96.44 309 ARG B CA 1
ATOM 5280 C C . ARG B 1 309 ? 14.945 29.219 6.949 1 96.44 309 ARG B C 1
ATOM 5282 O O . ARG B 1 309 ? 15.977 29.625 6.41 1 96.44 309 ARG B O 1
ATOM 5289 N N . VAL B 1 310 ? 13.789 29.781 6.742 1 95.56 310 VAL B N 1
ATOM 5290 C CA . VAL B 1 310 ? 13.664 31 5.945 1 95.56 310 VAL B CA 1
ATOM 5291 C C . VAL B 1 310 ? 14.461 32.125 6.594 1 95.56 310 VAL B C 1
ATOM 5293 O O . VAL B 1 310 ? 15.125 32.906 5.902 1 95.56 310 VAL B O 1
ATOM 5296 N N . GLU B 1 311 ? 14.422 32.156 7.891 1 93.5 311 GLU B N 1
ATOM 5297 C CA . GLU B 1 311 ? 15.18 33.188 8.617 1 93.5 311 GLU B CA 1
ATOM 5298 C C . GLU B 1 311 ? 16.688 33.031 8.383 1 93.5 311 GLU B C 1
ATOM 5300 O O . GLU B 1 311 ? 17.422 34 8.312 1 93.5 311 GLU B O 1
ATOM 5305 N N . GLN B 1 312 ? 17.094 31.828 8.242 1 90.94 312 GLN B N 1
ATOM 5306 C CA . GLN B 1 312 ? 18.516 31.531 8.141 1 90.94 312 GLN B CA 1
ATOM 5307 C C . GLN B 1 312 ? 19.016 31.672 6.699 1 90.94 312 GLN B C 1
ATOM 5309 O O . GLN B 1 312 ? 20.109 32.188 6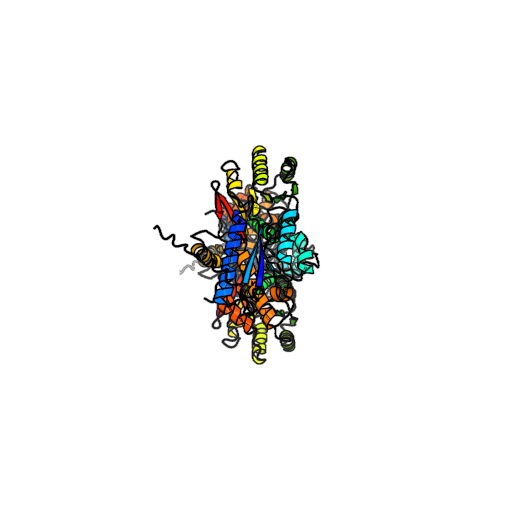.457 1 90.94 312 GLN B O 1
ATOM 5314 N N . SER B 1 313 ? 18.203 31.203 5.773 1 91.31 313 SER B N 1
ATOM 5315 C CA . SER B 1 313 ? 18.75 31.047 4.43 1 91.31 313 SER B CA 1
ATOM 5316 C C . SER B 1 313 ? 17.859 31.734 3.396 1 91.31 313 SER B C 1
ATOM 5318 O O . SER B 1 313 ? 18.188 31.766 2.209 1 91.31 313 SER B O 1
ATOM 5320 N N . GLY B 1 314 ? 16.781 32.344 3.824 1 90.88 314 GLY B N 1
ATOM 5321 C CA . GLY B 1 314 ? 15.859 32.969 2.895 1 90.88 314 GLY B CA 1
ATOM 5322 C C . GLY B 1 314 ? 15.039 31.969 2.098 1 90.88 314 GLY B C 1
ATOM 5323 O O . GLY B 1 314 ? 14.93 30.797 2.48 1 90.88 314 GLY B O 1
ATOM 5324 N N . GLY B 1 315 ? 14.273 32.469 1.075 1 89.81 315 GLY B N 1
ATOM 5325 C CA . GLY B 1 315 ? 13.422 31.641 0.226 1 89.81 315 GLY B CA 1
ATOM 5326 C C . GLY B 1 315 ? 11.938 31.875 0.463 1 89.81 315 GLY B C 1
ATOM 5327 O O . GLY B 1 315 ? 11.562 32.531 1.437 1 89.81 315 GLY B O 1
ATOM 5328 N N . SER B 1 316 ? 11.211 31.328 -0.493 1 90.75 316 SER B N 1
ATOM 5329 C CA . SER B 1 316 ? 9.758 31.375 -0.323 1 90.75 316 SER B CA 1
ATOM 5330 C C . SER B 1 316 ? 9.297 30.391 0.734 1 90.75 316 SER B C 1
ATOM 5332 O O . SER B 1 316 ? 9.75 29.234 0.759 1 90.75 316 SER B O 1
ATOM 5334 N N . ILE B 1 317 ? 8.445 30.812 1.643 1 93.38 317 ILE B N 1
ATOM 5335 C CA . ILE B 1 317 ? 7.961 29.953 2.709 1 93.38 317 ILE B CA 1
ATOM 5336 C C . ILE B 1 317 ? 7.297 28.719 2.105 1 93.38 317 ILE B C 1
ATOM 5338 O O . ILE B 1 317 ? 7.391 27.609 2.66 1 93.38 317 ILE B O 1
ATOM 5342 N N . SER B 1 318 ? 6.652 28.828 0.935 1 90.06 318 SER B N 1
ATOM 5343 C CA . SER B 1 318 ? 6.012 27.688 0.285 1 90.06 318 SER B CA 1
ATOM 5344 C C . SER B 1 318 ? 7.023 26.594 -0.05 1 90.06 318 SER B C 1
ATOM 5346 O O . SER B 1 318 ? 6.848 25.438 0.335 1 90.06 318 SER B O 1
ATOM 5348 N N . ASP B 1 319 ? 8.094 26.984 -0.708 1 90.38 319 ASP B N 1
ATOM 5349 C CA . ASP B 1 319 ? 9.117 26.016 -1.109 1 90.38 319 ASP B CA 1
ATOM 5350 C C . ASP B 1 319 ? 9.844 25.453 0.107 1 90.38 319 ASP B C 1
ATOM 5352 O O . ASP B 1 319 ? 10.078 24.234 0.191 1 90.38 319 ASP B O 1
ATOM 5356 N N . VAL B 1 320 ? 10.109 26.312 0.987 1 93.44 320 VAL B N 1
ATOM 5357 C CA . VAL B 1 320 ? 10.914 25.906 2.131 1 93.44 320 VAL B CA 1
ATOM 5358 C C . VAL B 1 320 ? 10.109 24.969 3.029 1 93.44 320 VAL B C 1
ATOM 5360 O O . VAL B 1 320 ? 10.648 24 3.572 1 93.44 320 VAL B O 1
ATOM 5363 N N . LEU B 1 321 ? 8.836 25.266 3.172 1 94.75 321 LEU B N 1
ATOM 5364 C CA . LEU B 1 321 ? 7.98 24.422 3.982 1 94.75 321 LEU B CA 1
ATOM 5365 C C . LEU B 1 321 ? 7.875 23.016 3.375 1 94.75 321 LEU B C 1
ATOM 5367 O O . LEU B 1 321 ? 8.031 22.016 4.078 1 94.75 321 LEU B O 1
ATOM 5371 N N . ARG B 1 322 ? 7.68 22.938 2.131 1 91.5 322 ARG B N 1
ATOM 5372 C CA . ARG B 1 322 ? 7.648 21.656 1.434 1 91.5 322 ARG B CA 1
ATOM 5373 C C . ARG B 1 322 ? 8.969 20.906 1.606 1 91.5 322 ARG B C 1
ATOM 5375 O O . ARG B 1 322 ? 8.977 19.734 1.987 1 91.5 322 ARG B O 1
ATOM 5382 N N . ASP B 1 323 ? 10.039 21.625 1.401 1 89.38 323 ASP B N 1
ATOM 5383 C CA . ASP B 1 323 ? 11.359 21 1.445 1 89.38 323 ASP B CA 1
ATOM 5384 C C . ASP B 1 323 ? 11.711 20.578 2.867 1 89.38 323 ASP B C 1
ATOM 5386 O O . ASP B 1 323 ? 12.352 19.531 3.066 1 89.38 323 ASP B O 1
ATOM 5390 N N . THR B 1 324 ? 11.289 21.359 3.793 1 92.75 324 THR B N 1
ATOM 5391 C CA . THR B 1 324 ? 11.547 21.031 5.195 1 92.75 324 THR B CA 1
ATOM 5392 C C . THR B 1 324 ? 10.805 19.766 5.602 1 92.75 324 THR B C 1
ATOM 5394 O O . THR B 1 324 ? 11.297 19 6.434 1 92.75 324 THR B O 1
ATOM 5397 N N . SER B 1 325 ? 9.688 19.531 4.996 1 92.44 325 SER B N 1
ATOM 5398 C CA . SER B 1 325 ? 8.891 18.344 5.328 1 92.44 325 SER B CA 1
ATOM 5399 C C . SER B 1 325 ? 9.539 17.078 4.789 1 92.44 325 SER B C 1
ATOM 5401 O O . SER B 1 325 ? 9.281 15.984 5.289 1 92.44 325 SER B O 1
ATOM 5403 N N . ARG B 1 326 ? 10.281 17.203 3.781 1 88.31 326 ARG B N 1
ATOM 5404 C CA . ARG B 1 326 ? 10.773 16.031 3.064 1 88.31 326 ARG B CA 1
ATOM 5405 C C . ARG B 1 326 ? 11.859 15.312 3.863 1 88.31 326 ARG B C 1
ATOM 5407 O O . ARG B 1 326 ? 12.68 15.961 4.52 1 88.31 326 ARG B O 1
ATOM 5414 N N . PRO B 1 327 ? 11.844 13.945 3.77 1 84 327 PRO B N 1
ATOM 5415 C CA . PRO B 1 327 ? 12.773 13.156 4.582 1 84 327 PRO B CA 1
ATOM 5416 C C . PRO B 1 327 ? 14.164 13.055 3.957 1 84 327 PRO B C 1
ATOM 5418 O O . PRO B 1 327 ? 14.508 12.016 3.377 1 84 327 PRO B O 1
ATOM 5421 N N . THR B 1 328 ? 14.961 14.047 4.156 1 81.69 328 THR B N 1
ATOM 5422 C CA . THR B 1 328 ? 16.234 14.07 3.455 1 81.69 328 THR B CA 1
ATOM 5423 C C . THR B 1 328 ? 17.391 14.07 4.441 1 81.69 328 THR B C 1
ATOM 5425 O O . THR B 1 328 ? 18.562 13.914 4.047 1 81.69 328 THR B O 1
ATOM 5428 N N . GLY B 1 329 ? 17.078 14.258 5.66 1 85.62 329 GLY B N 1
ATOM 5429 C CA . GLY B 1 329 ? 18.141 14.375 6.641 1 85.62 329 GLY B CA 1
ATOM 5430 C C . GLY B 1 329 ? 17.906 13.547 7.891 1 85.62 329 GLY B C 1
ATOM 5431 O O . GLY B 1 329 ? 17.266 12.5 7.832 1 85.62 329 GLY B O 1
ATOM 5432 N N . GLN B 1 330 ? 18.547 14.023 8.898 1 87.5 330 GLN B N 1
ATOM 5433 C CA . GLN B 1 330 ? 18.453 13.344 10.188 1 87.5 330 GLN B CA 1
ATOM 5434 C C . GLN B 1 330 ? 17.016 13.328 10.695 1 87.5 330 GLN B C 1
ATOM 5436 O O . GLN B 1 330 ? 16.297 14.328 10.578 1 87.5 330 GLN B O 1
ATOM 5441 N N . LEU B 1 331 ? 16.688 12.203 11.289 1 88.12 331 LEU B N 1
ATOM 5442 C CA . LEU B 1 331 ? 15.359 12.031 11.852 1 88.12 331 LEU B CA 1
ATOM 5443 C C . LEU B 1 331 ? 15.242 12.734 13.203 1 88.12 331 LEU B C 1
ATOM 5445 O O . LEU B 1 331 ? 16.141 12.609 14.047 1 88.12 331 LEU B O 1
ATOM 5449 N N . PHE B 1 332 ? 14.219 13.5 13.312 1 89.31 332 PHE B N 1
ATOM 5450 C CA . PHE B 1 332 ? 13.836 14.094 14.586 1 89.31 332 PHE B CA 1
ATOM 5451 C C . PHE B 1 332 ? 12.383 13.781 14.914 1 89.31 332 PHE B C 1
ATOM 5453 O O . PHE B 1 332 ? 11.484 14.062 14.117 1 89.31 332 PHE B O 1
ATOM 5460 N N . ALA B 1 333 ? 12.203 13.258 16.094 1 86.38 333 ALA B N 1
ATOM 5461 C CA . ALA B 1 333 ? 10.844 12.977 16.547 1 86.38 333 ALA B CA 1
ATOM 5462 C C . ALA B 1 333 ? 10.125 14.25 16.969 1 86.38 333 ALA B C 1
ATOM 5464 O O . ALA B 1 333 ? 10.766 15.266 17.25 1 86.38 333 ALA B O 1
ATOM 5465 N N . TRP B 1 334 ? 8.844 14.164 17.062 1 86.25 334 TRP B N 1
ATOM 5466 C CA . TRP B 1 334 ? 7.988 15.312 17.312 1 86.25 334 TRP B CA 1
ATOM 5467 C C . TRP B 1 334 ? 8.391 16.016 18.609 1 86.25 334 TRP B C 1
ATOM 5469 O O . TRP B 1 334 ? 8.164 17.219 18.781 1 86.25 334 TRP B O 1
ATOM 5479 N N . TYR B 1 335 ? 9.039 15.281 19.547 1 85.06 335 TYR B N 1
ATOM 5480 C CA . TYR B 1 335 ? 9.383 15.852 20.844 1 85.06 335 TYR B CA 1
ATOM 5481 C C . TYR B 1 335 ? 10.82 16.359 20.859 1 85.06 335 TYR B C 1
ATOM 5483 O O . TYR B 1 335 ? 11.281 16.906 21.859 1 85.06 335 TYR B O 1
ATOM 5491 N N . GLU B 1 336 ? 11.477 16.141 19.766 1 91.62 336 GLU B N 1
ATOM 5492 C CA . GLU B 1 336 ? 12.859 16.594 19.688 1 91.62 336 GLU B CA 1
ATOM 5493 C C . GLU B 1 336 ? 12.961 17.938 18.969 1 91.62 336 GLU B C 1
ATOM 5495 O O . GLU B 1 336 ? 13.805 18.109 18.078 1 91.62 336 GLU B O 1
ATOM 5500 N N . VAL B 1 337 ? 12.141 18.844 19.406 1 95.06 337 VAL B N 1
ATOM 5501 C CA . VAL B 1 337 ? 12 20.125 18.734 1 95.06 337 VAL B CA 1
ATOM 5502 C C . VAL B 1 337 ? 13.281 20.938 18.906 1 95.06 337 VAL B C 1
ATOM 5504 O O . VAL B 1 337 ? 13.773 21.547 17.953 1 95.06 337 VAL B O 1
ATOM 5507 N N . GLU B 1 338 ? 13.883 20.953 20.062 1 96.12 338 GLU B N 1
ATOM 5508 C CA . GLU B 1 338 ? 15.125 21.672 20.297 1 96.12 338 GLU B CA 1
ATOM 5509 C C . GLU B 1 338 ? 16.219 21.219 19.344 1 96.12 338 GLU B C 1
ATOM 5511 O O . GLU B 1 338 ? 16.875 22.047 18.688 1 96.12 338 GLU B O 1
ATOM 5516 N N . ALA B 1 339 ? 16.359 19.953 19.281 1 96.25 339 ALA B N 1
ATOM 5517 C CA . ALA B 1 339 ? 17.391 19.391 18.438 1 96.25 339 ALA B CA 1
ATOM 5518 C C . ALA B 1 339 ? 17.109 19.656 16.969 1 96.25 339 ALA B C 1
ATOM 5520 O O . ALA B 1 339 ? 18.031 19.922 16.188 1 96.25 339 ALA B O 1
ATOM 5521 N N . ALA B 1 340 ? 15.898 19.594 16.594 1 96.25 340 ALA B N 1
ATOM 5522 C CA . ALA B 1 340 ? 15.523 19.859 15.211 1 96.25 340 ALA B CA 1
ATOM 5523 C C . ALA B 1 340 ? 15.812 21.312 14.836 1 96.25 340 ALA B C 1
ATOM 5525 O O . ALA B 1 340 ? 16.359 21.578 13.758 1 96.25 340 ALA B O 1
ATOM 5526 N N . PHE B 1 341 ? 15.492 22.234 15.711 1 97.5 341 PHE B N 1
ATOM 5527 C CA . PHE B 1 341 ? 15.766 23.641 15.461 1 97.5 341 PHE B CA 1
ATOM 5528 C C . PHE B 1 341 ? 17.266 23.891 15.367 1 97.5 341 PHE B C 1
ATOM 5530 O O . PHE B 1 341 ? 17.719 24.656 14.516 1 97.5 341 PHE B O 1
ATOM 5537 N N . ALA B 1 342 ? 18 23.266 16.219 1 97.06 342 ALA B N 1
ATOM 5538 C CA . ALA B 1 342 ? 19.453 23.406 16.172 1 97.06 342 ALA B CA 1
ATOM 5539 C C . ALA B 1 342 ? 20 22.953 14.828 1 97.06 342 ALA B C 1
ATOM 5541 O O . ALA B 1 342 ? 20.859 23.625 14.234 1 97.06 342 ALA B O 1
ATOM 5542 N N . ALA B 1 343 ? 19.484 21.859 14.398 1 96.38 343 ALA B N 1
ATOM 5543 C CA . ALA B 1 343 ? 19.906 21.328 13.102 1 96.38 343 ALA B CA 1
ATOM 5544 C C . ALA B 1 343 ? 19.562 22.312 11.977 1 96.38 343 ALA B C 1
ATOM 5546 O O . ALA B 1 343 ? 20.375 22.562 11.094 1 96.38 343 ALA B O 1
ATOM 5547 N N . VAL B 1 344 ? 18.406 22.891 12.016 1 96.44 344 VAL B N 1
ATOM 5548 C CA . VAL B 1 344 ? 17.938 23.828 11.008 1 96.44 344 VAL B CA 1
ATOM 5549 C C . VAL B 1 344 ? 18.828 25.078 11.031 1 96.44 344 VAL B C 1
ATOM 5551 O O . VAL B 1 344 ? 19.203 25.594 9.977 1 96.44 344 VAL B O 1
ATOM 5554 N N . ARG B 1 345 ? 19.219 25.562 12.125 1 96.44 345 ARG B N 1
ATOM 5555 C CA . ARG B 1 345 ? 20.062 26.75 12.266 1 96.44 345 ARG B CA 1
ATOM 5556 C C . ARG B 1 345 ? 21.453 26.516 11.695 1 96.44 345 ARG B C 1
ATOM 5558 O O . ARG B 1 345 ? 22.094 27.438 11.203 1 96.44 345 ARG B O 1
ATOM 5565 N N . GLU B 1 346 ? 21.828 25.266 11.703 1 95.38 346 GLU B N 1
ATOM 5566 C CA . GLU B 1 346 ? 23.125 24.891 11.156 1 95.38 346 GLU B CA 1
ATOM 5567 C C . GLU B 1 346 ? 23.031 24.641 9.648 1 95.38 346 GLU B C 1
ATOM 5569 O O . GLU B 1 346 ? 24.047 24.312 9.008 1 95.38 346 GLU B O 1
ATOM 5574 N N . GLY B 1 347 ? 21.875 24.781 9.148 1 94.06 347 GLY B N 1
ATOM 5575 C CA . GLY B 1 347 ? 21.688 24.594 7.723 1 94.06 347 GLY B CA 1
ATOM 5576 C C . GLY B 1 347 ? 21.578 23.125 7.32 1 94.06 347 GLY B C 1
ATOM 5577 O O . GLY B 1 347 ? 21.734 22.797 6.141 1 94.06 347 GLY B O 1
ATOM 5578 N N . ALA B 1 348 ? 21.312 22.266 8.305 1 94.19 348 ALA B N 1
ATOM 5579 C CA . ALA B 1 348 ? 21.25 20.844 8.039 1 94.19 348 ALA B CA 1
ATOM 5580 C C . ALA B 1 348 ? 19.875 20.438 7.492 1 94.19 348 ALA B C 1
ATOM 5582 O O . ALA B 1 348 ? 18.875 21.078 7.797 1 94.19 348 ALA B O 1
ATOM 5583 N N . GLU B 1 349 ? 19.859 19.406 6.684 1 91.31 349 GLU B N 1
ATOM 5584 C CA . GLU B 1 349 ? 18.609 18.766 6.316 1 91.31 349 GLU B CA 1
ATOM 5585 C C . GLU B 1 349 ? 18.047 17.953 7.48 1 91.31 349 GLU B C 1
ATOM 5587 O O . GLU B 1 349 ? 18.797 17.438 8.312 1 91.31 349 GLU B O 1
ATOM 5592 N N . ILE B 1 350 ? 16.688 17.859 7.484 1 92.12 350 ILE B N 1
ATOM 5593 C CA . ILE B 1 350 ? 16.047 17.141 8.578 1 92.12 350 ILE B CA 1
ATOM 5594 C C . ILE B 1 350 ? 14.945 16.234 8.016 1 92.12 350 ILE B C 1
ATOM 5596 O O . ILE B 1 350 ? 14.562 16.375 6.855 1 92.12 350 ILE B O 1
ATOM 5600 N N . ASP B 1 351 ? 14.539 15.32 8.859 1 89.88 351 ASP B N 1
ATOM 5601 C CA . ASP B 1 351 ? 13.32 14.516 8.711 1 89.88 351 ASP B CA 1
ATOM 5602 C C . ASP B 1 351 ? 12.469 14.578 9.969 1 89.88 351 ASP B C 1
ATOM 5604 O O . ASP B 1 351 ? 12.773 13.93 10.969 1 89.88 351 ASP B O 1
ATOM 5608 N N . TYR B 1 352 ? 11.43 15.398 9.867 1 90.81 352 TYR B N 1
ATOM 5609 C CA . TYR B 1 352 ? 10.555 15.562 11.016 1 90.81 352 TYR B CA 1
ATOM 5610 C C . TYR B 1 352 ? 9.492 14.477 11.062 1 90.81 352 TYR B C 1
ATOM 5612 O O . TYR B 1 352 ? 8.695 14.336 10.125 1 90.81 352 TYR B O 1
ATOM 5620 N N . CYS B 1 353 ? 9.531 13.711 12.102 1 87.56 353 CYS B N 1
ATOM 5621 C CA . CYS B 1 353 ? 8.477 12.734 12.383 1 87.56 353 CYS B CA 1
ATOM 5622 C C . CYS B 1 353 ? 7.492 13.281 13.414 1 87.56 353 CYS B C 1
ATOM 5624 O O . CYS B 1 353 ? 7.82 13.391 14.594 1 87.56 353 CYS B O 1
ATOM 5626 N N . GLY B 1 354 ? 6.312 13.508 12.953 1 89.06 354 GLY B N 1
ATOM 5627 C CA . GLY B 1 354 ? 5.344 14.234 13.75 1 89.06 354 GLY B CA 1
ATOM 5628 C C . GLY B 1 354 ? 4.613 13.359 14.75 1 89.06 354 GLY B C 1
ATOM 5629 O O . GLY B 1 354 ? 4.855 12.148 14.82 1 89.06 354 GLY B O 1
ATOM 5630 N N . ALA B 1 355 ? 3.816 14.039 15.547 1 88.12 355 ALA B N 1
ATOM 5631 C CA . ALA B 1 355 ? 2.945 13.375 16.516 1 88.12 355 ALA B CA 1
ATOM 5632 C C . ALA B 1 355 ? 1.881 12.539 15.812 1 88.12 355 ALA B C 1
ATOM 5634 O O . ALA B 1 355 ? 1.416 11.531 16.359 1 88.12 355 ALA B O 1
ATOM 5635 N N . SER B 1 356 ? 1.488 12.961 14.648 1 84.62 356 SER B N 1
ATOM 5636 C CA . SER B 1 356 ? 0.478 12.25 13.875 1 84.62 356 SER B CA 1
ATOM 5637 C C . SER B 1 356 ? 1.104 11.148 13.031 1 84.62 356 SER B C 1
ATOM 5639 O O . SER B 1 356 ? 0.72 9.977 13.133 1 84.62 356 SER B O 1
ATOM 5641 N N . SER B 1 357 ? 2.004 11.578 12.219 1 80.81 357 SER B N 1
ATOM 5642 C CA . SER B 1 357 ? 2.668 10.727 11.242 1 80.81 357 SER B CA 1
ATOM 5643 C C . SER B 1 357 ? 3.938 11.383 10.711 1 80.81 357 SER B C 1
ATOM 5645 O O . SER B 1 357 ? 4.441 12.336 11.297 1 80.81 357 SER B O 1
ATOM 5647 N N . SER B 1 358 ? 4.602 10.891 9.617 1 80.56 358 SER B N 1
ATOM 5648 C CA . SER B 1 358 ? 5.844 11.43 9.07 1 80.56 358 SER B CA 1
ATOM 5649 C C . SER B 1 358 ? 5.625 12.812 8.461 1 80.56 358 SER B C 1
ATOM 5651 O O . SER B 1 358 ? 6.57 13.594 8.32 1 80.56 358 SER B O 1
ATOM 5653 N N . VAL B 1 359 ? 4.508 13.258 8.156 1 87.5 359 VAL B N 1
ATOM 5654 C CA . VAL B 1 359 ? 4.078 14.547 7.621 1 87.5 359 VAL B CA 1
ATOM 5655 C C . VAL B 1 359 ? 4.957 14.938 6.434 1 87.5 359 VAL B C 1
ATOM 5657 O O . VAL B 1 359 ? 5.363 16.094 6.309 1 87.5 359 VAL B O 1
ATOM 5660 N N . ASP B 1 360 ? 5.473 14.023 5.637 1 89.94 360 ASP B N 1
ATOM 5661 C CA . ASP B 1 360 ? 6.203 14.258 4.391 1 89.94 360 ASP B CA 1
ATOM 5662 C C . ASP B 1 360 ? 5.254 14.68 3.271 1 89.94 360 ASP B C 1
ATOM 5664 O O . ASP B 1 360 ? 4.262 14 3.004 1 89.94 360 ASP B O 1
ATOM 5668 N N . LEU B 1 361 ? 5.586 15.82 2.66 1 90.69 361 LEU B N 1
ATOM 5669 C CA . LEU B 1 361 ? 4.66 16.359 1.671 1 90.69 361 LEU B CA 1
ATOM 5670 C C . LEU B 1 361 ? 5.156 16.094 0.255 1 90.69 361 LEU B C 1
ATOM 5672 O O . LEU B 1 361 ? 6.359 16.109 -0.001 1 90.69 361 LEU B O 1
ATOM 5676 N N . THR B 1 362 ? 4.188 15.867 -0.635 1 88.88 362 THR B N 1
ATOM 5677 C CA . THR B 1 362 ? 4.453 15.766 -2.066 1 88.88 362 THR B CA 1
ATOM 5678 C C . THR B 1 362 ? 4.598 17.141 -2.689 1 88.88 362 THR B C 1
ATOM 5680 O O . THR B 1 362 ? 4.492 18.156 -1.994 1 88.88 362 THR B O 1
ATOM 5683 N N . ASP B 1 363 ? 4.883 17.125 -4.055 1 88.06 363 ASP B N 1
ATOM 5684 C CA . ASP B 1 363 ? 4.969 18.391 -4.785 1 88.06 363 ASP B CA 1
ATOM 5685 C C . ASP B 1 363 ? 3.639 19.141 -4.734 1 88.06 363 ASP B C 1
ATOM 5687 O O . ASP B 1 363 ? 3.611 20.375 -4.82 1 88.06 363 ASP B O 1
ATOM 5691 N N . GLU B 1 364 ? 2.551 18.438 -4.465 1 85.94 364 GLU B N 1
ATOM 5692 C CA . GLU B 1 364 ? 1.214 19.031 -4.43 1 85.94 364 GLU B CA 1
ATOM 5693 C C . GLU B 1 364 ? 0.833 19.453 -3.014 1 85.94 364 GLU B C 1
ATOM 5695 O O . GLU B 1 364 ? -0.305 19.859 -2.766 1 85.94 364 GLU B O 1
ATOM 5700 N N . HIS B 1 365 ? 1.753 19.344 -2.039 1 91 365 HIS B N 1
ATOM 5701 C CA . HIS B 1 365 ? 1.574 19.75 -0.651 1 91 365 HIS B CA 1
ATOM 5702 C C . HIS B 1 365 ? 0.561 18.859 0.061 1 91 365 HIS B C 1
ATOM 5704 O O . HIS B 1 365 ? -0.255 19.344 0.847 1 91 365 HIS B O 1
ATOM 5710 N N . GLU B 1 366 ? 0.673 17.578 -0.316 1 89.06 366 GLU B N 1
ATOM 5711 C CA . GLU B 1 366 ? -0.119 16.562 0.352 1 89.06 366 GLU B CA 1
ATOM 5712 C C . GLU B 1 366 ? 0.775 15.547 1.063 1 89.06 366 GLU B C 1
ATOM 5714 O O . GLU B 1 366 ? 1.958 15.422 0.74 1 89.06 366 GLU B O 1
ATOM 5719 N N . LEU B 1 367 ? 0.135 14.852 1.984 1 87.94 367 LEU B N 1
ATOM 5720 C CA . LEU B 1 367 ? 0.917 13.812 2.645 1 87.94 367 LEU B CA 1
ATOM 5721 C C . LEU B 1 367 ? 1.304 12.719 1.66 1 87.94 367 LEU B C 1
ATOM 5723 O O . LEU B 1 367 ? 0.446 12.18 0.954 1 87.94 367 LEU B O 1
ATOM 5727 N N . ALA B 1 368 ? 2.551 12.453 1.642 1 84.69 368 ALA B N 1
ATOM 5728 C CA . ALA B 1 368 ? 3.059 11.445 0.713 1 84.69 368 ALA B CA 1
ATOM 5729 C C . ALA B 1 368 ? 2.584 10.047 1.106 1 84.69 368 ALA B C 1
ATOM 5731 O O . ALA B 1 368 ? 2.201 9.25 0.246 1 84.69 368 ALA B O 1
ATOM 5732 N N . MET B 1 369 ? 2.619 9.742 2.324 1 80.25 369 MET B N 1
ATOM 5733 C CA . MET B 1 369 ? 2.232 8.43 2.846 1 80.25 369 MET B CA 1
ATOM 5734 C C . MET B 1 369 ? 1.372 8.578 4.098 1 80.25 369 MET B C 1
ATOM 5736 O O . MET B 1 369 ? 1.85 8.359 5.211 1 80.25 369 MET B O 1
ATOM 5740 N N . PRO B 1 370 ? 0.11 8.844 3.895 1 79.69 370 PRO B N 1
ATOM 5741 C CA . PRO B 1 370 ? -0.753 8.992 5.07 1 79.69 370 PRO B CA 1
ATOM 5742 C C . PRO B 1 370 ? -0.985 7.668 5.797 1 79.69 370 PRO B C 1
ATOM 5744 O O . PRO B 1 370 ? -0.988 6.605 5.168 1 79.69 370 PRO B O 1
ATOM 5747 N N . PHE B 1 371 ? -1.103 7.785 7.07 1 80.38 371 PHE B N 1
ATOM 5748 C CA . PHE B 1 371 ? -1.42 6.613 7.879 1 80.38 371 PHE B CA 1
ATOM 5749 C C . PHE B 1 371 ? -2.928 6.449 8.023 1 80.38 371 PHE B C 1
ATOM 5751 O O . PHE B 1 371 ? -3.605 7.328 8.562 1 80.38 371 PHE B O 1
ATOM 5758 N N . LEU B 1 372 ? -3.379 5.371 7.504 1 84.88 372 LEU B N 1
ATOM 5759 C CA . LEU B 1 372 ? -4.805 5.066 7.555 1 84.88 372 LEU B CA 1
ATOM 5760 C C . LEU B 1 372 ? -5.055 3.773 8.328 1 84.88 372 LEU B C 1
ATOM 5762 O O . LEU B 1 372 ? -4.219 2.863 8.305 1 84.88 372 LEU B O 1
ATOM 5766 N N . GLY B 1 373 ? -6.102 3.734 9.062 1 85.31 373 GLY B N 1
ATOM 5767 C CA . GLY B 1 373 ? -6.551 2.549 9.773 1 85.31 373 GLY B CA 1
ATOM 5768 C C . GLY B 1 373 ? -8.008 2.217 9.523 1 85.31 373 GLY B C 1
ATOM 5769 O O . GLY B 1 373 ? -8.742 3.012 8.93 1 85.31 373 GLY B O 1
ATOM 5770 N N . PHE B 1 374 ? -8.328 0.998 9.914 1 90.44 374 PHE B N 1
ATOM 5771 C CA . PHE B 1 374 ? -9.703 0.541 9.758 1 90.44 374 PHE B CA 1
ATOM 5772 C C . PHE B 1 374 ? -10.383 0.378 11.109 1 90.44 374 PHE B C 1
ATOM 5774 O O . PHE B 1 374 ? -9.703 0.292 12.141 1 90.44 374 PHE B O 1
ATOM 5781 N N . TRP B 1 375 ? -11.625 0.443 11.102 1 91.06 375 TRP B N 1
ATOM 5782 C CA . TRP B 1 375 ? -12.438 0.151 12.281 1 91.06 375 TRP B CA 1
ATOM 5783 C C . TRP B 1 375 ? -13.664 -0.674 11.906 1 91.06 375 TRP B C 1
ATOM 5785 O O . TRP B 1 375 ? -14.125 -0.626 10.766 1 91.06 375 TRP B O 1
ATOM 5795 N N . THR B 1 376 ? -14.102 -1.456 12.852 1 95.38 376 THR B N 1
ATOM 5796 C CA . THR B 1 376 ? -15.289 -2.291 12.68 1 95.38 376 THR B CA 1
ATOM 5797 C C . THR B 1 376 ? -16.344 -1.948 13.719 1 95.38 376 THR B C 1
ATOM 5799 O O . THR B 1 376 ? -16.062 -1.281 14.719 1 95.38 376 THR B O 1
ATOM 5802 N N . ILE B 1 377 ? -17.547 -2.229 13.383 1 95.56 377 ILE B N 1
ATOM 5803 C CA . ILE B 1 377 ? -18.641 -2.092 14.352 1 95.56 377 ILE B CA 1
ATOM 5804 C C . ILE B 1 377 ? -19.094 -3.475 14.812 1 95.56 377 ILE B C 1
ATOM 5806 O O . ILE B 1 377 ? -19.484 -4.312 14 1 95.56 377 ILE B O 1
ATOM 5810 N N . GLU B 1 378 ? -18.922 -3.68 16.062 1 93.81 378 GLU B N 1
ATOM 5811 C CA . GLU B 1 378 ? -19.375 -4.898 16.734 1 93.81 378 GLU B CA 1
ATOM 5812 C C . GLU B 1 378 ? -20.141 -4.574 18 1 93.81 378 GLU B C 1
ATOM 5814 O O . GLU B 1 378 ? -19.719 -3.729 18.797 1 93.81 378 GLU B O 1
ATOM 5819 N N . GLU B 1 379 ? -21.234 -5.25 18.188 1 92.81 379 GLU B N 1
ATOM 5820 C CA . GLU B 1 379 ? -22.078 -5.016 19.344 1 92.81 379 GLU B CA 1
ATOM 5821 C C . GLU B 1 379 ? -22.359 -3.529 19.531 1 92.81 379 GLU B C 1
ATOM 5823 O O . GLU B 1 379 ? -22.203 -2.998 20.641 1 92.81 379 GLU B O 1
ATOM 5828 N N . ASP B 1 380 ? -22.547 -2.877 18.484 1 92.62 380 ASP B N 1
ATOM 5829 C CA . ASP B 1 380 ? -22.969 -1.48 18.406 1 92.62 380 ASP B CA 1
ATOM 5830 C C . ASP B 1 380 ? -21.891 -0.553 18.984 1 92.62 380 ASP B C 1
ATOM 5832 O O . ASP B 1 380 ? -22.219 0.468 19.594 1 92.62 380 ASP B O 1
ATOM 5836 N N . ARG B 1 381 ? -20.719 -1.087 18.875 1 93.56 381 ARG B N 1
ATOM 5837 C CA . ARG B 1 381 ? -19.562 -0.274 19.266 1 93.56 381 ARG B CA 1
ATOM 5838 C C . ARG B 1 381 ? -18.5 -0.279 18.172 1 93.56 381 ARG B C 1
ATOM 5840 O O . ARG B 1 381 ? -18.297 -1.289 17.5 1 93.56 381 ARG B O 1
ATOM 5847 N N . ILE B 1 382 ? -17.859 0.842 18.094 1 93.31 382 ILE B N 1
ATOM 5848 C CA . ILE B 1 382 ? -16.766 0.962 17.125 1 93.31 382 ILE B CA 1
ATOM 5849 C C . ILE B 1 382 ? -15.477 0.395 17.734 1 93.31 382 ILE B C 1
ATOM 5851 O O . ILE B 1 382 ? -15.109 0.736 18.859 1 93.31 382 ILE B O 1
ATOM 5855 N N . HIS B 1 383 ? -14.852 -0.477 17 1 91.12 383 HIS B N 1
ATOM 5856 C CA . HIS B 1 383 ? -13.586 -1.078 17.391 1 91.12 383 HIS B CA 1
ATOM 5857 C C . HIS B 1 383 ? -12.492 -0.777 16.375 1 91.12 383 HIS B C 1
ATOM 5859 O O . HIS B 1 383 ? -12.672 -1.013 15.172 1 91.12 383 HIS B O 1
ATOM 5865 N N . ARG B 1 384 ? -11.383 -0.322 16.844 1 84.5 384 ARG B N 1
ATOM 5866 C CA . ARG B 1 384 ? -10.25 -0.089 15.953 1 84.5 384 ARG B CA 1
ATOM 5867 C C . ARG B 1 384 ? -9.547 -1.399 15.602 1 84.5 384 ARG B C 1
ATOM 5869 O O . ARG B 1 384 ? -9.406 -2.281 16.453 1 84.5 384 ARG B O 1
ATOM 5876 N N . GLU B 1 385 ? -9.188 -1.471 14.328 1 78.38 385 GLU B N 1
ATOM 5877 C CA . GLU B 1 385 ? -8.414 -2.627 13.898 1 78.38 385 GLU B CA 1
ATOM 5878 C C . GLU B 1 385 ? -6.918 -2.318 13.898 1 78.38 385 GLU B C 1
ATOM 5880 O O . GLU B 1 385 ? -6.516 -1.189 13.609 1 78.38 385 GLU B O 1
ATOM 5885 N N . PRO B 1 386 ? -6.164 -3.289 14.375 1 59.62 386 PRO B N 1
ATOM 5886 C CA . PRO B 1 386 ? -4.723 -3.037 14.32 1 59.62 386 PRO B CA 1
ATOM 5887 C C . PRO B 1 386 ? -4.23 -2.738 12.906 1 59.62 386 PRO B C 1
ATOM 5889 O O . PRO B 1 386 ? -4.75 -3.297 11.938 1 59.62 386 PRO B O 1
ATOM 5892 N N . ALA B 1 387 ? -3.609 -1.702 12.766 1 55.06 387 ALA B N 1
ATOM 5893 C CA . ALA B 1 387 ? -3.137 -1.14 11.5 1 55.06 387 ALA B CA 1
ATOM 5894 C C . ALA B 1 387 ? -2.393 -2.188 10.68 1 55.06 387 ALA B C 1
ATOM 5896 O O . ALA B 1 387 ? -1.649 -3.004 11.227 1 55.06 387 ALA B O 1
ATOM 5897 N N . VAL B 1 388 ? -2.852 -2.426 9.469 1 48.56 388 VAL B N 1
ATOM 5898 C CA . VAL B 1 388 ? -2.184 -3.324 8.531 1 48.56 388 VAL B CA 1
ATOM 5899 C C . VAL B 1 388 ? -0.955 -2.637 7.941 1 48.56 388 VAL B C 1
ATOM 5901 O O . VAL B 1 388 ? 0.048 -3.291 7.648 1 48.56 388 VAL B O 1
ATOM 5904 N N . PHE B 1 389 ? -1.104 -1.308 7.566 1 45.72 389 PHE B N 1
ATOM 5905 C CA . PHE B 1 389 ? -0.016 -0.576 6.93 1 45.72 389 PHE B CA 1
ATOM 5906 C C . PHE B 1 389 ? 0.628 0.398 7.906 1 45.72 389 PHE B C 1
ATOM 5908 O O . PHE B 1 389 ? -0.049 1.26 8.469 1 45.72 389 PHE B O 1
ATOM 5915 N N . ARG B 1 390 ? 1.684 -0.128 8.57 1 40.72 390 ARG B N 1
ATOM 5916 C CA . ARG B 1 390 ? 2.348 0.735 9.547 1 40.72 390 ARG B CA 1
ATOM 5917 C C . ARG B 1 390 ? 3.164 1.818 8.844 1 40.72 390 ARG B C 1
ATOM 5919 O O . ARG B 1 390 ? 3.938 1.528 7.934 1 40.72 390 ARG B O 1
ATOM 5926 N N . SER B 1 391 ? 2.629 3.025 8.727 1 38.59 391 SER B N 1
ATOM 5927 C CA . SER B 1 391 ? 3.547 4.129 8.469 1 38.59 391 SER B CA 1
ATOM 5928 C C . SER B 1 391 ? 4.719 4.117 9.445 1 38.59 391 SER B C 1
ATOM 5930 O O . SER B 1 391 ? 4.52 4.113 10.664 1 38.59 391 SER B O 1
ATOM 5932 N N . LEU B 1 392 ? 5.703 3.355 9.258 1 39.56 392 LEU B N 1
ATOM 5933 C CA . LEU B 1 392 ? 6.809 3.389 10.211 1 39.56 392 LEU B CA 1
ATOM 5934 C C . LEU B 1 392 ? 7.652 4.645 10.023 1 39.56 392 LEU B C 1
ATOM 5936 O O . LEU B 1 392 ? 8.18 4.883 8.93 1 39.56 392 LEU B O 1
ATOM 5940 N N . CYS B 1 393 ? 7.23 5.82 10.68 1 37.59 393 CYS B N 1
ATOM 5941 C CA . CYS B 1 393 ? 8.375 6.715 10.812 1 37.59 393 CYS B CA 1
ATOM 5942 C C . CYS B 1 393 ? 9.672 5.93 10.945 1 37.59 393 CYS B C 1
ATOM 5944 O O . CYS B 1 393 ? 10.734 6.395 10.531 1 37.59 393 CYS B O 1
ATOM 5946 N N . HIS B 1 394 ? 9.695 4.719 11.914 1 34.62 394 HIS B N 1
ATOM 5947 C CA . HIS B 1 394 ? 10.891 4.082 12.461 1 34.62 394 HIS B CA 1
ATOM 5948 C C . HIS B 1 394 ? 11.234 2.811 11.688 1 34.62 394 HIS B C 1
ATOM 5950 O O . HIS B 1 394 ? 10.75 1.728 12.023 1 34.62 394 HIS B O 1
ATOM 5956 N N . PHE B 1 395 ? 11.039 2.438 10.586 1 33 395 PHE B N 1
ATOM 5957 C CA . PHE B 1 395 ? 11.984 1.33 10.5 1 33 395 PHE B CA 1
ATOM 5958 C C . PHE B 1 395 ? 13.32 1.703 11.141 1 33 395 PHE B C 1
ATOM 5960 O O . PHE B 1 395 ? 14.227 2.18 10.461 1 33 395 PHE B O 1
ATOM 5967 N N . ILE B 1 396 ? 13.438 2.379 12.227 1 25.5 396 ILE B N 1
ATOM 5968 C CA . ILE B 1 396 ? 14.672 2.584 12.984 1 25.5 396 ILE B CA 1
ATOM 5969 C C . ILE B 1 396 ? 15.359 1.243 13.227 1 25.5 396 ILE B C 1
ATOM 5971 O O . ILE B 1 396 ? 14.695 0.237 13.492 1 25.5 396 ILE B O 1
ATOM 5975 N N . GLY B 1 397 ? 16.656 1.119 12.891 1 23.31 397 GLY B N 1
ATOM 5976 C CA . GLY B 1 397 ? 17.703 0.178 13.258 1 23.31 397 GLY B CA 1
ATOM 5977 C C . GLY B 1 397 ? 17.469 -0.49 14.602 1 23.31 397 GLY B C 1
ATOM 5978 O O . GLY B 1 397 ? 17.328 0.187 15.617 1 23.31 397 GLY B O 1
ATOM 5979 N N . GLY B 1 398 ? 16.547 -1.482 14.945 1 20 398 GLY B N 1
ATOM 5980 C CA . GLY B 1 398 ? 17.312 -2.207 15.953 1 20 398 GLY B CA 1
ATOM 5981 C C . GLY B 1 398 ? 18.703 -2.582 15.484 1 20 398 GLY B C 1
ATOM 5982 O O . GLY B 1 398 ? 18.938 -2.729 14.281 1 20 398 GLY B O 1
#

Sequence (796 aa):
MASSIVLASCVSRPAPEPADTIRVGALLPFTGDLASVGENIERGLLIAIETVNEEAGGVGGRPLTLVSRDTHSDPVRGMAAAQALLDAGVEVIIGPEEGDLADALEPLVAARGIPLLTISEAASSDSAHEALRFHLGPTAAAEGRALAQRMFRDRRQRASIISAQGTYGDSFAEGVRAELTRLGGSIISHERFDPAIEDRSVLERALDDEPDALVLVAYPRSGARIVMDAAALGATVSWYFAPTLNDDAFVANISPGLLDGAVGVSPEVGDEAAAFRAAFRARWSDERPLQITHFYYDALILWALAAERVEQSGGSISDVLRDTSRPTGQLFAWYEVEAAFAAVREGAEIDYCGASSSVDLTDEHELAMPFLGFWTIEEDRIHREPAVFRSLCHFIGGMASSIVLASCVSRPAPEPADTIRVGALLPFTGDLASVGENIERGLLIAIETVNEEAGGVGGRPLTLVSRDTHSDPVRGMAAAQALLDAGVEVIIGPEEGDLADALEPLVAARGIPLLTISEAASSDSAHEALRFHLGPTAAAEGRALAQRMFRDRRQRASIISAQGTYGDSFAEGVRAELTRLGGSIISHERFDPAIEDRSVLERALDDEPDALVLVAYPRSGARIVMDAAALGATVSWYFAPTLNDDAFVANISPGLLDGAVGVSPEVGDEAAAFRAAFRARWSDERPLQITHFYYDALILWALAAERVEQSGGSISDVLRDTSRPTGQLFAWYEVEAAFAAVREGAEIDYCGASSSVDLTDEHELAMPFLGFWTIEEDRIHREPAVFRSLCHFIGG